Protein AF-A0A817IUI8-F1 (afdb_monomer)

pLDDT: mean 73.27, std 15.06, range [28.03, 95.06]

Foldseek 3Di:
DLLVVLLVVVLVVVVVLLVVLVVLLVVLLVVLVVVLLVLCVVAVPDALVVLLVVSLVVNVVSLVVSCVVSPPLLVLLLVLLVSLVVLLVSLDPDDADDVVVLVVCSVVLVVQCPDLQDFRDLLVVLVVLLVVLLCVLQVVPDPPPDPDDPDDDDDDDDDPRQFWDPVQVVVLVVVVVVVVVVVVVVDDDDDDDDPPDPDPPPVSVVVSVCSSVLSVQLSVQLVVLLVVCLPDPDDDLSVSLNSSSVSLVVSQVVQQVVCVVVRIHTHPSNSNSSSSSSSSSSSSSSSSNSSVSSSVSSVVSVVCSVVSSVVSSVSRYDPLVALLVLLVVVLVLLLVLLVVVLVVVLVVLVVVLCVVCVVCLALLNLLVVLQVVLLVDDLVVLLCCLPPVLVSNLVSNVVVLVVSVVVSVVVSVVSLVVSLVLLVLVLVLLVQLLVLQCVLPPPDQDQLVPFWDWDDDPVPDDSQVSQLVVLVQVLCLQLVHDRDQWDAAPVRTIIGTDCSVVVSSVSRDHHDNVRSVSSVVVCVSSNPGGHRGSNSSSVSNSVCSVVSSVCSVPPVVVVVVVVVVVVSVVSSCQSSVFQDADQQQRHTFSDRQVPDPPDPQLDDSNAGEDLLFFAQSLLVVDADPPPLARGRDTLLNADQQAWDAGPPRDTDGNVVVCVVRSSHDSDHSVVRVPRDGCRLVSCVPCSVVSNVVSPVRHHYDRPPRPDQAAEEEEEEELAQQQQAFDPDPPPVVVVVVVPPDPDDPDPPPDPTDGNVNVVLVVVLVVLVVCVVHPSQQHWYWYWYAACAIDTPDGDRTSVPDDSVVPPDDSPDHYNHAAVLRSLVVVLVSVVVQVVPPVRLRHQYEYAYYDDDDHPDPNPVSVVSVVVCVVRHPDDDHD

Solvent-accessible surface area (backbone atoms only — not comparable to full-atom values): 50012 Å² total; per-residue (Å²): 114,70,76,61,55,56,46,48,51,54,52,48,48,55,50,51,53,50,51,50,54,55,48,48,54,56,51,47,56,49,51,51,50,54,52,48,56,52,50,28,74,75,45,72,83,40,54,64,68,56,32,47,53,53,52,54,49,53,50,54,52,51,50,52,54,52,49,67,71,71,62,55,57,68,63,42,49,53,51,23,37,53,48,27,42,54,52,46,60,70,71,45,92,63,93,68,71,57,68,68,71,56,55,76,44,46,71,61,58,54,66,69,58,85,50,97,89,56,78,67,59,62,71,68,48,48,53,52,51,45,53,52,43,47,33,61,64,70,67,50,79,78,89,84,83,66,91,81,77,87,88,75,89,81,82,79,78,87,69,83,70,66,42,39,40,61,74,47,50,51,52,50,50,50,54,51,50,50,54,50,50,56,53,54,74,73,55,83,86,83,89,81,93,68,88,76,66,92,71,73,48,78,66,57,54,55,52,65,62,43,53,61,52,54,52,50,51,51,45,66,58,45,49,58,58,58,61,70,52,69,82,59,82,87,80,51,68,61,59,53,51,50,51,48,51,51,45,55,52,46,53,51,47,53,51,29,57,62,26,51,82,72,63,43,42,72,13,69,61,36,50,37,44,55,49,46,47,50,30,53,52,46,12,50,53,49,32,43,52,56,51,44,55,52,52,51,51,51,49,52,57,59,71,41,41,66,60,52,49,61,71,50,42,74,66,34,33,76,66,73,60,53,25,42,54,45,24,52,54,49,49,56,50,51,50,55,52,50,49,53,55,49,53,49,53,49,53,51,50,53,51,53,53,42,69,75,45,52,70,70,60,33,37,48,48,48,53,48,53,54,43,61,47,54,77,78,52,55,71,74,56,50,50,36,56,72,76,43,42,67,60,54,51,52,50,55,49,51,54,5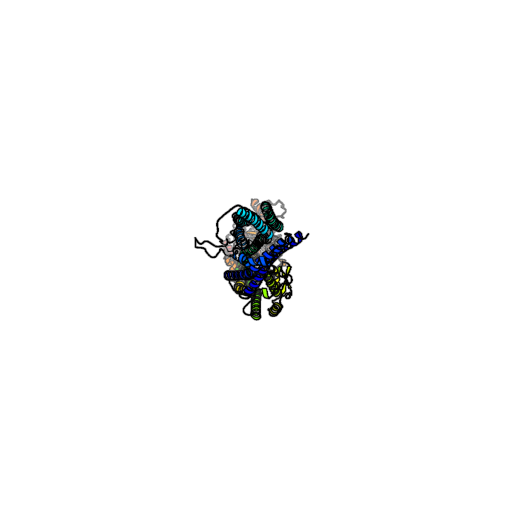2,49,51,52,54,48,53,61,46,51,55,53,51,49,53,52,50,49,53,53,50,50,52,53,49,52,51,47,52,42,48,50,50,41,46,53,53,52,38,68,77,55,46,97,58,55,51,64,48,69,79,52,46,44,80,57,77,73,74,87,78,66,53,79,72,56,40,16,37,50,48,28,46,53,52,48,32,57,56,52,69,48,80,85,61,65,58,48,70,49,100,83,75,50,39,31,34,48,42,70,66,58,60,56,54,58,72,71,40,72,86,74,55,69,70,58,18,52,52,49,60,77,48,44,75,60,50,78,77,40,53,32,60,28,66,49,58,25,43,49,44,43,52,68,43,45,71,60,53,53,54,48,68,69,54,55,58,56,59,60,51,54,55,55,48,48,54,50,48,60,49,50,54,47,59,47,58,64,59,80,54,47,39,91,82,27,52,42,59,39,42,57,60,56,73,80,48,81,88,42,58,82,37,31,88,93,22,27,36,24,53,80,84,49,62,39,37,16,27,76,56,62,36,57,40,89,91,74,43,29,42,29,80,55,30,71,60,76,59,48,58,82,40,76,43,77,46,94,88,79,48,76,40,36,40,46,60,51,50,70,76,39,69,36,46,50,81,75,65,52,88,78,53,84,82,62,88,54,48,45,68,60,49,43,76,72,43,37,61,60,47,27,47,71,67,36,82,76,47,39,73,69,62,97,82,58,76,79,79,38,38,31,41,34,40,36,38,51,47,22,51,72,29,66,40,66,59,82,87,54,71,66,62,52,57,61,59,50,77,75,73,62,98,82,68,86,82,78,90,80,78,92,74,52,26,45,45,59,54,51,50,52,51,52,50,50,52,51,52,58,40,59,76,64,82,46,40,68,22,24,44,31,36,30,40,20,0,58,38,46,47,78,78,42,79,44,76,34,48,80,79,61,62,75,80,75,63,74,72,69,88,78,77,34,43,60,36,41,28,51,40,39,37,38,47,51,50,41,53,50,51,51,56,50,61,68,39,81,91,51,74,63,50,51,40,39,51,45,42,42,61,93,68,71,64,74,61,93,32,64,68,37,50,54,56,46,56,70,50,50,92,61,42,85,55,83,55,84,95

Structure (mmCIF, N/CA/C/O backbone):
data_AF-A0A817IUI8-F1
#
_entry.id   AF-A0A817IUI8-F1
#
loop_
_atom_site.group_PDB
_atom_site.id
_atom_site.type_symbol
_atom_site.label_atom_id
_atom_site.label_alt_id
_atom_site.label_comp_id
_atom_site.label_asym_id
_atom_site.label_entity_id
_atom_site.label_seq_id
_atom_site.pdbx_PDB_ins_code
_atom_site.Cartn_x
_atom_site.Cartn_y
_atom_site.Cartn_z
_atom_site.occupancy
_atom_site.B_iso_or_equiv
_atom_site.auth_seq_id
_atom_site.auth_comp_id
_atom_site.auth_asym_id
_atom_site.auth_atom_id
_atom_site.pdbx_PDB_model_num
ATOM 1 N N . MET A 1 1 ? 17.036 2.290 -85.449 1.00 43.22 1 MET A N 1
ATOM 2 C CA . MET A 1 1 ? 17.216 1.371 -84.301 1.00 43.22 1 MET A CA 1
ATOM 3 C C . MET A 1 1 ? 18.550 1.571 -83.581 1.00 43.22 1 MET A C 1
ATOM 5 O O . MET A 1 1 ? 18.505 1.696 -82.370 1.00 43.22 1 MET A O 1
ATOM 9 N N . SER A 1 2 ? 19.700 1.674 -84.267 1.00 51.97 2 SER A N 1
ATOM 10 C CA . SER A 1 2 ? 21.023 1.882 -83.628 1.00 51.97 2 SER A CA 1
ATOM 11 C C . SER A 1 2 ? 21.088 3.085 -82.654 1.00 51.97 2 SER A C 1
ATOM 13 O O . SER A 1 2 ? 21.520 2.910 -81.519 1.00 51.97 2 SER A O 1
ATOM 15 N N . ASN A 1 3 ? 20.518 4.246 -83.008 1.00 54.03 3 ASN A N 1
ATOM 16 C CA . ASN A 1 3 ? 20.508 5.439 -82.137 1.00 54.03 3 ASN A CA 1
ATOM 17 C C . ASN A 1 3 ? 19.733 5.273 -80.807 1.00 54.03 3 ASN A C 1
ATOM 19 O O . ASN A 1 3 ? 19.957 6.044 -79.879 1.00 54.03 3 ASN A O 1
ATOM 23 N N . ILE A 1 4 ? 18.815 4.299 -80.708 1.00 55.31 4 ILE A N 1
ATOM 24 C CA . ILE A 1 4 ? 18.048 4.012 -79.478 1.00 55.31 4 ILE A CA 1
ATOM 25 C C . ILE A 1 4 ? 18.863 3.121 -78.524 1.00 55.31 4 ILE A C 1
ATOM 27 O O . ILE A 1 4 ? 18.736 3.234 -77.313 1.00 55.31 4 ILE A O 1
ATOM 31 N N . PHE A 1 5 ? 19.735 2.255 -79.047 1.00 58.59 5 PHE A N 1
ATOM 32 C CA . PHE A 1 5 ? 20.573 1.386 -78.215 1.00 58.59 5 PHE A CA 1
ATOM 33 C C . PHE A 1 5 ? 21.723 2.146 -77.542 1.00 58.59 5 PHE A C 1
ATOM 35 O O . PHE A 1 5 ? 22.008 1.913 -76.369 1.00 58.59 5 PHE A O 1
ATOM 42 N N . GLU A 1 6 ? 22.364 3.082 -78.243 1.00 61.41 6 GLU A N 1
ATOM 43 C CA . GLU A 1 6 ? 23.449 3.879 -77.650 1.00 61.41 6 GLU A CA 1
ATOM 44 C C . GLU A 1 6 ? 22.942 4.884 -76.613 1.00 61.41 6 GLU A C 1
ATOM 46 O O . GLU A 1 6 ? 23.612 5.151 -75.617 1.00 61.41 6 GLU A O 1
ATOM 51 N N . SER A 1 7 ? 21.717 5.384 -76.771 1.00 58.75 7 SER A N 1
ATOM 52 C CA . SER A 1 7 ? 21.111 6.219 -75.741 1.00 58.75 7 SER A CA 1
ATOM 53 C C . SER A 1 7 ? 20.797 5.468 -74.457 1.00 58.75 7 SER A C 1
ATOM 55 O O . SER A 1 7 ? 20.972 6.012 -73.368 1.00 58.75 7 SER A O 1
ATOM 57 N N . TRP A 1 8 ? 20.392 4.203 -74.569 1.00 62.44 8 TRP A N 1
ATOM 58 C CA . TRP A 1 8 ? 20.220 3.320 -73.421 1.00 62.44 8 TRP A CA 1
ATOM 59 C C . TRP A 1 8 ? 21.546 3.011 -72.730 1.00 62.44 8 TRP A C 1
ATOM 61 O O . TRP A 1 8 ? 21.556 2.883 -71.511 1.00 62.44 8 TRP A O 1
ATOM 71 N N . LYS A 1 9 ? 22.673 2.956 -73.455 1.00 66.50 9 LYS A N 1
ATOM 72 C CA . LYS A 1 9 ? 24.002 2.829 -72.829 1.00 66.50 9 LYS A CA 1
ATOM 73 C C . LYS A 1 9 ? 24.383 4.071 -72.023 1.00 66.50 9 LYS A C 1
ATOM 75 O O . LYS A 1 9 ? 24.895 3.927 -70.918 1.00 66.50 9 LYS A O 1
ATOM 80 N N . VAL A 1 10 ? 24.099 5.273 -72.533 1.00 65.81 10 VAL A N 1
ATOM 81 C CA . VAL A 1 10 ? 24.359 6.530 -71.805 1.00 65.81 10 VAL A CA 1
ATOM 82 C C . VAL A 1 10 ? 23.471 6.647 -70.568 1.00 65.81 10 VAL A C 1
ATOM 84 O O . VAL A 1 10 ? 23.975 6.883 -69.472 1.00 65.81 10 VAL A O 1
ATOM 87 N N . LEU A 1 11 ? 22.167 6.399 -70.711 1.00 63.25 11 LEU A N 1
ATOM 88 C CA . LEU A 1 11 ? 21.238 6.358 -69.578 1.00 63.25 11 LEU A CA 1
ATOM 89 C C . LEU A 1 11 ? 21.622 5.268 -68.569 1.00 63.25 11 LEU A C 1
ATOM 91 O O . LEU A 1 11 ? 21.611 5.518 -67.368 1.00 63.25 11 LEU A O 1
ATOM 95 N N . GLY A 1 12 ? 22.019 4.089 -69.051 1.00 67.31 12 GLY A N 1
ATOM 96 C CA . GLY A 1 12 ? 22.469 2.969 -68.230 1.00 67.31 12 GLY A CA 1
ATOM 97 C C . GLY A 1 12 ? 23.751 3.269 -67.454 1.00 67.31 12 GLY A C 1
ATOM 98 O O . GLY A 1 12 ? 23.878 2.831 -66.314 1.00 67.31 12 GLY A O 1
ATOM 99 N N . PHE A 1 13 ? 24.673 4.060 -68.008 1.00 73.12 13 PHE A N 1
ATOM 100 C CA . PHE A 1 13 ? 25.847 4.538 -67.278 1.00 73.12 13 PHE A CA 1
ATOM 101 C C . PHE A 1 13 ? 25.465 5.480 -66.134 1.00 73.12 13 PHE A C 1
ATOM 103 O O . PHE A 1 13 ? 25.878 5.242 -65.001 1.00 73.12 13 PHE A O 1
ATOM 110 N N . PHE A 1 14 ? 24.644 6.503 -66.397 1.00 68.56 14 PHE A N 1
ATOM 111 C CA . PHE A 1 14 ? 24.208 7.434 -65.350 1.00 68.56 14 PHE A CA 1
ATOM 112 C C . PHE A 1 14 ? 23.391 6.730 -64.266 1.00 68.56 14 PHE A C 1
ATOM 114 O O . PHE A 1 14 ? 23.635 6.951 -63.083 1.00 68.56 14 PHE A O 1
ATOM 121 N N . GLN A 1 15 ? 22.482 5.831 -64.652 1.00 69.69 15 GLN A N 1
ATOM 122 C CA . GLN A 1 15 ? 21.736 5.002 -63.705 1.00 69.69 15 GLN A CA 1
ATOM 123 C C . GLN A 1 15 ? 22.670 4.100 -62.898 1.00 69.69 15 GLN A C 1
ATOM 125 O O . GLN A 1 15 ? 22.553 4.057 -61.681 1.00 69.69 15 GLN A O 1
ATOM 130 N N . SER A 1 16 ? 23.641 3.439 -63.534 1.00 75.50 16 SER A N 1
ATOM 131 C CA . SER A 1 16 ? 24.645 2.627 -62.836 1.00 75.50 16 SER A CA 1
ATOM 132 C C . SER A 1 16 ? 25.452 3.455 -61.832 1.00 75.50 16 SER A C 1
ATOM 134 O O . SER A 1 16 ? 25.687 2.996 -60.717 1.00 75.50 16 SER A O 1
ATOM 136 N N . GLU A 1 17 ? 25.908 4.654 -62.195 1.00 74.44 17 GLU A N 1
ATOM 137 C CA . GLU A 1 17 ? 26.657 5.522 -61.275 1.00 74.44 17 GLU A CA 1
ATOM 138 C C . GLU A 1 17 ? 25.768 6.056 -60.141 1.00 74.44 17 GLU A C 1
ATOM 140 O O . GLU A 1 17 ? 26.198 6.068 -58.989 1.00 74.44 17 GLU A O 1
ATOM 145 N N . GLN A 1 18 ? 24.504 6.389 -60.413 1.00 70.69 18 GLN A N 1
ATOM 146 C CA . GLN A 1 18 ? 23.539 6.763 -59.378 1.00 70.69 18 GLN A CA 1
ATOM 147 C C . GLN A 1 18 ? 23.248 5.596 -58.421 1.00 70.69 18 GLN A C 1
ATOM 149 O O . GLN A 1 18 ? 23.280 5.776 -57.206 1.00 70.69 18 GLN A O 1
ATOM 154 N N . THR A 1 19 ? 23.032 4.385 -58.938 1.00 75.62 19 THR A N 1
ATOM 155 C CA . THR A 1 19 ? 22.824 3.181 -58.121 1.00 75.62 19 THR A CA 1
ATOM 156 C C . THR A 1 19 ? 24.057 2.857 -57.279 1.00 75.62 19 THR A C 1
ATOM 158 O O . THR A 1 19 ? 23.913 2.496 -56.115 1.00 75.62 19 THR A O 1
ATOM 161 N N . LYS A 1 20 ? 25.277 3.034 -57.808 1.00 75.31 20 LYS A N 1
ATOM 162 C CA . LYS A 1 20 ? 26.511 2.899 -57.011 1.00 75.31 20 LYS A CA 1
ATOM 163 C C . LYS A 1 20 ? 26.578 3.923 -55.883 1.00 75.31 20 LYS A C 1
ATOM 165 O O . LYS A 1 20 ? 26.962 3.561 -54.774 1.00 75.31 20 LYS A O 1
ATOM 170 N N . ASN A 1 21 ? 26.182 5.169 -56.134 1.00 70.25 21 ASN A N 1
ATOM 171 C CA . ASN A 1 21 ? 26.135 6.208 -55.103 1.00 70.25 21 ASN A CA 1
ATOM 172 C C . ASN A 1 21 ? 25.094 5.878 -54.018 1.00 70.25 21 ASN A C 1
ATOM 174 O O . ASN A 1 21 ? 25.381 5.998 -52.831 1.00 70.25 21 ASN A O 1
ATOM 178 N N . GLU A 1 22 ? 23.909 5.397 -54.395 1.00 73.00 22 GLU A N 1
ATOM 179 C CA . GLU A 1 22 ? 22.880 4.959 -53.442 1.00 73.00 22 GLU A CA 1
ATOM 180 C C . GLU A 1 22 ? 23.320 3.732 -52.630 1.00 73.00 22 GLU A C 1
ATOM 182 O O . GLU A 1 22 ? 23.092 3.677 -51.420 1.00 73.00 22 GLU A O 1
ATOM 187 N N . GLN A 1 23 ? 23.993 2.771 -53.267 1.00 76.56 23 GLN A N 1
ATOM 188 C CA . GLN A 1 23 ? 24.572 1.616 -52.584 1.00 76.56 23 GLN A CA 1
ATOM 189 C C . GLN A 1 23 ? 25.679 2.039 -51.613 1.00 76.56 23 GLN A C 1
ATOM 191 O O . GLN A 1 23 ? 25.726 1.546 -50.493 1.00 76.56 23 GLN A O 1
ATOM 196 N N . THR A 1 24 ? 26.498 3.021 -51.992 1.00 72.25 24 THR A N 1
ATOM 197 C CA . THR A 1 24 ? 27.541 3.592 -51.129 1.00 72.25 24 THR A CA 1
ATOM 198 C C . THR A 1 24 ? 26.955 4.177 -49.841 1.00 72.25 24 THR A C 1
ATOM 200 O O . THR A 1 24 ? 27.521 3.967 -48.773 1.00 72.25 24 THR A O 1
ATOM 203 N N . ILE A 1 25 ? 25.810 4.873 -49.908 1.00 69.12 25 ILE A N 1
ATOM 204 C CA . ILE A 1 25 ? 25.126 5.390 -48.706 1.00 69.12 25 ILE A CA 1
ATOM 205 C C . ILE A 1 25 ? 24.711 4.231 -47.787 1.00 69.12 25 ILE A C 1
ATOM 207 O O . ILE A 1 25 ? 24.953 4.280 -46.582 1.00 69.12 25 ILE A O 1
ATOM 211 N N . LYS A 1 26 ? 24.120 3.169 -48.348 1.00 73.06 26 LYS A N 1
ATOM 212 C CA . LYS A 1 26 ? 23.694 1.990 -47.572 1.00 73.06 26 LYS A CA 1
ATOM 213 C C . LYS A 1 26 ? 24.877 1.248 -46.948 1.00 73.06 26 LYS A C 1
ATOM 215 O O . LYS A 1 26 ? 24.808 0.847 -45.785 1.00 73.06 26 LYS A O 1
ATOM 220 N N . ASP A 1 27 ? 25.963 1.089 -47.697 1.00 74.94 27 ASP A N 1
ATOM 221 C CA . ASP A 1 27 ? 27.187 0.443 -47.220 1.00 74.94 27 ASP A CA 1
ATOM 222 C C . ASP A 1 27 ? 27.855 1.284 -46.123 1.00 74.94 27 ASP A C 1
ATOM 224 O O . ASP A 1 27 ? 28.332 0.733 -45.132 1.00 74.94 27 ASP A O 1
ATOM 228 N N . PHE A 1 28 ? 27.834 2.617 -46.248 1.00 78.19 28 PHE A N 1
ATOM 229 C CA . PHE A 1 28 ? 28.309 3.538 -45.216 1.00 78.19 28 PHE A CA 1
ATOM 230 C C . PHE A 1 28 ? 27.515 3.388 -43.913 1.00 78.19 28 PHE A C 1
ATOM 232 O O . PHE A 1 28 ? 28.116 3.195 -42.859 1.00 78.19 28 PHE A O 1
ATOM 239 N N . GLU A 1 29 ? 26.180 3.408 -43.967 1.00 70.94 29 GLU A N 1
ATOM 240 C CA . GLU A 1 29 ? 25.343 3.199 -42.775 1.00 70.94 29 GLU A CA 1
ATOM 241 C C . GLU A 1 29 ? 25.590 1.827 -42.132 1.00 70.94 29 GLU A C 1
ATOM 243 O O . GLU A 1 29 ? 25.640 1.712 -40.906 1.00 70.94 29 GLU A O 1
ATOM 248 N N . THR A 1 30 ? 25.787 0.792 -42.952 1.00 75.25 30 THR A N 1
ATOM 249 C CA . THR A 1 30 ? 26.075 -0.571 -42.483 1.00 75.25 30 THR A CA 1
ATOM 250 C C . THR A 1 30 ? 27.432 -0.644 -41.786 1.00 75.25 30 THR A C 1
ATOM 252 O O . THR A 1 30 ? 27.516 -1.129 -40.659 1.00 75.25 30 THR A O 1
ATOM 255 N N . LYS A 1 31 ? 28.488 -0.088 -42.389 1.00 74.94 31 LYS A N 1
ATOM 256 C CA . LYS A 1 31 ? 29.819 -0.022 -41.768 1.00 74.94 31 LYS A CA 1
ATOM 257 C C . LYS A 1 31 ? 29.824 0.831 -40.497 1.00 74.94 31 LYS A C 1
ATOM 259 O O . LYS A 1 31 ? 30.481 0.464 -39.525 1.00 74.94 31 LYS A O 1
ATOM 264 N N . LEU A 1 32 ? 29.088 1.947 -40.472 1.00 75.38 32 LEU A N 1
ATOM 265 C CA . LEU A 1 32 ? 28.947 2.786 -39.279 1.00 75.38 32 LEU A CA 1
ATOM 266 C C . LEU A 1 32 ? 28.279 2.003 -38.146 1.00 75.38 32 LEU A C 1
ATOM 268 O O . LEU A 1 32 ? 28.743 2.060 -37.012 1.00 75.38 32 LEU A O 1
ATOM 272 N N . ARG A 1 33 ? 27.241 1.220 -38.465 1.00 69.88 33 ARG A N 1
ATOM 273 C CA . ARG A 1 33 ? 26.577 0.308 -37.526 1.00 69.88 33 ARG A CA 1
ATOM 274 C C . ARG A 1 33 ? 27.545 -0.743 -36.975 1.00 69.88 33 ARG A C 1
ATOM 276 O O . ARG A 1 33 ? 27.600 -0.928 -35.765 1.00 69.88 33 ARG A O 1
ATOM 283 N N . GLU A 1 34 ? 28.308 -1.417 -37.833 1.00 70.62 34 GLU A N 1
ATOM 284 C CA . GLU A 1 34 ? 29.278 -2.445 -37.421 1.00 70.62 34 GLU A CA 1
ATOM 285 C C . GLU A 1 34 ? 30.376 -1.873 -36.519 1.00 70.62 34 GLU A C 1
ATOM 287 O O . GLU A 1 34 ? 30.675 -2.434 -35.461 1.00 70.62 34 GLU A O 1
ATOM 292 N N . LYS A 1 35 ? 30.947 -0.725 -36.898 1.00 70.06 35 LYS A N 1
ATOM 293 C CA . LYS A 1 35 ? 31.957 -0.041 -36.087 1.00 70.06 35 LYS A CA 1
ATOM 294 C C . LYS A 1 35 ? 31.388 0.467 -34.770 1.00 70.06 35 LYS A C 1
ATOM 296 O O . LYS A 1 35 ? 32.042 0.310 -33.743 1.00 70.06 35 LYS A O 1
ATOM 301 N N . ALA A 1 36 ? 30.169 1.003 -34.780 1.00 64.50 36 ALA A N 1
ATOM 302 C CA . ALA A 1 36 ? 29.481 1.405 -33.564 1.00 64.50 36 ALA A CA 1
ATOM 303 C C . ALA A 1 36 ? 29.330 0.237 -32.588 1.00 64.50 36 ALA A C 1
ATOM 305 O O . ALA A 1 36 ? 29.728 0.357 -31.435 1.00 64.50 36 ALA A O 1
ATOM 306 N N . MET A 1 37 ? 28.871 -0.923 -33.067 1.00 61.50 37 MET A N 1
ATOM 307 C CA . MET A 1 37 ? 28.757 -2.131 -32.241 1.00 61.50 37 MET A CA 1
ATOM 308 C C . MET A 1 37 ? 30.106 -2.592 -31.676 1.00 61.50 37 MET A C 1
ATOM 310 O O . MET A 1 37 ? 30.171 -3.025 -30.526 1.00 61.50 37 MET A O 1
ATOM 314 N N . LYS A 1 38 ? 31.190 -2.487 -32.454 1.00 65.50 38 LYS A N 1
ATOM 315 C CA . LYS A 1 38 ? 32.537 -2.838 -31.985 1.00 65.50 38 LYS A CA 1
ATOM 316 C C . LYS A 1 38 ? 33.022 -1.898 -30.874 1.00 65.50 38 LYS A C 1
ATOM 318 O O . LYS A 1 38 ? 33.516 -2.370 -29.856 1.00 65.50 38 LYS A O 1
ATOM 323 N N . VAL A 1 39 ? 32.838 -0.588 -31.037 1.00 61.88 39 VAL A N 1
ATOM 324 C CA . VAL A 1 39 ? 33.253 0.408 -30.035 1.00 61.88 39 VAL A CA 1
ATOM 325 C C . VAL A 1 39 ? 32.427 0.291 -28.748 1.00 61.88 39 VAL A C 1
ATOM 327 O O . VAL A 1 39 ? 32.999 0.408 -27.664 1.00 61.88 39 VAL A O 1
ATOM 330 N N . THR A 1 40 ? 31.126 -0.014 -28.843 1.00 57.88 40 THR A N 1
ATOM 331 C CA . THR A 1 40 ? 30.260 -0.327 -27.689 1.00 57.88 40 THR A CA 1
ATOM 332 C C . THR A 1 40 ? 30.808 -1.486 -26.857 1.00 57.88 40 THR A C 1
ATOM 334 O O . THR A 1 40 ? 30.811 -1.413 -25.631 1.00 57.88 40 THR A O 1
ATOM 337 N N . TYR A 1 41 ? 31.285 -2.547 -27.511 1.00 54.75 41 TYR A N 1
ATOM 338 C CA . TYR A 1 41 ? 31.848 -3.716 -26.831 1.00 54.75 41 TYR A CA 1
ATOM 339 C C . TYR A 1 41 ? 33.147 -3.385 -26.079 1.00 54.75 41 TYR A C 1
ATOM 341 O O . TYR A 1 41 ? 33.415 -3.947 -25.021 1.00 54.75 41 TYR A O 1
ATOM 349 N N . GLU A 1 42 ? 33.943 -2.456 -26.611 1.00 56.00 42 GLU A N 1
ATOM 350 C CA . GLU A 1 42 ? 35.260 -2.103 -26.072 1.00 56.00 42 GLU A CA 1
ATOM 351 C C . GLU A 1 42 ? 35.203 -1.002 -24.990 1.00 56.00 42 GLU A C 1
ATOM 353 O O . GLU A 1 42 ? 36.076 -0.973 -24.126 1.00 56.00 42 GLU A O 1
ATOM 358 N N . ASN A 1 43 ? 34.187 -0.121 -24.990 1.00 54.41 43 ASN A N 1
ATOM 359 C CA . ASN A 1 43 ? 34.156 1.103 -24.162 1.00 54.41 43 ASN A CA 1
ATOM 360 C C . ASN A 1 43 ? 32.842 1.323 -23.382 1.00 54.41 43 ASN A C 1
ATOM 362 O O . ASN A 1 43 ? 32.416 2.464 -23.182 1.00 54.41 43 ASN A O 1
ATOM 366 N N . ALA A 1 44 ? 32.206 0.245 -22.914 1.00 51.62 44 ALA A N 1
ATOM 367 C CA . ALA A 1 44 ? 30.875 0.232 -22.287 1.00 51.62 44 ALA A CA 1
ATOM 368 C C . ALA A 1 44 ? 30.684 1.104 -21.014 1.00 51.62 44 ALA A C 1
ATOM 370 O O . ALA A 1 44 ? 29.587 1.127 -20.464 1.00 51.62 44 ALA A O 1
ATOM 371 N N . GLN A 1 45 ? 31.708 1.823 -20.536 1.00 50.47 45 GLN A N 1
ATOM 372 C CA . GLN A 1 45 ? 31.668 2.663 -19.324 1.00 50.47 45 GLN A CA 1
ATOM 373 C C . GLN A 1 45 ? 31.913 4.166 -19.580 1.00 50.47 45 GLN A C 1
ATOM 375 O O . GLN A 1 45 ? 32.220 4.907 -18.650 1.00 50.47 45 GLN A O 1
ATOM 380 N N . THR A 1 46 ? 31.801 4.641 -20.822 1.00 54.72 46 THR A N 1
ATOM 381 C CA . THR A 1 46 ? 32.018 6.062 -21.156 1.00 54.72 46 THR A CA 1
ATOM 382 C C . THR A 1 46 ? 30.752 6.905 -20.953 1.00 54.72 46 THR A C 1
ATOM 384 O O . THR A 1 46 ? 29.626 6.447 -21.164 1.00 54.72 46 THR A O 1
ATOM 387 N N . ASN A 1 47 ? 30.912 8.156 -20.502 1.00 63.25 47 ASN A N 1
ATOM 388 C CA . ASN A 1 47 ? 29.780 9.074 -20.329 1.00 63.25 47 ASN A CA 1
ATOM 389 C C . ASN A 1 47 ? 29.206 9.514 -21.696 1.00 63.25 47 ASN A C 1
ATOM 391 O O . ASN A 1 47 ? 29.846 9.351 -22.735 1.00 63.25 47 ASN A O 1
ATOM 395 N N . ARG A 1 48 ? 27.992 10.086 -21.709 1.00 65.88 48 ARG A N 1
ATOM 396 C CA . ARG A 1 48 ? 27.281 10.456 -22.952 1.00 65.88 48 ARG A CA 1
ATOM 397 C C . ARG A 1 48 ? 28.099 11.363 -23.881 1.00 65.88 48 ARG A C 1
ATOM 399 O O . ARG A 1 48 ? 28.012 11.204 -25.098 1.00 65.88 48 ARG A O 1
ATOM 406 N N . ASP A 1 49 ? 28.856 12.302 -23.325 1.00 69.25 49 ASP A N 1
ATOM 407 C CA . ASP A 1 49 ? 29.606 13.286 -24.108 1.00 69.25 49 ASP A CA 1
ATOM 408 C C . ASP A 1 49 ? 30.857 12.662 -24.743 1.00 69.25 49 ASP A C 1
ATOM 410 O O . ASP A 1 49 ? 31.163 12.915 -25.909 1.00 69.25 49 ASP A O 1
ATOM 414 N N . GLU A 1 50 ? 31.531 11.772 -24.017 1.00 71.31 50 GLU A N 1
ATOM 415 C CA . GLU A 1 50 ? 32.673 11.001 -24.508 1.00 71.31 50 GLU A CA 1
ATOM 416 C C . GLU A 1 50 ? 32.248 9.995 -25.588 1.00 71.31 50 GLU A C 1
ATOM 418 O O . GLU A 1 50 ? 32.831 9.961 -26.673 1.00 71.31 50 GLU A O 1
ATOM 423 N N . ALA A 1 51 ? 31.147 9.275 -25.358 1.00 68.81 51 ALA A N 1
ATOM 424 C CA . ALA A 1 51 ? 30.499 8.401 -26.335 1.00 68.81 51 ALA A CA 1
ATOM 425 C C . ALA A 1 51 ? 30.130 9.139 -27.634 1.00 68.81 51 ALA A C 1
ATOM 427 O O . ALA A 1 51 ? 30.375 8.644 -28.739 1.00 68.81 51 ALA A O 1
ATOM 428 N N . ARG A 1 52 ? 29.570 10.350 -27.512 1.00 77.38 52 ARG A N 1
ATOM 429 C CA . ARG A 1 52 ? 29.243 11.209 -28.657 1.00 77.38 52 ARG A CA 1
ATOM 430 C C . ARG A 1 52 ? 30.491 11.569 -29.450 1.00 77.38 52 ARG A C 1
ATOM 432 O O . ARG A 1 52 ? 30.499 11.414 -30.668 1.00 77.38 52 ARG A O 1
ATOM 439 N N . HIS A 1 53 ? 31.547 12.001 -28.768 1.00 81.12 53 HIS A N 1
ATOM 440 C CA . HIS A 1 53 ? 32.804 12.378 -29.407 1.00 81.12 53 HIS A CA 1
ATOM 441 C C . HIS A 1 53 ? 33.466 11.191 -30.129 1.00 81.12 53 HIS A C 1
ATOM 443 O O . HIS A 1 53 ? 33.960 11.332 -31.248 1.00 81.12 53 HIS A O 1
ATOM 449 N N . MET A 1 54 ? 33.434 9.995 -29.534 1.00 75.56 54 MET A N 1
ATOM 450 C CA . MET A 1 54 ? 33.955 8.771 -30.155 1.00 75.56 54 MET A CA 1
ATOM 451 C C . MET A 1 54 ? 33.178 8.380 -31.419 1.00 75.56 54 MET A C 1
ATOM 453 O O . MET A 1 54 ? 33.790 8.093 -32.449 1.00 75.56 54 MET A O 1
ATOM 457 N N . LEU A 1 55 ? 31.843 8.421 -31.376 1.00 78.00 55 LEU A N 1
ATOM 458 C CA . LEU A 1 55 ? 31.001 8.126 -32.538 1.00 78.00 55 LEU A CA 1
ATOM 459 C C . LEU A 1 55 ? 31.166 9.178 -33.646 1.00 78.00 55 LEU A C 1
ATOM 461 O O . LEU A 1 55 ? 31.235 8.828 -34.824 1.00 78.00 55 LEU A O 1
ATOM 465 N N . GLU A 1 56 ? 31.283 10.459 -33.291 1.00 83.56 56 GLU A N 1
ATOM 466 C CA . GLU A 1 56 ? 31.573 11.527 -34.252 1.00 83.56 56 GLU A CA 1
ATOM 467 C C . GLU A 1 56 ? 32.946 11.343 -34.924 1.00 83.56 56 GLU A C 1
ATOM 469 O O . GLU A 1 56 ? 33.071 11.600 -36.124 1.00 83.56 56 GLU A O 1
ATOM 474 N N . ASN A 1 57 ? 33.952 10.846 -34.197 1.00 83.50 57 ASN A N 1
ATOM 475 C CA . ASN A 1 57 ? 35.263 10.511 -34.758 1.00 83.50 57 ASN A CA 1
ATOM 476 C C . ASN A 1 57 ? 35.207 9.316 -35.714 1.00 83.50 57 ASN A C 1
ATOM 478 O O . ASN A 1 57 ? 35.751 9.398 -36.815 1.00 83.50 57 ASN A O 1
ATOM 482 N N . GLU A 1 58 ? 34.519 8.231 -35.349 1.00 80.62 58 GLU A N 1
ATOM 483 C CA . GLU A 1 58 ? 34.352 7.084 -36.253 1.00 80.62 58 GLU A CA 1
ATOM 484 C C . GLU A 1 58 ? 33.567 7.449 -37.511 1.00 80.62 58 GLU A C 1
ATOM 486 O O . GLU A 1 58 ? 33.917 7.013 -38.609 1.00 80.62 58 GLU A O 1
ATOM 491 N N . PHE A 1 59 ? 32.559 8.311 -37.377 1.00 84.62 59 PHE A N 1
ATOM 492 C CA . PHE A 1 59 ? 31.835 8.866 -38.513 1.00 84.62 59 PHE A CA 1
ATOM 493 C C . PHE A 1 59 ? 32.774 9.627 -39.460 1.00 84.62 59 PHE A C 1
ATOM 495 O O . PHE A 1 59 ? 32.776 9.369 -40.664 1.00 84.62 59 PHE A O 1
ATOM 502 N N . ASN A 1 60 ? 33.619 10.517 -38.928 1.00 82.50 60 ASN A N 1
ATOM 503 C CA . ASN A 1 60 ? 34.585 11.278 -39.727 1.00 82.50 60 ASN A CA 1
ATOM 504 C C . ASN A 1 60 ? 35.621 10.360 -40.412 1.00 82.50 60 ASN A C 1
ATOM 506 O O . ASN A 1 60 ? 35.937 10.549 -41.591 1.00 82.50 60 ASN A O 1
ATOM 510 N N . ASN A 1 61 ? 36.118 9.340 -39.705 1.00 80.94 61 ASN A N 1
ATOM 511 C CA . ASN A 1 61 ? 37.059 8.357 -40.251 1.00 80.94 61 ASN A CA 1
ATOM 512 C C . ASN A 1 61 ? 36.434 7.564 -41.404 1.00 80.94 61 ASN A C 1
ATOM 514 O O . ASN A 1 61 ? 37.040 7.411 -42.465 1.00 80.94 61 ASN A O 1
ATOM 518 N N . LEU A 1 62 ? 35.203 7.087 -41.214 1.00 78.06 62 LEU A N 1
ATOM 519 C CA . LEU A 1 62 ? 34.492 6.293 -42.209 1.00 78.06 62 LEU A CA 1
ATOM 520 C C . LEU A 1 62 ? 34.102 7.123 -43.437 1.00 78.06 62 LEU A C 1
ATOM 522 O O . LEU A 1 62 ? 34.187 6.627 -44.559 1.00 78.06 62 LEU A O 1
ATOM 526 N N . ILE A 1 63 ? 33.721 8.390 -43.246 1.00 78.44 63 ILE A N 1
ATOM 527 C CA . ILE A 1 63 ? 33.478 9.318 -44.357 1.00 78.44 63 ILE A CA 1
ATOM 528 C C . ILE A 1 63 ? 34.748 9.468 -45.187 1.00 78.44 63 ILE A C 1
ATOM 530 O O . ILE A 1 63 ? 34.697 9.346 -46.407 1.00 78.44 63 ILE A O 1
ATOM 534 N N . THR A 1 64 ? 35.894 9.658 -44.535 1.00 74.69 64 THR A N 1
ATOM 535 C CA . THR A 1 64 ? 37.186 9.803 -45.219 1.00 74.69 64 THR A CA 1
ATOM 536 C C . THR A 1 64 ? 37.537 8.548 -46.029 1.00 74.69 64 THR A C 1
ATOM 538 O O . THR A 1 64 ? 37.926 8.650 -47.194 1.00 74.69 64 THR A O 1
ATOM 541 N N . GLU A 1 65 ? 37.324 7.357 -45.460 1.00 72.81 65 GLU A N 1
ATOM 542 C CA . GLU A 1 65 ? 37.518 6.073 -46.150 1.00 72.81 65 GLU A CA 1
ATOM 543 C C . GLU A 1 65 ? 36.603 5.948 -47.383 1.00 72.81 65 GLU A C 1
ATOM 545 O O . GLU A 1 65 ? 37.073 5.652 -48.483 1.00 72.81 65 GLU A O 1
ATOM 550 N N . VAL A 1 66 ? 35.307 6.231 -47.238 1.00 69.25 66 VAL A N 1
ATOM 551 C CA . VAL A 1 66 ? 34.326 6.101 -48.328 1.00 69.25 66 VAL A CA 1
ATOM 552 C C . VAL A 1 66 ? 34.542 7.141 -49.431 1.00 69.25 66 VAL A C 1
ATOM 554 O O . VAL A 1 66 ? 34.432 6.798 -50.611 1.00 69.25 66 VAL A O 1
ATOM 557 N N . ILE A 1 67 ? 34.922 8.376 -49.090 1.00 67.44 67 ILE A N 1
ATOM 558 C CA . ILE A 1 67 ? 35.297 9.412 -50.068 1.00 67.44 67 ILE A CA 1
ATOM 559 C C . ILE A 1 67 ? 36.476 8.933 -50.916 1.00 67.44 67 ILE A C 1
ATOM 561 O O . ILE A 1 67 ? 36.409 9.001 -52.143 1.00 67.44 67 ILE A O 1
ATOM 565 N N . SER A 1 68 ? 37.522 8.392 -50.283 1.00 65.62 68 SER A N 1
ATOM 566 C CA . SER A 1 68 ? 38.733 7.954 -50.990 1.00 65.62 68 SER A CA 1
ATOM 567 C C . SER A 1 68 ? 38.467 6.841 -52.016 1.00 65.62 68 SER A C 1
ATOM 569 O O . SER A 1 68 ? 39.098 6.798 -53.069 1.00 65.62 68 SER A O 1
ATOM 571 N N . ILE A 1 69 ? 37.484 5.973 -51.752 1.00 64.12 69 ILE A N 1
ATOM 572 C CA . ILE A 1 69 ? 37.126 4.844 -52.625 1.00 64.12 69 ILE A CA 1
ATOM 573 C C . ILE A 1 69 ? 36.184 5.283 -53.762 1.00 64.12 69 ILE A C 1
ATOM 575 O O . ILE A 1 69 ? 36.237 4.739 -54.867 1.00 64.12 69 ILE A O 1
ATOM 579 N N . THR A 1 70 ? 35.322 6.272 -53.519 1.00 63.53 70 THR A N 1
ATOM 580 C CA . THR A 1 70 ? 34.257 6.689 -54.454 1.00 63.53 70 THR A CA 1
ATOM 581 C C . THR A 1 70 ? 34.676 7.816 -55.404 1.00 63.53 70 THR A C 1
ATOM 583 O O . THR A 1 70 ? 34.107 7.958 -56.490 1.00 63.53 70 THR A O 1
ATOM 586 N N . MET A 1 71 ? 35.722 8.574 -55.064 1.00 65.38 71 MET A N 1
ATOM 587 C CA . MET A 1 71 ? 36.263 9.691 -55.850 1.00 65.38 71 MET A CA 1
ATOM 588 C C . MET A 1 71 ? 37.460 9.290 -56.735 1.00 65.38 71 MET A C 1
ATOM 590 O O . MET A 1 71 ? 38.437 10.021 -56.836 1.00 65.38 71 MET A O 1
ATOM 594 N N . ASN A 1 72 ? 37.408 8.152 -57.441 1.00 74.62 72 ASN A N 1
ATOM 595 C CA . ASN A 1 72 ? 38.384 7.901 -58.513 1.00 74.62 72 ASN A CA 1
ATOM 596 C C . ASN A 1 72 ? 38.037 8.772 -59.737 1.00 74.62 72 ASN A C 1
ATOM 598 O O . ASN A 1 72 ? 37.256 8.364 -60.607 1.00 74.62 72 ASN A O 1
ATOM 602 N N . LEU A 1 73 ? 38.564 10.000 -59.750 1.00 76.62 73 LEU A N 1
ATOM 603 C CA . LEU A 1 73 ? 38.314 11.006 -60.787 1.00 76.62 73 LEU A CA 1
ATOM 604 C C . LEU A 1 73 ? 38.936 10.613 -62.135 1.00 76.62 73 LEU A C 1
ATOM 606 O O . LEU A 1 73 ? 38.331 10.856 -63.178 1.00 76.62 73 LEU A O 1
ATOM 610 N N . ASP A 1 74 ? 40.068 9.908 -62.124 1.00 77.19 74 ASP A N 1
ATOM 611 C CA . ASP A 1 74 ? 40.748 9.436 -63.337 1.00 77.19 74 ASP A CA 1
ATOM 612 C C . ASP A 1 74 ? 39.897 8.440 -64.129 1.00 77.19 74 ASP A C 1
ATOM 614 O O . ASP A 1 74 ? 39.703 8.566 -65.341 1.00 77.19 74 ASP A O 1
ATOM 618 N N . SER A 1 75 ? 39.328 7.461 -63.426 1.00 81.75 75 SER A N 1
ATOM 619 C CA . SER A 1 75 ? 38.405 6.485 -64.006 1.00 81.75 75 SER A CA 1
ATOM 620 C C . SER A 1 75 ? 37.135 7.158 -64.532 1.00 81.75 75 SER A C 1
ATOM 622 O O . SER A 1 75 ? 36.599 6.757 -65.569 1.00 81.75 75 SER A O 1
ATOM 624 N N . LEU A 1 76 ? 36.667 8.211 -63.852 1.00 82.12 76 LEU A N 1
ATOM 625 C CA . LEU A 1 76 ? 35.479 8.955 -64.259 1.00 82.12 76 LEU A CA 1
ATOM 626 C C . LEU A 1 76 ? 35.716 9.755 -65.546 1.00 82.12 76 LEU A C 1
ATOM 628 O O . LEU A 1 76 ? 34.884 9.693 -66.453 1.00 82.12 76 LEU A O 1
ATOM 632 N N . TRP A 1 77 ? 36.847 10.455 -65.658 1.00 85.75 77 TRP A N 1
ATOM 633 C CA . TRP A 1 77 ? 37.236 11.168 -66.877 1.00 85.75 77 TRP A CA 1
ATOM 634 C C . TRP A 1 77 ? 37.351 10.226 -68.070 1.00 85.75 77 TRP A C 1
ATOM 636 O O . TRP A 1 77 ? 36.750 10.474 -69.117 1.00 85.75 77 TRP A O 1
ATOM 646 N N . LYS A 1 78 ? 38.063 9.107 -67.890 1.00 84.31 78 LYS A N 1
ATOM 647 C CA . LYS A 1 78 ? 38.245 8.101 -68.938 1.00 84.31 78 LYS A CA 1
ATOM 648 C C . LYS A 1 78 ? 36.904 7.563 -69.439 1.00 84.31 78 LYS A C 1
ATOM 650 O O . LYS A 1 78 ? 36.651 7.595 -70.638 1.00 84.31 78 LYS A O 1
ATOM 655 N N . ARG A 1 79 ? 36.007 7.158 -68.534 1.00 83.06 79 ARG A N 1
ATOM 656 C CA . ARG A 1 79 ? 34.671 6.661 -68.911 1.00 83.06 79 ARG A CA 1
ATOM 657 C C . ARG A 1 79 ? 33.809 7.726 -69.584 1.00 83.06 79 ARG A C 1
ATOM 659 O O . ARG A 1 79 ? 33.132 7.423 -70.561 1.00 83.06 79 ARG A O 1
ATOM 666 N N . SER A 1 80 ? 33.859 8.966 -69.099 1.00 85.56 80 SER A N 1
ATOM 667 C CA . SER A 1 80 ? 33.096 10.081 -69.679 1.00 85.56 80 SER A CA 1
ATOM 668 C C . SER A 1 80 ? 33.515 10.355 -71.127 1.00 85.56 80 SER A C 1
ATOM 670 O O . SER A 1 80 ? 32.663 10.582 -71.987 1.00 85.56 80 SER A O 1
ATOM 672 N N . LEU A 1 81 ? 34.817 10.266 -71.420 1.00 84.81 81 LEU A N 1
ATOM 673 C CA . LEU A 1 81 ? 35.362 10.417 -72.771 1.00 84.81 81 LEU A CA 1
ATOM 674 C C . LEU A 1 81 ? 35.087 9.208 -73.667 1.00 84.81 81 LEU A C 1
ATOM 676 O O . LEU A 1 81 ? 34.709 9.399 -74.819 1.00 84.81 81 LEU A O 1
ATOM 680 N N . GLU A 1 82 ? 35.229 7.980 -73.159 1.00 83.19 82 GLU A N 1
ATOM 681 C CA . GLU A 1 82 ? 34.885 6.751 -73.898 1.00 83.19 82 GLU A CA 1
ATOM 682 C C . GLU A 1 82 ? 33.423 6.773 -74.349 1.00 83.19 82 GLU A C 1
ATOM 684 O O . GLU A 1 82 ? 33.107 6.437 -75.491 1.00 83.19 82 GLU A O 1
ATOM 689 N N . MET A 1 83 ? 32.530 7.230 -73.473 1.00 78.62 83 MET A N 1
ATOM 690 C CA . MET A 1 83 ? 31.116 7.377 -73.791 1.00 78.62 83 MET A CA 1
ATOM 691 C C . MET A 1 83 ? 30.848 8.486 -74.798 1.00 78.62 83 MET A C 1
ATOM 693 O O . MET A 1 83 ? 30.118 8.256 -75.761 1.00 78.62 83 MET A O 1
ATOM 697 N N . ALA A 1 84 ? 31.427 9.672 -74.592 1.00 81.19 84 ALA A N 1
ATOM 698 C CA . ALA A 1 84 ? 31.293 10.785 -75.525 1.00 81.19 84 ALA A CA 1
ATOM 699 C C . ALA A 1 84 ? 31.778 10.387 -76.928 1.00 81.19 84 ALA A C 1
ATOM 701 O O . ALA A 1 84 ? 31.095 10.652 -77.915 1.00 81.19 84 ALA A O 1
ATOM 702 N N . PHE A 1 85 ? 32.903 9.671 -77.004 1.00 82.94 85 PHE A N 1
ATOM 703 C CA . PHE A 1 85 ? 33.455 9.138 -78.244 1.00 82.94 85 PHE A CA 1
ATOM 704 C C . PHE A 1 85 ? 32.549 8.086 -78.891 1.00 82.94 85 PHE A C 1
ATOM 706 O O . PHE A 1 85 ? 32.206 8.221 -80.062 1.00 82.94 85 PHE A O 1
ATOM 713 N N . SER A 1 86 ? 32.126 7.060 -78.143 1.00 76.88 86 SER A N 1
ATOM 714 C CA . SER A 1 86 ? 31.253 5.990 -78.656 1.00 76.88 86 SER A CA 1
ATOM 715 C C . SER A 1 86 ? 29.936 6.543 -79.201 1.00 76.88 86 SER A C 1
ATOM 717 O O . SER A 1 86 ? 29.449 6.110 -80.250 1.00 76.88 86 SER A O 1
ATOM 719 N N . LEU A 1 87 ? 29.367 7.525 -78.499 1.00 73.44 87 LEU A N 1
ATOM 720 C CA . LEU A 1 87 ? 28.119 8.166 -78.883 1.00 73.44 87 LEU A CA 1
ATOM 721 C C . LEU A 1 87 ? 28.296 9.015 -80.148 1.00 73.44 87 LEU A C 1
ATOM 723 O O . LEU A 1 87 ? 27.478 8.904 -81.060 1.00 73.44 87 LEU A O 1
ATOM 727 N N . LEU A 1 88 ? 29.372 9.809 -80.233 1.00 74.50 88 LEU A N 1
ATOM 728 C CA . LEU A 1 88 ? 29.683 10.587 -81.433 1.00 74.50 88 LEU A CA 1
ATOM 729 C C . LEU A 1 88 ? 29.918 9.659 -82.633 1.00 74.50 88 LEU A C 1
ATOM 731 O O . LEU A 1 88 ? 29.298 9.855 -83.668 1.00 74.50 88 LEU A O 1
ATOM 735 N N . ASN A 1 89 ? 30.709 8.595 -82.468 1.00 75.12 89 ASN A N 1
ATOM 736 C CA . ASN A 1 89 ? 31.044 7.626 -83.521 1.00 75.12 89 ASN A CA 1
ATOM 737 C C . ASN A 1 89 ? 29.850 6.837 -84.055 1.00 75.12 89 ASN A C 1
ATOM 739 O O . ASN A 1 89 ? 29.879 6.342 -85.175 1.00 75.12 89 ASN A O 1
ATOM 743 N N . THR A 1 90 ? 28.797 6.694 -83.255 1.00 69.75 90 THR A N 1
ATOM 744 C CA . THR A 1 90 ? 27.580 6.015 -83.710 1.00 69.75 90 THR A CA 1
ATOM 745 C C . THR A 1 90 ? 26.616 6.966 -84.421 1.00 69.75 90 THR A C 1
ATOM 747 O O . THR A 1 90 ? 25.838 6.540 -85.276 1.00 69.75 90 THR A O 1
ATOM 750 N N . LEU A 1 91 ? 26.624 8.246 -84.046 1.00 66.38 91 LEU A N 1
ATOM 751 C CA . LEU A 1 91 ? 25.693 9.250 -84.559 1.00 66.38 91 LEU A CA 1
ATOM 752 C C . LEU A 1 91 ? 26.241 9.997 -85.781 1.00 66.38 91 LEU A C 1
ATOM 754 O O . LEU A 1 91 ? 25.466 10.320 -86.685 1.00 66.38 91 LEU A O 1
ATOM 758 N N . ASP A 1 92 ? 27.546 10.248 -85.813 1.00 67.19 92 ASP A N 1
ATOM 759 C CA . ASP A 1 92 ? 28.267 10.783 -86.959 1.00 67.19 92 ASP A CA 1
ATOM 760 C C . ASP A 1 92 ? 28.542 9.645 -87.953 1.00 67.19 92 ASP A C 1
ATOM 762 O O . ASP A 1 92 ? 29.037 8.579 -87.596 1.00 67.19 92 ASP A O 1
ATOM 766 N N . LYS A 1 93 ? 28.158 9.842 -89.216 1.00 62.25 93 LYS A N 1
ATOM 767 C CA . LYS A 1 93 ? 28.346 8.848 -90.286 1.00 62.25 93 LYS A CA 1
ATOM 768 C C . LYS A 1 93 ? 29.692 9.002 -90.999 1.00 62.25 93 LYS A C 1
ATOM 770 O O . LYS A 1 93 ? 29.926 8.304 -91.988 1.00 62.25 93 LYS A O 1
ATOM 775 N N . SER A 1 94 ? 30.532 9.941 -90.567 1.00 62.94 94 SER A N 1
ATOM 776 C CA . SER A 1 94 ? 31.872 10.166 -91.102 1.00 62.94 94 SER A CA 1
ATOM 777 C C . SER A 1 94 ? 32.936 9.334 -90.365 1.00 62.94 94 SER A C 1
ATOM 779 O O . SER A 1 94 ? 32.720 8.870 -89.248 1.00 62.94 94 SER A O 1
ATOM 781 N N . GLU A 1 95 ? 34.080 9.075 -91.012 1.00 67.81 95 GLU A N 1
ATOM 782 C CA . GLU A 1 95 ? 35.212 8.390 -90.369 1.00 67.81 95 GLU A CA 1
ATOM 783 C C . GLU A 1 95 ? 35.831 9.295 -89.293 1.00 67.81 95 GLU A C 1
ATOM 785 O O . GLU A 1 95 ? 36.662 10.143 -89.616 1.00 67.81 95 GLU A O 1
ATOM 790 N N . LEU A 1 96 ? 35.434 9.108 -88.032 1.00 68.94 96 LEU A N 1
ATOM 791 C CA . LEU A 1 96 ? 35.978 9.845 -86.893 1.00 68.94 96 LEU A CA 1
ATOM 792 C C . LEU A 1 96 ? 37.450 9.494 -86.577 1.00 68.94 96 LEU A C 1
ATOM 794 O O . LEU A 1 96 ? 37.913 8.388 -86.887 1.00 68.94 96 LEU A O 1
ATOM 798 N N . PRO A 1 97 ? 38.176 10.387 -85.872 1.00 73.19 97 PRO A N 1
ATOM 799 C CA . PRO A 1 97 ? 39.480 10.072 -85.296 1.00 73.19 97 PRO A CA 1
ATOM 800 C C . PRO A 1 97 ? 39.400 8.904 -84.301 1.00 73.19 97 PRO A C 1
ATOM 802 O O . PRO A 1 97 ? 38.399 8.724 -83.613 1.00 73.19 97 PRO A O 1
ATOM 805 N N . THR A 1 98 ? 40.472 8.113 -84.174 1.00 79.25 98 THR A N 1
ATOM 806 C CA . THR A 1 98 ? 40.511 7.004 -83.200 1.00 79.25 98 THR A CA 1
ATOM 807 C C . THR A 1 98 ? 40.488 7.510 -81.752 1.00 79.25 98 THR A C 1
ATOM 809 O O . THR A 1 98 ? 40.957 8.612 -81.461 1.00 79.25 98 THR A O 1
ATOM 812 N N . TYR A 1 99 ? 40.017 6.673 -80.818 1.00 79.56 99 TYR A N 1
ATOM 813 C CA . TYR A 1 99 ? 40.011 6.998 -79.386 1.00 79.56 99 TYR A CA 1
ATOM 814 C C . TYR A 1 99 ? 41.404 7.378 -78.855 1.00 79.56 99 TYR A C 1
ATOM 816 O O . TYR A 1 99 ? 41.508 8.252 -78.000 1.00 79.56 99 TYR A O 1
ATOM 824 N N . ASP A 1 100 ? 42.479 6.808 -79.409 1.00 75.94 100 ASP A N 1
ATOM 825 C CA . ASP A 1 100 ? 43.856 7.154 -79.036 1.00 75.94 100 ASP A CA 1
ATOM 826 C C . ASP A 1 100 ? 44.155 8.648 -79.239 1.00 75.94 100 ASP A C 1
ATOM 828 O O . ASP A 1 100 ? 44.749 9.282 -78.364 1.00 75.94 100 ASP A O 1
ATOM 832 N N . HIS A 1 101 ? 43.662 9.248 -80.330 1.00 76.75 101 HIS A N 1
ATOM 833 C CA . HIS A 1 101 ? 43.809 10.685 -80.587 1.00 76.75 101 HIS A CA 1
ATOM 834 C C . HIS A 1 101 ? 43.086 11.547 -79.545 1.00 76.75 101 HIS A C 1
ATOM 836 O O . HIS A 1 101 ? 43.557 12.628 -79.201 1.00 76.75 101 HIS A O 1
ATOM 842 N N . ILE A 1 102 ? 41.964 11.064 -79.012 1.00 79.94 102 ILE A N 1
ATOM 843 C CA . ILE A 1 102 ? 41.171 11.755 -77.987 1.00 79.94 102 ILE A CA 1
ATOM 844 C C . ILE A 1 102 ? 41.814 11.557 -76.612 1.00 79.94 102 ILE A C 1
ATOM 846 O O . ILE A 1 102 ? 41.939 12.502 -75.836 1.00 79.94 102 ILE A O 1
ATOM 850 N N . SER A 1 103 ? 42.308 10.349 -76.332 1.00 78.50 103 SER A N 1
ATOM 851 C CA . SER A 1 103 ? 42.994 10.005 -75.085 1.00 78.50 103 SER A CA 1
ATOM 852 C C . SER A 1 103 ? 44.263 10.836 -74.851 1.00 78.50 103 SER A C 1
ATOM 854 O O . SER A 1 103 ? 44.603 11.128 -73.707 1.00 78.50 103 SER A O 1
ATOM 856 N N . ALA A 1 104 ? 44.897 11.337 -75.917 1.00 80.75 104 ALA A N 1
ATOM 857 C CA . ALA A 1 104 ? 46.030 12.263 -75.852 1.00 80.75 104 ALA A CA 1
ATOM 858 C C . ALA A 1 104 ? 45.690 13.644 -75.240 1.00 80.75 104 ALA A C 1
ATOM 860 O O . ALA A 1 104 ? 46.577 14.482 -75.047 1.00 80.75 104 ALA A O 1
ATOM 861 N N . TYR A 1 105 ? 44.411 13.919 -74.965 1.00 83.62 105 TYR A N 1
ATOM 862 C CA . TYR A 1 105 ? 43.933 15.104 -74.247 1.00 83.62 105 TYR A CA 1
ATOM 863 C C . TYR A 1 105 ? 43.551 14.809 -72.788 1.00 83.62 105 TYR A C 1
ATOM 865 O O . TYR A 1 105 ? 43.244 15.747 -72.056 1.00 83.62 105 TYR A O 1
ATOM 873 N N . LEU A 1 106 ? 43.598 13.549 -72.335 1.00 81.88 106 LEU A N 1
ATOM 874 C CA . LEU A 1 106 ? 43.154 13.154 -70.993 1.00 81.88 106 LEU A CA 1
ATOM 875 C C . LEU A 1 106 ? 43.914 13.901 -69.890 1.00 81.88 106 LEU A C 1
ATOM 877 O O . LEU A 1 106 ? 43.285 14.489 -69.019 1.00 81.88 106 LEU A O 1
ATOM 881 N N . THR A 1 107 ? 45.247 13.967 -69.975 1.00 81.19 107 THR A N 1
ATOM 882 C CA . THR A 1 107 ? 46.080 14.693 -68.998 1.00 81.19 107 THR A CA 1
ATOM 883 C C . THR A 1 107 ? 45.757 16.185 -68.951 1.00 81.19 107 THR A C 1
ATOM 885 O O . THR A 1 107 ? 45.729 16.787 -67.883 1.00 81.19 107 THR A O 1
ATOM 888 N N . PHE A 1 108 ? 45.469 16.792 -70.103 1.00 84.50 108 PHE A N 1
ATOM 889 C CA . PHE A 1 108 ? 45.044 18.188 -70.161 1.00 84.50 108 PHE A CA 1
ATOM 890 C C . PHE A 1 108 ? 43.682 18.383 -69.483 1.00 84.50 108 PHE A C 1
ATOM 892 O O . PHE A 1 108 ? 43.541 19.283 -68.661 1.00 84.50 108 PHE A O 1
ATOM 899 N N . LEU A 1 109 ? 42.706 17.520 -69.777 1.00 83.56 109 LEU A N 1
ATOM 900 C CA . LEU A 1 109 ? 41.374 17.582 -69.173 1.00 83.56 109 LEU A CA 1
ATOM 901 C C . LEU A 1 109 ? 41.407 17.356 -67.658 1.00 83.56 109 LEU A C 1
ATOM 903 O O . LEU A 1 109 ? 40.705 18.048 -66.928 1.00 83.56 109 LEU A O 1
ATOM 907 N N . GLN A 1 110 ? 42.261 16.450 -67.181 1.00 81.38 110 GLN A N 1
ATOM 908 C CA . GLN A 1 110 ? 42.501 16.245 -65.751 1.00 81.38 110 GLN A CA 1
ATOM 909 C C . GLN A 1 110 ? 43.045 17.521 -65.092 1.00 81.38 110 GLN A C 1
ATOM 911 O O . GLN A 1 110 ? 42.551 17.924 -64.045 1.00 81.38 110 GLN A O 1
ATOM 916 N N . ASN A 1 111 ? 43.980 18.219 -65.743 1.00 81.50 111 ASN A N 1
ATOM 917 C CA . ASN A 1 111 ? 44.545 19.473 -65.233 1.00 81.50 111 ASN A CA 1
ATOM 918 C C . ASN A 1 111 ? 43.563 20.661 -65.254 1.00 81.50 111 ASN A C 1
ATOM 920 O O . ASN A 1 111 ? 43.831 21.679 -64.614 1.00 81.50 111 ASN A O 1
ATOM 924 N N . LEU A 1 112 ? 42.434 20.567 -65.971 1.00 79.38 112 LEU A N 1
ATOM 925 C CA . LEU A 1 112 ? 41.358 21.562 -65.874 1.00 79.38 112 LEU A CA 1
ATOM 926 C C . LEU A 1 112 ? 40.630 21.487 -64.524 1.00 79.38 112 LEU A C 1
ATOM 928 O O . LEU A 1 112 ? 40.009 22.471 -64.118 1.00 79.38 112 LEU A O 1
ATOM 932 N N . ASP A 1 113 ? 40.717 20.350 -63.829 1.00 72.75 113 ASP A N 1
ATOM 933 C CA . ASP A 1 113 ? 40.109 20.124 -62.524 1.00 72.75 113 ASP A CA 1
ATOM 934 C C . ASP A 1 113 ? 41.101 20.408 -61.387 1.00 72.75 113 ASP A C 1
ATOM 936 O O . ASP A 1 113 ? 41.773 19.519 -60.874 1.00 72.75 113 ASP A O 1
ATOM 940 N N . SER A 1 114 ? 41.227 21.675 -60.985 1.00 61.06 114 SER A N 1
ATOM 941 C CA . SER A 1 114 ? 42.192 22.080 -59.953 1.00 61.06 114 SER A CA 1
ATOM 942 C C . SER A 1 114 ? 41.739 21.798 -58.512 1.00 61.06 114 SER A C 1
ATOM 944 O O . SER A 1 114 ? 42.480 22.103 -57.578 1.00 61.06 114 SER A O 1
ATOM 946 N N . SER A 1 115 ? 40.517 21.291 -58.290 1.00 63.44 115 SER A N 1
ATOM 947 C CA . SER A 1 115 ? 39.979 21.047 -56.945 1.00 63.44 115 SER A CA 1
ATOM 948 C C . SER A 1 115 ? 38.986 19.886 -56.903 1.00 63.44 115 SER A C 1
ATOM 950 O O . SER A 1 115 ? 37.941 19.902 -57.554 1.00 63.44 115 SER A O 1
ATOM 952 N N . GLU A 1 116 ? 39.240 18.921 -56.022 1.00 63.94 116 GLU A N 1
ATOM 953 C CA . GLU A 1 116 ? 38.299 17.832 -55.725 1.00 63.94 116 GLU A CA 1
ATOM 954 C C . GLU A 1 116 ? 36.991 18.339 -55.085 1.00 63.94 116 GLU A C 1
ATOM 956 O O . GLU A 1 116 ? 35.954 17.688 -55.190 1.00 63.94 116 GLU A O 1
ATOM 961 N N . ALA A 1 117 ? 37.013 19.524 -54.465 1.00 60.94 117 ALA A N 1
ATOM 962 C CA . ALA A 1 117 ? 35.939 20.022 -53.609 1.00 60.94 117 ALA A CA 1
ATOM 963 C C . ALA A 1 117 ? 34.875 20.871 -54.327 1.00 60.94 117 ALA A C 1
ATOM 965 O O . ALA A 1 117 ? 33.858 21.199 -53.713 1.00 60.94 117 ALA A O 1
ATOM 966 N N . GLN A 1 118 ? 35.082 21.251 -55.594 1.00 68.31 118 GLN A N 1
ATOM 967 C CA . GLN A 1 118 ? 34.135 22.098 -56.329 1.00 68.31 118 GLN A CA 1
ATOM 968 C C . GLN A 1 118 ? 33.783 21.552 -57.724 1.00 68.31 118 GLN A C 1
ATOM 970 O O . GLN A 1 118 ? 34.615 20.905 -58.371 1.00 68.31 118 GLN A O 1
ATOM 975 N N . PRO A 1 119 ? 32.549 21.802 -58.211 1.00 69.25 119 PRO A N 1
ATOM 976 C CA . PRO A 1 119 ? 32.185 21.531 -59.598 1.00 69.25 119 PRO A CA 1
ATOM 977 C C . PRO A 1 119 ? 33.088 22.316 -60.557 1.00 69.25 119 PRO A C 1
ATOM 979 O O . PRO A 1 119 ? 33.406 23.479 -60.306 1.00 69.25 119 PRO A O 1
ATOM 982 N N . ILE A 1 120 ? 33.479 21.702 -61.675 1.00 74.44 120 ILE A N 1
ATOM 983 C CA . ILE A 1 120 ? 34.234 22.405 -62.718 1.00 74.44 120 ILE A CA 1
ATOM 984 C C . ILE A 1 120 ? 33.319 23.445 -63.373 1.00 74.44 120 ILE A C 1
ATOM 986 O O . ILE A 1 120 ? 32.202 23.126 -63.784 1.00 74.44 120 ILE A O 1
ATOM 990 N N . SER A 1 121 ? 33.817 24.673 -63.542 1.00 81.94 121 SER A N 1
ATOM 991 C CA . SER A 1 121 ? 33.160 25.671 -64.391 1.00 81.94 121 SER A CA 1
ATOM 992 C C . SER A 1 121 ? 33.200 25.206 -65.847 1.00 81.94 121 SER A C 1
ATOM 994 O O . SER A 1 121 ? 34.248 25.260 -66.495 1.00 81.94 121 SER A O 1
ATOM 996 N N . ILE A 1 122 ? 32.061 24.720 -66.354 1.00 80.81 122 ILE A N 1
ATOM 997 C CA . ILE A 1 122 ? 31.928 24.261 -67.745 1.00 80.81 122 ILE A CA 1
ATOM 998 C C . ILE A 1 122 ? 32.296 25.399 -68.701 1.00 80.81 122 ILE A C 1
ATOM 1000 O O . ILE A 1 122 ? 33.044 25.176 -69.644 1.00 80.81 122 ILE A O 1
ATOM 1004 N N . ASP A 1 123 ? 31.844 26.620 -68.409 1.00 80.19 123 ASP A N 1
ATOM 1005 C CA . ASP A 1 123 ? 32.125 27.822 -69.197 1.00 80.19 123 ASP A CA 1
ATOM 1006 C C . ASP A 1 123 ? 33.639 28.031 -69.407 1.00 80.19 123 ASP A C 1
ATOM 1008 O O . ASP A 1 123 ? 34.125 27.989 -70.540 1.00 80.19 123 ASP A O 1
ATOM 1012 N N . ALA A 1 124 ? 34.397 28.166 -68.313 1.00 82.06 124 ALA A N 1
ATOM 1013 C CA . ALA A 1 124 ? 35.831 28.444 -68.376 1.00 82.06 124 ALA A CA 1
ATOM 1014 C C . ALA A 1 124 ? 36.633 27.282 -68.990 1.00 82.06 124 ALA A C 1
ATOM 1016 O O . ALA A 1 124 ? 37.638 27.499 -69.672 1.00 82.06 124 ALA A O 1
ATOM 1017 N N . SER A 1 125 ? 36.195 26.044 -68.755 1.00 86.00 125 SER A N 1
ATOM 1018 C CA . SER A 1 125 ? 36.848 24.842 -69.277 1.00 86.00 125 SER A CA 1
ATOM 1019 C C . SER A 1 125 ? 36.593 24.637 -70.769 1.00 86.00 125 SER A C 1
ATOM 1021 O O . SER A 1 125 ? 37.513 24.241 -71.480 1.00 86.00 125 SER A O 1
ATOM 1023 N N . LEU A 1 126 ? 35.398 24.960 -71.276 1.00 84.44 126 LEU A N 1
ATOM 1024 C CA . LEU A 1 126 ? 35.097 24.900 -72.711 1.00 84.44 126 LEU A CA 1
ATOM 1025 C C . LEU A 1 126 ? 35.958 25.875 -73.517 1.00 84.44 126 LEU A C 1
ATOM 1027 O O . LEU A 1 126 ? 36.447 25.494 -74.581 1.00 84.44 126 LEU A O 1
ATOM 1031 N N . SER A 1 127 ? 36.203 27.081 -72.998 1.00 82.62 127 SER A N 1
ATOM 1032 C CA . SER A 1 127 ? 37.095 28.048 -73.650 1.00 82.62 127 SER A CA 1
ATOM 1033 C C . SER A 1 127 ? 38.543 27.545 -73.697 1.00 82.62 127 SER A C 1
ATOM 1035 O O . SER A 1 127 ? 39.168 27.575 -74.752 1.00 82.62 127 SER A O 1
ATOM 1037 N N . LYS A 1 128 ? 39.050 26.934 -72.616 1.00 85.12 128 LYS A N 1
ATOM 1038 C CA . LYS A 1 128 ? 40.388 26.307 -72.615 1.00 85.12 128 LYS A CA 1
ATOM 1039 C C . LYS A 1 128 ? 40.491 25.103 -73.558 1.00 85.12 128 LYS A C 1
ATOM 1041 O O . LYS A 1 128 ? 41.521 24.916 -74.209 1.00 85.12 128 LYS A O 1
ATOM 1046 N N . ILE A 1 129 ? 39.446 24.272 -73.638 1.00 85.56 129 ILE A N 1
ATOM 1047 C CA . ILE A 1 129 ? 39.371 23.159 -74.600 1.00 85.56 129 ILE A CA 1
ATOM 1048 C C . ILE A 1 129 ? 39.396 23.710 -76.032 1.00 85.56 129 ILE A C 1
ATOM 1050 O O . ILE A 1 129 ? 40.107 23.161 -76.875 1.00 85.56 129 ILE A O 1
ATOM 1054 N N . CYS A 1 130 ? 38.667 24.800 -76.294 1.00 83.25 130 CYS A N 1
ATOM 1055 C CA . CYS A 1 130 ? 38.628 25.488 -77.586 1.00 83.25 130 CYS A CA 1
ATOM 1056 C C . CYS A 1 130 ? 40.028 25.954 -77.996 1.00 83.25 130 CYS A C 1
ATOM 1058 O O . CYS A 1 130 ? 40.537 25.522 -79.031 1.00 83.25 130 CYS A O 1
ATOM 1060 N N . ASP A 1 131 ? 40.699 26.718 -77.133 1.00 81.31 131 ASP A N 1
ATOM 1061 C CA . ASP A 1 131 ? 42.052 27.232 -77.373 1.00 81.31 131 ASP A CA 1
ATOM 1062 C C . ASP A 1 131 ? 43.070 26.102 -77.605 1.00 81.31 131 ASP A C 1
ATOM 1064 O O . ASP A 1 131 ? 43.887 26.165 -78.526 1.00 81.31 131 ASP A O 1
ATOM 1068 N N . THR A 1 132 ? 42.974 25.013 -76.837 1.00 81.62 132 THR A N 1
ATOM 1069 C CA . THR A 1 132 ? 43.860 23.842 -76.976 1.00 81.62 132 THR A CA 1
ATOM 1070 C C . THR A 1 132 ? 43.634 23.103 -78.296 1.00 81.62 132 THR A C 1
ATOM 1072 O O . THR A 1 132 ? 44.589 22.651 -78.938 1.00 81.62 132 THR A O 1
ATOM 1075 N N . CYS A 1 133 ? 42.378 22.979 -78.735 1.00 80.44 133 CYS A N 1
ATOM 1076 C CA . CYS A 1 133 ? 42.054 22.384 -80.030 1.00 80.44 133 CYS A CA 1
ATOM 1077 C C . CYS A 1 133 ? 42.526 23.275 -81.186 1.00 80.44 133 CYS A C 1
ATOM 1079 O O . CYS A 1 133 ? 43.106 22.753 -82.137 1.00 80.44 133 CYS A O 1
ATOM 1081 N N . ILE A 1 134 ? 42.366 24.600 -81.075 1.00 76.94 134 ILE A N 1
ATOM 1082 C CA . ILE A 1 134 ? 42.876 25.578 -82.049 1.00 76.94 134 ILE A CA 1
ATOM 1083 C C . ILE A 1 134 ? 44.399 25.464 -82.174 1.00 76.94 134 ILE A C 1
ATOM 1085 O O . ILE A 1 134 ? 44.908 25.352 -83.292 1.00 76.94 134 ILE A O 1
ATOM 1089 N N . ALA A 1 135 ? 45.131 25.453 -81.054 1.00 69.75 135 ALA A N 1
ATOM 1090 C CA . ALA A 1 135 ? 46.594 25.378 -81.035 1.00 69.75 135 ALA A CA 1
ATOM 1091 C C . ALA A 1 135 ? 47.121 24.098 -81.709 1.00 69.75 135 ALA A C 1
ATOM 1093 O O . ALA A 1 135 ? 47.976 24.155 -82.595 1.00 69.75 135 ALA A O 1
ATOM 1094 N N . ARG A 1 136 ? 46.541 22.936 -81.373 1.00 71.81 136 ARG A N 1
ATOM 1095 C CA . ARG A 1 136 ? 46.921 21.654 -81.993 1.00 71.81 136 ARG A CA 1
ATOM 1096 C C . ARG A 1 136 ? 46.529 21.572 -83.473 1.00 71.81 136 ARG A C 1
ATOM 1098 O O . ARG A 1 136 ? 47.321 21.089 -84.279 1.00 71.81 136 ARG A O 1
ATOM 1105 N N . ALA A 1 137 ? 45.353 22.074 -83.857 1.00 68.44 137 ALA A N 1
ATOM 1106 C CA . ALA A 1 137 ? 44.889 22.068 -85.250 1.00 68.44 137 ALA A CA 1
ATOM 1107 C C . ALA A 1 137 ? 45.727 22.972 -86.171 1.00 68.44 137 ALA A C 1
ATOM 1109 O O . ALA A 1 137 ? 45.935 22.654 -87.342 1.00 68.44 137 ALA A O 1
ATOM 1110 N N . SER A 1 138 ? 46.238 24.084 -85.639 1.00 62.19 138 SER A N 1
ATOM 1111 C CA . SER A 1 138 ? 47.101 25.025 -86.365 1.00 62.19 138 SER A CA 1
ATOM 1112 C C . SER A 1 138 ? 48.567 24.576 -86.460 1.00 62.19 138 SER A C 1
ATOM 1114 O O . SER A 1 138 ? 49.353 25.214 -87.161 1.00 62.19 138 SER A O 1
ATOM 1116 N N . GLY A 1 139 ? 48.949 23.468 -85.808 1.00 56.38 139 GLY A N 1
ATOM 1117 C CA . GLY A 1 139 ? 50.339 22.998 -85.747 1.00 56.38 139 GLY A CA 1
ATOM 1118 C C . GLY A 1 139 ? 51.264 23.920 -84.944 1.00 56.38 139 GLY A C 1
ATOM 1119 O O . GLY A 1 139 ? 52.486 23.809 -85.062 1.00 56.38 139 GLY A O 1
ATOM 1120 N N . LEU A 1 140 ? 50.685 24.828 -84.153 1.00 44.75 140 LEU A N 1
ATOM 1121 C CA . LEU A 1 140 ? 51.366 25.666 -83.175 1.00 44.75 140 LEU A CA 1
ATOM 1122 C C . LEU A 1 140 ? 51.545 24.841 -81.896 1.00 44.75 140 LEU A C 1
ATOM 1124 O O . LEU A 1 140 ? 50.817 25.010 -80.920 1.00 44.75 140 LEU A O 1
ATOM 1128 N N . ASP A 1 141 ? 52.494 23.905 -81.909 1.00 30.66 141 ASP A N 1
ATOM 1129 C CA . ASP A 1 141 ? 52.930 23.280 -80.663 1.00 30.66 141 ASP A CA 1
ATOM 1130 C C . ASP A 1 141 ? 53.585 24.355 -79.775 1.00 30.66 141 ASP A C 1
ATOM 1132 O O . ASP A 1 141 ? 54.597 24.947 -80.144 1.00 30.66 141 ASP A O 1
ATOM 1136 N N . ALA A 1 142 ? 52.980 24.565 -78.602 1.00 38.25 142 ALA A N 1
ATOM 1137 C CA . ALA A 1 142 ? 53.458 25.340 -77.454 1.00 38.25 142 ALA A CA 1
ATOM 1138 C C . ALA A 1 142 ? 53.618 26.865 -77.641 1.00 38.25 142 ALA A C 1
ATOM 1140 O O . ALA A 1 142 ? 54.688 27.375 -77.958 1.00 38.25 142 ALA A O 1
ATOM 1141 N N . LEU A 1 143 ? 52.570 27.613 -77.280 1.00 33.81 143 LEU A N 1
ATOM 1142 C CA . LEU A 1 143 ? 52.641 29.054 -76.989 1.00 33.81 143 LEU A CA 1
ATOM 1143 C C . LEU A 1 143 ? 52.281 29.356 -75.523 1.00 33.81 143 LEU A C 1
ATOM 1145 O O . LEU A 1 143 ? 51.740 30.409 -75.218 1.00 33.81 143 LEU A O 1
ATOM 1149 N N . ASP A 1 144 ? 52.621 28.424 -74.627 1.00 31.06 144 ASP A N 1
ATOM 1150 C CA . ASP A 1 144 ? 52.443 28.562 -73.171 1.00 31.06 144 ASP A CA 1
ATOM 1151 C C . ASP A 1 144 ? 53.762 28.478 -72.383 1.00 31.06 144 ASP A C 1
ATOM 1153 O O . ASP A 1 144 ? 53.788 28.307 -71.167 1.00 31.06 144 ASP A O 1
ATOM 1157 N N . SER A 1 145 ? 54.895 28.679 -73.053 1.00 32.47 145 SER A N 1
ATOM 1158 C CA . SER A 1 145 ? 56.161 28.955 -72.374 1.00 32.47 145 SER A CA 1
ATOM 1159 C C . SER A 1 145 ? 56.804 30.200 -72.968 1.00 32.47 145 SER A C 1
ATOM 1161 O O . SER A 1 145 ? 57.724 30.071 -73.766 1.00 32.47 145 SER A O 1
ATOM 1163 N N . LEU A 1 146 ? 56.266 31.382 -72.638 1.00 29.27 146 LEU A N 1
ATOM 1164 C CA . LEU A 1 146 ? 56.971 32.677 -72.535 1.00 29.27 146 LEU A CA 1
ATOM 1165 C C . LEU A 1 146 ? 55.955 33.814 -72.328 1.00 29.27 146 LEU A C 1
ATOM 1167 O O . LEU A 1 146 ? 55.687 34.636 -73.204 1.00 29.27 146 LEU A O 1
ATOM 1171 N N . SER A 1 147 ? 55.424 33.917 -71.110 1.00 35.31 147 SER A N 1
ATOM 1172 C CA . SER A 1 147 ? 55.155 35.243 -70.559 1.00 35.31 147 SER A CA 1
ATOM 1173 C C . SER A 1 147 ? 56.499 35.978 -70.464 1.00 35.31 147 SER A C 1
ATOM 1175 O O . SER A 1 147 ? 57.392 35.503 -69.766 1.00 35.31 147 SER A O 1
ATOM 1177 N N . HIS A 1 148 ? 56.604 37.117 -71.156 1.00 32.44 148 HIS A N 1
ATOM 1178 C CA . HIS A 1 148 ? 57.771 38.004 -71.315 1.00 32.44 148 HIS A CA 1
ATOM 1179 C C . HIS A 1 148 ? 58.660 37.735 -72.538 1.00 32.44 148 HIS A C 1
ATOM 1181 O O . HIS A 1 148 ? 59.674 37.059 -72.447 1.00 32.44 148 HIS A O 1
ATOM 1187 N N . GLN A 1 149 ? 58.341 38.384 -73.660 1.00 28.16 149 GLN A N 1
ATOM 1188 C CA . GLN A 1 149 ? 59.144 39.477 -74.237 1.00 28.16 149 GLN A CA 1
ATOM 1189 C C . GLN A 1 149 ? 58.547 39.890 -75.589 1.00 28.16 149 GLN A C 1
ATOM 1191 O O . GLN A 1 149 ? 58.297 39.069 -76.466 1.00 28.16 149 GLN A O 1
ATOM 1196 N N . THR A 1 150 ? 58.292 41.185 -75.737 1.00 32.81 150 THR A N 1
ATOM 1197 C CA . THR A 1 150 ? 58.036 41.839 -77.020 1.00 32.81 150 THR A CA 1
ATOM 1198 C C . THR A 1 150 ? 59.290 41.805 -77.895 1.00 32.81 150 THR A C 1
ATOM 1200 O O . THR A 1 150 ? 60.399 41.955 -77.390 1.00 32.81 150 THR A O 1
ATOM 1203 N N . ASP A 1 151 ? 59.059 41.682 -79.202 1.00 35.03 151 ASP A N 1
ATOM 1204 C CA . ASP A 1 151 ? 60.005 41.790 -80.317 1.00 35.03 151 ASP A CA 1
ATOM 1205 C C . ASP A 1 151 ? 60.986 40.633 -80.546 1.00 35.03 151 ASP A C 1
ATOM 1207 O O . ASP A 1 151 ? 62.173 40.688 -80.231 1.00 35.03 151 ASP A O 1
ATOM 1211 N N . THR A 1 152 ? 60.526 39.620 -81.288 1.00 28.42 152 THR A N 1
ATOM 1212 C CA . THR A 1 152 ? 61.383 38.957 -82.286 1.00 28.42 152 THR A CA 1
ATOM 1213 C C . THR A 1 152 ? 60.552 38.331 -83.410 1.00 28.42 152 THR A C 1
ATOM 1215 O O . THR A 1 152 ? 59.586 37.609 -83.180 1.00 28.42 152 THR A O 1
ATOM 1218 N N . ARG A 1 153 ? 60.924 38.641 -84.660 1.00 30.17 153 ARG A N 1
ATOM 1219 C CA . ARG A 1 153 ? 60.353 38.073 -85.892 1.00 30.17 153 ARG A CA 1
ATOM 1220 C C . ARG A 1 153 ? 60.447 36.543 -85.867 1.00 30.17 153 ARG A C 1
ATOM 1222 O O . ARG A 1 153 ? 61.542 36.001 -85.978 1.00 30.17 153 ARG A O 1
ATOM 1229 N N . VAL A 1 154 ? 59.308 35.857 -85.810 1.00 28.03 154 VAL A N 1
ATOM 1230 C CA . VAL A 1 154 ? 59.244 34.401 -85.997 1.00 28.03 154 VAL A CA 1
ATOM 1231 C C . VAL A 1 154 ? 59.244 34.090 -87.495 1.00 28.03 154 VAL A C 1
ATOM 1233 O O . VAL A 1 154 ? 58.284 34.379 -88.210 1.00 28.03 154 VAL A O 1
ATOM 1236 N N . GLN A 1 155 ? 60.344 33.507 -87.973 1.00 28.73 155 GLN A N 1
ATOM 1237 C CA . GLN A 1 155 ? 60.411 32.802 -89.251 1.00 28.73 155 GLN A CA 1
ATOM 1238 C C . GLN A 1 155 ? 59.683 31.460 -89.101 1.00 28.73 155 GLN A C 1
ATOM 1240 O O . GLN A 1 155 ? 60.167 30.557 -88.422 1.00 28.73 155 GLN A O 1
ATOM 1245 N N . THR A 1 156 ? 58.516 31.310 -89.727 1.00 34.16 156 THR A N 1
ATOM 1246 C CA . THR A 1 156 ? 57.825 30.020 -89.820 1.00 34.16 156 THR A CA 1
ATOM 1247 C C . THR A 1 156 ? 58.330 29.260 -91.047 1.00 34.16 156 THR A C 1
ATOM 1249 O O . THR A 1 156 ? 57.973 29.556 -92.187 1.00 34.16 156 THR A O 1
ATOM 1252 N N . HIS A 1 157 ? 59.196 28.268 -90.827 1.00 30.53 157 HIS A N 1
ATOM 1253 C CA . HIS A 1 157 ? 59.529 27.284 -91.856 1.00 30.53 157 HIS A CA 1
ATOM 1254 C C . HIS A 1 157 ? 58.280 26.467 -92.220 1.00 30.53 157 HIS A C 1
ATOM 1256 O O . HIS A 1 157 ? 57.571 25.959 -91.352 1.00 30.53 157 HIS A O 1
ATOM 1262 N N . GLY A 1 158 ? 58.009 26.367 -93.523 1.00 41.38 158 GLY A N 1
ATOM 1263 C CA . GLY A 1 158 ? 56.797 25.780 -94.080 1.00 41.38 158 GLY A CA 1
ATOM 1264 C C . GLY A 1 158 ? 56.560 24.325 -93.673 1.00 41.38 158 GLY A C 1
ATOM 1265 O O . GLY A 1 158 ? 57.289 23.421 -94.077 1.00 41.38 158 GLY A O 1
ATOM 1266 N N . LYS A 1 159 ? 55.457 24.097 -92.958 1.00 38.41 159 LYS A N 1
ATOM 1267 C CA . LYS A 1 159 ? 54.676 22.860 -93.050 1.00 38.41 159 LYS A CA 1
ATOM 1268 C C . LYS A 1 159 ? 53.357 23.206 -93.758 1.00 38.41 159 LYS A C 1
ATOM 1270 O O . LYS A 1 159 ? 52.722 24.182 -93.359 1.00 38.41 159 LYS A O 1
ATOM 1275 N N . PRO A 1 160 ? 52.943 22.471 -94.807 1.00 41.97 160 PRO A N 1
ATOM 1276 C CA . PRO A 1 160 ? 51.668 22.720 -95.472 1.00 41.97 160 PRO A CA 1
ATOM 1277 C C . PRO A 1 160 ? 50.526 22.544 -94.466 1.00 41.97 160 PRO A C 1
ATOM 1279 O O . PRO A 1 160 ? 50.523 21.597 -93.677 1.00 41.97 160 PRO A O 1
ATOM 1282 N N . CYS A 1 161 ? 49.589 23.492 -94.469 1.00 45.62 161 CYS A N 1
ATOM 1283 C CA . CYS A 1 161 ? 48.469 23.536 -93.540 1.00 45.62 161 CYS A CA 1
ATOM 1284 C C . CYS A 1 161 ? 47.600 22.281 -93.747 1.00 45.62 161 CYS A C 1
ATOM 1286 O O . CYS A 1 161 ? 46.884 22.180 -94.739 1.00 45.62 161 CYS A O 1
ATOM 1288 N N . LYS A 1 162 ? 47.685 21.306 -92.829 1.00 51.31 162 LYS A N 1
ATOM 1289 C CA . LYS A 1 162 ? 46.965 20.015 -92.901 1.00 51.31 162 LYS A CA 1
ATOM 1290 C C . LYS A 1 162 ? 45.437 20.158 -92.846 1.00 51.31 162 LYS A C 1
ATOM 1292 O O . LYS A 1 162 ? 44.725 19.179 -93.012 1.00 51.31 162 LYS A O 1
ATOM 1297 N N . PHE A 1 163 ? 44.941 21.368 -92.599 1.00 53.88 163 PHE A N 1
ATOM 1298 C CA . PHE A 1 163 ? 43.535 21.688 -92.365 1.00 53.88 163 PHE A CA 1
ATOM 1299 C C . PHE A 1 163 ? 42.701 21.841 -93.657 1.00 53.88 163 PHE A C 1
ATOM 1301 O O . PHE A 1 163 ? 41.471 21.865 -93.612 1.00 53.88 163 PHE A O 1
ATOM 1308 N N . PHE A 1 164 ? 43.355 21.907 -94.822 1.00 57.28 164 PHE A N 1
ATOM 1309 C CA . PHE A 1 164 ? 42.717 22.046 -96.135 1.00 57.28 164 PHE A CA 1
ATOM 1310 C C . PHE A 1 164 ? 43.040 20.849 -97.031 1.00 57.28 164 PHE A C 1
ATOM 1312 O O . PHE A 1 164 ? 44.102 20.241 -96.895 1.00 57.28 164 PHE A O 1
ATOM 1319 N N . ASP A 1 165 ? 42.123 20.485 -97.932 1.00 55.09 165 ASP A N 1
ATOM 1320 C CA . ASP A 1 165 ? 42.352 19.398 -98.894 1.00 55.09 165 ASP A CA 1
ATOM 1321 C C . ASP A 1 165 ? 43.585 19.705 -99.760 1.00 55.09 165 ASP A C 1
ATOM 1323 O O . ASP A 1 165 ? 43.546 20.556 -100.654 1.00 55.09 165 ASP A O 1
ATOM 1327 N N . LYS A 1 166 ? 44.685 18.999 -99.470 1.00 51.16 166 LYS A N 1
ATOM 1328 C CA . LYS A 1 166 ? 46.000 19.211 -100.079 1.00 51.16 166 LYS A CA 1
ATOM 1329 C C . LYS A 1 166 ? 45.949 19.122 -101.604 1.00 51.16 166 LYS A C 1
ATOM 1331 O O . LYS A 1 166 ? 46.547 19.955 -102.270 1.00 51.16 166 LYS A O 1
ATOM 1336 N N . ASN A 1 167 ? 45.176 18.186 -102.156 1.00 54.28 167 ASN A N 1
ATOM 1337 C CA . ASN A 1 167 ? 45.103 17.993 -103.604 1.00 54.28 167 ASN A CA 1
ATOM 1338 C C . ASN A 1 167 ? 44.413 19.173 -104.302 1.00 54.28 167 ASN A C 1
ATOM 1340 O O . ASN A 1 167 ? 44.804 19.550 -105.401 1.00 54.28 167 ASN A O 1
ATOM 1344 N N . LYS A 1 168 ? 43.409 19.794 -103.669 1.00 55.28 168 LYS A N 1
ATOM 1345 C CA . LYS A 1 168 ? 42.739 20.987 -104.215 1.00 55.28 168 LYS A CA 1
ATOM 1346 C C . LYS A 1 168 ? 43.538 22.263 -103.985 1.00 55.28 168 LYS A C 1
ATOM 1348 O O . LYS A 1 168 ? 43.559 23.128 -104.858 1.00 55.28 168 LYS A O 1
ATOM 1353 N N . LEU A 1 169 ? 44.215 22.367 -102.841 1.00 53.00 169 LEU A N 1
ATOM 1354 C CA . LEU A 1 169 ? 45.103 23.486 -102.541 1.00 53.00 169 LEU A CA 1
ATOM 1355 C C . LEU A 1 169 ? 46.285 23.522 -103.520 1.00 53.00 169 LEU A C 1
ATOM 1357 O O . LEU A 1 169 ? 46.608 24.588 -104.035 1.00 53.00 169 LEU A O 1
ATOM 1361 N N . ASP A 1 170 ? 46.864 22.361 -103.835 1.00 51.53 170 ASP A N 1
ATOM 1362 C CA . ASP A 1 170 ? 47.951 22.225 -104.807 1.00 51.53 170 ASP A CA 1
ATOM 1363 C C . ASP A 1 170 ? 47.483 22.607 -106.228 1.00 51.53 170 ASP A C 1
ATOM 1365 O O . ASP A 1 170 ? 48.197 23.330 -106.917 1.00 51.53 170 ASP A O 1
ATOM 1369 N N . ILE A 1 171 ? 46.246 22.266 -106.629 1.00 54.47 171 ILE A N 1
ATOM 1370 C CA . ILE A 1 171 ? 45.636 22.709 -107.906 1.00 54.47 171 ILE A CA 1
ATOM 1371 C C . ILE A 1 171 ? 45.470 24.240 -107.964 1.00 54.47 171 ILE A C 1
ATOM 1373 O O . ILE A 1 171 ? 45.719 24.857 -109.001 1.00 54.47 171 ILE A O 1
ATOM 1377 N N . ILE A 1 172 ? 45.065 24.880 -106.862 1.00 51.75 172 ILE A N 1
ATOM 1378 C CA . ILE A 1 172 ? 44.929 26.347 -106.777 1.00 51.75 172 ILE A CA 1
ATOM 1379 C C . ILE A 1 172 ? 46.308 27.019 -106.794 1.00 51.75 172 ILE A C 1
ATOM 1381 O O . ILE A 1 172 ? 46.498 28.033 -107.471 1.00 51.75 172 ILE A O 1
ATOM 1385 N N . ILE A 1 173 ? 47.287 26.446 -106.088 1.00 53.09 173 ILE A N 1
ATOM 1386 C CA . ILE A 1 173 ? 48.675 26.914 -106.085 1.00 53.09 173 ILE A CA 1
ATOM 1387 C C . ILE A 1 173 ? 49.258 26.801 -107.498 1.00 53.09 173 ILE A C 1
ATOM 1389 O O . ILE A 1 173 ? 49.789 27.794 -107.991 1.00 53.09 173 ILE A O 1
ATOM 1393 N N . GLU A 1 174 ? 49.076 25.681 -108.198 1.00 53.88 174 GLU A N 1
ATOM 1394 C CA . GLU A 1 174 ? 49.489 25.518 -109.598 1.00 53.88 174 GLU A CA 1
ATOM 1395 C C . GLU A 1 174 ? 48.777 26.506 -110.536 1.00 53.88 174 GLU A C 1
ATOM 1397 O O . GLU A 1 174 ? 49.437 27.161 -111.344 1.00 53.88 174 GLU A O 1
ATOM 1402 N N . ALA A 1 175 ? 47.463 26.712 -110.399 1.00 50.94 175 ALA A N 1
ATOM 1403 C CA . ALA A 1 175 ? 46.717 27.693 -111.197 1.00 50.94 175 ALA A CA 1
ATOM 1404 C C . ALA A 1 175 ? 47.186 29.143 -110.945 1.00 50.94 175 ALA A C 1
ATOM 1406 O O . ALA A 1 175 ? 47.277 29.952 -111.876 1.00 50.94 175 ALA A O 1
ATOM 1407 N N . SER A 1 176 ? 47.542 29.478 -109.700 1.00 50.78 176 SER A N 1
ATOM 1408 C CA . SER A 1 176 ? 48.108 30.782 -109.326 1.00 50.78 176 SER A CA 1
ATOM 1409 C C . SER A 1 176 ? 49.543 30.964 -109.838 1.00 50.78 176 SER A C 1
ATOM 1411 O O . SER A 1 176 ? 49.890 32.042 -110.326 1.00 50.78 176 SER A O 1
ATOM 1413 N N . GLN A 1 177 ? 50.351 29.897 -109.826 1.00 54.62 177 GLN A N 1
ATOM 1414 C CA . GLN A 1 177 ? 51.706 29.864 -110.379 1.00 54.62 177 GLN A CA 1
ATOM 1415 C C . GLN A 1 177 ? 51.696 29.970 -111.907 1.00 54.62 177 GLN A C 1
ATOM 1417 O O . GLN A 1 177 ? 52.578 30.616 -112.473 1.00 54.62 177 GLN A O 1
ATOM 1422 N N . ILE A 1 178 ? 50.690 29.405 -112.586 1.00 53.00 178 ILE A N 1
ATOM 1423 C CA . ILE A 1 178 ? 50.465 29.576 -114.030 1.00 53.00 178 ILE A CA 1
ATOM 1424 C C . ILE A 1 178 ? 50.097 31.033 -114.347 1.00 53.00 178 ILE A C 1
ATOM 1426 O O . ILE A 1 178 ? 50.688 31.618 -115.254 1.00 53.00 178 ILE A O 1
ATOM 1430 N N . ASN A 1 179 ? 49.217 31.663 -113.560 1.00 51.44 179 ASN A N 1
ATOM 1431 C CA . ASN A 1 179 ? 48.898 33.094 -113.686 1.00 51.44 179 ASN A CA 1
ATOM 1432 C C . ASN A 1 179 ? 50.112 34.003 -113.401 1.00 51.44 179 ASN A C 1
ATOM 1434 O O . ASN A 1 179 ? 50.326 34.994 -114.102 1.00 51.44 179 ASN A O 1
ATOM 1438 N N . GLN A 1 180 ? 50.954 33.667 -112.417 1.00 52.31 180 GLN A N 1
ATOM 1439 C CA . GLN A 1 180 ? 52.218 34.372 -112.162 1.00 52.31 180 GLN A CA 1
ATOM 1440 C C . GLN A 1 180 ? 53.254 34.142 -113.270 1.00 52.31 180 GLN A C 1
ATOM 1442 O O . GLN A 1 180 ? 53.941 35.089 -113.651 1.00 52.31 180 GLN A O 1
ATOM 1447 N N . ARG A 1 181 ? 53.357 32.931 -113.837 1.00 53.31 181 ARG A N 1
ATOM 1448 C CA . ARG A 1 181 ? 54.200 32.645 -115.014 1.00 53.31 181 ARG A CA 1
ATOM 1449 C C . ARG A 1 181 ? 53.729 33.413 -116.249 1.00 53.31 181 ARG A C 1
ATOM 1451 O O . ARG A 1 181 ? 54.570 33.937 -116.970 1.00 53.31 181 ARG A O 1
ATOM 1458 N N . GLN A 1 182 ? 52.419 33.545 -116.461 1.00 52.62 182 GLN A N 1
ATOM 1459 C CA . GLN A 1 182 ? 51.861 34.388 -117.523 1.00 52.62 182 GLN A CA 1
ATOM 1460 C C . GLN A 1 182 ? 52.176 35.871 -117.294 1.00 52.62 182 GLN A C 1
ATOM 1462 O O . GLN A 1 182 ? 52.586 36.541 -118.234 1.00 52.62 182 GLN A O 1
ATOM 1467 N N . ARG A 1 183 ? 52.101 36.381 -116.056 1.00 51.25 183 ARG A N 1
ATOM 1468 C CA . ARG A 1 183 ? 52.536 37.758 -115.739 1.00 51.25 183 ARG A CA 1
ATOM 1469 C C . ARG A 1 183 ? 54.045 37.968 -115.923 1.00 51.25 183 ARG A C 1
ATOM 1471 O O . ARG A 1 183 ? 54.433 39.021 -116.413 1.00 51.25 183 ARG A O 1
ATOM 1478 N N . ARG A 1 184 ? 54.880 36.966 -115.616 1.00 49.25 184 ARG A N 1
ATOM 1479 C CA . ARG A 1 184 ? 56.339 36.996 -115.855 1.00 49.25 184 ARG A CA 1
ATOM 1480 C C . ARG A 1 184 ? 56.716 36.957 -117.344 1.00 49.25 184 ARG A C 1
ATOM 1482 O O . ARG A 1 184 ? 57.748 37.505 -117.702 1.00 49.25 184 ARG A O 1
ATOM 1489 N N . LEU A 1 185 ? 55.889 36.369 -118.214 1.00 50.81 185 LEU A N 1
ATOM 1490 C CA . LEU A 1 185 ? 56.080 36.421 -119.675 1.00 50.81 185 LEU A CA 1
ATOM 1491 C C . LEU A 1 185 ? 55.796 37.813 -120.277 1.00 50.81 185 LEU A C 1
ATOM 1493 O O . LEU A 1 185 ? 56.273 38.098 -121.370 1.00 50.81 185 LEU A O 1
ATOM 1497 N N . PHE A 1 186 ? 55.065 38.683 -119.568 1.00 47.84 186 PHE A N 1
ATOM 1498 C CA . PHE A 1 186 ? 54.756 40.055 -119.999 1.00 47.84 186 PHE A CA 1
ATOM 1499 C C . PHE A 1 186 ? 55.636 41.141 -119.357 1.00 47.84 186 PHE A C 1
ATOM 1501 O O . PHE A 1 186 ? 55.513 42.308 -119.724 1.00 47.84 186 PHE A O 1
ATOM 1508 N N . SER A 1 187 ? 56.543 40.794 -118.441 1.00 46.28 187 SER A N 1
ATOM 1509 C CA . SER A 1 187 ? 57.499 41.737 -117.849 1.00 46.28 187 SER A CA 1
ATOM 1510 C C . SER A 1 187 ? 58.920 41.425 -118.319 1.00 46.28 187 SER A C 1
ATOM 1512 O O . SER A 1 187 ? 59.582 40.531 -117.791 1.00 46.28 187 SER A O 1
ATOM 1514 N N . LEU A 1 188 ? 59.362 42.162 -119.337 1.00 44.38 188 LEU A N 1
ATOM 1515 C CA . LEU A 1 188 ? 60.748 42.230 -119.792 1.00 44.38 188 LEU A CA 1
ATOM 1516 C C . LEU A 1 188 ? 61.647 42.898 -118.730 1.00 44.38 188 LEU A C 1
ATOM 1518 O O . LEU A 1 188 ? 61.269 43.911 -118.152 1.00 44.38 188 LEU A O 1
ATOM 1522 N N . GLU A 1 189 ? 62.848 42.322 -118.591 1.00 42.09 189 GLU A N 1
ATOM 1523 C CA . GLU A 1 189 ? 64.106 42.869 -118.042 1.00 42.09 189 GLU A CA 1
ATOM 1524 C C . GLU A 1 189 ? 64.348 42.910 -116.512 1.00 42.09 189 GLU A C 1
ATOM 1526 O O . GLU A 1 189 ? 63.737 43.669 -115.770 1.00 42.09 189 GLU A O 1
ATOM 1531 N N . GLY A 1 190 ? 65.385 42.162 -116.082 1.00 40.28 190 GLY A N 1
ATOM 1532 C CA . GLY A 1 190 ? 66.257 42.519 -114.946 1.00 40.28 190 GLY A CA 1
ATOM 1533 C C . GLY A 1 190 ? 66.273 41.572 -113.731 1.00 40.28 190 GLY A C 1
ATOM 1534 O O . GLY A 1 190 ? 65.416 41.663 -112.868 1.00 40.28 190 GLY A O 1
ATOM 1535 N N . ALA A 1 191 ? 67.290 40.704 -113.649 1.00 39.62 191 ALA A N 1
ATOM 1536 C CA . ALA A 1 191 ? 67.669 39.763 -112.566 1.00 39.62 191 ALA A CA 1
ATOM 1537 C C . ALA A 1 191 ? 67.809 40.407 -111.144 1.00 39.62 191 ALA A C 1
ATOM 1539 O O . ALA A 1 191 ? 67.962 41.628 -111.103 1.00 39.62 191 ALA A O 1
ATOM 1540 N N . PRO A 1 192 ? 67.842 39.670 -109.991 1.00 41.66 192 PRO A N 1
ATOM 1541 C CA . PRO A 1 192 ? 68.465 38.352 -109.766 1.00 41.66 192 PRO A CA 1
ATOM 1542 C C . PRO A 1 192 ? 67.632 37.287 -109.017 1.00 41.66 192 PRO A C 1
ATOM 1544 O O . PRO A 1 192 ? 66.602 37.549 -108.409 1.00 41.66 192 PRO A O 1
ATOM 1547 N N . GLN A 1 193 ? 68.122 36.044 -109.093 1.00 50.78 193 GLN A N 1
ATOM 1548 C CA . GLN A 1 193 ? 67.624 34.874 -108.370 1.00 50.78 193 GLN A CA 1
ATOM 1549 C C . GLN A 1 193 ? 67.785 35.048 -106.851 1.00 50.78 193 GLN A C 1
ATOM 1551 O O . GLN A 1 193 ? 68.861 34.808 -106.311 1.00 50.78 193 GLN A O 1
ATOM 1556 N N . GLU A 1 194 ? 66.697 35.364 -106.158 1.00 36.03 194 GLU A N 1
ATOM 1557 C CA . GLU A 1 194 ? 66.492 34.903 -104.787 1.00 36.03 194 GLU A CA 1
ATOM 1558 C C . GLU A 1 194 ? 65.554 33.695 -104.838 1.00 36.03 194 GLU A C 1
ATOM 1560 O O . GLU A 1 194 ? 64.513 33.717 -105.500 1.00 36.03 194 GLU A O 1
ATOM 1565 N N . GLN A 1 195 ? 65.939 32.605 -104.168 1.00 43.72 195 GLN A N 1
ATOM 1566 C CA . GLN A 1 195 ? 64.992 31.567 -103.775 1.00 43.72 195 GLN A CA 1
ATOM 1567 C C . GLN A 1 195 ? 63.973 32.224 -102.837 1.00 43.72 195 GLN A C 1
ATOM 1569 O O . GLN A 1 195 ? 64.148 32.229 -101.621 1.00 43.72 195 GLN A O 1
ATOM 1574 N N . GLU A 1 196 ? 62.911 32.796 -103.405 1.00 37.44 196 GLU A N 1
ATOM 1575 C CA . GLU A 1 196 ? 61.710 33.132 -102.655 1.00 37.44 196 GLU A CA 1
ATOM 1576 C C . GLU A 1 196 ? 61.161 31.820 -102.089 1.00 37.44 196 GLU A C 1
ATOM 1578 O O . GLU A 1 196 ? 60.518 31.018 -102.771 1.00 37.44 196 GLU A O 1
ATOM 1583 N N . SER A 1 197 ? 61.474 31.590 -100.813 1.00 36.44 197 SER A N 1
ATOM 1584 C CA . SER A 1 197 ? 60.731 30.701 -99.927 1.00 36.44 197 SER A CA 1
ATOM 1585 C C . SER A 1 197 ? 59.239 30.884 -100.183 1.00 36.44 197 SER A C 1
ATOM 1587 O O . SER A 1 197 ? 58.818 32.027 -100.339 1.00 36.44 197 SER A O 1
ATOM 1589 N N . LEU A 1 198 ? 58.447 29.805 -100.199 1.00 40.41 198 LEU A N 1
ATOM 1590 C CA . LEU A 1 198 ? 56.984 29.866 -100.290 1.00 40.41 198 LEU A CA 1
ATOM 1591 C C . LEU A 1 198 ? 56.413 30.868 -99.267 1.00 40.41 198 LEU A C 1
ATOM 1593 O O . LEU A 1 198 ? 56.136 30.524 -98.119 1.00 40.41 198 LEU A O 1
ATOM 1597 N N . VAL A 1 199 ? 56.232 32.119 -99.683 1.00 42.25 199 VAL A N 1
ATOM 1598 C CA . VAL A 1 199 ? 55.515 33.131 -98.923 1.00 42.25 199 VAL A CA 1
ATOM 1599 C C . VAL A 1 199 ? 54.049 32.915 -99.262 1.00 42.25 199 VAL A C 1
ATOM 1601 O O . VAL A 1 199 ? 53.618 33.210 -100.374 1.00 42.25 199 VAL A O 1
ATOM 1604 N N . LEU A 1 200 ? 53.296 32.364 -98.305 1.00 43.41 200 LEU A N 1
ATOM 1605 C CA . LEU A 1 200 ? 51.840 32.231 -98.399 1.00 43.41 200 LEU A CA 1
ATOM 1606 C C . LEU A 1 200 ? 51.231 33.553 -98.891 1.00 43.41 200 LEU A C 1
ATOM 1608 O O . LEU A 1 200 ? 51.561 34.614 -98.340 1.00 43.41 200 LEU A O 1
ATOM 1612 N N . SER A 1 201 ? 50.357 33.491 -99.902 1.00 49.91 201 SER A N 1
ATOM 1613 C CA . SER A 1 201 ? 49.690 34.675 -100.456 1.00 49.91 201 SER A CA 1
ATOM 1614 C C . SER A 1 201 ? 48.914 35.423 -99.361 1.00 49.91 201 SER A C 1
ATOM 1616 O O . SER A 1 201 ? 48.539 34.849 -98.334 1.00 49.91 201 SER A O 1
ATOM 1618 N N . HIS A 1 202 ? 48.652 36.723 -99.551 1.00 46.34 202 HIS A N 1
ATOM 1619 C CA . HIS A 1 202 ? 47.853 37.504 -98.593 1.00 46.34 202 HIS A CA 1
ATOM 1620 C C . HIS A 1 202 ? 46.479 36.850 -98.322 1.00 46.34 202 HIS A C 1
ATOM 1622 O O . HIS A 1 202 ? 45.971 36.926 -97.202 1.00 46.34 202 HIS A O 1
ATOM 1628 N N . GLU A 1 203 ? 45.927 36.152 -99.316 1.00 48.25 203 GLU A N 1
ATOM 1629 C CA . GLU A 1 203 ? 44.693 35.370 -99.221 1.00 48.25 203 GLU A CA 1
ATOM 1630 C C . GLU A 1 203 ? 44.877 34.117 -98.351 1.00 48.25 203 GLU A C 1
ATOM 1632 O O . GLU A 1 203 ? 44.113 33.938 -97.412 1.00 48.25 203 GLU A O 1
ATOM 1637 N N . GLN A 1 204 ? 45.950 33.335 -98.524 1.00 49.28 204 GLN A N 1
ATOM 1638 C CA . GLN A 1 204 ? 46.253 32.175 -97.664 1.00 49.28 204 GLN A CA 1
ATOM 1639 C C . GLN A 1 204 ? 46.497 32.564 -96.192 1.00 49.28 204 GLN A C 1
ATOM 1641 O O . GLN A 1 204 ? 46.129 31.827 -95.277 1.00 49.28 204 GLN A O 1
ATOM 1646 N N . ARG A 1 205 ? 47.064 33.752 -95.933 1.00 49.34 205 ARG A N 1
ATOM 1647 C CA . ARG A 1 205 ? 47.184 34.296 -94.565 1.00 49.34 205 ARG A CA 1
ATOM 1648 C C . ARG A 1 205 ? 45.835 34.710 -93.975 1.00 49.34 205 ARG A C 1
ATOM 1650 O O . ARG A 1 205 ? 45.646 34.547 -92.776 1.00 49.34 205 ARG A O 1
ATOM 1657 N N . LYS A 1 206 ? 44.895 35.209 -94.790 1.00 50.09 206 LYS A N 1
ATOM 1658 C CA . LYS A 1 206 ? 43.515 35.493 -94.352 1.00 50.09 206 LYS A CA 1
ATOM 1659 C C . LYS A 1 206 ? 42.745 34.220 -93.981 1.00 50.09 206 LYS A C 1
ATOM 1661 O O . LYS A 1 206 ? 41.822 34.307 -93.184 1.00 50.09 206 LYS A O 1
ATOM 1666 N N . GLU A 1 207 ? 43.124 33.052 -94.497 1.00 50.28 207 GLU A N 1
ATOM 1667 C CA . GLU A 1 207 ? 42.429 31.789 -94.197 1.00 50.28 207 GLU A CA 1
ATOM 1668 C C . GLU A 1 207 ? 42.925 31.090 -92.927 1.00 50.28 207 GLU A C 1
ATOM 1670 O O . GLU A 1 207 ? 42.112 30.546 -92.185 1.00 50.28 207 GLU A O 1
ATOM 1675 N N . ILE A 1 208 ? 44.217 31.201 -92.590 1.00 50.06 208 ILE A N 1
ATOM 1676 C CA . ILE A 1 208 ? 44.728 30.818 -91.255 1.00 50.06 208 ILE A CA 1
ATOM 1677 C C . ILE A 1 208 ? 44.073 31.680 -90.157 1.00 50.06 208 ILE A C 1
ATOM 1679 O O . ILE A 1 208 ? 43.823 31.197 -89.054 1.00 50.06 208 ILE A O 1
ATOM 1683 N N . VAL A 1 209 ? 43.717 32.930 -90.477 1.00 50.69 209 VAL A N 1
ATOM 1684 C CA . VAL A 1 209 ? 42.981 33.842 -89.581 1.00 50.69 209 VAL A CA 1
ATOM 1685 C C . VAL A 1 209 ? 41.529 33.389 -89.332 1.00 50.69 209 VAL A C 1
ATOM 1687 O O . VAL A 1 209 ? 40.996 33.690 -88.269 1.00 50.69 209 VAL A O 1
ATOM 1690 N N . LYS A 1 210 ? 40.913 32.593 -90.223 1.00 61.50 210 LYS A N 1
ATOM 1691 C CA . LYS A 1 210 ? 39.540 32.076 -90.041 1.00 61.50 210 LYS A CA 1
ATOM 1692 C C . LYS A 1 210 ? 39.448 30.834 -89.144 1.00 61.50 210 LYS A C 1
ATOM 1694 O O . LYS A 1 210 ? 38.375 30.534 -88.631 1.00 61.50 210 LYS A O 1
ATOM 1699 N N . LEU A 1 211 ? 40.541 30.101 -88.916 1.00 65.06 211 LEU A N 1
ATOM 1700 C CA . LEU A 1 211 ? 40.520 28.868 -88.115 1.00 65.06 211 LEU A CA 1
ATOM 1701 C C . LEU A 1 211 ? 40.067 29.100 -86.653 1.00 65.06 211 LEU A C 1
ATOM 1703 O O . LEU A 1 211 ? 39.156 28.401 -86.202 1.00 65.06 211 LEU A O 1
ATOM 1707 N N . PRO A 1 212 ? 40.613 30.092 -85.917 1.00 72.00 212 PRO A N 1
ATOM 1708 C CA . PRO A 1 212 ? 40.089 30.452 -84.602 1.00 72.00 212 PRO A CA 1
ATOM 1709 C C . PRO A 1 212 ? 38.619 30.887 -84.638 1.00 72.00 212 PRO A C 1
ATOM 1711 O O . PRO A 1 212 ? 37.892 30.631 -83.685 1.00 72.00 212 PRO A O 1
ATOM 1714 N N . GLU A 1 213 ? 38.160 31.522 -85.721 1.00 74.88 213 GLU A N 1
ATOM 1715 C CA . GLU A 1 213 ? 36.763 31.956 -85.866 1.00 74.88 213 GLU A CA 1
ATOM 1716 C C . GLU A 1 213 ? 35.805 30.762 -85.994 1.00 74.88 213 GLU A C 1
ATOM 1718 O O . GLU A 1 213 ? 34.730 30.783 -85.398 1.00 74.88 213 GLU A O 1
ATOM 1723 N N . ILE A 1 214 ? 36.201 29.687 -86.687 1.00 75.25 214 ILE A N 1
ATOM 1724 C CA . ILE A 1 214 ? 35.402 28.453 -86.824 1.00 75.25 214 ILE A CA 1
ATOM 1725 C C . ILE A 1 214 ? 35.238 27.755 -85.471 1.00 75.25 214 ILE A C 1
ATOM 1727 O O . ILE A 1 214 ? 34.122 27.403 -85.087 1.00 75.25 214 ILE A O 1
ATOM 1731 N N . PHE A 1 215 ? 36.333 27.585 -84.725 1.00 79.75 215 PHE A N 1
ATOM 1732 C CA . PHE A 1 215 ? 36.291 26.984 -83.390 1.00 79.75 215 PHE A CA 1
ATOM 1733 C C . PHE A 1 215 ? 35.510 27.851 -82.401 1.00 79.75 215 PHE A C 1
ATOM 1735 O O . PHE A 1 215 ? 34.682 27.321 -81.668 1.00 79.75 215 PHE A O 1
ATOM 1742 N N . LYS A 1 216 ? 35.675 29.180 -82.441 1.00 82.31 216 LYS A N 1
ATOM 1743 C CA . LYS A 1 216 ? 34.869 30.109 -81.631 1.00 82.31 216 LYS A CA 1
ATOM 1744 C C . LYS A 1 216 ? 33.389 30.083 -82.004 1.00 82.31 216 LYS A C 1
ATOM 1746 O O . LYS A 1 216 ? 32.539 30.198 -81.126 1.00 82.31 216 LYS A O 1
ATOM 1751 N N . THR A 1 217 ? 33.062 29.898 -83.282 1.00 82.06 217 THR A N 1
ATOM 1752 C CA . THR A 1 217 ? 31.674 29.716 -83.735 1.00 82.06 217 THR A CA 1
ATOM 1753 C C . THR A 1 217 ? 31.092 28.423 -83.168 1.00 82.06 217 THR A C 1
ATOM 1755 O O . THR A 1 217 ? 30.002 28.441 -82.595 1.00 82.06 217 THR A O 1
ATOM 1758 N N . LEU A 1 218 ? 31.834 27.313 -83.245 1.00 81.56 218 LEU A N 1
ATOM 1759 C CA . LEU A 1 218 ? 31.425 26.045 -82.641 1.00 81.56 218 LEU A CA 1
ATOM 1760 C C . LEU A 1 218 ? 31.280 26.167 -81.118 1.00 81.56 218 LEU A C 1
ATOM 1762 O O . LEU A 1 218 ? 30.257 25.758 -80.579 1.00 81.56 218 LEU A O 1
ATOM 1766 N N . GLU A 1 219 ? 32.226 26.807 -80.434 1.00 83.62 219 GLU A N 1
ATOM 1767 C CA . GLU A 1 219 ? 32.147 27.096 -78.999 1.00 83.62 219 GLU A CA 1
ATOM 1768 C C . GLU A 1 219 ? 30.900 27.917 -78.659 1.00 83.62 219 GLU A C 1
ATOM 1770 O O . GLU A 1 219 ? 30.137 27.524 -77.782 1.00 83.62 219 GLU A O 1
ATOM 1775 N N . SER A 1 220 ? 30.630 29.009 -79.383 1.00 84.00 220 SER A N 1
ATOM 1776 C CA . SER A 1 220 ? 29.442 29.848 -79.166 1.00 84.00 220 SER A CA 1
ATOM 1777 C C . SER A 1 220 ? 28.118 29.102 -79.342 1.00 84.00 220 SER A C 1
ATOM 1779 O O . SER A 1 220 ? 27.110 29.508 -78.768 1.00 84.00 220 SER A O 1
ATOM 1781 N N . PHE A 1 221 ? 28.117 28.001 -80.099 1.00 82.06 221 PHE A N 1
ATOM 1782 C CA . PHE A 1 221 ? 26.954 27.136 -80.264 1.00 82.06 221 PHE A CA 1
ATOM 1783 C C . PHE A 1 221 ? 26.874 26.068 -79.165 1.00 82.06 221 PHE A C 1
ATOM 1785 O O . PHE A 1 221 ? 25.811 25.831 -78.596 1.00 82.06 221 PHE A O 1
ATOM 1792 N N . VAL A 1 222 ? 27.999 25.425 -78.847 1.00 82.62 222 VAL A N 1
ATOM 1793 C CA . VAL A 1 222 ? 28.090 24.323 -77.876 1.00 82.62 222 VAL A CA 1
ATOM 1794 C C . VAL A 1 222 ? 27.907 24.820 -76.441 1.00 82.62 222 VAL A C 1
ATOM 1796 O O . VAL A 1 222 ? 27.179 24.211 -75.658 1.00 82.62 222 VAL A O 1
ATOM 1799 N N . LYS A 1 223 ? 28.530 25.948 -76.101 1.00 82.81 223 LYS A N 1
ATOM 1800 C CA . LYS A 1 223 ? 28.544 26.548 -74.764 1.00 82.81 223 LYS A CA 1
ATOM 1801 C C . LYS A 1 223 ? 27.144 26.791 -74.183 1.00 82.81 223 LYS A C 1
ATOM 1803 O O . LYS A 1 223 ? 26.880 26.257 -73.108 1.00 82.81 223 LYS A O 1
ATOM 1808 N N . PRO A 1 224 ? 26.211 27.496 -74.855 1.00 81.06 224 PRO A N 1
ATOM 1809 C CA . PRO A 1 224 ? 24.862 27.682 -74.319 1.00 81.06 224 PRO A CA 1
ATOM 1810 C C . PRO A 1 224 ? 24.094 26.360 -74.173 1.00 81.06 224 PRO A C 1
ATOM 1812 O O . PRO A 1 224 ? 23.384 26.193 -73.189 1.00 81.06 224 PRO A O 1
ATOM 1815 N N . ILE A 1 225 ? 24.282 25.392 -75.081 1.00 81.25 225 ILE A N 1
ATOM 1816 C CA . ILE A 1 225 ? 23.601 24.085 -75.017 1.00 81.25 225 ILE A CA 1
ATOM 1817 C C . ILE A 1 225 ? 24.025 23.297 -73.775 1.00 81.25 225 ILE A C 1
ATOM 1819 O O . ILE A 1 225 ? 23.180 22.689 -73.117 1.00 81.25 225 ILE A O 1
ATOM 1823 N N . LEU A 1 226 ? 25.324 23.283 -73.469 1.00 81.06 226 LEU A N 1
ATOM 1824 C CA . LEU A 1 226 ? 25.861 22.537 -72.332 1.00 81.06 226 LEU A CA 1
ATOM 1825 C C . LEU A 1 226 ? 25.595 23.235 -70.993 1.00 81.06 226 LEU A C 1
ATOM 1827 O O . LEU A 1 226 ? 25.357 22.545 -70.004 1.00 81.06 226 LEU A O 1
ATOM 1831 N N . ILE A 1 227 ? 25.586 24.573 -70.962 1.00 78.06 227 ILE A N 1
ATOM 1832 C CA . ILE A 1 227 ? 25.277 25.357 -69.755 1.00 78.06 227 ILE A CA 1
ATOM 1833 C C . ILE A 1 227 ? 23.782 25.264 -69.407 1.00 78.06 227 ILE A C 1
ATOM 1835 O O . ILE A 1 227 ? 23.441 24.959 -68.270 1.00 78.06 227 ILE A O 1
ATOM 1839 N N . GLU A 1 228 ? 22.877 25.451 -70.376 1.00 73.94 228 GLU A N 1
ATOM 1840 C CA . GLU A 1 228 ? 21.419 25.405 -70.145 1.00 73.94 228 GLU A CA 1
ATOM 1841 C C . GLU A 1 228 ? 20.943 24.018 -69.670 1.00 73.94 228 GLU A C 1
ATOM 1843 O O . GLU A 1 228 ? 19.958 23.894 -68.947 1.00 73.94 228 GLU A O 1
ATOM 1848 N N . LYS A 1 229 ? 21.658 22.954 -70.055 1.00 70.19 229 LYS A N 1
ATOM 1849 C CA . LYS A 1 229 ? 21.320 21.558 -69.730 1.00 70.19 229 LYS A CA 1
ATOM 1850 C C . LYS A 1 229 ? 22.056 20.999 -68.515 1.00 70.19 229 LYS A C 1
ATOM 1852 O O . LYS A 1 229 ? 21.988 19.791 -68.274 1.00 70.19 229 LYS A O 1
ATOM 1857 N N . GLN A 1 230 ? 22.741 21.846 -67.750 1.00 64.44 230 GLN A N 1
ATOM 1858 C CA . GLN A 1 230 ? 23.409 21.442 -66.513 1.00 64.44 230 GLN A CA 1
ATOM 1859 C C . GLN A 1 230 ? 22.406 21.157 -65.374 1.00 64.44 230 GLN A C 1
ATOM 1861 O O . GLN A 1 230 ? 22.675 20.289 -64.548 1.00 64.44 230 GLN A O 1
ATOM 1866 N N . ASP A 1 231 ? 21.226 21.794 -65.393 1.00 57.19 231 ASP A N 1
ATOM 1867 C CA . ASP A 1 231 ? 20.199 21.689 -64.337 1.00 57.19 231 ASP A CA 1
ATOM 1868 C C . ASP A 1 231 ? 19.032 20.728 -64.660 1.00 57.19 231 ASP A C 1
ATOM 1870 O O . ASP A 1 231 ? 18.162 20.477 -63.821 1.00 57.19 231 ASP A O 1
ATOM 1874 N N . ASP A 1 232 ? 18.980 20.177 -65.876 1.00 57.38 232 ASP A N 1
ATOM 1875 C CA . ASP A 1 232 ? 17.806 19.458 -66.379 1.00 57.38 232 ASP A CA 1
ATOM 1876 C C . ASP A 1 232 ? 17.852 17.952 -66.040 1.00 57.38 232 ASP A C 1
ATOM 1878 O O . ASP A 1 232 ? 18.803 17.237 -66.370 1.00 57.38 232 ASP A O 1
ATOM 1882 N N . LYS A 1 233 ? 16.796 17.425 -65.401 1.00 55.34 233 LYS A N 1
ATOM 1883 C CA . LYS A 1 233 ? 16.712 16.004 -65.012 1.00 55.34 233 LYS A CA 1
ATOM 1884 C C . LYS A 1 233 ? 16.607 15.083 -66.239 1.00 55.34 233 LYS A C 1
ATOM 1886 O O . LYS A 1 233 ? 15.569 15.014 -66.891 1.00 55.34 233 LYS A O 1
ATOM 1891 N N . LEU A 1 234 ? 17.688 14.337 -66.484 1.00 51.94 234 LEU A N 1
ATOM 1892 C CA . LEU A 1 234 ? 17.853 13.046 -67.188 1.00 51.94 234 LEU A CA 1
ATOM 1893 C C . LEU A 1 234 ? 17.219 12.795 -68.573 1.00 51.94 234 LEU A C 1
ATOM 1895 O O . LEU A 1 234 ? 17.465 11.730 -69.133 1.00 51.94 234 LEU A O 1
ATOM 1899 N N . SER A 1 235 ? 16.419 13.690 -69.157 1.00 50.75 235 SER A N 1
ATOM 1900 C CA . SER A 1 235 ? 15.535 13.274 -70.261 1.00 50.75 235 SER A CA 1
ATOM 1901 C C . SER A 1 235 ? 16.026 13.532 -71.692 1.00 50.75 235 SER A C 1
ATOM 1903 O O . SER A 1 235 ? 15.343 13.093 -72.610 1.00 50.75 235 SER A O 1
ATOM 1905 N N . ASN A 1 236 ? 17.177 14.179 -71.947 1.00 56.09 236 ASN A N 1
ATOM 1906 C CA . ASN A 1 236 ? 17.549 14.537 -73.333 1.00 56.09 236 ASN A CA 1
ATOM 1907 C C . ASN A 1 236 ? 19.061 14.595 -73.665 1.00 56.09 236 ASN A C 1
ATOM 1909 O O . ASN A 1 236 ? 19.477 15.373 -74.526 1.00 56.09 236 ASN A O 1
ATOM 1913 N N . ASP A 1 237 ? 19.885 13.731 -73.063 1.00 67.62 237 ASP A N 1
ATOM 1914 C CA . ASP A 1 237 ? 21.349 13.718 -73.281 1.00 67.62 237 ASP A CA 1
ATOM 1915 C C . ASP A 1 237 ? 21.741 13.396 -74.742 1.00 67.62 237 ASP A C 1
ATOM 1917 O O . ASP A 1 237 ? 22.687 13.964 -75.285 1.00 67.62 237 ASP A O 1
ATOM 1921 N N . ILE A 1 238 ? 20.948 12.572 -75.442 1.00 65.81 238 ILE A N 1
ATOM 1922 C CA . ILE A 1 238 ? 21.117 12.322 -76.888 1.00 65.81 238 ILE A CA 1
ATOM 1923 C C . ILE A 1 238 ? 20.842 13.591 -77.694 1.00 65.81 238 ILE A C 1
ATOM 1925 O O . ILE A 1 238 ? 21.535 13.867 -78.666 1.00 65.81 238 ILE A O 1
ATOM 1929 N N . GLY A 1 239 ? 19.809 14.348 -77.313 1.00 68.19 239 GLY A N 1
ATOM 1930 C CA . GLY A 1 239 ? 19.402 15.559 -78.016 1.00 68.19 239 GLY A CA 1
ATOM 1931 C C . GLY A 1 239 ? 20.469 16.645 -77.918 1.00 68.19 239 GLY A C 1
ATOM 1932 O O . GLY A 1 239 ? 20.692 17.371 -78.882 1.00 68.19 239 GLY A O 1
ATOM 1933 N N . VAL A 1 240 ? 21.175 16.716 -76.785 1.00 73.94 240 VAL A N 1
ATOM 1934 C CA . VAL A 1 240 ? 22.357 17.573 -76.610 1.00 73.94 240 VAL A CA 1
ATOM 1935 C C . VAL A 1 240 ? 23.458 17.171 -77.587 1.00 73.94 240 VAL A C 1
ATOM 1937 O O . VAL A 1 240 ? 23.916 18.004 -78.367 1.00 73.94 240 VAL A O 1
ATOM 1940 N N . VAL A 1 241 ? 23.825 15.890 -77.624 1.00 73.81 241 VAL A N 1
ATOM 1941 C CA . VAL A 1 241 ? 24.886 15.406 -78.520 1.00 73.81 241 VAL A CA 1
ATOM 1942 C C . VAL A 1 241 ? 24.507 15.534 -79.995 1.00 73.81 241 VAL A C 1
ATOM 1944 O O . VAL A 1 241 ? 25.320 15.987 -80.792 1.00 73.81 241 VAL A O 1
ATOM 1947 N N . GLN A 1 242 ? 23.260 15.248 -80.370 1.00 73.38 242 GLN A N 1
ATOM 1948 C CA . GLN A 1 242 ? 22.759 15.444 -81.734 1.00 73.38 242 GLN A CA 1
ATOM 1949 C C . GLN A 1 242 ? 22.802 16.908 -82.166 1.00 73.38 242 GLN A C 1
ATOM 1951 O O . GLN A 1 242 ? 23.162 17.189 -83.308 1.00 73.38 242 GLN A O 1
ATOM 1956 N N . LYS A 1 243 ? 22.465 17.850 -81.275 1.00 79.44 243 LYS A N 1
ATOM 1957 C CA . LYS A 1 243 ? 22.590 19.285 -81.565 1.00 79.44 243 LYS A CA 1
ATOM 1958 C C . LYS A 1 243 ? 24.048 19.682 -81.780 1.00 79.44 243 LYS A C 1
ATOM 1960 O O . LYS A 1 243 ? 24.315 20.437 -82.707 1.00 79.44 243 LYS A O 1
ATOM 1965 N N . ILE A 1 244 ? 24.971 19.158 -80.972 1.00 80.12 244 ILE A N 1
ATOM 1966 C CA . ILE A 1 244 ? 26.412 19.421 -81.109 1.00 80.12 244 ILE A CA 1
ATOM 1967 C C . ILE A 1 244 ? 26.953 18.831 -82.420 1.00 80.12 244 ILE A C 1
ATOM 1969 O O . ILE A 1 244 ? 27.632 19.539 -83.154 1.00 80.12 244 ILE A O 1
ATOM 1973 N N . ILE A 1 245 ? 26.586 17.597 -82.778 1.00 76.69 245 ILE A N 1
ATOM 1974 C CA . ILE A 1 245 ? 26.944 16.982 -84.072 1.00 76.69 245 ILE A CA 1
ATOM 1975 C C . ILE A 1 245 ? 26.387 17.805 -85.232 1.00 76.69 245 ILE A C 1
ATOM 1977 O O . ILE A 1 245 ? 27.121 18.167 -86.143 1.00 76.69 245 ILE A O 1
ATOM 1981 N N . THR A 1 246 ? 25.107 18.181 -85.163 1.00 79.94 246 THR A N 1
ATOM 1982 C CA . THR A 1 246 ? 24.473 19.025 -86.186 1.00 79.94 246 THR A CA 1
ATOM 1983 C C . THR A 1 246 ? 25.192 20.369 -86.312 1.00 79.94 246 THR A C 1
ATOM 1985 O O . THR A 1 246 ? 25.280 20.910 -87.409 1.00 79.94 246 THR A O 1
ATOM 1988 N N . ALA A 1 247 ? 25.729 20.911 -85.215 1.00 80.19 247 ALA A N 1
ATOM 1989 C CA . ALA A 1 247 ? 26.543 22.122 -85.233 1.00 80.19 247 ALA A CA 1
ATOM 1990 C C . ALA A 1 247 ? 27.869 21.909 -85.962 1.00 80.19 247 ALA A C 1
ATOM 1992 O O . ALA A 1 247 ? 28.222 22.723 -86.809 1.00 80.19 247 ALA A O 1
ATOM 1993 N N . VAL A 1 248 ? 28.578 20.816 -85.663 1.00 80.56 248 VAL A N 1
ATOM 1994 C CA . VAL A 1 248 ? 29.831 20.444 -86.338 1.00 80.56 248 VAL A CA 1
ATOM 1995 C C . VAL A 1 248 ? 29.591 20.253 -87.836 1.00 80.56 248 VAL A C 1
ATOM 1997 O O . VAL A 1 248 ? 30.315 20.830 -88.649 1.00 80.56 248 VAL A O 1
ATOM 2000 N N . ASP A 1 249 ? 28.537 19.525 -88.210 1.00 79.69 249 ASP A N 1
ATOM 2001 C CA . ASP A 1 249 ? 28.137 19.305 -89.602 1.00 79.69 249 ASP A CA 1
ATOM 2002 C C . ASP A 1 249 ? 27.770 20.610 -90.300 1.00 79.69 249 ASP A C 1
ATOM 2004 O O . ASP A 1 249 ? 28.243 20.880 -91.405 1.00 79.69 249 ASP A O 1
ATOM 2008 N N . LYS A 1 250 ? 26.945 21.441 -89.657 1.00 81.31 250 LYS A N 1
ATOM 2009 C CA . LYS A 1 250 ? 26.512 22.727 -90.200 1.00 81.31 250 LYS A CA 1
ATOM 2010 C C . LYS A 1 250 ? 27.696 23.666 -90.393 1.00 81.31 250 LYS A C 1
ATOM 2012 O O . LYS A 1 250 ? 27.848 24.203 -91.478 1.00 81.31 250 LYS A O 1
ATOM 2017 N N . ILE A 1 251 ? 28.566 23.814 -89.397 1.00 80.31 251 ILE A N 1
ATOM 2018 C CA . ILE A 1 251 ? 29.762 24.664 -89.486 1.00 80.31 251 ILE A CA 1
ATOM 2019 C C . ILE A 1 251 ? 30.708 24.144 -90.570 1.00 80.31 251 ILE A C 1
ATOM 2021 O O . ILE A 1 251 ? 31.236 24.926 -91.358 1.00 80.31 251 ILE A O 1
ATOM 2025 N N . THR A 1 252 ? 30.867 22.823 -90.680 1.00 77.25 252 THR A N 1
ATOM 2026 C CA . THR A 1 252 ? 31.639 22.198 -91.761 1.00 77.25 252 THR A CA 1
ATOM 2027 C C . THR A 1 252 ? 31.025 22.494 -93.131 1.00 77.25 252 THR A C 1
ATOM 2029 O O . THR A 1 252 ? 31.748 22.797 -94.080 1.00 77.25 252 THR A O 1
ATOM 2032 N N . GLN A 1 253 ? 29.701 22.407 -93.268 1.00 80.38 253 GLN A N 1
ATOM 2033 C CA . GLN A 1 253 ? 28.986 22.694 -94.513 1.00 80.38 253 GLN A CA 1
ATOM 2034 C C . GLN A 1 253 ? 29.025 24.176 -94.877 1.00 80.38 253 GLN A C 1
ATOM 2036 O O . GLN A 1 253 ? 29.310 24.486 -96.031 1.00 80.38 253 GLN A O 1
ATOM 2041 N N . ASP A 1 254 ? 28.779 25.069 -93.922 1.00 77.62 254 ASP A N 1
ATOM 2042 C CA . ASP A 1 254 ? 28.819 26.522 -94.091 1.00 77.62 254 ASP A CA 1
ATOM 2043 C C . ASP A 1 254 ? 30.223 26.947 -94.534 1.00 77.62 254 ASP A C 1
ATOM 2045 O O . ASP A 1 254 ? 30.372 27.587 -95.575 1.00 77.62 254 ASP A O 1
ATOM 2049 N N . PHE A 1 255 ? 31.265 26.448 -93.861 1.00 73.69 255 PHE A N 1
ATOM 2050 C CA . PHE A 1 255 ? 32.653 26.673 -94.261 1.00 73.69 255 PHE A CA 1
ATOM 2051 C C . PHE A 1 255 ? 32.960 26.130 -95.663 1.00 73.69 255 PHE A C 1
ATOM 2053 O O . PHE A 1 255 ? 33.539 26.824 -96.497 1.00 73.69 255 PHE A O 1
ATOM 2060 N N . ASN A 1 256 ? 32.544 24.896 -95.966 1.00 75.12 256 ASN A N 1
ATOM 2061 C CA . ASN A 1 256 ? 32.735 24.311 -97.295 1.00 75.12 256 ASN A CA 1
ATOM 2062 C C . ASN A 1 256 ? 31.970 25.077 -98.384 1.00 75.12 256 ASN A C 1
ATOM 2064 O O . ASN A 1 256 ? 32.436 25.148 -99.517 1.00 75.12 256 ASN A O 1
ATOM 2068 N N . ASN A 1 257 ? 30.795 25.628 -98.076 1.00 75.38 257 ASN A N 1
ATOM 2069 C CA . ASN A 1 257 ? 29.991 26.414 -99.008 1.00 75.38 257 ASN A CA 1
ATOM 2070 C C . ASN A 1 257 ? 30.608 27.789 -99.267 1.00 75.38 257 ASN A C 1
ATOM 2072 O O . ASN A 1 257 ? 30.657 28.204 -100.422 1.00 75.38 257 ASN A O 1
ATOM 2076 N N . GLU A 1 258 ? 31.132 28.459 -98.240 1.00 69.00 258 GLU A N 1
ATOM 2077 C CA . GLU A 1 258 ? 31.935 29.674 -98.415 1.00 69.00 258 GLU A CA 1
ATOM 2078 C C . GLU A 1 258 ? 33.186 29.389 -99.261 1.00 69.00 258 GLU A C 1
ATOM 2080 O O . GLU A 1 258 ? 33.474 30.112 -100.222 1.00 69.00 258 GLU A O 1
ATOM 2085 N N . GLY A 1 259 ? 33.870 28.279 -98.965 1.00 64.25 259 GLY A N 1
ATOM 2086 C CA . GLY A 1 259 ? 35.079 27.830 -99.656 1.00 64.25 259 GLY A CA 1
ATOM 2087 C C . GLY A 1 259 ? 34.874 27.367 -101.099 1.00 64.25 259 GLY A C 1
ATOM 2088 O O . GLY A 1 259 ? 35.811 27.437 -101.897 1.00 64.25 259 GLY A O 1
ATOM 2089 N N . LYS A 1 260 ? 33.650 26.983 -101.499 1.00 66.31 260 LYS A N 1
ATOM 2090 C CA . LYS A 1 260 ? 33.318 26.642 -102.901 1.00 66.31 260 LYS A CA 1
ATOM 2091 C C . LYS A 1 260 ? 33.635 27.780 -103.864 1.00 66.31 260 LYS A C 1
ATOM 2093 O O . LYS A 1 260 ? 34.099 27.505 -104.967 1.00 66.31 260 LYS A O 1
ATOM 2098 N N . THR A 1 261 ? 33.441 29.031 -103.443 1.00 57.03 261 THR A N 1
ATOM 2099 C CA . THR A 1 261 ? 33.773 30.234 -104.234 1.00 57.03 261 THR A CA 1
ATOM 2100 C C . THR A 1 261 ? 35.248 30.262 -104.647 1.00 57.03 261 THR A C 1
ATOM 2102 O O . THR A 1 261 ? 35.604 30.824 -105.677 1.00 57.03 261 THR A O 1
ATOM 2105 N N . PHE A 1 262 ? 36.099 29.595 -103.869 1.00 53.75 262 PHE A N 1
ATOM 2106 C CA . PHE A 1 262 ? 37.548 29.545 -104.020 1.00 53.75 262 PHE A CA 1
ATOM 2107 C C . PHE A 1 262 ? 38.067 28.115 -104.264 1.00 53.75 262 PHE A C 1
ATOM 2109 O O . PHE A 1 262 ? 39.268 27.880 -104.208 1.00 53.75 262 PHE A O 1
ATOM 2116 N N . SER A 1 263 ? 37.182 27.152 -104.559 1.00 55.78 263 SER A N 1
ATOM 2117 C CA . SER A 1 263 ? 37.503 25.734 -104.807 1.00 55.78 263 SER A CA 1
ATOM 2118 C C . SER A 1 263 ? 38.200 24.975 -103.663 1.00 55.78 263 SER A C 1
ATOM 2120 O O . SER A 1 263 ? 38.824 23.943 -103.919 1.00 55.78 263 SER A O 1
ATOM 2122 N N . TYR A 1 264 ? 38.051 25.401 -102.404 1.00 63.25 264 TYR A N 1
ATOM 2123 C CA . TYR A 1 264 ? 38.561 24.655 -101.244 1.00 63.25 264 TYR A CA 1
ATOM 2124 C C . TYR A 1 264 ? 37.448 24.093 -100.353 1.00 63.25 264 TYR A C 1
ATOM 2126 O O . TYR A 1 264 ? 36.301 24.540 -100.366 1.00 63.25 264 TYR A O 1
ATOM 2134 N N . CYS A 1 265 ? 37.806 23.074 -99.573 1.00 67.44 265 CYS A N 1
ATOM 2135 C CA . CYS A 1 265 ? 36.974 22.483 -98.531 1.00 67.44 265 CYS A CA 1
ATOM 2136 C C . CYS A 1 265 ? 37.837 22.056 -97.335 1.00 67.44 265 CYS A C 1
ATOM 2138 O O . CYS A 1 265 ? 39.040 21.822 -97.479 1.00 67.44 265 CYS A O 1
ATOM 2140 N N . LEU A 1 266 ? 37.200 21.927 -96.173 1.00 71.69 266 LEU A N 1
ATOM 2141 C CA . LEU A 1 266 ? 37.793 21.426 -94.940 1.00 71.69 266 LEU A CA 1
ATOM 2142 C C . LEU A 1 266 ? 38.347 20.009 -95.148 1.00 71.69 266 LEU A C 1
ATOM 2144 O O . LEU A 1 266 ? 37.610 19.128 -95.625 1.00 71.69 266 LEU A O 1
ATOM 2148 N N . SER A 1 267 ? 39.620 19.799 -94.793 1.00 70.44 267 SER A N 1
ATOM 2149 C CA . SER A 1 267 ? 40.274 18.486 -94.872 1.00 70.44 267 SER A CA 1
ATOM 2150 C C . SER A 1 267 ? 39.665 17.487 -93.889 1.00 70.44 267 SER A C 1
ATOM 2152 O O . SER A 1 267 ? 38.855 17.845 -93.027 1.00 70.44 267 SER A O 1
ATOM 2154 N N . LYS A 1 268 ? 40.071 16.218 -94.008 1.00 73.88 268 LYS A N 1
ATOM 2155 C CA . LYS A 1 268 ? 39.727 15.195 -93.018 1.00 73.88 268 LYS A CA 1
ATOM 2156 C C . LYS A 1 268 ? 40.283 15.586 -91.648 1.00 73.88 268 LYS A C 1
ATOM 2158 O O . LYS A 1 268 ? 39.529 15.660 -90.692 1.00 73.88 268 LYS A O 1
ATOM 2163 N N . GLU A 1 269 ? 41.546 15.992 -91.590 1.00 71.62 269 GLU A N 1
ATOM 2164 C CA . GLU A 1 269 ? 42.220 16.419 -90.363 1.00 71.62 269 GLU A CA 1
ATOM 2165 C C . GLU A 1 269 ? 41.554 17.646 -89.717 1.00 71.62 269 GLU A C 1
ATOM 2167 O O . GLU A 1 269 ? 41.543 17.779 -88.494 1.00 71.62 269 GLU A O 1
ATOM 2172 N N . GLY A 1 270 ? 40.975 18.547 -90.520 1.00 72.31 270 GLY A N 1
ATOM 2173 C CA . GLY A 1 270 ? 40.243 19.698 -90.001 1.00 72.31 270 GLY A CA 1
ATOM 2174 C C . GLY A 1 270 ? 38.883 19.339 -89.404 1.00 72.31 270 GLY A C 1
ATOM 2175 O O . GLY A 1 270 ? 38.511 19.858 -88.350 1.00 72.31 270 GLY A O 1
ATOM 2176 N N . ARG A 1 271 ? 38.164 18.398 -90.026 1.00 75.00 271 ARG A N 1
ATOM 2177 C CA . ARG A 1 271 ? 36.932 17.821 -89.457 1.00 75.00 271 ARG A CA 1
ATOM 2178 C C . ARG A 1 271 ? 37.219 17.003 -88.207 1.00 75.00 271 ARG A C 1
ATOM 2180 O O . ARG A 1 271 ? 36.477 17.111 -87.234 1.00 75.00 271 ARG A O 1
ATOM 2187 N N . ASP A 1 272 ? 38.313 16.250 -88.212 1.00 78.69 272 ASP A N 1
ATOM 2188 C CA . ASP A 1 272 ? 38.786 15.477 -87.068 1.00 78.69 272 ASP A CA 1
ATOM 2189 C C . ASP A 1 272 ? 39.033 16.399 -85.870 1.00 78.69 272 ASP A C 1
ATOM 2191 O O . ASP A 1 272 ? 38.591 16.102 -84.764 1.00 78.69 272 ASP A O 1
ATOM 2195 N N . ALA A 1 273 ? 39.647 17.566 -86.082 1.00 78.44 273 ALA A N 1
ATOM 2196 C CA . ALA A 1 273 ? 39.888 18.538 -85.018 1.00 78.44 273 ALA A CA 1
ATOM 2197 C C . ALA A 1 273 ? 38.593 19.137 -84.427 1.00 78.44 273 ALA A C 1
ATOM 2199 O O . ALA A 1 273 ? 38.491 19.293 -83.208 1.00 78.44 273 ALA A O 1
ATOM 2200 N N . LEU A 1 274 ? 37.586 19.437 -85.259 1.00 81.12 274 LEU A N 1
ATOM 2201 C CA . LEU A 1 274 ? 36.267 19.889 -84.782 1.00 81.12 274 LEU A CA 1
ATOM 2202 C C . LEU A 1 274 ? 35.522 18.775 -84.032 1.00 81.12 274 LEU A C 1
ATOM 2204 O O . LEU A 1 274 ? 34.887 19.026 -83.007 1.00 81.12 274 LEU A O 1
ATOM 2208 N N . SER A 1 275 ? 35.648 17.537 -84.508 1.00 82.88 275 SER A N 1
ATOM 2209 C CA . SER A 1 275 ? 35.056 16.356 -83.874 1.00 82.88 275 SER A CA 1
ATOM 2210 C C . SER A 1 275 ? 35.714 16.050 -82.530 1.00 82.88 275 SER A C 1
ATOM 2212 O O . SER A 1 275 ? 35.019 15.755 -81.561 1.00 82.88 275 SER A O 1
ATOM 2214 N N . ILE A 1 276 ? 37.037 16.209 -82.421 1.00 84.31 276 ILE A N 1
ATOM 2215 C CA . ILE A 1 276 ? 37.770 16.119 -81.151 1.00 84.31 276 ILE A CA 1
ATOM 2216 C C . ILE A 1 276 ? 37.240 17.166 -80.169 1.00 84.31 276 ILE A C 1
ATOM 2218 O O . ILE A 1 276 ? 36.877 16.805 -79.053 1.00 84.31 276 ILE A O 1
ATOM 2222 N N . TYR A 1 277 ? 37.109 18.432 -80.576 1.00 86.06 277 TYR A N 1
ATOM 2223 C CA . TYR A 1 277 ? 36.524 19.467 -79.715 1.00 86.06 277 TYR A CA 1
ATOM 2224 C C . TYR A 1 277 ? 35.116 19.094 -79.227 1.00 86.06 277 TYR A C 1
ATOM 2226 O O . TYR A 1 277 ? 34.813 19.247 -78.040 1.00 86.06 277 TYR A O 1
ATOM 2234 N N . ALA A 1 278 ? 34.272 18.549 -80.107 1.00 83.44 278 ALA A N 1
ATOM 2235 C CA . ALA A 1 278 ? 32.939 18.080 -79.741 1.00 83.44 278 ALA A CA 1
ATOM 2236 C C . ALA A 1 278 ? 32.984 16.934 -78.715 1.00 83.44 278 ALA A C 1
ATOM 2238 O O . ALA A 1 278 ? 32.284 17.010 -77.703 1.00 83.44 278 ALA A O 1
ATOM 2239 N N . VAL A 1 279 ? 33.834 15.915 -78.910 1.00 85.06 279 VAL A N 1
ATOM 2240 C CA . VAL A 1 279 ? 33.986 14.813 -77.939 1.00 85.06 279 VAL A CA 1
ATOM 2241 C C . VAL A 1 279 ? 34.495 15.322 -76.594 1.00 85.06 279 VAL A C 1
ATOM 2243 O O . VAL A 1 279 ? 33.951 14.936 -75.562 1.00 85.06 279 VAL A O 1
ATOM 2246 N N . LEU A 1 280 ? 35.501 16.199 -76.577 1.00 87.81 280 LEU A N 1
ATOM 2247 C CA . LEU A 1 280 ? 36.048 16.750 -75.333 1.00 87.81 280 LEU A CA 1
ATOM 2248 C C . LEU A 1 280 ? 35.001 17.592 -74.588 1.00 87.81 280 LEU A C 1
ATOM 2250 O O . LEU A 1 280 ? 34.884 17.488 -73.368 1.00 87.81 280 LEU A O 1
ATOM 2254 N N . SER A 1 281 ? 34.192 18.367 -75.315 1.00 85.81 281 SER A N 1
ATOM 2255 C CA . SER A 1 281 ? 33.114 19.187 -74.745 1.00 85.81 281 SER A CA 1
ATOM 2256 C C . SER A 1 281 ? 31.983 18.334 -74.154 1.00 85.81 281 SER A C 1
ATOM 2258 O O . SER A 1 281 ? 31.518 18.597 -73.045 1.00 85.81 281 SER A O 1
ATOM 2260 N N . ILE A 1 282 ? 31.570 17.272 -74.854 1.00 85.00 282 ILE A N 1
ATOM 2261 C CA . ILE A 1 282 ? 30.568 16.308 -74.363 1.00 85.00 282 ILE A CA 1
ATOM 2262 C C . ILE A 1 282 ? 31.125 15.507 -73.176 1.00 85.00 282 ILE A C 1
ATOM 2264 O O . ILE A 1 282 ? 30.425 15.291 -72.188 1.00 85.00 282 ILE A O 1
ATOM 2268 N N . GLY A 1 283 ? 32.395 15.104 -73.240 1.00 86.56 283 GLY A N 1
ATOM 2269 C CA . GLY A 1 283 ? 33.084 14.413 -72.154 1.00 86.56 283 GLY A CA 1
ATOM 2270 C C . GLY A 1 283 ? 33.161 15.259 -70.884 1.00 86.56 283 GLY A C 1
ATOM 2271 O O . GLY A 1 283 ? 32.864 14.754 -69.804 1.00 86.56 283 GLY A O 1
ATOM 2272 N N . LEU A 1 284 ? 33.471 16.556 -71.009 1.00 87.25 284 LEU A N 1
ATOM 2273 C CA . LEU A 1 284 ? 33.440 17.516 -69.900 1.00 87.25 284 LEU A CA 1
ATOM 2274 C C . LEU A 1 284 ? 32.035 17.640 -69.290 1.00 87.25 284 LEU A C 1
ATOM 2276 O O . LEU A 1 284 ? 31.903 17.676 -68.066 1.00 87.25 284 LEU A O 1
ATOM 2280 N N . TYR A 1 285 ? 30.991 17.678 -70.121 1.00 85.06 285 TYR A N 1
ATOM 2281 C CA . TYR A 1 285 ? 29.604 17.714 -69.651 1.00 85.06 285 TYR A CA 1
ATOM 2282 C C . TYR A 1 285 ? 29.241 16.468 -68.826 1.00 85.06 285 TYR A C 1
ATOM 2284 O O . TYR A 1 285 ? 28.764 16.594 -67.696 1.00 85.06 285 TYR A O 1
ATOM 2292 N N . PHE A 1 286 ? 29.526 15.266 -69.340 1.00 83.69 286 PHE A N 1
ATOM 2293 C CA . PHE A 1 286 ? 29.269 14.014 -68.616 1.00 83.69 286 PHE A CA 1
ATOM 2294 C C . PHE A 1 286 ? 30.085 13.908 -67.322 1.00 83.69 286 PHE A C 1
ATOM 2296 O O . PHE A 1 286 ? 29.532 13.555 -66.278 1.00 83.69 286 PHE A O 1
ATOM 2303 N N . TYR A 1 287 ? 31.362 14.294 -67.362 1.00 86.38 287 TYR A N 1
ATOM 2304 C CA . TYR A 1 287 ? 32.228 14.321 -66.186 1.00 86.38 287 TYR A CA 1
ATOM 2305 C C . TYR A 1 287 ? 31.688 15.256 -65.095 1.00 86.38 287 TYR A C 1
ATOM 2307 O O . TYR A 1 287 ? 31.524 14.842 -63.946 1.00 86.38 287 TYR A O 1
ATOM 2315 N N . SER A 1 288 ? 31.364 16.505 -65.454 1.00 83.12 288 SER A N 1
ATOM 2316 C CA . SER A 1 288 ? 30.880 17.526 -64.515 1.00 83.12 288 SER A CA 1
ATOM 2317 C C . SER A 1 288 ? 29.593 17.092 -63.808 1.00 83.12 288 SER A C 1
ATOM 2319 O O . SER A 1 288 ? 29.447 17.258 -62.592 1.00 83.12 288 SER A O 1
ATOM 2321 N N . ARG A 1 289 ? 28.681 16.450 -64.544 1.00 79.88 289 ARG A N 1
ATOM 2322 C CA . ARG A 1 289 ? 27.423 15.928 -64.001 1.00 79.88 289 ARG A CA 1
ATOM 2323 C C . ARG A 1 289 ? 27.642 14.787 -63.009 1.00 79.88 289 ARG A C 1
ATOM 2325 O O . ARG A 1 289 ? 27.175 14.872 -61.876 1.00 79.88 289 ARG A O 1
ATOM 2332 N N . CYS A 1 290 ? 28.419 13.768 -63.377 1.00 79.62 290 CYS A N 1
ATOM 2333 C CA . CYS A 1 290 ? 28.736 12.668 -62.463 1.00 79.62 290 CYS A CA 1
ATOM 2334 C C . CYS A 1 290 ? 29.510 13.135 -61.221 1.00 79.62 290 CYS A C 1
ATOM 2336 O O . CYS A 1 290 ? 29.255 12.642 -60.121 1.00 79.62 290 CYS A O 1
ATOM 2338 N N . LYS A 1 291 ? 30.432 14.098 -61.368 1.00 82.88 291 LYS A N 1
ATOM 2339 C CA . LYS A 1 291 ? 31.152 14.699 -60.233 1.00 82.88 291 LYS A CA 1
ATOM 2340 C C . LYS A 1 291 ? 30.184 15.421 -59.293 1.00 82.88 291 LYS A C 1
ATOM 2342 O O . LYS A 1 291 ? 30.259 15.235 -58.081 1.00 82.88 291 LYS A O 1
ATOM 2347 N N . THR A 1 292 ? 29.239 16.183 -59.841 1.00 80.62 292 THR A N 1
ATOM 2348 C CA . THR A 1 292 ? 28.205 16.886 -59.064 1.00 80.62 292 THR A CA 1
ATOM 2349 C C . THR A 1 292 ? 27.314 15.911 -58.288 1.00 80.62 292 THR A C 1
ATOM 2351 O O . THR A 1 292 ? 27.082 16.113 -57.097 1.00 80.62 292 THR A O 1
ATOM 2354 N N . ASP A 1 293 ? 26.883 14.807 -58.903 1.00 76.75 293 ASP A N 1
ATOM 2355 C CA . ASP A 1 293 ? 26.087 13.774 -58.222 1.00 76.75 293 ASP A CA 1
ATOM 2356 C C . ASP A 1 293 ? 26.858 13.090 -57.078 1.00 76.75 293 ASP A C 1
ATOM 2358 O O . ASP A 1 293 ? 26.293 12.837 -56.006 1.00 76.75 293 ASP A O 1
ATOM 2362 N N . ARG A 1 294 ? 28.163 12.837 -57.254 1.00 79.31 294 ARG A N 1
ATOM 2363 C CA . ARG A 1 294 ? 29.035 12.313 -56.184 1.00 79.31 294 ARG A CA 1
ATOM 2364 C C . ARG A 1 294 ? 29.209 13.319 -55.041 1.00 79.31 294 ARG A C 1
ATOM 2366 O O . ARG A 1 294 ? 29.086 12.940 -53.878 1.00 79.31 294 ARG A O 1
ATOM 2373 N N . LEU A 1 295 ? 29.420 14.602 -55.346 1.00 78.81 295 LEU A N 1
ATOM 2374 C CA . LEU A 1 295 ? 29.516 15.670 -54.339 1.00 78.81 295 LEU A CA 1
ATOM 2375 C C . LEU A 1 295 ? 28.204 15.846 -53.556 1.00 78.81 295 LEU A C 1
ATOM 2377 O O . LEU A 1 295 ? 28.227 15.965 -52.331 1.00 78.81 295 LEU A O 1
ATOM 2381 N N . ASN A 1 296 ? 27.055 15.790 -54.231 1.00 78.75 296 ASN A N 1
ATOM 2382 C CA . ASN A 1 296 ? 25.739 15.841 -53.588 1.00 78.75 296 ASN A CA 1
ATOM 2383 C C . ASN A 1 296 ? 25.489 14.628 -52.684 1.00 78.75 296 ASN A C 1
ATOM 2385 O O . ASN A 1 296 ? 24.911 14.767 -51.608 1.00 78.75 296 ASN A O 1
ATOM 2389 N N . THR A 1 297 ? 25.946 13.444 -53.095 1.00 74.62 297 THR A N 1
ATOM 2390 C CA . THR A 1 297 ? 25.893 12.227 -52.271 1.00 74.62 297 THR A CA 1
ATOM 2391 C C . THR A 1 297 ? 26.703 12.407 -50.988 1.00 74.62 297 THR A C 1
ATOM 2393 O O . THR A 1 297 ? 26.187 12.156 -49.901 1.00 74.62 297 THR A O 1
ATOM 2396 N N . HIS A 1 298 ? 27.929 12.928 -51.092 1.00 76.75 298 HIS A N 1
ATOM 2397 C CA . HIS A 1 298 ? 28.764 13.230 -49.930 1.00 76.75 298 HIS A CA 1
ATOM 2398 C C . HIS A 1 298 ? 28.103 14.258 -49.000 1.00 76.75 298 HIS A C 1
ATOM 2400 O O . HIS A 1 298 ? 28.018 14.034 -47.792 1.00 76.75 298 HIS A O 1
ATOM 2406 N N . LYS A 1 299 ? 27.555 15.343 -49.561 1.00 80.25 299 LYS A N 1
ATOM 2407 C CA . LYS A 1 299 ? 26.822 16.349 -48.789 1.00 80.25 299 LYS A CA 1
ATOM 2408 C C . LYS A 1 299 ? 25.641 15.737 -48.034 1.00 80.25 299 LYS A C 1
ATOM 2410 O O . LYS A 1 299 ? 25.506 15.991 -46.848 1.00 80.25 299 LYS A O 1
ATOM 2415 N N . ARG A 1 300 ? 24.838 14.881 -48.677 1.00 76.69 300 ARG A N 1
ATOM 2416 C CA . ARG A 1 300 ? 23.710 14.190 -48.026 1.00 76.69 300 ARG A CA 1
ATOM 2417 C C . ARG A 1 300 ? 24.154 13.330 -46.845 1.00 76.69 300 ARG A C 1
ATOM 2419 O O . ARG A 1 300 ? 23.519 13.387 -45.801 1.00 76.69 300 ARG A O 1
ATOM 2426 N N . VAL A 1 301 ? 25.238 12.566 -46.991 1.00 74.56 301 VAL A N 1
ATOM 2427 C CA . VAL A 1 301 ? 25.785 11.756 -45.888 1.00 74.56 301 VAL A CA 1
ATOM 2428 C C . VAL A 1 301 ? 26.229 12.654 -44.730 1.00 74.56 301 VAL A C 1
ATOM 2430 O O . VAL A 1 301 ? 25.913 12.365 -43.579 1.00 74.56 301 VAL A O 1
ATOM 2433 N N . ASN A 1 302 ? 26.904 13.768 -45.024 1.00 78.38 302 ASN A N 1
ATOM 2434 C CA . ASN A 1 302 ? 27.370 14.705 -44.003 1.00 78.38 302 ASN A CA 1
ATOM 2435 C C . ASN A 1 302 ? 26.222 15.483 -43.328 1.00 78.38 302 ASN A C 1
ATOM 2437 O O . ASN A 1 302 ? 26.243 15.669 -42.115 1.00 78.38 302 ASN A O 1
ATOM 2441 N N . ASP A 1 303 ? 25.193 15.883 -44.077 1.00 79.38 303 ASP A N 1
ATOM 2442 C CA . ASP A 1 303 ? 23.988 16.534 -43.541 1.00 79.38 303 ASP A CA 1
ATOM 2443 C C . ASP A 1 303 ? 23.219 15.579 -42.602 1.00 79.38 303 ASP A C 1
ATOM 2445 O O . ASP A 1 303 ? 22.677 16.003 -41.581 1.00 79.38 303 ASP A O 1
ATOM 2449 N N . SER A 1 304 ? 23.246 14.271 -42.881 1.00 74.88 304 SER A N 1
ATOM 2450 C CA . SER A 1 304 ? 22.690 13.226 -42.011 1.00 74.88 304 SER A CA 1
ATOM 2451 C C . SER A 1 304 ? 23.553 12.905 -40.782 1.00 74.88 304 SER A C 1
ATOM 2453 O O . SER A 1 304 ? 23.141 12.079 -39.967 1.00 74.88 304 SER A O 1
ATOM 2455 N N . LYS A 1 305 ? 24.718 13.548 -40.589 1.00 80.25 305 LYS A N 1
ATOM 2456 C CA . LYS A 1 305 ? 25.628 13.274 -39.459 1.00 80.25 305 LYS A CA 1
ATOM 2457 C C . LYS A 1 305 ? 24.924 13.365 -38.113 1.00 80.25 305 LYS A C 1
ATOM 2459 O O . LYS A 1 305 ? 24.984 12.421 -37.338 1.00 80.25 305 LYS A O 1
ATOM 2464 N N . ALA A 1 306 ? 24.260 14.485 -37.830 1.00 75.81 306 ALA A N 1
ATOM 2465 C CA . ALA A 1 306 ? 23.624 14.699 -36.531 1.00 75.81 306 ALA A CA 1
ATOM 2466 C C . ALA A 1 306 ? 22.514 13.669 -36.262 1.00 75.81 306 ALA A C 1
ATOM 2468 O O . ALA A 1 306 ? 22.439 13.119 -35.167 1.00 75.81 306 ALA A O 1
ATOM 2469 N N . GLU A 1 307 ? 21.696 13.368 -37.273 1.00 77.44 307 GLU A N 1
ATOM 2470 C CA . GLU A 1 307 ? 20.618 12.380 -37.177 1.00 77.44 307 GLU A CA 1
ATOM 2471 C C . GLU A 1 307 ? 21.161 10.965 -36.950 1.00 77.44 307 GLU A C 1
ATOM 2473 O O . GLU A 1 307 ? 20.694 10.263 -36.055 1.00 77.44 307 GLU A O 1
ATOM 2478 N N . LEU A 1 308 ? 22.167 10.546 -37.722 1.00 72.81 308 LEU A N 1
ATOM 2479 C CA . LEU A 1 308 ? 22.776 9.222 -37.593 1.00 72.81 308 LEU A CA 1
ATOM 2480 C C . LEU A 1 308 ? 23.542 9.079 -36.274 1.00 72.81 308 LEU A C 1
ATOM 2482 O O . LEU A 1 308 ? 23.422 8.044 -35.621 1.00 72.81 308 LEU A O 1
ATOM 2486 N N . VAL A 1 309 ? 24.272 10.114 -35.847 1.00 75.50 309 VAL A N 1
ATOM 2487 C CA . VAL A 1 309 ? 24.938 10.140 -34.538 1.00 75.50 309 VAL A CA 1
ATOM 2488 C C . VAL A 1 309 ? 23.902 9.973 -33.434 1.00 75.50 309 VAL A C 1
ATOM 2490 O O . VAL A 1 309 ? 24.038 9.045 -32.653 1.00 75.50 309 VAL A O 1
ATOM 2493 N N . GLU A 1 310 ? 22.826 10.764 -33.396 1.00 70.50 310 GLU A N 1
ATOM 2494 C CA . GLU A 1 310 ? 21.772 10.614 -32.376 1.00 70.50 310 GLU A CA 1
ATOM 2495 C C . GLU A 1 310 ? 21.038 9.266 -32.468 1.00 70.50 310 GLU A C 1
ATOM 2497 O O . GLU A 1 310 ? 20.686 8.684 -31.444 1.00 70.50 310 GLU A O 1
ATOM 2502 N N . LYS A 1 311 ? 20.842 8.719 -33.672 1.00 70.81 311 LYS A N 1
ATOM 2503 C CA . LYS A 1 311 ? 20.225 7.399 -33.880 1.00 70.81 311 LYS A CA 1
ATOM 2504 C C . LYS A 1 311 ? 21.054 6.267 -33.272 1.00 70.81 311 LYS A C 1
ATOM 2506 O O . LYS A 1 311 ? 20.479 5.321 -32.732 1.00 70.81 311 LYS A O 1
ATOM 2511 N N . PHE A 1 312 ? 22.380 6.348 -33.367 1.00 69.25 312 PHE A N 1
ATOM 2512 C CA . PHE A 1 312 ? 23.291 5.328 -32.845 1.00 69.25 312 PHE A CA 1
ATOM 2513 C C . PHE A 1 312 ? 23.848 5.663 -31.456 1.00 69.25 312 PHE A C 1
ATOM 2515 O O . PHE A 1 312 ? 24.330 4.762 -30.784 1.00 69.25 312 PHE A O 1
ATOM 2522 N N . LEU A 1 313 ? 23.717 6.899 -30.962 1.00 67.56 313 LEU A N 1
ATOM 2523 C CA . LEU A 1 313 ? 24.210 7.326 -29.647 1.00 67.56 313 LEU A CA 1
ATOM 2524 C C . LEU A 1 313 ? 23.708 6.445 -28.484 1.00 67.56 313 LEU A C 1
ATOM 2526 O O . LEU A 1 313 ? 24.529 6.079 -27.645 1.00 67.56 313 LEU A O 1
ATOM 2530 N N . PRO A 1 314 ? 22.429 6.006 -28.424 1.00 59.50 314 PRO A N 1
ATOM 2531 C CA . PRO A 1 314 ? 21.947 5.099 -27.375 1.00 59.50 314 PRO A CA 1
ATOM 2532 C C . PRO A 1 314 ? 22.629 3.724 -27.353 1.00 59.50 314 PRO A C 1
ATOM 2534 O O . PRO A 1 314 ? 22.379 2.933 -26.443 1.00 59.50 314 PRO A O 1
ATOM 2537 N N . TRP A 1 315 ? 23.436 3.406 -28.371 1.00 61.72 315 TRP A N 1
ATOM 2538 C CA . TRP A 1 315 ? 24.247 2.193 -28.418 1.00 61.72 315 TRP A CA 1
ATOM 2539 C C . TRP A 1 315 ? 25.587 2.387 -27.698 1.00 61.72 315 TRP A C 1
ATOM 2541 O O . TRP A 1 315 ? 26.243 1.398 -27.406 1.00 61.72 315 TRP A O 1
ATOM 2551 N N . PHE A 1 316 ? 25.992 3.624 -27.387 1.00 56.91 316 PHE A N 1
ATOM 2552 C CA . PHE A 1 316 ? 27.303 3.945 -26.811 1.00 56.91 316 PHE A CA 1
ATOM 2553 C C . PHE A 1 316 ? 27.277 4.364 -25.343 1.00 56.91 316 PHE A C 1
ATOM 2555 O O . PHE A 1 316 ? 28.306 4.265 -24.688 1.00 56.91 316 PHE A O 1
ATOM 2562 N N . PHE A 1 317 ? 26.147 4.843 -24.816 1.00 55.97 317 PHE A N 1
ATOM 2563 C CA . PHE A 1 317 ? 26.075 5.282 -23.422 1.00 55.97 317 PHE A CA 1
ATOM 2564 C C . PHE A 1 317 ? 24.872 4.692 -22.692 1.00 55.97 317 PHE A C 1
ATOM 2566 O O . PHE A 1 317 ? 23.805 4.442 -23.261 1.00 55.97 317 PHE A O 1
ATOM 2573 N N . ILE A 1 318 ? 25.074 4.486 -21.396 1.00 53.34 318 ILE A N 1
ATOM 2574 C CA . ILE A 1 318 ? 24.107 3.936 -20.457 1.00 53.34 318 ILE A CA 1
ATOM 2575 C C . ILE A 1 318 ? 23.547 5.094 -19.651 1.00 53.34 318 ILE A C 1
ATOM 2577 O O . ILE A 1 318 ? 24.289 5.832 -19.008 1.00 53.34 318 ILE A O 1
ATOM 2581 N N . THR A 1 319 ? 22.234 5.250 -19.631 1.00 55.81 319 THR A N 1
ATOM 2582 C CA . THR A 1 319 ? 21.568 6.012 -18.581 1.00 55.81 319 THR A CA 1
ATOM 2583 C C . THR A 1 319 ? 21.546 5.143 -17.324 1.00 55.81 319 THR A C 1
ATOM 2585 O O . THR A 1 319 ? 20.647 4.322 -17.169 1.00 55.81 319 THR A O 1
ATOM 2588 N N . GLU A 1 320 ? 22.508 5.321 -16.406 1.00 56.59 320 GLU A N 1
ATOM 2589 C CA . GLU A 1 320 ? 22.487 4.696 -15.058 1.00 56.59 320 GLU A CA 1
ATOM 2590 C C . GLU A 1 320 ? 21.113 4.857 -14.369 1.00 56.59 320 GLU A C 1
ATOM 2592 O O . GLU A 1 320 ? 20.669 4.014 -13.593 1.00 56.59 320 GLU A O 1
ATOM 2597 N N . ASN A 1 321 ? 20.389 5.917 -14.733 1.00 68.44 321 ASN A N 1
ATOM 2598 C CA . ASN A 1 321 ? 19.064 6.235 -14.227 1.00 68.44 321 ASN A CA 1
ATOM 2599 C C . ASN A 1 321 ? 17.966 5.213 -14.578 1.00 68.44 321 ASN A C 1
ATOM 2601 O O . ASN A 1 321 ? 17.020 5.093 -13.805 1.00 68.44 321 ASN A O 1
ATOM 2605 N N . ASP A 1 322 ? 18.027 4.500 -15.707 1.00 75.25 322 ASP A N 1
ATOM 2606 C CA . ASP A 1 322 ? 16.894 3.657 -16.133 1.00 75.25 322 ASP A CA 1
ATOM 2607 C C . ASP A 1 322 ? 16.774 2.388 -15.282 1.00 75.25 322 ASP A C 1
ATOM 2609 O O . ASP A 1 322 ? 15.685 2.071 -14.798 1.00 75.25 322 ASP A O 1
ATOM 2613 N N . ASP A 1 323 ? 17.895 1.712 -15.022 1.00 82.25 323 ASP A N 1
ATOM 2614 C CA . ASP A 1 323 ? 17.927 0.523 -14.164 1.00 82.25 323 ASP A CA 1
ATOM 2615 C C . ASP A 1 323 ? 17.637 0.888 -12.702 1.00 82.25 323 ASP A C 1
ATOM 2617 O O . ASP A 1 323 ? 16.893 0.172 -12.031 1.00 82.25 323 ASP A O 1
ATOM 2621 N N . MET A 1 324 ? 18.131 2.038 -12.223 1.00 85.62 324 MET A N 1
ATOM 2622 C CA . MET A 1 324 ? 17.797 2.565 -10.896 1.00 85.62 324 MET A CA 1
ATOM 2623 C C . MET A 1 324 ? 16.298 2.878 -10.768 1.00 85.62 324 MET A C 1
ATOM 2625 O O . MET A 1 324 ? 15.655 2.464 -9.803 1.00 85.62 324 MET A O 1
ATOM 2629 N N . ASN A 1 325 ? 15.711 3.578 -11.745 1.00 85.25 325 ASN A N 1
ATOM 2630 C CA . ASN A 1 325 ? 14.279 3.889 -11.759 1.00 85.25 325 ASN A CA 1
ATOM 2631 C C . ASN A 1 325 ? 13.431 2.613 -11.793 1.00 85.25 325 ASN A C 1
ATOM 2633 O O . ASN A 1 325 ? 12.408 2.527 -11.108 1.00 85.25 325 ASN A O 1
ATOM 2637 N N . MET A 1 326 ? 13.860 1.611 -12.562 1.00 87.06 326 MET A N 1
ATOM 2638 C CA . MET A 1 326 ? 13.166 0.332 -12.657 1.00 87.06 326 MET A CA 1
ATOM 2639 C C . MET A 1 326 ? 13.282 -0.482 -11.364 1.00 87.06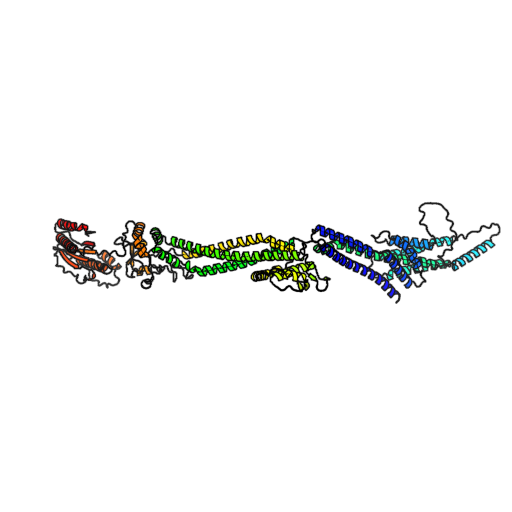 326 MET A C 1
ATOM 2641 O O . MET A 1 326 ? 12.275 -1.027 -10.906 1.00 87.06 326 MET A O 1
ATOM 2645 N N . ALA A 1 327 ? 14.462 -0.516 -10.737 1.00 89.31 327 ALA A N 1
ATOM 2646 C CA . ALA A 1 327 ? 14.677 -1.141 -9.433 1.00 89.31 327 ALA A CA 1
ATOM 2647 C C . ALA A 1 327 ? 13.799 -0.487 -8.356 1.00 89.31 327 ALA A C 1
ATOM 2649 O O . ALA A 1 327 ? 13.060 -1.183 -7.661 1.00 89.31 327 ALA A O 1
ATOM 2650 N N . ASN A 1 328 ? 13.774 0.848 -8.293 1.00 88.12 328 ASN A N 1
ATOM 2651 C CA . ASN A 1 328 ? 12.918 1.598 -7.369 1.00 88.12 328 ASN A CA 1
ATOM 2652 C C . ASN A 1 328 ? 11.429 1.296 -7.589 1.00 88.12 328 ASN A C 1
ATOM 2654 O O . ASN A 1 328 ? 10.686 1.068 -6.634 1.00 88.12 328 ASN A O 1
ATOM 2658 N N . LYS A 1 329 ? 10.983 1.246 -8.850 1.00 89.38 329 LYS A N 1
ATOM 2659 C CA . LYS A 1 329 ? 9.596 0.909 -9.199 1.00 89.38 329 LYS A CA 1
ATOM 2660 C C . LYS A 1 329 ? 9.238 -0.524 -8.809 1.00 89.38 329 LYS A C 1
ATOM 2662 O O . LYS A 1 329 ? 8.117 -0.759 -8.355 1.00 89.38 329 LYS A O 1
ATOM 2667 N N . LEU A 1 330 ? 10.158 -1.474 -8.984 1.00 89.75 330 LEU A N 1
ATOM 2668 C CA . LEU A 1 330 ? 9.949 -2.858 -8.568 1.00 89.75 330 LEU A CA 1
ATOM 2669 C C . LEU A 1 330 ? 9.862 -2.964 -7.042 1.00 89.75 330 LEU A C 1
ATOM 2671 O O . LEU A 1 330 ? 8.905 -3.552 -6.548 1.00 89.75 330 LEU A O 1
ATOM 2675 N N . ILE A 1 331 ? 10.785 -2.338 -6.306 1.00 88.56 331 ILE A N 1
ATOM 2676 C CA . ILE A 1 331 ? 10.769 -2.301 -4.836 1.00 88.56 331 ILE A CA 1
ATOM 2677 C C . ILE A 1 331 ? 9.467 -1.703 -4.319 1.00 88.56 331 ILE A C 1
ATOM 2679 O O . ILE A 1 331 ? 8.795 -2.335 -3.514 1.00 88.56 331 ILE A O 1
ATOM 2683 N N . GLN A 1 332 ? 9.033 -0.559 -4.853 1.00 87.50 332 GLN A N 1
ATOM 2684 C CA . GLN A 1 332 ? 7.763 0.055 -4.464 1.00 87.50 332 GLN A CA 1
ATOM 2685 C C . GLN A 1 332 ? 6.579 -0.912 -4.632 1.00 87.50 332 GLN A C 1
ATOM 2687 O O . GLN A 1 332 ? 5.662 -0.940 -3.812 1.00 87.50 332 GLN A O 1
ATOM 2692 N N . LYS A 1 333 ? 6.586 -1.714 -5.701 1.00 88.56 333 LYS A N 1
ATOM 2693 C CA . LYS A 1 333 ? 5.524 -2.683 -5.994 1.00 88.56 333 LYS A CA 1
ATOM 2694 C C . LYS A 1 333 ? 5.610 -3.928 -5.119 1.00 88.56 333 LYS A C 1
ATOM 2696 O O . LYS A 1 333 ? 4.557 -4.421 -4.723 1.00 88.56 333 LYS A O 1
ATOM 2701 N N . ILE A 1 334 ? 6.818 -4.384 -4.786 1.00 87.06 334 ILE A N 1
ATOM 2702 C CA . ILE A 1 334 ? 7.054 -5.433 -3.788 1.00 87.06 334 ILE A CA 1
ATOM 2703 C C . ILE A 1 334 ? 6.529 -4.967 -2.427 1.00 87.06 334 ILE A C 1
ATOM 2705 O O . ILE A 1 334 ? 5.692 -5.660 -1.858 1.00 87.06 334 ILE A O 1
ATOM 2709 N N . SER A 1 335 ? 6.917 -3.774 -1.957 1.00 83.12 335 SER A N 1
ATOM 2710 C CA . SER A 1 335 ? 6.422 -3.196 -0.700 1.00 83.12 335 SER A CA 1
ATOM 2711 C C . SER A 1 335 ? 4.900 -3.134 -0.690 1.00 83.12 335 SER A C 1
ATOM 2713 O O . SER A 1 335 ? 4.276 -3.776 0.141 1.00 83.12 335 SER A O 1
ATOM 2715 N N . SER A 1 336 ? 4.279 -2.524 -1.707 1.00 84.25 336 SER A N 1
ATOM 2716 C CA . SER A 1 336 ? 2.812 -2.442 -1.789 1.00 84.25 336 SER A CA 1
ATOM 2717 C C . SER A 1 336 ? 2.105 -3.808 -1.809 1.00 84.25 336 SER A C 1
ATOM 2719 O O . SER A 1 336 ? 0.965 -3.917 -1.356 1.00 84.25 336 SER A O 1
ATOM 2721 N N . ALA A 1 337 ? 2.717 -4.844 -2.392 1.00 83.31 337 ALA A N 1
ATOM 2722 C CA . ALA A 1 337 ? 2.153 -6.195 -2.401 1.00 83.31 337 ALA A CA 1
ATOM 2723 C C . ALA A 1 337 ? 2.279 -6.870 -1.024 1.00 83.31 337 ALA A C 1
ATOM 2725 O O . ALA A 1 337 ? 1.331 -7.519 -0.565 1.00 83.31 337 ALA A O 1
ATOM 2726 N N . LEU A 1 338 ? 3.418 -6.679 -0.351 1.00 80.94 338 LEU A N 1
ATOM 2727 C CA . LEU A 1 338 ? 3.642 -7.136 1.019 1.00 80.94 338 LEU A CA 1
ATOM 2728 C C . LEU A 1 338 ? 2.703 -6.420 1.996 1.00 80.94 338 LEU A C 1
ATOM 2730 O O . LEU A 1 338 ? 2.050 -7.107 2.777 1.00 80.94 338 LEU A O 1
ATOM 2734 N N . ASP A 1 339 ? 2.534 -5.102 1.878 1.00 78.94 339 ASP A N 1
ATOM 2735 C CA . ASP A 1 339 ? 1.648 -4.293 2.726 1.00 78.94 339 ASP A CA 1
ATOM 2736 C C . ASP A 1 339 ? 0.199 -4.768 2.630 1.00 78.94 339 ASP A C 1
ATOM 2738 O O . ASP A 1 339 ? -0.443 -5.022 3.643 1.00 78.94 339 ASP A O 1
ATOM 2742 N N . LYS A 1 340 ? -0.315 -4.998 1.414 1.00 80.25 340 LYS A N 1
ATOM 2743 C CA . LYS A 1 340 ? -1.675 -5.536 1.222 1.00 80.25 340 LYS A CA 1
ATOM 2744 C C . LYS A 1 340 ? -1.859 -6.911 1.850 1.00 80.25 340 LYS A C 1
ATOM 2746 O O . LYS A 1 340 ? -2.894 -7.184 2.455 1.00 80.25 340 LYS A O 1
ATOM 2751 N N . THR A 1 341 ? -0.870 -7.784 1.680 1.00 77.00 341 THR A N 1
ATOM 2752 C CA . THR A 1 341 ? -0.895 -9.135 2.255 1.00 77.00 341 THR A CA 1
ATOM 2753 C C . THR A 1 341 ? -0.857 -9.066 3.780 1.00 77.00 341 THR A C 1
ATOM 2755 O O . THR A 1 341 ? -1.537 -9.823 4.468 1.00 77.00 341 THR A O 1
ATOM 2758 N N . PHE A 1 342 ? -0.069 -8.141 4.313 1.00 78.44 342 PHE A N 1
ATOM 2759 C CA . PHE A 1 342 ? 0.069 -7.899 5.735 1.00 78.44 342 PHE A CA 1
ATOM 2760 C C . PHE A 1 342 ? -1.214 -7.306 6.339 1.00 78.44 342 PHE A C 1
ATOM 2762 O O . PHE A 1 342 ? -1.722 -7.843 7.320 1.00 78.44 342 PHE A O 1
ATOM 2769 N N . GLU A 1 343 ? -1.815 -6.293 5.709 1.00 79.38 343 GLU A N 1
ATOM 2770 C CA . GLU A 1 343 ? -3.109 -5.729 6.111 1.00 79.38 343 GLU A CA 1
ATOM 2771 C C . GLU A 1 343 ? -4.226 -6.775 6.153 1.00 79.38 343 GLU A C 1
ATOM 2773 O O . GLU A 1 343 ? -5.046 -6.758 7.074 1.00 79.38 343 GLU A O 1
ATOM 2778 N N . LEU A 1 344 ? -4.281 -7.666 5.157 1.00 82.06 344 LEU A N 1
ATOM 2779 C CA . LEU A 1 344 ? -5.285 -8.726 5.097 1.00 82.06 344 LEU A CA 1
ATOM 2780 C C . LEU A 1 344 ? -5.142 -9.673 6.294 1.00 82.06 344 LEU A C 1
ATOM 2782 O O . LEU A 1 344 ? -6.103 -9.849 7.040 1.00 82.06 344 LEU A O 1
ATOM 2786 N N . HIS A 1 345 ? -3.936 -10.204 6.528 1.00 81.31 345 HIS A N 1
ATOM 2787 C CA . HIS A 1 345 ? -3.683 -11.107 7.654 1.00 81.31 345 HIS A CA 1
ATOM 2788 C C . HIS A 1 345 ? -3.928 -10.437 9.008 1.00 81.31 345 HIS A C 1
ATOM 2790 O O . HIS A 1 345 ? -4.445 -11.078 9.917 1.00 81.31 345 HIS A O 1
ATOM 2796 N N . ILE A 1 346 ? -3.600 -9.148 9.153 1.00 80.56 346 ILE A N 1
ATOM 2797 C CA . ILE A 1 346 ? -3.923 -8.388 10.366 1.00 80.56 346 ILE A CA 1
ATOM 2798 C C . ILE A 1 346 ? -5.429 -8.322 10.574 1.00 80.56 346 ILE A C 1
ATOM 2800 O O . ILE A 1 346 ? -5.901 -8.603 11.672 1.00 80.56 346 ILE A O 1
ATOM 2804 N N . LYS A 1 347 ? -6.191 -7.933 9.546 1.00 80.62 347 LYS A N 1
ATOM 2805 C CA . LYS A 1 347 ? -7.651 -7.819 9.651 1.00 80.62 347 LYS A CA 1
ATOM 2806 C C . LYS A 1 347 ? -8.279 -9.165 9.994 1.00 80.62 347 LYS A C 1
ATOM 2808 O O . LYS A 1 347 ? -9.137 -9.220 10.870 1.00 80.62 347 LYS A O 1
ATOM 2813 N N . GLU A 1 348 ? -7.832 -10.239 9.351 1.00 84.69 348 GLU A N 1
ATOM 2814 C CA . GLU A 1 348 ? -8.282 -11.604 9.636 1.00 84.69 348 GLU A CA 1
ATOM 2815 C C . GLU A 1 348 ? -7.944 -12.032 11.068 1.00 84.69 348 GLU A C 1
ATOM 2817 O O . GLU A 1 348 ? -8.827 -12.512 11.777 1.00 84.69 348 GLU A O 1
ATOM 2822 N N . LEU A 1 349 ? -6.712 -11.792 11.532 1.00 85.31 349 LEU A N 1
ATOM 2823 C CA . LEU A 1 349 ? -6.286 -12.115 12.896 1.00 85.31 349 LEU A CA 1
ATOM 2824 C C . LEU A 1 349 ? -7.085 -11.331 13.941 1.00 85.31 349 LEU A C 1
ATOM 2826 O O . LEU A 1 349 ? -7.579 -11.925 14.897 1.00 85.31 349 LEU A O 1
ATOM 2830 N N . ILE A 1 350 ? -7.224 -10.012 13.765 1.00 81.38 350 ILE A N 1
ATOM 2831 C CA . ILE A 1 350 ? -7.990 -9.153 14.676 1.00 81.38 350 ILE A CA 1
ATOM 2832 C C . ILE A 1 350 ? -9.437 -9.635 14.743 1.00 81.38 350 ILE A C 1
ATOM 2834 O O . ILE A 1 350 ? -9.951 -9.820 15.842 1.00 81.38 350 ILE A O 1
ATOM 2838 N N . ASN A 1 351 ? -10.083 -9.867 13.596 1.00 83.19 351 ASN A N 1
ATOM 2839 C CA . ASN A 1 351 ? -11.471 -10.325 13.559 1.00 83.19 351 ASN A CA 1
ATOM 2840 C C . ASN A 1 351 ? -11.621 -11.701 14.217 1.00 83.19 351 ASN A C 1
ATOM 2842 O O . ASN A 1 351 ? -12.473 -11.854 15.084 1.00 83.19 351 ASN A O 1
ATOM 2846 N N . SER A 1 352 ? -10.744 -12.661 13.904 1.00 86.94 352 SER A N 1
ATOM 2847 C CA . SER A 1 352 ? -10.752 -13.991 14.528 1.00 86.94 352 SER A CA 1
ATOM 2848 C C . SER A 1 352 ? -10.583 -13.906 16.045 1.00 86.94 352 SER A C 1
ATOM 2850 O O . SER A 1 352 ? -11.326 -14.532 16.796 1.00 86.94 352 SER A O 1
ATOM 2852 N N . LYS A 1 353 ? -9.624 -13.104 16.524 1.00 86.06 353 LYS A N 1
ATOM 2853 C CA . LYS A 1 353 ? -9.351 -12.950 17.960 1.00 86.06 353 LYS A CA 1
ATOM 2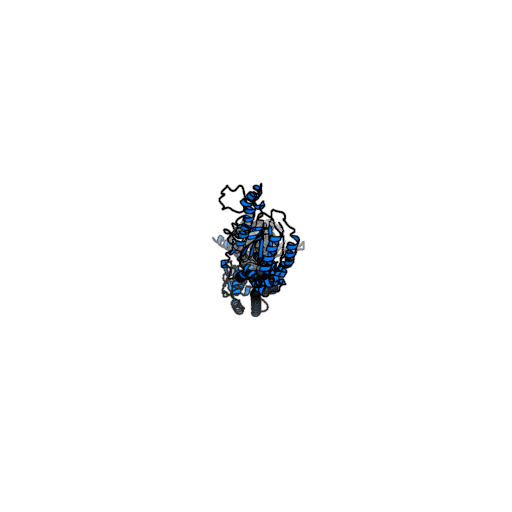854 C C . LYS A 1 353 ? -10.458 -12.202 18.684 1.00 86.06 353 LYS A C 1
ATOM 2856 O O . LYS A 1 353 ? -10.755 -12.537 19.832 1.00 86.06 353 LYS A O 1
ATOM 2861 N N . LEU A 1 354 ? -11.062 -11.206 18.040 1.00 82.88 354 LEU A N 1
ATOM 2862 C CA . LEU A 1 354 ? -12.239 -10.526 18.564 1.00 82.88 354 LEU A CA 1
ATOM 2863 C C . LEU A 1 354 ? -13.409 -11.498 18.663 1.00 82.88 354 LEU A C 1
ATOM 2865 O O . LEU A 1 354 ? -13.979 -11.594 19.740 1.00 82.88 354 LEU A O 1
ATOM 2869 N N . ASP A 1 355 ? -13.721 -12.257 17.616 1.00 85.00 355 ASP A N 1
ATOM 2870 C CA . ASP A 1 355 ? -14.827 -13.221 17.627 1.00 85.00 355 ASP A CA 1
ATOM 2871 C C . ASP A 1 355 ? -14.639 -14.296 18.711 1.00 85.00 355 ASP A C 1
ATOM 2873 O O . ASP A 1 355 ? -15.585 -14.625 19.426 1.00 85.00 355 ASP A O 1
ATOM 2877 N N . GLU A 1 356 ? -13.407 -14.772 18.923 1.00 87.12 356 GLU A N 1
ATOM 2878 C CA . GLU A 1 356 ? -13.065 -15.704 20.010 1.00 87.12 356 GLU A CA 1
ATOM 2879 C C . GLU A 1 356 ? -13.286 -15.109 21.414 1.00 87.12 356 GLU A C 1
ATOM 2881 O O . GLU A 1 356 ? -13.669 -15.830 22.337 1.00 87.12 356 GLU A O 1
ATOM 2886 N N . ASN A 1 357 ? -13.034 -13.808 21.605 1.00 87.00 357 ASN A N 1
ATOM 2887 C CA . ASN A 1 357 ? -12.966 -13.187 22.935 1.00 87.00 357 ASN A CA 1
ATOM 2888 C C . ASN A 1 357 ? -14.096 -12.195 23.238 1.00 87.00 357 ASN A C 1
ATOM 2890 O O . ASN A 1 357 ? -14.206 -11.751 24.383 1.00 87.00 357 ASN A O 1
ATOM 2894 N N . ILE A 1 358 ? -14.954 -11.846 22.276 1.00 86.44 358 ILE A N 1
ATOM 2895 C CA . ILE A 1 358 ? -15.947 -10.768 22.420 1.00 86.44 358 ILE A CA 1
ATOM 2896 C C . ILE A 1 358 ? -16.886 -11.001 23.604 1.00 86.44 358 ILE A C 1
ATOM 2898 O O . ILE A 1 358 ? -17.191 -10.073 24.351 1.00 86.44 358 ILE A O 1
ATOM 2902 N N . HIS A 1 359 ? -17.268 -12.257 23.840 1.00 86.44 359 HIS A N 1
ATOM 2903 C CA . HIS A 1 359 ? -18.126 -12.653 24.954 1.00 86.44 359 HIS A CA 1
ATOM 2904 C C . HIS A 1 359 ? -17.499 -12.354 26.323 1.00 86.44 359 HIS A C 1
ATOM 2906 O O . HIS A 1 359 ? -18.213 -12.063 27.280 1.00 86.44 359 HIS A O 1
ATOM 2912 N N . THR A 1 360 ? -16.166 -12.370 26.428 1.00 89.38 360 THR A N 1
ATOM 2913 C CA . THR A 1 360 ? -15.454 -12.082 27.686 1.00 89.38 360 THR A CA 1
ATOM 2914 C C . THR A 1 360 ? -15.554 -10.615 28.105 1.00 89.38 360 THR A C 1
ATOM 2916 O O . THR A 1 360 ? -15.344 -10.308 29.282 1.00 89.38 360 THR A O 1
ATOM 2919 N N . PHE A 1 361 ? -15.895 -9.735 27.156 1.00 89.69 361 PHE A N 1
ATOM 2920 C CA . PHE A 1 361 ? -16.122 -8.310 27.368 1.00 89.69 361 PHE A CA 1
ATOM 2921 C C . PHE A 1 361 ? -17.589 -7.973 27.651 1.00 89.69 361 PHE A C 1
ATOM 2923 O O . PHE A 1 361 ? -17.886 -6.807 27.871 1.00 89.69 361 PHE A O 1
ATOM 2930 N N . TYR A 1 362 ? -18.520 -8.931 27.658 1.00 87.69 362 TYR A N 1
ATOM 2931 C CA . TYR A 1 362 ? -19.923 -8.632 27.964 1.00 87.69 362 TYR A CA 1
ATOM 2932 C C . TYR A 1 362 ? -20.092 -8.121 29.393 1.00 87.69 362 TYR A C 1
ATOM 2934 O O . TYR A 1 362 ? -19.435 -8.591 30.329 1.00 87.69 362 TYR A O 1
ATOM 2942 N N . ARG A 1 363 ? -21.010 -7.166 29.569 1.00 88.00 363 ARG A N 1
ATOM 2943 C CA . ARG A 1 363 ? -21.267 -6.527 30.860 1.00 88.00 363 ARG A CA 1
ATOM 2944 C C . ARG A 1 363 ? -21.694 -7.567 31.886 1.00 88.00 363 ARG A C 1
ATOM 2946 O O . ARG A 1 363 ? -21.191 -7.529 33.009 1.00 88.00 363 ARG A O 1
ATOM 2953 N N . SER A 1 364 ? -22.540 -8.530 31.509 1.00 84.81 364 SER A N 1
ATOM 2954 C CA . SER A 1 364 ? -22.951 -9.597 32.426 1.00 84.81 364 SER A CA 1
ATOM 2955 C C . SER A 1 364 ? -21.782 -10.481 32.869 1.00 84.81 364 SER A C 1
ATOM 2957 O O . SER A 1 364 ? -21.743 -10.905 34.017 1.00 84.81 364 SER A O 1
ATOM 2959 N N . VAL A 1 365 ? -20.819 -10.760 31.984 1.00 88.19 365 VAL A N 1
ATOM 2960 C CA . VAL A 1 365 ? -19.645 -11.587 32.314 1.00 88.19 365 VAL A CA 1
ATOM 2961 C C . VAL A 1 365 ? -18.726 -10.842 33.278 1.00 88.19 365 VAL A C 1
ATOM 2963 O O . VAL A 1 365 ? -18.364 -11.388 34.315 1.00 88.19 365 VAL A O 1
ATOM 2966 N N . ILE A 1 366 ? -18.424 -9.570 32.995 1.00 91.00 366 ILE A N 1
ATOM 2967 C CA . ILE A 1 366 ? -17.597 -8.727 33.873 1.00 91.00 366 ILE A CA 1
ATOM 2968 C C . ILE A 1 366 ? -18.236 -8.582 35.259 1.00 91.00 366 ILE A C 1
ATOM 2970 O O . ILE A 1 366 ? -17.558 -8.736 36.270 1.00 91.00 366 ILE A O 1
ATOM 2974 N N . ILE A 1 367 ? -19.542 -8.308 35.328 1.00 87.62 367 ILE A N 1
ATOM 2975 C CA . ILE A 1 367 ? -20.250 -8.190 36.611 1.00 87.62 367 ILE A CA 1
ATOM 2976 C C . ILE A 1 367 ? -20.294 -9.536 37.346 1.00 87.62 367 ILE A C 1
ATOM 2978 O O . ILE A 1 367 ? -20.198 -9.542 38.571 1.00 87.62 367 ILE A O 1
ATOM 2982 N N . GLY A 1 368 ? -20.418 -10.657 36.629 1.00 85.88 368 GLY A N 1
ATOM 2983 C CA . GLY A 1 368 ? -20.344 -12.001 37.206 1.00 85.88 368 GLY A CA 1
ATOM 2984 C C . GLY A 1 368 ? -19.001 -12.264 37.886 1.00 85.88 368 GLY A C 1
ATOM 2985 O O . GLY A 1 368 ? -18.979 -12.596 39.065 1.00 85.88 368 GLY A O 1
ATOM 2986 N N . GLU A 1 369 ? -17.891 -12.002 37.191 1.00 90.31 369 GLU A N 1
ATOM 2987 C CA . GLU A 1 369 ? -16.534 -12.167 37.737 1.00 90.31 369 GLU A CA 1
ATOM 2988 C C . GLU A 1 369 ? -16.265 -11.263 38.945 1.00 90.31 369 GLU A C 1
ATOM 2990 O O . GLU A 1 369 ? -15.668 -11.699 39.926 1.00 90.31 369 GLU A O 1
ATOM 2995 N N . LEU A 1 370 ? -16.725 -10.006 38.902 1.00 91.31 370 LEU A N 1
ATOM 2996 C CA . LEU A 1 370 ? -16.657 -9.115 40.066 1.00 91.31 370 LEU A CA 1
ATOM 2997 C C . LEU A 1 370 ? -17.518 -9.651 41.225 1.00 91.31 370 LEU A C 1
ATOM 2999 O O . LEU A 1 370 ? -17.164 -9.496 42.390 1.00 91.31 370 LEU A O 1
ATOM 3003 N N . GLY A 1 371 ? -18.648 -10.291 40.923 1.00 88.88 371 GLY A N 1
ATOM 3004 C CA . GLY A 1 371 ? -19.489 -10.951 41.917 1.00 88.88 371 GLY A CA 1
ATOM 3005 C C . GLY A 1 371 ? -18.785 -12.117 42.614 1.00 88.88 371 GLY A C 1
ATOM 3006 O O . GLY A 1 371 ? -18.906 -12.240 43.832 1.00 88.88 371 GLY A O 1
ATOM 3007 N N . ASP A 1 372 ? -18.023 -12.917 41.869 1.00 88.44 372 ASP A N 1
ATOM 3008 C CA . ASP A 1 372 ? -17.224 -14.022 42.410 1.00 88.44 372 ASP A CA 1
ATOM 3009 C C . ASP A 1 372 ? -16.050 -13.508 43.264 1.00 88.44 372 ASP A C 1
ATOM 3011 O O . ASP A 1 372 ? -15.807 -14.011 44.360 1.00 88.44 372 ASP A O 1
ATOM 3015 N N . GLU A 1 373 ? -15.369 -12.446 42.820 1.00 91.88 373 GLU A N 1
ATOM 3016 C CA . GLU A 1 373 ? -14.266 -11.804 43.557 1.00 91.88 373 GLU A CA 1
ATOM 3017 C C . GLU A 1 373 ? -14.711 -11.207 44.899 1.00 91.88 373 GLU A C 1
ATOM 3019 O O . GLU A 1 373 ? -13.939 -11.157 45.859 1.00 91.88 373 GLU A O 1
ATOM 3024 N N . ALA A 1 374 ? -15.979 -10.805 45.009 1.00 90.62 374 ALA A N 1
ATOM 3025 C CA . ALA A 1 374 ? -16.513 -10.196 46.220 1.00 90.62 374 ALA A CA 1
ATOM 3026 C C . ALA A 1 374 ? -16.456 -11.114 47.460 1.00 90.62 374 ALA A C 1
ATOM 3028 O O . ALA A 1 374 ? -16.475 -10.609 48.581 1.00 90.62 374 ALA A O 1
ATOM 3029 N N . TYR A 1 375 ? -16.391 -12.439 47.306 1.00 88.25 375 TYR A N 1
ATOM 3030 C CA . TYR A 1 375 ? -16.312 -13.350 48.457 1.00 88.25 375 TYR A CA 1
ATOM 3031 C C . TYR A 1 375 ? -14.969 -13.272 49.196 1.00 88.25 375 TYR A C 1
ATOM 3033 O O . TYR A 1 375 ? -14.943 -13.372 50.425 1.00 88.25 375 TYR A O 1
ATOM 3041 N N . ASP A 1 376 ? -13.883 -13.025 48.463 1.00 90.75 376 ASP A N 1
ATOM 3042 C CA . ASP A 1 376 ? -12.515 -12.999 48.997 1.00 90.75 376 ASP A CA 1
ATOM 3043 C C . ASP A 1 376 ? -11.933 -11.576 49.085 1.00 90.75 376 ASP A C 1
ATOM 3045 O O . ASP A 1 376 ? -10.849 -11.368 49.632 1.00 90.75 376 ASP A O 1
ATOM 3049 N N . ALA A 1 377 ? -12.660 -10.573 48.587 1.00 92.94 377 ALA A N 1
ATOM 3050 C CA . ALA A 1 377 ? -12.213 -9.187 48.555 1.00 92.94 377 ALA A CA 1
ATOM 3051 C C . ALA A 1 377 ? -12.096 -8.530 49.947 1.00 92.94 377 ALA A C 1
ATOM 3053 O O . ALA A 1 377 ? -12.764 -8.886 50.928 1.00 92.94 377 ALA A O 1
ATOM 3054 N N . GLU A 1 378 ? -11.257 -7.497 50.025 1.00 94.94 378 GLU A N 1
ATOM 3055 C CA . GLU A 1 378 ? -11.126 -6.639 51.203 1.00 94.94 378 GLU A CA 1
ATOM 3056 C C . GLU A 1 378 ? -12.312 -5.668 51.348 1.00 94.94 378 GLU A C 1
ATOM 3058 O O . GLU A 1 378 ? -12.942 -5.269 50.366 1.00 94.94 378 GLU A O 1
ATOM 3063 N N . ASP A 1 379 ? -12.582 -5.213 52.575 1.00 93.75 379 ASP A N 1
ATOM 3064 C CA . ASP A 1 379 ? -13.728 -4.348 52.900 1.00 93.75 379 ASP A CA 1
ATOM 3065 C C . ASP A 1 379 ? -13.779 -3.058 52.056 1.00 93.75 379 ASP A C 1
ATOM 3067 O O . ASP A 1 379 ? -14.853 -2.633 51.629 1.00 93.75 379 ASP A O 1
ATOM 3071 N N . SER A 1 380 ? -12.621 -2.460 51.757 1.00 93.12 380 SER A N 1
ATOM 3072 C CA . SER A 1 380 ? -12.535 -1.242 50.935 1.00 93.12 380 SER A CA 1
ATOM 3073 C C . SER A 1 380 ? -12.931 -1.474 49.470 1.00 93.12 380 SER A C 1
ATOM 3075 O O . SER A 1 380 ? -13.510 -0.594 48.825 1.00 93.12 380 SER A O 1
ATOM 3077 N N . TRP A 1 381 ? -12.647 -2.664 48.934 1.00 95.06 381 TRP A N 1
ATOM 3078 C CA . TRP A 1 381 ? -13.059 -3.074 47.594 1.00 95.06 381 TRP A CA 1
ATOM 3079 C C . TRP A 1 381 ? -14.558 -3.373 47.575 1.00 95.06 381 TRP A C 1
ATOM 3081 O O . TRP A 1 381 ? -15.265 -2.902 46.685 1.00 95.06 381 TRP A O 1
ATOM 3091 N N . LEU A 1 382 ? -15.065 -4.064 48.603 1.00 93.62 382 LEU A N 1
ATOM 3092 C CA . LEU A 1 382 ? -16.493 -4.349 48.764 1.00 93.62 382 LEU A CA 1
ATOM 3093 C C . LEU A 1 382 ? -17.330 -3.067 48.828 1.00 93.62 382 LEU A C 1
ATOM 3095 O O . LEU A 1 382 ? -18.400 -2.985 48.223 1.00 93.62 382 LEU A O 1
ATOM 3099 N N . GLU A 1 383 ? -16.830 -2.042 49.518 1.00 91.94 383 GLU A N 1
ATOM 3100 C CA . GLU A 1 383 ? -17.473 -0.732 49.564 1.00 91.94 383 GLU A CA 1
ATOM 3101 C C . GLU A 1 383 ? -17.559 -0.100 48.162 1.00 91.94 383 GLU A C 1
ATOM 3103 O O . GLU A 1 383 ? -18.625 0.384 47.771 1.00 91.94 383 GLU A O 1
ATOM 3108 N N . LYS A 1 384 ? -16.478 -0.155 47.369 1.00 91.94 384 LYS A N 1
ATOM 3109 C CA . LYS A 1 384 ? -16.485 0.307 45.967 1.00 91.94 384 LYS A CA 1
ATOM 3110 C C . LYS A 1 384 ? -17.436 -0.510 45.096 1.00 91.94 384 LYS A C 1
ATOM 3112 O O . LYS A 1 384 ? -18.116 0.075 44.262 1.00 91.94 384 LYS A O 1
ATOM 3117 N N . TYR A 1 385 ? -17.532 -1.821 45.300 1.00 91.69 385 TYR A N 1
ATOM 3118 C CA . TYR A 1 385 ? -18.437 -2.687 44.539 1.00 91.69 385 TYR A CA 1
ATOM 3119 C C . TYR A 1 385 ? -19.908 -2.313 44.728 1.00 91.69 385 TYR A C 1
ATOM 3121 O O . TYR A 1 385 ? -20.687 -2.352 43.777 1.00 91.69 385 TYR A O 1
ATOM 3129 N N . VAL A 1 386 ? -20.287 -1.883 45.931 1.00 89.81 386 VAL A N 1
ATOM 3130 C CA . VAL A 1 386 ? -21.653 -1.419 46.207 1.00 89.81 386 VAL A CA 1
ATOM 3131 C C . VAL A 1 386 ? -21.883 0.015 45.723 1.00 89.81 386 VAL A C 1
ATOM 3133 O O . VAL A 1 386 ? -22.923 0.316 45.136 1.00 89.81 386 VAL A O 1
ATOM 3136 N N . LEU A 1 387 ? -20.941 0.921 45.991 1.00 87.69 38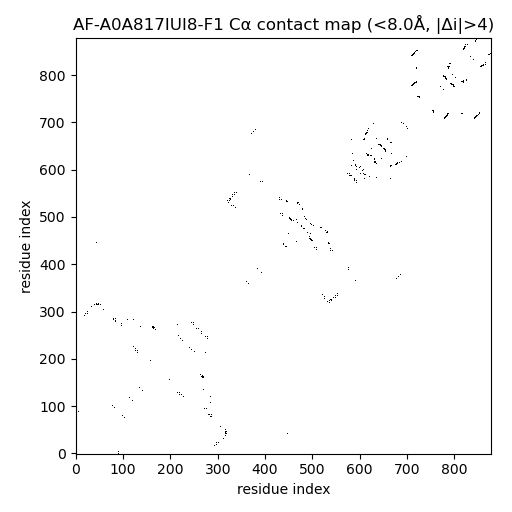7 LEU A N 1
ATOM 3137 C CA . LEU A 1 387 ? -21.170 2.362 45.837 1.00 87.69 387 LEU A CA 1
ATOM 3138 C C . LEU A 1 387 ? -20.722 2.925 44.486 1.00 87.69 387 LEU A C 1
ATOM 3140 O O . LEU A 1 387 ? -21.330 3.874 43.989 1.00 87.69 387 LEU A O 1
ATOM 3144 N N . GLU A 1 388 ? -19.672 2.351 43.905 1.00 89.75 388 GLU A N 1
ATOM 3145 C CA . GLU A 1 388 ? -19.004 2.799 42.678 1.00 89.75 388 GLU A CA 1
ATOM 3146 C C . GLU A 1 388 ? -18.776 1.629 41.689 1.00 89.75 388 GLU A C 1
ATOM 3148 O O . GLU A 1 388 ? -17.670 1.483 41.153 1.00 89.75 388 GLU A O 1
ATOM 3153 N N . PRO A 1 389 ? -19.796 0.785 41.409 1.00 87.88 389 PRO A N 1
ATOM 3154 C CA . PRO A 1 389 ? -19.629 -0.411 40.579 1.00 87.88 389 PRO A CA 1
ATOM 3155 C C . PRO A 1 389 ? -19.132 -0.087 39.165 1.00 87.88 389 PRO A C 1
ATOM 3157 O O . PRO A 1 389 ? -18.403 -0.877 38.574 1.00 87.88 389 PRO A O 1
ATOM 3160 N N . GLU A 1 390 ? -19.470 1.091 38.630 1.00 89.62 390 GLU A N 1
ATOM 3161 C CA . GLU A 1 390 ? -19.038 1.542 37.301 1.00 89.62 390 GLU A CA 1
ATOM 3162 C C . GLU A 1 390 ? -17.508 1.571 37.175 1.00 89.62 390 GLU A C 1
ATOM 3164 O O . GLU A 1 390 ? -16.969 1.143 36.156 1.00 89.62 390 GLU A O 1
ATOM 3169 N N . LYS A 1 391 ? -16.804 2.006 38.230 1.00 91.19 391 LYS A N 1
ATOM 3170 C CA . LYS A 1 391 ? -15.337 2.090 38.238 1.00 91.19 391 LYS A CA 1
ATOM 3171 C C . LYS A 1 391 ? -14.679 0.716 38.263 1.00 91.19 391 LYS A C 1
ATOM 3173 O O . LYS A 1 391 ? -13.636 0.537 37.641 1.00 91.19 391 LYS A O 1
ATOM 3178 N N . LEU A 1 392 ? -15.272 -0.247 38.971 1.00 92.75 392 LEU A N 1
ATOM 3179 C CA . LEU A 1 392 ? -14.767 -1.622 38.986 1.00 92.75 392 LEU A CA 1
ATOM 3180 C C . LEU A 1 392 ? -15.016 -2.320 37.649 1.00 92.75 392 LEU A C 1
ATOM 3182 O O . LEU A 1 392 ? -14.126 -3.000 37.147 1.00 92.75 392 LEU A O 1
ATOM 3186 N N . ILE A 1 393 ? -16.183 -2.095 37.040 1.00 91.31 393 ILE A N 1
ATOM 3187 C CA . ILE A 1 393 ? -16.497 -2.592 35.695 1.00 91.31 393 ILE A CA 1
ATOM 3188 C C . ILE A 1 393 ? -15.501 -2.027 34.673 1.00 91.31 393 ILE A C 1
ATOM 3190 O O . ILE A 1 393 ? -14.933 -2.783 33.888 1.00 91.31 393 ILE A O 1
ATOM 3194 N N . GLU A 1 394 ? -15.246 -0.715 34.704 1.00 92.62 394 GLU A N 1
ATOM 3195 C CA . GLU A 1 394 ? -14.255 -0.073 33.834 1.00 92.62 394 GLU A CA 1
ATOM 3196 C C . GLU A 1 394 ? -12.837 -0.617 34.081 1.00 92.62 394 GLU A C 1
ATOM 3198 O O . GLU A 1 394 ? -12.104 -0.891 33.131 1.00 92.62 394 GLU A O 1
ATOM 3203 N N . GLY A 1 395 ? -12.453 -0.809 35.347 1.00 93.69 395 GLY A N 1
ATOM 3204 C CA . GLY A 1 395 ? -11.164 -1.391 35.727 1.00 93.69 395 GLY A CA 1
ATOM 3205 C C . GLY A 1 395 ? -10.973 -2.803 35.172 1.00 93.69 395 GLY A C 1
ATOM 3206 O O . GLY A 1 395 ? -9.992 -3.061 34.476 1.00 93.69 395 GLY A O 1
ATOM 3207 N N . ARG A 1 396 ? -11.950 -3.692 35.386 1.00 93.94 396 ARG A N 1
ATOM 3208 C CA . ARG A 1 396 ? -11.914 -5.076 34.887 1.00 93.94 396 ARG A CA 1
ATOM 3209 C C . ARG A 1 396 ? -11.937 -5.139 33.360 1.00 93.94 396 ARG A C 1
ATOM 3211 O O . ARG A 1 396 ? -11.233 -5.959 32.773 1.00 93.94 396 ARG A O 1
ATOM 3218 N N . PHE A 1 397 ? -12.676 -4.245 32.700 1.00 93.81 397 PHE A N 1
ATOM 3219 C CA . PHE A 1 397 ? -12.606 -4.100 31.245 1.00 93.81 397 PHE A CA 1
ATOM 3220 C C . PHE A 1 397 ? -11.183 -3.750 30.781 1.00 93.81 397 PHE A C 1
ATOM 3222 O O . PHE A 1 397 ? -10.661 -4.408 29.883 1.00 93.81 397 PHE A O 1
ATOM 3229 N N . LYS A 1 398 ? -10.528 -2.762 31.410 1.00 93.12 398 LYS A N 1
ATOM 3230 C CA . LYS A 1 398 ? -9.154 -2.349 31.062 1.00 93.12 398 LYS A CA 1
ATOM 3231 C C . LYS A 1 398 ? -8.138 -3.468 31.270 1.00 93.12 398 LYS A C 1
ATOM 3233 O O . LYS A 1 398 ? -7.265 -3.647 30.422 1.00 93.12 398 LYS A O 1
ATOM 3238 N N . GLU A 1 399 ? -8.255 -4.235 32.351 1.00 93.00 399 GLU A N 1
ATOM 3239 C CA . GLU A 1 399 ? -7.408 -5.410 32.607 1.00 93.00 399 GLU A CA 1
ATOM 3240 C C . GLU A 1 399 ? -7.540 -6.444 31.482 1.00 93.00 399 GLU A C 1
ATOM 3242 O O . GLU A 1 399 ? -6.540 -6.844 30.880 1.00 93.00 399 GLU A O 1
ATOM 3247 N N . LYS A 1 400 ? -8.779 -6.821 31.134 1.00 91.75 400 LYS A N 1
ATOM 3248 C CA . LYS A 1 400 ? -9.052 -7.766 30.041 1.00 91.75 400 LYS A CA 1
ATOM 3249 C C . LYS A 1 400 ? -8.571 -7.250 28.692 1.00 91.75 400 LYS A C 1
ATOM 3251 O O . LYS A 1 400 ? -7.965 -8.002 27.936 1.00 91.75 400 LYS A O 1
ATOM 3256 N N . TRP A 1 401 ? -8.806 -5.972 28.403 1.00 91.31 401 TRP A N 1
ATOM 3257 C CA . TRP A 1 401 ? -8.365 -5.344 27.162 1.00 91.31 401 TRP A CA 1
ATOM 3258 C C . TRP A 1 401 ? -6.841 -5.322 27.050 1.00 91.31 401 TRP A C 1
ATOM 3260 O O . TRP A 1 401 ? -6.300 -5.622 25.992 1.00 91.31 401 TRP A O 1
ATOM 3270 N N . THR A 1 402 ? -6.144 -5.025 28.149 1.00 90.31 402 THR A N 1
ATOM 3271 C CA . THR A 1 402 ? -4.675 -5.027 28.187 1.00 90.31 402 THR A CA 1
ATOM 3272 C C . THR A 1 402 ? -4.132 -6.420 27.898 1.00 90.31 402 THR A C 1
ATOM 3274 O O . THR A 1 402 ? -3.247 -6.563 27.060 1.00 90.31 402 THR A O 1
ATOM 3277 N N . LYS A 1 403 ? -4.701 -7.457 28.525 1.00 89.88 403 LYS A N 1
ATOM 3278 C CA . LYS A 1 403 ? -4.313 -8.849 28.262 1.00 89.88 403 LYS A CA 1
ATOM 3279 C C . LYS A 1 403 ? -4.579 -9.254 26.809 1.00 89.88 403 LYS A C 1
ATOM 3281 O O . LYS A 1 403 ? -3.676 -9.752 26.149 1.00 89.88 403 LYS A O 1
ATOM 3286 N N . PHE A 1 404 ? -5.778 -8.971 26.297 1.00 89.62 404 PHE A N 1
ATOM 3287 C CA . PHE A 1 404 ? -6.128 -9.202 24.893 1.00 89.62 404 PHE A CA 1
ATOM 3288 C C . PHE A 1 404 ? -5.148 -8.506 23.941 1.00 89.62 404 PHE A C 1
ATOM 3290 O O . PHE A 1 404 ? -4.701 -9.106 22.966 1.00 89.62 404 PHE A O 1
ATOM 3297 N N . ARG A 1 405 ? -4.778 -7.253 24.238 1.00 86.56 405 ARG A N 1
ATOM 3298 C CA . ARG A 1 405 ? -3.825 -6.494 23.430 1.00 86.56 405 ARG A CA 1
ATOM 3299 C C . ARG A 1 405 ? -2.429 -7.109 23.469 1.00 86.56 405 ARG A C 1
ATOM 3301 O O . ARG A 1 405 ? -1.819 -7.210 22.416 1.00 86.56 405 ARG A O 1
ATOM 3308 N N . MET A 1 406 ? -1.956 -7.557 24.632 1.00 86.25 406 MET A N 1
ATOM 3309 C CA . MET A 1 406 ? -0.663 -8.241 24.752 1.00 86.25 406 MET A CA 1
ATOM 3310 C C . MET A 1 406 ? -0.616 -9.539 23.939 1.00 86.25 406 MET A C 1
ATOM 3312 O O . MET A 1 406 ? 0.336 -9.744 23.190 1.00 86.25 406 MET A O 1
ATOM 3316 N N . ASP A 1 407 ? -1.645 -10.383 24.048 1.00 85.81 407 ASP A N 1
ATOM 3317 C CA . ASP A 1 407 ? -1.723 -11.649 23.305 1.00 85.81 407 ASP A CA 1
ATOM 3318 C C . ASP A 1 407 ? -1.754 -11.398 21.786 1.00 85.81 407 ASP A C 1
ATOM 3320 O O . ASP A 1 407 ? -1.147 -12.123 20.998 1.00 85.81 407 ASP A O 1
ATOM 3324 N N . LEU A 1 408 ? -2.439 -10.335 21.366 1.00 84.44 408 LEU A N 1
ATOM 3325 C CA . LEU A 1 408 ? -2.540 -9.950 19.966 1.00 84.44 408 LEU A CA 1
ATOM 3326 C C . LEU A 1 408 ? -1.255 -9.292 19.441 1.00 84.44 408 LEU A C 1
ATOM 3328 O O . LEU A 1 408 ? -0.864 -9.564 18.310 1.00 84.44 408 LEU A O 1
ATOM 3332 N N . ASP A 1 409 ? -0.565 -8.483 20.246 1.00 82.00 409 ASP A N 1
ATOM 3333 C CA . ASP A 1 409 ? 0.727 -7.884 19.889 1.00 82.00 409 ASP A CA 1
ATOM 3334 C C . ASP A 1 409 ? 1.818 -8.957 19.682 1.00 82.00 409 ASP A C 1
ATOM 3336 O O . ASP A 1 409 ? 2.665 -8.804 18.794 1.00 82.00 409 ASP A O 1
ATOM 3340 N N . ASP A 1 410 ? 1.783 -10.068 20.431 1.00 84.12 410 ASP A N 1
ATOM 3341 C CA . ASP A 1 410 ? 2.674 -11.223 20.215 1.00 84.12 410 ASP A CA 1
ATOM 3342 C C . ASP A 1 410 ? 2.425 -11.884 18.846 1.00 84.12 410 ASP A C 1
ATOM 3344 O O . ASP A 1 410 ? 3.353 -12.086 18.059 1.00 84.12 410 ASP A O 1
ATOM 3348 N N . GLU A 1 411 ? 1.163 -12.145 18.499 1.00 84.31 411 GLU A N 1
ATOM 3349 C CA . GLU A 1 411 ? 0.790 -12.713 17.195 1.00 84.31 411 GLU A CA 1
ATOM 3350 C C . GLU A 1 411 ? 1.091 -11.755 16.028 1.00 84.31 411 GLU A C 1
ATOM 3352 O O . GLU A 1 411 ? 1.636 -12.162 14.997 1.00 84.31 411 GLU A O 1
ATOM 3357 N N . LEU A 1 412 ? 0.829 -10.455 16.195 1.00 81.81 412 LEU A N 1
ATOM 3358 C CA . LEU A 1 412 ? 1.176 -9.424 15.211 1.00 81.81 412 LEU A CA 1
ATOM 3359 C C . LEU A 1 412 ? 2.691 -9.338 14.989 1.00 81.81 412 LEU A C 1
ATOM 3361 O O . LEU A 1 412 ? 3.143 -9.148 13.855 1.00 81.81 412 LEU A O 1
ATOM 3365 N N . SER A 1 413 ? 3.487 -9.533 16.043 1.00 79.94 413 SER A N 1
ATOM 3366 C CA . SER A 1 413 ? 4.948 -9.593 15.944 1.00 79.94 413 SER A CA 1
ATOM 3367 C C . SER A 1 413 ? 5.408 -10.809 15.134 1.00 79.94 413 SER A C 1
ATOM 3369 O O . SER A 1 413 ? 6.308 -10.675 14.302 1.00 79.94 413 SER A O 1
ATOM 3371 N N . LYS A 1 414 ? 4.750 -11.969 15.278 1.00 84.31 414 LYS A N 1
ATOM 3372 C CA . LYS A 1 414 ? 5.023 -13.170 14.460 1.00 84.31 414 LYS A CA 1
ATOM 3373 C C . LYS A 1 414 ? 4.695 -12.948 12.983 1.00 84.31 414 LYS A C 1
ATOM 3375 O O . LYS A 1 414 ? 5.495 -13.321 12.123 1.00 84.31 414 LYS A O 1
ATOM 3380 N N . ILE A 1 415 ? 3.564 -12.309 12.670 1.00 82.44 415 ILE A N 1
ATOM 3381 C CA . ILE A 1 415 ? 3.204 -11.957 11.283 1.00 82.44 415 ILE A CA 1
ATOM 3382 C C . ILE A 1 415 ? 4.228 -10.975 10.703 1.00 82.44 415 ILE A C 1
ATOM 3384 O O . ILE A 1 415 ? 4.710 -11.178 9.588 1.00 82.44 415 ILE A O 1
ATOM 3388 N N . SER A 1 416 ? 4.604 -9.949 11.472 1.00 79.00 416 SER A N 1
ATOM 3389 C CA . SER A 1 416 ? 5.600 -8.949 11.062 1.00 79.00 416 SER A CA 1
ATOM 3390 C C . SER A 1 416 ? 6.952 -9.601 10.774 1.00 79.00 416 SER A C 1
ATOM 3392 O O . SER A 1 416 ? 7.547 -9.353 9.728 1.00 79.00 416 SER A O 1
ATOM 3394 N N . TYR A 1 417 ? 7.398 -10.512 11.645 1.00 82.75 417 TYR A N 1
ATOM 3395 C CA . TYR A 1 417 ? 8.618 -11.291 11.441 1.00 82.75 417 TYR A CA 1
ATOM 3396 C C . TYR A 1 417 ? 8.540 -12.173 10.189 1.00 82.75 417 TYR A C 1
ATOM 3398 O O . TYR A 1 417 ? 9.495 -12.224 9.418 1.00 82.75 417 TYR A O 1
ATOM 3406 N N . LYS A 1 418 ? 7.397 -12.825 9.932 1.00 83.81 418 LYS A N 1
ATOM 3407 C CA . LYS A 1 418 ? 7.200 -13.643 8.724 1.00 83.81 418 LYS A CA 1
ATOM 3408 C C . LYS A 1 418 ? 7.296 -12.800 7.447 1.00 83.81 418 LYS A C 1
ATOM 3410 O O . LYS A 1 418 ? 7.938 -13.222 6.489 1.00 83.81 418 LYS A O 1
ATOM 3415 N N . VAL A 1 419 ? 6.690 -11.611 7.422 1.00 82.75 419 VAL A N 1
ATOM 3416 C CA . VAL A 1 419 ? 6.771 -10.693 6.270 1.00 82.75 419 VAL A CA 1
ATOM 3417 C C . VAL A 1 419 ? 8.187 -10.150 6.086 1.00 82.75 419 VAL A C 1
ATOM 3419 O O . VAL A 1 419 ? 8.695 -10.167 4.966 1.00 82.75 419 VAL A O 1
ATOM 3422 N N . LEU A 1 420 ? 8.853 -9.751 7.172 1.00 82.62 420 LEU A N 1
ATOM 3423 C CA . LEU A 1 420 ? 10.240 -9.291 7.130 1.00 82.62 420 LEU A CA 1
ATOM 3424 C C . LEU A 1 420 ? 11.187 -10.395 6.641 1.00 82.62 420 LEU A C 1
ATOM 3426 O O . LEU A 1 420 ? 12.017 -10.151 5.773 1.00 82.62 420 LEU A O 1
ATOM 3430 N N . SER A 1 421 ? 11.024 -11.626 7.128 1.00 85.31 421 SER A N 1
ATOM 3431 C CA . SER A 1 421 ? 11.803 -12.780 6.670 1.00 85.31 421 SER A CA 1
ATOM 3432 C C . SER A 1 421 ? 11.613 -13.036 5.174 1.00 85.31 421 SER A C 1
ATOM 3434 O O . SER A 1 421 ? 12.593 -13.285 4.479 1.00 85.31 421 SER A O 1
ATOM 3436 N N . ARG A 1 422 ? 10.392 -12.903 4.638 1.00 85.88 422 ARG A N 1
ATOM 3437 C CA . ARG A 1 422 ? 10.153 -13.015 3.187 1.00 85.88 422 ARG A CA 1
ATOM 3438 C C . ARG A 1 422 ? 10.867 -11.918 2.398 1.00 85.88 422 ARG A C 1
ATOM 3440 O O . ARG A 1 422 ? 11.435 -12.210 1.350 1.00 85.88 422 ARG A O 1
ATOM 3447 N N . LEU A 1 423 ? 10.852 -10.679 2.890 1.00 85.81 423 LEU A N 1
ATOM 3448 C CA . LEU A 1 423 ? 11.578 -9.570 2.271 1.00 85.81 423 LEU A CA 1
ATOM 3449 C C . LEU A 1 423 ? 13.091 -9.833 2.257 1.00 85.81 423 LEU A C 1
ATOM 3451 O O . LEU A 1 423 ? 13.727 -9.677 1.216 1.00 85.81 423 LEU A O 1
ATOM 3455 N N . MET A 1 424 ? 13.652 -10.282 3.382 1.00 85.81 424 MET A N 1
ATOM 3456 C CA . MET A 1 424 ? 15.070 -10.644 3.476 1.00 85.81 424 MET A CA 1
ATOM 3457 C C . MET A 1 424 ? 15.419 -11.784 2.519 1.00 85.81 424 MET A C 1
ATOM 3459 O O . MET A 1 424 ? 16.381 -11.661 1.772 1.00 85.81 424 MET A O 1
ATOM 3463 N N . ASN A 1 425 ? 14.582 -12.822 2.431 1.00 88.94 425 ASN A N 1
ATOM 3464 C CA . ASN A 1 425 ? 14.776 -13.918 1.478 1.00 88.94 425 ASN A CA 1
ATOM 3465 C C . ASN A 1 425 ? 14.801 -13.427 0.020 1.00 88.94 425 ASN A C 1
ATOM 3467 O O . ASN A 1 425 ? 15.566 -13.951 -0.786 1.00 88.94 425 ASN A O 1
ATOM 3471 N N . ILE A 1 426 ? 13.989 -12.420 -0.333 1.00 90.00 426 ILE A N 1
ATOM 3472 C CA . ILE A 1 426 ? 14.040 -11.795 -1.663 1.00 90.00 426 ILE A CA 1
ATOM 3473 C C . ILE A 1 426 ? 15.398 -11.122 -1.865 1.00 90.00 426 ILE A C 1
ATOM 3475 O O . ILE A 1 426 ? 16.053 -11.393 -2.868 1.00 90.00 426 ILE A O 1
ATOM 3479 N N . PHE A 1 427 ? 15.839 -10.269 -0.938 1.00 90.50 427 PHE A N 1
ATOM 3480 C CA . PHE A 1 427 ? 17.114 -9.558 -1.075 1.00 90.50 427 PHE A CA 1
ATOM 3481 C C . PHE A 1 427 ? 18.325 -10.494 -1.080 1.00 90.50 427 PHE A C 1
ATOM 3483 O O . PHE A 1 427 ? 19.217 -10.308 -1.908 1.00 90.50 427 PHE A O 1
ATOM 3490 N N . ASP A 1 428 ? 18.334 -11.520 -0.232 1.00 89.75 428 ASP A N 1
ATOM 3491 C CA . ASP A 1 428 ? 19.372 -12.550 -0.207 1.00 89.75 428 ASP A CA 1
ATOM 3492 C C . ASP A 1 428 ? 19.413 -13.310 -1.533 1.00 89.75 428 ASP A C 1
ATOM 3494 O O . ASP A 1 428 ? 20.484 -13.475 -2.117 1.00 89.75 428 ASP A O 1
ATOM 3498 N N . ALA A 1 429 ? 18.250 -13.676 -2.084 1.00 90.31 429 ALA A N 1
ATOM 3499 C CA . ALA A 1 429 ? 18.185 -14.283 -3.406 1.00 90.31 429 ALA A CA 1
ATOM 3500 C C . ALA A 1 429 ? 18.717 -13.340 -4.496 1.00 90.31 429 ALA A C 1
ATOM 3502 O O . ALA A 1 429 ? 19.486 -13.776 -5.349 1.00 90.31 429 ALA A O 1
ATOM 3503 N N . MET A 1 430 ? 18.374 -12.046 -4.468 1.00 91.88 430 MET A N 1
ATOM 3504 C CA . MET A 1 430 ? 18.898 -11.068 -5.434 1.00 91.88 430 MET A CA 1
ATOM 3505 C C . MET A 1 430 ? 20.416 -10.892 -5.308 1.00 91.88 430 MET A C 1
ATOM 3507 O O . MET A 1 430 ? 21.105 -10.754 -6.321 1.00 91.88 430 MET A O 1
ATOM 3511 N N . LYS A 1 431 ? 20.952 -10.942 -4.084 1.00 90.19 431 LYS A N 1
ATOM 3512 C CA . LYS A 1 431 ? 22.392 -10.906 -3.819 1.00 90.19 431 LYS A CA 1
ATOM 3513 C C . LYS A 1 431 ? 23.093 -12.144 -4.372 1.00 90.19 431 LYS A C 1
ATOM 3515 O O . LYS A 1 431 ? 24.078 -11.997 -5.087 1.00 90.19 431 LYS A O 1
ATOM 3520 N N . SER A 1 432 ? 22.558 -13.338 -4.135 1.00 89.38 432 SER A N 1
ATOM 3521 C CA . SER A 1 432 ? 23.104 -14.575 -4.704 1.00 89.38 432 SER A CA 1
ATOM 3522 C C . SER A 1 432 ? 23.015 -14.603 -6.230 1.00 89.38 432 SER A C 1
ATOM 3524 O O . SER A 1 432 ? 23.968 -15.013 -6.883 1.00 89.38 432 SER A O 1
ATOM 3526 N N . VAL A 1 433 ? 21.921 -14.114 -6.825 1.00 88.75 433 VAL A N 1
ATOM 3527 C CA . VAL A 1 433 ? 21.815 -13.962 -8.288 1.00 88.75 433 VAL A CA 1
ATOM 3528 C C . VAL A 1 433 ? 22.917 -13.041 -8.813 1.00 88.75 433 VAL A C 1
ATOM 3530 O O . VAL A 1 433 ? 23.543 -13.354 -9.825 1.00 88.75 433 VAL A O 1
ATOM 3533 N N . LYS A 1 434 ? 23.188 -11.928 -8.120 1.00 87.25 434 LYS A N 1
ATOM 3534 C CA . LYS A 1 434 ? 24.274 -11.008 -8.472 1.00 87.25 434 LYS A CA 1
ATOM 3535 C C . LYS A 1 434 ? 25.642 -11.696 -8.395 1.00 87.25 434 LYS A C 1
ATOM 3537 O O . LYS A 1 434 ? 26.409 -11.595 -9.344 1.00 87.25 434 LYS A O 1
ATOM 3542 N N . GLU A 1 435 ? 25.921 -12.430 -7.320 1.00 86.38 435 GLU A N 1
ATOM 3543 C CA . GLU A 1 435 ? 27.180 -13.169 -7.129 1.00 86.38 435 GLU A CA 1
ATOM 3544 C C . GLU A 1 435 ? 27.388 -14.253 -8.204 1.00 86.38 435 GLU A C 1
ATOM 3546 O O . GLU A 1 435 ? 28.485 -14.388 -8.749 1.00 86.38 435 GLU A O 1
ATOM 3551 N N . VAL A 1 436 ? 26.335 -15.000 -8.563 1.00 85.81 436 VAL A N 1
ATOM 3552 C CA . VAL A 1 436 ? 26.381 -15.980 -9.664 1.00 85.81 436 VAL A CA 1
ATOM 3553 C C . VAL A 1 436 ? 26.644 -15.275 -10.995 1.00 85.81 436 VAL A C 1
ATOM 3555 O O . VAL A 1 436 ? 27.479 -15.738 -11.773 1.00 85.81 436 VAL A O 1
ATOM 3558 N N . ALA A 1 437 ? 25.984 -14.144 -11.252 1.00 78.69 437 ALA A N 1
ATOM 3559 C CA . ALA A 1 437 ? 26.204 -13.366 -12.468 1.00 78.69 437 ALA A CA 1
ATOM 3560 C C . ALA A 1 437 ? 27.638 -12.812 -12.567 1.00 78.69 437 ALA A C 1
ATOM 3562 O O . ALA A 1 437 ? 28.237 -12.887 -13.633 1.00 78.69 437 ALA A O 1
ATOM 3563 N N . GLU A 1 438 ? 28.224 -12.327 -11.469 1.00 77.31 438 GLU A N 1
ATOM 3564 C CA . GLU A 1 438 ? 29.621 -11.860 -11.427 1.00 77.31 438 GLU A CA 1
ATOM 3565 C C . GLU A 1 438 ? 30.631 -13.005 -11.641 1.00 77.31 438 GLU A C 1
ATOM 3567 O O . GLU A 1 438 ? 31.654 -12.829 -12.307 1.00 77.31 438 GLU A O 1
ATOM 3572 N N . LYS A 1 439 ? 30.344 -14.202 -11.111 1.00 81.06 439 LYS A N 1
ATOM 3573 C CA . LYS A 1 439 ? 31.211 -15.389 -11.223 1.00 81.06 439 LYS A CA 1
ATOM 3574 C C . LYS A 1 439 ? 31.342 -15.906 -12.656 1.00 81.06 439 LYS A C 1
ATOM 3576 O O . LYS A 1 439 ? 32.432 -16.329 -13.041 1.00 81.06 439 LYS A O 1
ATOM 3581 N N . HIS A 1 440 ? 30.248 -15.940 -13.416 1.00 73.56 440 HIS A N 1
ATOM 3582 C CA . HIS A 1 440 ? 30.242 -16.517 -14.769 1.00 73.56 440 HIS A CA 1
ATOM 3583 C C . HIS A 1 440 ? 30.917 -15.628 -15.819 1.00 73.56 440 HIS A C 1
ATOM 3585 O O . HIS A 1 440 ? 31.329 -16.149 -16.852 1.00 73.56 440 HIS A O 1
ATOM 3591 N N . ASP A 1 441 ? 31.094 -14.335 -15.536 1.00 64.19 441 ASP A N 1
ATOM 3592 C CA . ASP A 1 441 ? 31.425 -13.345 -16.567 1.00 64.19 441 ASP A CA 1
ATOM 3593 C C . ASP A 1 441 ? 32.559 -12.359 -16.215 1.00 64.19 441 ASP A C 1
ATOM 3595 O O . ASP A 1 441 ? 32.943 -11.526 -17.039 1.00 64.19 441 ASP A O 1
ATOM 3599 N N . GLY A 1 442 ? 33.152 -12.453 -15.019 1.00 57.56 442 GLY A N 1
ATOM 3600 C CA . GLY A 1 442 ? 34.131 -11.468 -14.546 1.00 57.56 442 GLY A CA 1
ATOM 3601 C C . GLY A 1 442 ? 33.488 -10.095 -14.291 1.00 57.56 442 GLY A C 1
ATOM 3602 O O . GLY A 1 442 ? 32.276 -9.934 -14.376 1.00 57.56 442 GLY A O 1
ATOM 3603 N N . ASN A 1 443 ? 34.287 -9.072 -13.964 1.00 44.09 443 ASN A N 1
ATOM 3604 C CA . ASN A 1 443 ? 33.795 -7.739 -13.557 1.00 44.09 443 ASN A CA 1
ATOM 3605 C C . ASN A 1 443 ? 32.898 -7.000 -14.592 1.00 44.09 443 ASN A C 1
ATOM 3607 O O . ASN A 1 443 ? 32.457 -5.887 -14.308 1.00 44.09 443 ASN A O 1
ATOM 3611 N N . SER A 1 444 ? 32.621 -7.557 -15.780 1.00 49.34 444 SER A N 1
ATOM 3612 C CA . SER A 1 444 ? 31.706 -6.977 -16.772 1.00 49.34 444 SER A CA 1
ATOM 3613 C C . SER A 1 444 ? 30.315 -7.620 -16.702 1.00 49.34 444 SER A C 1
ATOM 3615 O O . SER A 1 444 ? 29.969 -8.485 -17.502 1.00 49.34 444 SER A O 1
ATOM 3617 N N . LEU A 1 445 ? 29.486 -7.177 -15.755 1.00 49.12 445 LEU A N 1
ATOM 3618 C CA . LEU A 1 445 ? 28.056 -7.512 -15.712 1.00 49.12 445 LEU A CA 1
ATOM 3619 C C . LEU A 1 445 ? 27.356 -6.974 -16.977 1.00 49.12 445 LEU A C 1
ATOM 3621 O O . LEU A 1 445 ? 27.274 -5.766 -17.186 1.00 49.12 445 LEU A O 1
ATOM 3625 N N . TYR A 1 446 ? 26.886 -7.877 -17.837 1.00 55.28 446 TYR A N 1
ATOM 3626 C CA . TYR A 1 446 ? 26.663 -7.626 -19.264 1.00 55.28 446 TYR A CA 1
ATOM 3627 C C . TYR A 1 446 ? 25.651 -6.548 -19.667 1.00 55.28 446 TYR A C 1
ATOM 3629 O O . TYR A 1 446 ? 24.533 -6.460 -19.154 1.00 55.28 446 TYR A O 1
ATOM 3637 N N . PHE A 1 447 ? 26.041 -5.865 -20.751 1.00 52.91 447 PHE A N 1
ATOM 3638 C CA . PHE A 1 447 ? 25.172 -5.318 -21.790 1.00 52.91 447 PHE A CA 1
ATOM 3639 C C . PHE A 1 447 ? 24.344 -6.469 -22.372 1.00 52.91 447 PHE A C 1
ATOM 3641 O O . PHE A 1 447 ? 24.881 -7.462 -22.861 1.00 52.91 447 PHE A O 1
ATOM 3648 N N . VAL A 1 448 ? 23.029 -6.320 -22.367 1.00 60.09 448 VAL A N 1
ATOM 3649 C CA . VAL A 1 448 ? 22.016 -7.303 -22.784 1.00 60.09 448 VAL A CA 1
ATOM 3650 C C . VAL A 1 448 ? 22.193 -7.894 -24.208 1.00 60.09 448 VAL A C 1
ATOM 3652 O O . VAL A 1 448 ? 21.514 -8.842 -24.596 1.00 60.09 448 VAL A O 1
ATOM 3655 N N . ASP A 1 449 ? 23.153 -7.417 -25.000 1.00 58.78 449 ASP A N 1
ATOM 3656 C CA . ASP A 1 449 ? 23.405 -7.872 -26.366 1.00 58.78 449 ASP A CA 1
ATOM 3657 C C . ASP A 1 449 ? 23.970 -9.292 -26.491 1.00 58.78 449 ASP A C 1
ATOM 3659 O O . ASP A 1 449 ? 23.768 -9.916 -27.538 1.00 58.78 449 ASP A O 1
ATOM 3663 N N . THR A 1 450 ? 24.634 -9.826 -25.464 1.00 63.94 450 THR A N 1
ATOM 3664 C CA . THR A 1 450 ? 25.333 -11.121 -25.552 1.00 63.94 450 THR A CA 1
ATOM 3665 C C . THR A 1 450 ? 24.479 -12.329 -25.206 1.00 63.94 450 THR A C 1
ATOM 3667 O O . THR A 1 450 ? 24.819 -13.428 -25.643 1.00 63.94 450 THR A O 1
ATOM 3670 N N . LEU A 1 451 ? 23.360 -12.138 -24.502 1.00 72.50 451 LEU A N 1
ATOM 3671 C CA . LEU A 1 451 ? 22.448 -13.209 -24.079 1.00 72.50 451 LEU A CA 1
ATOM 3672 C C . LEU A 1 451 ? 21.379 -13.549 -25.126 1.00 72.50 451 LEU A C 1
ATOM 3674 O O . LEU A 1 451 ? 20.758 -14.611 -25.051 1.00 72.50 451 LEU A O 1
ATOM 3678 N N . PHE A 1 452 ? 21.186 -12.671 -26.115 1.00 80.12 452 PHE A N 1
ATOM 3679 C CA . PHE A 1 452 ? 20.113 -12.779 -27.099 1.00 80.12 452 PHE A CA 1
ATOM 3680 C C . PHE A 1 452 ? 20.633 -12.718 -28.531 1.00 80.12 452 PHE A C 1
ATOM 3682 O O . PHE A 1 452 ? 21.343 -11.784 -28.914 1.00 80.12 452 PHE A O 1
ATOM 3689 N N . GLU A 1 453 ? 20.193 -13.668 -29.350 1.00 81.81 453 GLU A N 1
ATOM 3690 C CA . GLU A 1 453 ? 20.432 -13.675 -30.793 1.00 81.81 453 GLU A CA 1
ATOM 3691 C C . GLU A 1 453 ? 19.127 -13.362 -31.543 1.00 81.81 453 GLU A C 1
ATOM 3693 O O . GLU A 1 453 ? 18.080 -13.930 -31.226 1.00 81.81 453 GLU A O 1
ATOM 36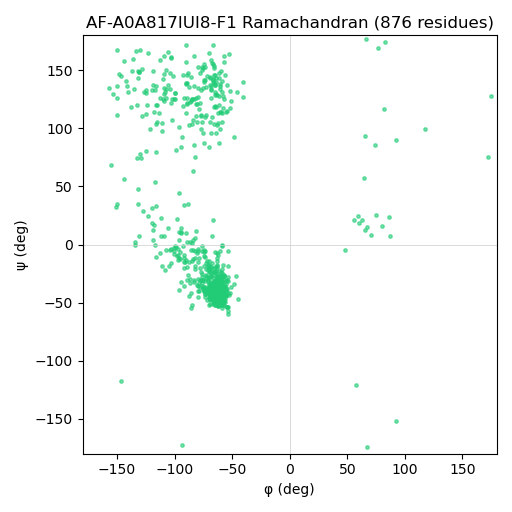98 N N . PRO A 1 454 ? 19.138 -12.430 -32.511 1.00 79.38 454 PRO A N 1
ATOM 3699 C CA . PRO A 1 454 ? 17.952 -12.117 -33.299 1.00 79.38 454 PRO A CA 1
ATOM 3700 C C . PRO A 1 454 ? 17.527 -13.317 -34.158 1.00 79.38 454 PRO A C 1
ATOM 3702 O O . PRO A 1 454 ? 18.341 -13.893 -34.877 1.00 79.38 454 PRO A O 1
ATOM 3705 N N . CYS A 1 455 ? 16.242 -13.677 -34.126 1.00 76.81 455 CYS A N 1
ATOM 3706 C CA . CYS A 1 455 ? 15.666 -14.658 -35.048 1.00 76.81 455 CYS A CA 1
ATOM 3707 C C . CYS A 1 455 ? 15.088 -13.941 -36.284 1.00 76.81 455 CYS A C 1
ATOM 3709 O O . CYS A 1 455 ? 14.244 -13.057 -36.142 1.00 76.81 455 CYS A O 1
ATOM 3711 N N . GLY A 1 456 ? 15.485 -14.335 -37.498 1.00 69.12 456 GLY A N 1
ATOM 3712 C CA . GLY A 1 456 ? 14.922 -13.797 -38.750 1.00 69.12 456 GLY A CA 1
ATOM 3713 C C . GLY A 1 456 ? 15.681 -12.596 -39.336 1.00 69.12 456 GLY A C 1
ATOM 3714 O O . GLY A 1 456 ? 16.891 -12.485 -39.160 1.00 69.12 456 GLY A O 1
ATOM 3715 N N . ASP A 1 457 ? 14.982 -11.726 -40.077 1.00 60.56 457 ASP A N 1
ATOM 3716 C CA . ASP A 1 457 ? 15.586 -10.588 -40.793 1.00 60.56 457 ASP A CA 1
ATOM 3717 C C . ASP A 1 457 ? 16.195 -9.559 -39.822 1.00 60.56 457 ASP A C 1
ATOM 3719 O O . ASP A 1 457 ? 15.493 -8.961 -39.011 1.00 60.56 457 ASP A O 1
ATOM 3723 N N . GLN A 1 458 ? 17.508 -9.329 -39.927 1.00 58.53 458 GLN A N 1
ATOM 3724 C CA . GLN A 1 458 ? 18.295 -8.439 -39.063 1.00 58.53 458 GLN A CA 1
ATOM 3725 C C . GLN A 1 458 ? 17.884 -6.957 -39.146 1.00 58.53 458 GLN A C 1
ATOM 3727 O O . GLN A 1 458 ? 18.288 -6.160 -38.290 1.00 58.53 458 GLN A O 1
ATOM 3732 N N . SER A 1 459 ? 17.094 -6.578 -40.156 1.00 51.41 459 SER A N 1
ATOM 3733 C CA . SER A 1 459 ? 16.630 -5.205 -40.373 1.00 51.41 459 SER A CA 1
ATOM 3734 C C . SER A 1 459 ? 15.611 -4.722 -39.325 1.00 51.41 459 SER A C 1
ATOM 3736 O O . SER A 1 459 ? 15.585 -3.532 -39.007 1.00 51.41 459 SER A O 1
ATOM 3738 N N . SER A 1 460 ? 14.818 -5.627 -38.732 1.00 55.69 460 SER A N 1
ATOM 3739 C CA . SER A 1 460 ? 13.765 -5.290 -37.757 1.00 55.69 460 SER A CA 1
ATOM 3740 C C . SER A 1 460 ? 14.218 -5.307 -36.293 1.00 55.69 460 SER A C 1
ATOM 3742 O O . SER A 1 460 ? 13.483 -4.841 -35.425 1.00 55.69 460 SER A O 1
ATOM 3744 N N . HIS A 1 461 ? 15.406 -5.843 -36.001 1.00 64.06 461 HIS A N 1
ATOM 3745 C CA . HIS A 1 461 ? 15.898 -6.036 -34.632 1.00 64.06 461 HIS A CA 1
ATOM 3746 C C . HIS A 1 461 ? 16.582 -4.784 -34.093 1.00 64.06 461 HIS A C 1
ATOM 3748 O O . HIS A 1 461 ? 17.576 -4.320 -34.660 1.00 64.06 461 HIS A O 1
ATOM 3754 N N . ARG A 1 462 ? 16.107 -4.269 -32.954 1.00 66.19 462 ARG A N 1
ATOM 3755 C CA . ARG A 1 462 ? 16.738 -3.139 -32.257 1.00 66.19 462 ARG A CA 1
ATOM 3756 C C . ARG A 1 462 ? 17.464 -3.631 -31.001 1.00 66.19 462 ARG A C 1
ATOM 3758 O O . ARG A 1 462 ? 16.892 -4.418 -30.255 1.00 66.19 462 ARG A O 1
ATOM 3765 N N . PRO A 1 463 ? 18.683 -3.157 -30.687 1.00 61.31 463 PRO A N 1
ATOM 3766 C CA . PRO A 1 463 ? 19.351 -3.502 -29.424 1.00 61.31 463 PRO A CA 1
ATOM 3767 C C . PRO A 1 463 ? 18.523 -3.148 -28.175 1.00 61.31 463 PRO A C 1
ATOM 3769 O O . PRO A 1 463 ? 18.557 -3.860 -27.175 1.00 61.31 463 PRO A O 1
ATOM 3772 N N . SER A 1 464 ? 17.696 -2.097 -28.253 1.00 66.12 464 SER A N 1
ATOM 3773 C CA . SER A 1 464 ? 16.748 -1.713 -27.197 1.00 66.12 464 SER A CA 1
ATOM 3774 C C . SER A 1 464 ? 15.722 -2.801 -26.867 1.00 66.12 464 SER A C 1
ATOM 3776 O O . SER A 1 464 ? 15.282 -2.897 -25.726 1.00 66.12 464 SER A O 1
ATOM 3778 N N . ASP A 1 465 ? 15.347 -3.631 -27.840 1.00 75.38 465 ASP A N 1
ATOM 3779 C CA . ASP A 1 465 ? 14.329 -4.670 -27.672 1.00 75.38 465 ASP A CA 1
ATOM 3780 C C . ASP A 1 465 ? 14.831 -5.816 -26.796 1.00 75.38 465 ASP A C 1
ATOM 3782 O O . ASP A 1 465 ? 14.069 -6.388 -26.015 1.00 75.38 465 ASP A O 1
ATOM 3786 N N . LYS A 1 466 ? 16.137 -6.093 -26.843 1.00 78.50 466 LYS A N 1
ATOM 3787 C CA . LYS A 1 466 ? 16.751 -7.088 -25.970 1.00 78.50 466 LYS A CA 1
ATOM 3788 C C . LYS A 1 466 ? 16.645 -6.683 -24.493 1.00 78.50 466 LYS A C 1
ATOM 3790 O O . LYS A 1 466 ? 16.489 -7.561 -23.649 1.00 78.50 466 LYS A O 1
ATOM 3795 N N . ARG A 1 467 ? 16.628 -5.377 -24.167 1.00 82.62 467 ARG A N 1
ATOM 3796 C CA . ARG A 1 467 ? 16.422 -4.874 -22.787 1.00 82.62 467 ARG A CA 1
ATOM 3797 C C . ARG A 1 467 ? 15.066 -5.299 -22.209 1.00 82.62 467 ARG A C 1
ATOM 3799 O O . ARG A 1 467 ? 14.967 -5.598 -21.020 1.00 82.62 467 ARG A O 1
ATOM 3806 N N . ASN A 1 468 ? 14.035 -5.384 -23.055 1.00 82.25 468 ASN A N 1
ATOM 3807 C CA . ASN A 1 468 ? 12.734 -5.950 -22.679 1.00 82.25 468 ASN A CA 1
ATOM 3808 C C . ASN A 1 468 ? 12.836 -7.467 -22.461 1.00 82.25 468 ASN A C 1
ATOM 3810 O O . ASN A 1 468 ? 12.309 -7.988 -21.480 1.00 82.25 468 ASN A O 1
ATOM 3814 N N . CYS A 1 469 ? 13.544 -8.177 -23.350 1.00 85.12 469 CYS A N 1
ATOM 3815 C CA . CYS A 1 469 ? 13.760 -9.621 -23.223 1.00 85.12 469 CYS A CA 1
ATOM 3816 C C . CYS A 1 469 ? 14.463 -9.980 -21.907 1.00 85.12 469 CYS A C 1
ATOM 3818 O O . CYS A 1 469 ? 14.076 -10.947 -21.255 1.00 85.12 469 CYS A O 1
ATOM 3820 N N . MET A 1 470 ? 15.457 -9.188 -21.489 1.00 85.56 470 MET A N 1
ATOM 3821 C CA . MET A 1 470 ? 16.163 -9.389 -20.222 1.00 85.56 470 MET A CA 1
ATOM 3822 C C . MET A 1 470 ? 15.217 -9.295 -19.025 1.00 85.56 470 MET A C 1
ATOM 3824 O O . MET A 1 470 ? 15.264 -10.129 -18.121 1.00 85.56 470 MET A O 1
ATOM 3828 N N . PHE A 1 471 ? 14.319 -8.309 -19.035 1.00 86.69 471 PHE A N 1
ATOM 3829 C CA . PHE A 1 471 ? 13.375 -8.127 -17.940 1.00 86.69 471 PHE A CA 1
ATOM 3830 C C . PHE A 1 471 ? 12.334 -9.249 -17.871 1.00 86.69 471 PHE A C 1
ATOM 3832 O O . PHE A 1 471 ? 11.996 -9.709 -16.781 1.00 86.69 471 PHE A O 1
ATOM 3839 N N . GLN A 1 472 ? 11.898 -9.761 -19.027 1.00 86.56 472 GLN A N 1
ATOM 3840 C CA . GLN A 1 472 ? 11.027 -10.937 -19.101 1.00 86.56 472 GLN A CA 1
ATOM 3841 C C . GLN A 1 472 ? 11.726 -12.231 -18.658 1.00 86.56 472 GLN A C 1
ATOM 3843 O O . GLN A 1 472 ? 11.106 -13.039 -17.971 1.00 86.56 472 GLN A O 1
ATOM 3848 N N . LEU A 1 473 ? 13.007 -12.430 -18.996 1.00 87.81 473 LEU A N 1
ATOM 3849 C CA . LEU A 1 473 ? 13.784 -13.572 -18.490 1.00 87.81 473 LEU A CA 1
ATOM 3850 C C . LEU A 1 473 ? 13.912 -13.542 -16.975 1.00 87.81 473 LEU A C 1
ATOM 3852 O O . LEU A 1 473 ? 13.728 -14.565 -16.316 1.00 87.81 473 LEU A O 1
ATOM 3856 N N . PHE A 1 474 ? 14.224 -12.366 -16.434 1.00 89.12 474 PHE A N 1
ATOM 3857 C CA . PHE A 1 474 ? 14.352 -12.186 -15.000 1.00 89.12 474 PHE A CA 1
ATOM 3858 C C . PHE A 1 474 ? 13.021 -12.450 -14.289 1.00 89.12 474 PHE A C 1
ATOM 3860 O O . PHE A 1 474 ? 12.993 -13.195 -13.315 1.00 89.12 474 PHE A O 1
ATOM 3867 N N . TYR A 1 475 ? 11.907 -11.942 -14.828 1.00 91.06 475 TYR A N 1
ATOM 3868 C CA . TYR A 1 475 ? 10.567 -12.279 -14.345 1.00 91.06 475 TYR A CA 1
ATOM 3869 C C . TYR A 1 475 ? 10.296 -13.787 -14.364 1.00 91.06 475 TYR A C 1
ATOM 3871 O O . TYR A 1 475 ? 9.838 -14.322 -13.359 1.00 91.06 475 TYR A O 1
ATOM 3879 N N . GLY A 1 476 ? 10.619 -14.472 -15.468 1.00 89.69 476 GLY A N 1
ATOM 3880 C CA . GLY A 1 476 ? 10.445 -15.921 -15.602 1.00 89.69 476 GLY A CA 1
ATOM 3881 C C . GLY A 1 476 ? 11.149 -16.699 -14.489 1.00 89.69 476 GLY A C 1
ATOM 3882 O O . GLY A 1 476 ? 10.541 -17.568 -13.869 1.00 89.69 476 GLY A O 1
ATOM 3883 N N . TYR A 1 477 ? 12.385 -16.316 -14.153 1.00 90.62 477 TYR A N 1
ATOM 3884 C CA . TYR A 1 477 ? 13.083 -16.851 -12.980 1.00 90.62 477 TYR A CA 1
ATOM 3885 C C . TYR A 1 477 ? 12.324 -16.561 -11.674 1.00 90.62 477 TYR A C 1
ATOM 3887 O O . TYR A 1 477 ? 12.049 -17.484 -10.907 1.00 90.62 477 TYR A O 1
ATOM 3895 N N . LEU A 1 478 ? 11.921 -15.306 -11.442 1.00 91.25 478 LEU A N 1
ATOM 3896 C CA . LEU A 1 478 ? 11.240 -14.891 -10.209 1.00 91.25 478 LEU A CA 1
ATOM 3897 C C . LEU A 1 478 ? 9.922 -15.640 -9.948 1.00 91.25 478 LEU A C 1
ATOM 3899 O O . LEU A 1 478 ? 9.527 -15.799 -8.793 1.00 91.25 478 LEU A O 1
ATOM 3903 N N . VAL A 1 479 ? 9.232 -16.098 -10.996 1.00 92.19 479 VAL A N 1
ATOM 3904 C CA . VAL A 1 479 ? 7.969 -16.854 -10.879 1.00 92.19 479 VAL A CA 1
ATOM 3905 C C . VAL A 1 479 ? 8.131 -18.371 -11.014 1.00 92.19 479 VAL A C 1
ATOM 3907 O O . VAL A 1 479 ? 7.141 -19.099 -10.857 1.00 92.19 479 VAL A O 1
ATOM 3910 N N . GLY A 1 480 ? 9.358 -18.848 -11.248 1.00 88.19 480 GLY A N 1
ATOM 3911 C CA . GLY A 1 480 ? 9.694 -20.264 -11.410 1.00 88.19 480 GLY A CA 1
ATOM 3912 C C . GLY A 1 480 ? 9.275 -20.869 -12.752 1.00 88.19 480 GLY A C 1
ATOM 3913 O O . GLY A 1 480 ? 9.030 -22.074 -12.819 1.00 88.19 480 GLY A O 1
ATOM 3914 N N . ASP A 1 481 ? 9.152 -20.056 -13.800 1.00 88.25 481 ASP A N 1
ATOM 3915 C CA . ASP A 1 481 ? 8.863 -20.538 -15.149 1.00 88.25 481 ASP A CA 1
ATOM 3916 C C . ASP A 1 481 ? 10.113 -21.163 -15.786 1.00 88.25 481 ASP A C 1
ATOM 3918 O O . ASP A 1 481 ? 11.255 -20.811 -15.480 1.00 88.25 481 ASP A O 1
ATOM 3922 N N . GLN A 1 482 ? 9.905 -22.103 -16.713 1.00 83.50 482 GLN A N 1
ATOM 3923 C CA . GLN A 1 482 ? 11.016 -22.672 -17.473 1.00 83.50 482 GLN A CA 1
ATOM 3924 C C . GLN A 1 482 ? 11.664 -21.603 -18.353 1.00 83.50 482 GLN A C 1
ATOM 3926 O O . GLN A 1 482 ? 10.971 -20.835 -19.019 1.00 83.50 482 GLN A O 1
ATOM 3931 N N . VAL A 1 483 ? 13.001 -21.598 -18.397 1.00 80.94 483 VAL A N 1
ATOM 3932 C CA . VAL A 1 483 ? 13.765 -20.677 -19.244 1.00 80.94 483 VAL A CA 1
ATOM 3933 C C . VAL A 1 483 ? 13.358 -20.878 -20.710 1.00 80.94 483 VAL A C 1
ATOM 3935 O O . VAL A 1 483 ? 13.642 -21.941 -21.276 1.00 80.94 483 VAL A O 1
ATOM 3938 N N . PRO A 1 484 ? 12.716 -19.884 -21.349 1.00 84.38 484 PRO A N 1
ATOM 3939 C CA . PRO A 1 484 ? 12.247 -20.032 -22.715 1.00 84.38 484 PRO A CA 1
ATOM 3940 C C . PRO A 1 484 ? 13.433 -20.102 -23.679 1.00 84.38 484 PRO A C 1
ATOM 3942 O O . PRO A 1 484 ? 14.429 -19.400 -23.520 1.00 84.38 484 PRO A O 1
ATOM 3945 N N . GLU A 1 485 ? 13.326 -20.922 -24.725 1.00 85.81 485 GLU A N 1
ATOM 3946 C CA . GLU A 1 485 ? 14.347 -20.950 -25.786 1.00 85.81 485 GLU A CA 1
ATOM 3947 C C . GLU A 1 485 ? 14.280 -19.709 -26.681 1.00 85.81 485 GLU A C 1
ATOM 3949 O O . GLU A 1 485 ? 15.275 -19.313 -27.291 1.00 85.81 485 GLU A O 1
ATOM 3954 N N . ARG A 1 486 ? 13.091 -19.101 -26.768 1.00 87.38 486 ARG A N 1
ATOM 3955 C CA . ARG A 1 486 ? 12.803 -17.919 -27.577 1.00 87.38 486 ARG A CA 1
ATOM 3956 C C . ARG A 1 486 ? 11.848 -16.986 -26.848 1.00 87.38 486 ARG A C 1
ATOM 3958 O O . ARG A 1 486 ? 10.874 -17.444 -26.258 1.00 87.38 486 ARG A O 1
ATOM 3965 N N . ILE A 1 487 ? 12.088 -15.686 -26.960 1.00 86.38 487 ILE A N 1
ATOM 3966 C CA . ILE A 1 487 ? 11.244 -14.633 -26.387 1.00 86.38 487 ILE A CA 1
ATOM 3967 C C . ILE A 1 487 ? 10.726 -13.759 -27.511 1.00 86.38 487 ILE A C 1
ATOM 3969 O O . ILE A 1 487 ? 11.493 -13.351 -28.380 1.00 86.38 487 ILE A O 1
ATOM 3973 N N . THR A 1 488 ? 9.425 -13.477 -27.489 1.00 83.94 488 THR A N 1
ATOM 3974 C CA . THR A 1 488 ? 8.778 -12.592 -28.459 1.00 83.94 488 THR A CA 1
ATOM 3975 C C . THR A 1 488 ? 8.260 -11.358 -27.740 1.00 83.94 488 THR A C 1
ATOM 3977 O O . THR A 1 488 ? 7.428 -11.465 -26.842 1.00 83.94 488 THR A O 1
ATOM 3980 N N . ILE A 1 489 ? 8.751 -10.188 -28.140 1.00 80.81 489 ILE A N 1
ATOM 3981 C CA . ILE A 1 489 ? 8.320 -8.901 -27.580 1.00 80.81 489 ILE A CA 1
ATOM 3982 C C . ILE A 1 489 ? 7.125 -8.323 -28.359 1.00 80.81 489 ILE A C 1
ATOM 3984 O O . ILE A 1 489 ? 6.757 -8.826 -29.420 1.00 80.81 489 ILE A O 1
ATOM 3988 N N . ARG A 1 490 ? 6.525 -7.231 -27.858 1.00 68.06 490 ARG A N 1
ATOM 3989 C CA . ARG A 1 490 ? 5.261 -6.634 -28.359 1.00 68.06 490 ARG A CA 1
ATOM 3990 C C . ARG A 1 490 ? 5.215 -6.297 -29.861 1.00 68.06 490 ARG A C 1
ATOM 3992 O O . ARG A 1 490 ? 4.125 -6.178 -30.403 1.00 68.06 490 ARG A O 1
ATOM 3999 N N . ASN A 1 491 ? 6.360 -6.193 -30.536 1.00 69.38 491 ASN A N 1
ATOM 4000 C CA . ASN A 1 491 ? 6.453 -5.929 -31.978 1.00 69.38 491 ASN A CA 1
ATOM 4001 C C . ASN A 1 491 ? 6.573 -7.206 -32.836 1.00 69.38 491 ASN A C 1
ATOM 4003 O O . ASN A 1 491 ? 6.967 -7.120 -33.994 1.00 69.38 491 ASN A O 1
ATOM 4007 N N . TYR A 1 492 ? 6.288 -8.386 -32.270 1.00 77.12 492 TYR A N 1
ATOM 4008 C CA . TYR A 1 492 ? 6.481 -9.700 -32.906 1.00 77.12 492 TYR A CA 1
ATOM 4009 C C . TYR A 1 492 ? 7.936 -10.005 -33.295 1.00 77.12 492 TYR A C 1
ATOM 4011 O O . TYR A 1 492 ? 8.206 -10.892 -34.101 1.00 77.12 492 TYR A O 1
ATOM 4019 N N . VAL A 1 493 ? 8.884 -9.282 -32.695 1.00 78.94 493 VAL A N 1
ATOM 4020 C CA . VAL A 1 493 ? 10.315 -9.528 -32.856 1.00 78.94 493 VAL A CA 1
ATOM 4021 C C . VAL A 1 493 ? 10.719 -10.631 -31.883 1.00 78.94 493 VAL A C 1
ATOM 4023 O O . VAL A 1 493 ? 10.455 -10.530 -30.680 1.00 78.94 493 VAL A O 1
ATOM 4026 N N . THR A 1 494 ? 11.338 -11.689 -32.406 1.00 84.56 494 THR A N 1
ATOM 4027 C CA . THR A 1 494 ? 11.734 -12.866 -31.627 1.00 84.56 494 THR A CA 1
ATOM 4028 C C . THR A 1 494 ? 13.249 -12.936 -31.462 1.00 84.56 494 THR A C 1
ATOM 4030 O O . THR A 1 494 ? 13.996 -12.809 -32.432 1.00 84.56 494 THR A O 1
ATOM 4033 N N . TYR A 1 495 ? 13.697 -13.215 -30.241 1.00 85.88 495 TYR A N 1
ATOM 4034 C CA . TYR A 1 495 ? 15.099 -13.453 -29.905 1.00 85.88 495 TYR A CA 1
ATOM 4035 C C . TYR A 1 495 ? 15.277 -14.863 -29.346 1.00 85.88 495 TYR A C 1
ATOM 4037 O O . TYR A 1 495 ? 14.473 -15.299 -28.521 1.00 85.88 495 TYR A O 1
ATOM 4045 N N . SER A 1 496 ? 16.322 -15.573 -29.767 1.00 85.94 496 SER A N 1
ATOM 4046 C CA . SER A 1 496 ? 16.750 -16.820 -29.133 1.00 85.94 496 SER A CA 1
ATOM 4047 C C . SER A 1 496 ? 17.626 -16.522 -27.925 1.00 85.94 496 SER A C 1
ATOM 4049 O O . SER A 1 496 ? 18.506 -15.661 -27.970 1.00 85.94 496 SER A O 1
ATOM 4051 N N . VAL A 1 497 ? 17.370 -17.246 -26.840 1.00 85.50 497 VAL A N 1
ATOM 4052 C CA . VAL A 1 497 ? 18.126 -17.141 -25.591 1.00 85.50 497 VAL A CA 1
ATOM 4053 C C . VAL A 1 497 ? 19.337 -18.059 -25.690 1.00 85.50 497 VAL A C 1
ATOM 4055 O O . VAL A 1 497 ? 19.188 -19.263 -25.924 1.00 85.50 497 VAL A O 1
ATOM 4058 N N . LYS A 1 498 ? 20.545 -17.514 -25.527 1.00 82.81 498 LYS A N 1
ATOM 4059 C CA . LYS A 1 498 ? 21.766 -18.330 -25.563 1.00 82.81 498 LYS A CA 1
ATOM 4060 C C . LYS A 1 498 ? 21.820 -19.301 -24.383 1.00 82.81 498 LYS A C 1
ATOM 4062 O O . LYS A 1 498 ? 21.313 -19.024 -23.296 1.00 82.81 498 LYS A O 1
ATOM 4067 N N . SER A 1 499 ? 22.503 -20.430 -24.580 1.00 78.75 499 SER A N 1
ATOM 4068 C CA . SER A 1 499 ? 22.679 -21.476 -23.560 1.00 78.75 499 SER A CA 1
ATOM 4069 C C . SER A 1 499 ? 23.321 -20.972 -22.265 1.00 78.75 499 SER A C 1
ATOM 4071 O O . SER A 1 499 ? 23.032 -21.516 -21.206 1.00 78.75 499 SER A O 1
ATOM 4073 N N . HIS A 1 500 ? 24.127 -19.910 -22.332 1.00 78.69 500 HIS A N 1
ATOM 4074 C CA . HIS A 1 500 ? 24.787 -19.317 -21.170 1.00 78.69 500 HIS A CA 1
ATOM 4075 C C . HIS A 1 500 ? 23.798 -18.888 -20.070 1.00 78.69 500 HIS A C 1
ATOM 4077 O O . HIS A 1 500 ? 24.001 -19.217 -18.904 1.00 78.69 500 HIS A O 1
ATOM 4083 N N . TRP A 1 501 ? 22.664 -18.274 -20.435 1.00 81.69 501 TRP A N 1
ATOM 4084 C CA . TRP A 1 501 ? 21.623 -17.914 -19.463 1.00 81.69 501 TRP A CA 1
ATOM 4085 C C . TRP A 1 501 ? 21.003 -19.146 -18.789 1.00 81.69 501 TRP A C 1
ATOM 4087 O O . TRP A 1 501 ? 20.752 -19.133 -17.587 1.00 81.69 501 TRP A O 1
ATOM 4097 N N . LYS A 1 502 ? 20.798 -20.239 -19.542 1.00 81.75 502 LYS A N 1
ATOM 4098 C CA . LYS A 1 502 ? 20.299 -21.506 -18.978 1.00 81.75 502 LYS A CA 1
ATOM 4099 C C . LYS A 1 502 ? 21.263 -22.055 -17.917 1.00 81.75 502 LYS A C 1
ATOM 4101 O O . LYS A 1 502 ? 20.800 -22.559 -16.899 1.00 81.75 502 LYS A O 1
ATOM 4106 N N . THR A 1 503 ? 22.575 -21.927 -18.131 1.00 83.44 503 THR A N 1
ATOM 4107 C CA . THR A 1 503 ? 23.601 -22.317 -17.150 1.00 83.44 503 THR A CA 1
ATOM 4108 C C . THR A 1 503 ? 23.552 -21.440 -15.898 1.00 83.44 503 THR A C 1
ATOM 4110 O O . THR A 1 503 ? 23.555 -21.974 -14.796 1.00 83.44 503 THR A O 1
ATOM 4113 N N . MET A 1 504 ? 23.441 -20.115 -16.053 1.00 83.38 504 MET A N 1
ATOM 4114 C CA . MET A 1 504 ? 23.356 -19.186 -14.918 1.00 83.38 504 MET A CA 1
ATOM 4115 C C . MET A 1 504 ? 22.111 -19.428 -14.057 1.00 83.38 504 MET A C 1
ATOM 4117 O O . MET A 1 504 ? 22.223 -19.549 -12.842 1.00 83.38 504 MET A O 1
ATOM 4121 N N . VAL A 1 505 ? 20.930 -19.552 -14.677 1.00 85.00 505 VAL A N 1
ATOM 4122 C CA . VAL A 1 505 ? 19.665 -19.773 -13.950 1.00 85.00 505 VAL A CA 1
ATOM 4123 C C . VAL A 1 505 ? 19.665 -21.098 -13.192 1.00 85.00 505 VAL A C 1
ATOM 4125 O O . VAL A 1 505 ? 19.063 -21.180 -12.128 1.00 85.00 505 VAL A O 1
ATOM 4128 N N . ALA A 1 506 ? 20.363 -22.121 -13.692 1.00 86.12 506 ALA A N 1
ATOM 4129 C CA . ALA A 1 506 ? 20.508 -23.390 -12.981 1.00 86.12 506 ALA A CA 1
ATOM 4130 C C . ALA A 1 506 ? 21.309 -23.267 -11.666 1.00 86.12 506 ALA A C 1
ATOM 4132 O O . ALA A 1 506 ? 21.183 -24.135 -10.805 1.00 86.12 506 ALA A O 1
ATOM 4133 N N . GLU A 1 507 ? 22.114 -22.211 -11.508 1.00 88.81 507 GLU A N 1
ATOM 4134 C CA . GLU A 1 507 ? 22.846 -21.885 -10.275 1.00 88.81 507 GLU A CA 1
ATOM 4135 C C . GLU A 1 507 ? 22.122 -20.846 -9.398 1.00 88.81 507 GLU A C 1
ATOM 4137 O O . GLU A 1 507 ? 22.545 -20.613 -8.265 1.00 88.81 507 GLU A O 1
ATOM 4142 N N . PHE A 1 508 ? 21.044 -20.216 -9.881 1.00 89.75 508 PHE A N 1
ATOM 4143 C CA . PHE A 1 508 ? 20.282 -19.259 -9.078 1.00 89.75 508 PHE A CA 1
ATOM 4144 C C . PHE A 1 508 ? 19.527 -19.964 -7.940 1.00 89.75 508 PHE A C 1
ATOM 4146 O O . PHE A 1 508 ? 19.040 -21.085 -8.121 1.00 89.75 508 PHE A O 1
ATOM 4153 N N . PRO A 1 509 ? 19.406 -19.325 -6.761 1.00 90.62 509 PRO A N 1
ATOM 4154 C CA . PRO A 1 509 ? 18.650 -19.898 -5.655 1.00 90.62 509 PRO A CA 1
ATOM 4155 C C . PRO A 1 509 ? 17.170 -20.024 -6.023 1.00 90.62 509 PRO A C 1
ATOM 4157 O O . PRO A 1 509 ? 16.590 -19.125 -6.626 1.00 90.62 509 PRO A O 1
ATOM 4160 N N . ASP A 1 510 ? 16.533 -21.125 -5.629 1.00 89.19 510 ASP A N 1
ATOM 4161 C CA . ASP A 1 510 ? 15.093 -21.246 -5.829 1.00 89.19 510 ASP A CA 1
ATOM 4162 C C . ASP A 1 510 ? 14.328 -20.347 -4.846 1.00 89.19 510 ASP A C 1
ATOM 4164 O O . ASP A 1 510 ? 14.697 -20.215 -3.677 1.00 89.19 510 ASP A O 1
ATOM 4168 N N . LEU A 1 511 ? 13.244 -19.735 -5.322 1.00 89.62 511 LEU A N 1
ATOM 4169 C CA . LEU A 1 511 ? 12.381 -18.888 -4.501 1.00 89.62 511 LEU A CA 1
ATOM 4170 C C . LEU A 1 511 ? 11.221 -19.690 -3.907 1.00 89.62 511 LEU A C 1
ATOM 4172 O O . LEU A 1 511 ? 10.658 -20.579 -4.554 1.00 89.62 511 LEU A O 1
ATOM 4176 N N . ASP A 1 512 ? 10.811 -19.314 -2.695 1.00 89.00 512 ASP A N 1
ATOM 4177 C CA . ASP A 1 512 ? 9.615 -19.859 -2.050 1.00 89.00 512 ASP A CA 1
ATOM 4178 C C . ASP A 1 512 ? 8.370 -19.648 -2.940 1.00 89.00 512 ASP A C 1
ATOM 4180 O O . ASP A 1 512 ? 8.232 -18.635 -3.633 1.00 89.00 512 ASP A O 1
ATOM 4184 N N . ILE A 1 513 ? 7.441 -20.603 -2.904 1.00 89.12 513 ILE A N 1
ATOM 4185 C CA . ILE A 1 513 ? 6.154 -20.578 -3.607 1.00 89.12 513 ILE A CA 1
ATOM 4186 C C . ILE A 1 513 ? 5.398 -19.280 -3.308 1.00 89.12 513 ILE A C 1
ATOM 4188 O O . ILE A 1 513 ? 4.827 -18.682 -4.221 1.00 89.12 513 ILE A O 1
ATOM 4192 N N . GLU A 1 514 ? 5.411 -18.818 -2.058 1.00 85.00 514 GLU A N 1
ATOM 4193 C CA . GLU A 1 514 ? 4.733 -17.575 -1.667 1.00 85.00 514 GLU A CA 1
ATOM 4194 C C . GLU A 1 514 ? 5.371 -16.339 -2.332 1.00 85.00 514 GLU A C 1
ATOM 4196 O O . GLU A 1 514 ? 4.661 -15.448 -2.803 1.00 85.00 514 GLU A O 1
ATOM 4201 N N . ILE A 1 515 ? 6.705 -16.304 -2.446 1.00 88.94 515 ILE A N 1
ATOM 4202 C CA . ILE A 1 515 ? 7.443 -15.226 -3.128 1.00 88.94 515 ILE A CA 1
ATOM 4203 C C . ILE A 1 515 ? 7.146 -15.257 -4.633 1.00 88.94 515 ILE A C 1
ATOM 4205 O O . ILE A 1 515 ? 6.852 -14.219 -5.230 1.00 88.94 515 ILE A O 1
ATOM 4209 N N . LYS A 1 516 ? 7.133 -16.447 -5.244 1.00 92.00 516 LYS A N 1
ATOM 4210 C CA . LYS A 1 516 ? 6.756 -16.634 -6.656 1.00 92.00 516 LYS A CA 1
ATOM 4211 C C . LYS A 1 516 ? 5.335 -16.131 -6.930 1.00 92.00 516 LYS A C 1
ATOM 4213 O O . LYS A 1 516 ? 5.104 -15.432 -7.917 1.00 92.00 516 LYS A O 1
ATOM 4218 N N . GLN A 1 517 ? 4.376 -16.441 -6.054 1.00 89.12 517 GLN A N 1
ATOM 4219 C CA . GLN A 1 517 ? 2.996 -15.944 -6.159 1.00 89.12 517 GLN A CA 1
ATOM 4220 C C . GLN A 1 517 ? 2.915 -14.418 -6.033 1.00 89.12 517 GLN A C 1
ATOM 4222 O O . GLN A 1 517 ? 2.180 -13.781 -6.791 1.00 89.12 517 GLN A O 1
ATOM 4227 N N . MET A 1 518 ? 3.699 -13.818 -5.133 1.00 88.56 518 MET A N 1
ATOM 4228 C CA . MET A 1 518 ? 3.794 -12.363 -5.015 1.00 88.56 518 MET A CA 1
ATOM 4229 C C . MET A 1 518 ? 4.296 -11.737 -6.322 1.00 88.56 518 MET A C 1
ATOM 4231 O O . MET A 1 518 ? 3.663 -10.807 -6.820 1.00 88.56 518 MET A O 1
ATOM 4235 N N . PHE A 1 519 ? 5.364 -12.266 -6.928 1.00 90.81 519 PHE A N 1
ATOM 4236 C CA . PHE A 1 519 ? 5.864 -11.755 -8.209 1.00 90.81 519 PHE A CA 1
ATOM 4237 C C . PHE A 1 519 ? 4.835 -11.879 -9.339 1.00 90.81 519 PHE A C 1
ATOM 4239 O O . PHE A 1 519 ? 4.680 -10.935 -10.115 1.00 90.81 519 PHE A O 1
ATOM 4246 N N . ARG A 1 520 ? 4.037 -12.956 -9.373 1.00 91.19 520 ARG A N 1
ATOM 4247 C CA . ARG A 1 520 ? 2.905 -13.081 -10.315 1.00 91.19 520 ARG A CA 1
ATOM 4248 C C . ARG A 1 520 ? 1.873 -11.961 -10.152 1.00 91.19 520 ARG A C 1
ATOM 4250 O O . ARG A 1 520 ? 1.336 -11.478 -11.144 1.00 91.19 520 ARG A O 1
ATOM 4257 N N . SER A 1 521 ? 1.617 -11.500 -8.925 1.00 88.75 521 SER A N 1
ATOM 4258 C CA . SER A 1 521 ? 0.664 -10.405 -8.667 1.00 88.75 521 SER A CA 1
ATOM 4259 C C . SER A 1 521 ? 1.125 -9.037 -9.195 1.00 88.75 521 SER A C 1
ATOM 4261 O O . SER A 1 521 ? 0.300 -8.145 -9.398 1.00 88.75 521 SER A O 1
ATOM 4263 N N . ILE A 1 522 ? 2.427 -8.876 -9.455 1.00 88.75 522 ILE A N 1
ATOM 4264 C CA . ILE A 1 522 ? 3.039 -7.640 -9.965 1.00 88.75 522 ILE A CA 1
ATOM 4265 C C . ILE A 1 522 ? 3.570 -7.789 -11.402 1.00 88.75 522 ILE A C 1
ATOM 4267 O O . ILE A 1 522 ? 4.408 -6.999 -11.836 1.00 88.75 522 ILE A O 1
ATOM 4271 N N . GLN A 1 523 ? 3.053 -8.759 -12.170 1.00 88.12 523 GLN A N 1
ATOM 4272 C CA . GLN A 1 523 ? 3.425 -9.007 -13.572 1.00 88.12 523 GLN A CA 1
ATOM 4273 C C . GLN A 1 523 ? 3.368 -7.748 -14.453 1.00 88.12 523 GLN A C 1
ATOM 4275 O O . GLN A 1 523 ? 4.231 -7.528 -15.299 1.00 88.12 523 GLN A O 1
ATOM 4280 N N . ASN A 1 524 ? 2.395 -6.869 -14.214 1.00 83.75 524 ASN A N 1
ATOM 4281 C CA . ASN A 1 524 ? 2.226 -5.623 -14.964 1.00 83.75 524 ASN A CA 1
ATOM 4282 C C . ASN A 1 524 ? 3.446 -4.682 -14.907 1.00 83.75 524 ASN A C 1
ATOM 4284 O O . ASN A 1 524 ? 3.623 -3.847 -15.795 1.00 83.75 524 ASN A O 1
ATOM 4288 N N . VAL A 1 525 ? 4.282 -4.792 -13.869 1.00 84.88 525 VAL A N 1
ATOM 4289 C CA . VAL A 1 525 ? 5.557 -4.073 -13.764 1.00 84.88 525 VAL A CA 1
ATOM 4290 C C . VAL A 1 525 ? 6.532 -4.586 -14.819 1.00 84.88 525 VAL A C 1
ATOM 4292 O O . VAL A 1 525 ? 7.204 -3.779 -15.459 1.00 84.88 525 VAL A O 1
ATOM 4295 N N . PHE A 1 526 ? 6.547 -5.903 -15.029 1.00 82.38 526 PHE A N 1
ATOM 4296 C CA . PHE A 1 526 ? 7.423 -6.621 -15.952 1.00 82.38 526 PHE A CA 1
ATOM 4297 C C . PHE A 1 526 ? 7.009 -6.483 -17.417 1.00 82.38 526 PHE A C 1
ATOM 4299 O O . PHE A 1 526 ? 7.868 -6.407 -18.291 1.00 82.38 526 PHE A O 1
ATOM 4306 N N . ASP A 1 527 ? 5.716 -6.323 -17.697 1.00 76.69 527 ASP A N 1
ATOM 4307 C CA . ASP A 1 527 ? 5.211 -6.176 -19.069 1.00 76.69 527 ASP A CA 1
ATOM 4308 C C . ASP A 1 527 ? 5.627 -4.865 -19.764 1.00 76.69 527 ASP A C 1
ATOM 4310 O O . ASP A 1 527 ? 5.464 -4.741 -20.981 1.00 76.69 527 ASP A O 1
ATOM 4314 N N . ALA A 1 528 ? 6.091 -3.868 -19.004 1.00 72.81 528 ALA A N 1
ATOM 4315 C CA . ALA A 1 528 ? 6.387 -2.517 -19.488 1.00 72.81 528 ALA A CA 1
ATOM 4316 C C . ALA A 1 528 ? 7.770 -1.987 -19.064 1.00 72.81 528 ALA A C 1
ATOM 4318 O O . ALA A 1 528 ? 8.036 -0.799 -19.243 1.00 72.81 528 ALA A O 1
ATOM 4319 N N . GLY A 1 529 ? 8.612 -2.826 -18.456 1.00 77.62 529 GLY A N 1
ATOM 4320 C CA . GLY A 1 529 ? 9.943 -2.434 -17.993 1.00 77.62 529 GLY A CA 1
ATOM 4321 C C . GLY A 1 529 ? 11.072 -2.972 -18.868 1.00 77.62 529 GLY A C 1
ATOM 4322 O O . GLY A 1 529 ? 10.889 -3.881 -19.675 1.00 77.62 529 GLY A O 1
ATOM 4323 N N . THR A 1 530 ? 12.258 -2.411 -18.664 1.00 82.81 530 THR A N 1
ATOM 4324 C CA . THR A 1 530 ? 13.501 -2.797 -19.337 1.00 82.81 530 THR A CA 1
ATOM 4325 C C . THR A 1 530 ? 14.600 -2.964 -18.304 1.00 82.81 530 THR A C 1
ATOM 4327 O O . THR A 1 530 ? 14.684 -2.153 -17.386 1.00 82.81 530 THR A O 1
ATOM 4330 N N . ILE A 1 531 ? 15.476 -3.948 -18.501 1.00 83.06 531 ILE A N 1
ATOM 4331 C CA . ILE A 1 531 ? 16.781 -3.997 -17.832 1.00 83.06 531 ILE A CA 1
ATOM 4332 C C . ILE A 1 531 ? 17.835 -3.725 -18.894 1.00 83.06 531 ILE A C 1
ATOM 4334 O O . ILE A 1 531 ? 17.889 -4.433 -19.899 1.00 83.06 531 ILE A O 1
ATOM 4338 N N . SER A 1 532 ? 18.658 -2.706 -18.679 1.00 74.81 532 SER A N 1
ATOM 4339 C CA . SER A 1 532 ? 19.826 -2.423 -19.515 1.00 74.81 532 SER A CA 1
ATOM 4340 C C . SER A 1 532 ? 21.034 -3.232 -19.043 1.00 74.81 532 SER A C 1
ATOM 4342 O O . SER A 1 532 ? 21.728 -3.804 -19.883 1.00 74.81 532 SER A O 1
ATOM 4344 N N . TYR A 1 533 ? 21.229 -3.330 -17.720 1.00 76.69 533 TYR A N 1
ATOM 4345 C CA . TYR A 1 533 ? 22.293 -4.097 -17.066 1.00 76.69 533 TYR A CA 1
ATOM 4346 C C . TYR A 1 533 ? 21.749 -4.842 -15.858 1.00 76.69 533 TYR A C 1
ATOM 4348 O O . TYR A 1 533 ? 21.331 -4.235 -14.871 1.00 76.69 533 TYR A O 1
ATOM 4356 N N . LEU A 1 534 ? 21.821 -6.174 -15.895 1.00 80.56 534 LEU A N 1
ATOM 4357 C CA . LEU A 1 534 ? 21.379 -6.995 -14.767 1.00 80.56 534 LEU A CA 1
ATOM 4358 C C . LEU A 1 534 ? 22.153 -6.638 -13.488 1.00 80.56 534 LEU A C 1
ATOM 4360 O O . LEU A 1 534 ? 21.557 -6.528 -12.424 1.00 80.56 534 LEU A O 1
ATOM 4364 N N . GLY A 1 535 ? 23.458 -6.386 -13.601 1.00 78.69 535 GLY A N 1
ATOM 4365 C CA . GLY A 1 535 ? 24.309 -6.012 -12.472 1.00 78.69 535 GLY A CA 1
ATOM 4366 C C . GLY A 1 535 ? 23.912 -4.715 -11.780 1.00 78.69 535 GLY A C 1
ATOM 4367 O O . GLY A 1 535 ? 23.736 -4.708 -10.563 1.00 78.69 535 GLY A O 1
ATOM 4368 N N . ASN A 1 536 ? 23.727 -3.636 -12.548 1.00 78.69 536 ASN A N 1
ATOM 4369 C CA . ASN A 1 536 ? 23.329 -2.336 -12.000 1.00 78.69 536 ASN A CA 1
ATOM 4370 C C . ASN A 1 536 ? 21.909 -2.390 -11.442 1.00 78.69 536 ASN A C 1
ATOM 4372 O O . ASN A 1 536 ? 21.653 -1.889 -10.349 1.00 78.69 536 ASN A O 1
ATOM 4376 N N . PHE A 1 537 ? 20.999 -3.057 -12.156 1.00 87.06 537 PHE A N 1
ATOM 4377 C CA . PHE A 1 537 ? 19.642 -3.290 -11.681 1.00 87.06 537 PHE A CA 1
ATOM 4378 C C . PHE A 1 537 ? 19.633 -4.017 -10.326 1.00 87.06 537 PHE A C 1
ATOM 4380 O O . PHE A 1 537 ? 18.997 -3.544 -9.385 1.00 87.06 537 PHE A O 1
ATOM 4387 N N . LEU A 1 538 ? 20.383 -5.118 -10.192 1.00 88.56 538 LEU A N 1
ATOM 4388 C CA . LEU A 1 538 ? 20.498 -5.864 -8.935 1.00 88.56 538 LEU A CA 1
ATOM 4389 C C . LEU A 1 538 ? 21.184 -5.044 -7.840 1.00 88.56 538 LEU A C 1
ATOM 4391 O O . LEU A 1 538 ? 20.735 -5.079 -6.700 1.00 88.56 538 LEU A O 1
ATOM 4395 N N . PHE A 1 539 ? 22.232 -4.280 -8.164 1.00 86.19 539 PHE A N 1
ATOM 4396 C CA . PHE A 1 539 ? 22.894 -3.390 -7.208 1.00 86.19 539 PHE A CA 1
ATOM 4397 C C . PHE A 1 539 ? 21.916 -2.369 -6.619 1.00 86.19 539 PHE A C 1
ATOM 4399 O O . PHE A 1 539 ? 21.794 -2.287 -5.400 1.00 86.19 539 PHE A O 1
ATOM 4406 N N . HIS A 1 540 ? 21.177 -1.645 -7.464 1.00 88.12 540 HIS A N 1
ATOM 4407 C CA . HIS A 1 540 ? 20.201 -0.658 -6.999 1.00 88.12 540 HIS A CA 1
ATOM 4408 C C . HIS A 1 540 ? 19.047 -1.296 -6.230 1.00 88.12 540 HIS A C 1
ATOM 4410 O O . HIS A 1 540 ? 18.578 -0.716 -5.253 1.00 88.12 540 HIS A O 1
ATOM 4416 N N . LEU A 1 541 ? 18.608 -2.489 -6.637 1.00 88.94 541 LEU A N 1
ATOM 4417 C CA . LEU A 1 541 ? 17.579 -3.238 -5.925 1.00 88.94 541 LEU A CA 1
ATOM 4418 C C . LEU A 1 541 ? 18.066 -3.615 -4.517 1.00 88.94 541 LEU A C 1
ATOM 4420 O O . LEU A 1 541 ? 17.365 -3.342 -3.548 1.00 88.94 541 LEU A O 1
ATOM 4424 N N . ILE A 1 542 ? 19.281 -4.155 -4.386 1.00 89.44 542 ILE A N 1
ATOM 4425 C CA . ILE A 1 542 ? 19.889 -4.529 -3.097 1.00 89.44 542 ILE A CA 1
ATOM 4426 C C . ILE A 1 542 ? 20.165 -3.295 -2.219 1.00 89.44 542 ILE A C 1
ATOM 4428 O O . ILE A 1 542 ? 19.962 -3.358 -1.008 1.00 89.44 542 ILE A O 1
ATOM 4432 N N . ASP A 1 543 ? 20.574 -2.161 -2.795 1.00 87.81 543 ASP A N 1
ATOM 4433 C CA . ASP A 1 543 ? 20.834 -0.913 -2.053 1.00 87.81 543 ASP A CA 1
ATOM 4434 C C . ASP A 1 543 ? 19.575 -0.371 -1.345 1.00 87.81 543 ASP A C 1
ATOM 4436 O O . ASP A 1 543 ? 19.658 0.230 -0.271 1.00 87.81 543 ASP A O 1
ATOM 4440 N N . GLN A 1 544 ? 18.379 -0.662 -1.874 1.00 85.12 544 GLN A N 1
ATOM 4441 C CA . GLN A 1 544 ? 17.118 -0.298 -1.217 1.00 85.12 544 GLN A CA 1
ATOM 4442 C C . GLN A 1 544 ? 16.767 -1.166 0.003 1.00 85.12 544 GLN A C 1
ATOM 4444 O O . GLN A 1 544 ? 15.780 -0.859 0.677 1.00 85.12 544 GLN A O 1
ATOM 4449 N N . ASN A 1 545 ? 17.538 -2.213 0.325 1.00 84.44 545 ASN A N 1
ATOM 4450 C CA . ASN A 1 545 ? 17.218 -3.164 1.396 1.00 84.44 545 ASN A CA 1
ATOM 4451 C C . ASN A 1 545 ? 16.945 -2.469 2.743 1.00 84.44 545 ASN A C 1
ATOM 4453 O O . ASN A 1 545 ? 15.838 -2.546 3.274 1.00 84.44 545 ASN A O 1
ATOM 4457 N N . SER A 1 546 ? 17.911 -1.685 3.231 1.00 76.94 546 SER A N 1
ATOM 4458 C CA . SER A 1 546 ? 17.817 -1.012 4.538 1.00 76.94 546 SER A CA 1
ATOM 4459 C C . SER A 1 546 ? 16.639 -0.032 4.646 1.00 76.94 546 SER A C 1
ATOM 4461 O O . SER A 1 546 ? 15.989 0.052 5.688 1.00 76.94 546 SER A O 1
ATOM 4463 N N . LYS A 1 547 ? 16.327 0.694 3.563 1.00 79.19 547 LYS A N 1
ATOM 4464 C CA . LYS A 1 547 ? 15.183 1.619 3.514 1.00 79.19 547 LYS A CA 1
ATOM 4465 C C . LYS A 1 547 ? 13.858 0.860 3.529 1.00 79.19 547 LYS A C 1
ATOM 4467 O O . LYS A 1 547 ? 12.953 1.230 4.267 1.00 79.19 547 LYS A O 1
ATOM 4472 N N . THR A 1 548 ? 13.767 -0.211 2.743 1.00 76.38 548 THR A N 1
ATOM 4473 C CA . THR A 1 548 ? 12.550 -1.024 2.609 1.00 76.38 548 THR A CA 1
ATOM 4474 C C . THR A 1 548 ? 12.224 -1.756 3.911 1.00 76.38 548 THR A C 1
ATOM 4476 O O . THR A 1 548 ? 11.064 -1.802 4.321 1.00 76.38 548 THR A O 1
ATOM 4479 N N . GLU A 1 549 ? 13.248 -2.260 4.603 1.00 76.62 549 GLU A N 1
ATOM 4480 C CA . GLU A 1 549 ? 13.131 -2.855 5.936 1.00 76.62 549 GLU A CA 1
ATOM 4481 C C . GLU A 1 549 ? 12.537 -1.867 6.954 1.00 76.62 549 GLU A C 1
ATOM 4483 O O . GLU A 1 549 ? 11.564 -2.192 7.636 1.00 76.62 549 GLU A O 1
ATOM 4488 N N . GLN A 1 550 ? 13.057 -0.636 7.028 1.00 72.81 550 GLN A N 1
ATOM 4489 C CA . GLN A 1 550 ? 12.544 0.375 7.961 1.00 72.81 550 GLN A CA 1
ATOM 4490 C C . GLN A 1 550 ? 11.088 0.772 7.675 1.00 72.81 550 GLN A C 1
ATOM 4492 O O . GLN A 1 550 ? 10.302 0.945 8.614 1.00 72.81 550 GLN A O 1
ATOM 4497 N N . THR A 1 551 ? 10.703 0.893 6.401 1.00 71.31 551 THR A N 1
ATOM 4498 C CA . THR A 1 551 ? 9.315 1.192 6.012 1.00 71.31 551 THR A CA 1
ATOM 4499 C C . THR A 1 551 ? 8.363 0.092 6.482 1.00 71.31 551 THR A C 1
ATOM 4501 O O . THR A 1 551 ? 7.409 0.383 7.205 1.00 71.31 551 THR A O 1
ATOM 4504 N N . ILE A 1 552 ? 8.677 -1.175 6.193 1.00 68.81 552 ILE A N 1
ATOM 4505 C CA . ILE A 1 552 ? 7.823 -2.320 6.553 1.00 68.81 552 ILE A CA 1
ATOM 4506 C C . ILE A 1 552 ? 7.732 -2.520 8.073 1.00 68.81 552 ILE A C 1
ATOM 4508 O O . ILE A 1 552 ? 6.706 -2.973 8.566 1.00 68.81 552 ILE A O 1
ATOM 4512 N N . ILE A 1 553 ? 8.752 -2.150 8.853 1.00 68.06 553 ILE A N 1
ATOM 4513 C CA . ILE A 1 553 ? 8.689 -2.229 10.326 1.00 68.06 553 ILE A CA 1
ATOM 4514 C C . ILE A 1 553 ? 7.799 -1.125 10.937 1.00 68.06 553 ILE A C 1
ATOM 4516 O O . ILE A 1 553 ? 7.204 -1.326 12.001 1.00 68.06 553 ILE A O 1
ATOM 4520 N N . SER A 1 554 ? 7.723 0.054 10.310 1.00 65.88 554 SER A N 1
ATOM 4521 C CA . SER A 1 554 ? 7.140 1.262 10.919 1.00 65.88 554 SER A CA 1
ATOM 4522 C C . SER A 1 554 ? 5.674 1.522 10.550 1.00 65.88 554 SER A C 1
ATOM 4524 O O . SER A 1 554 ? 4.890 1.897 11.426 1.00 65.88 554 SER A O 1
ATOM 4526 N N . GLU A 1 555 ? 5.275 1.284 9.300 1.00 63.72 555 GLU A N 1
ATOM 4527 C CA . GLU A 1 555 ? 3.918 1.568 8.802 1.00 63.72 555 GLU A CA 1
ATOM 4528 C C . GLU A 1 555 ? 2.805 0.708 9.445 1.00 63.72 555 GLU A C 1
ATOM 4530 O O . GLU A 1 555 ? 1.793 1.282 9.873 1.00 63.72 555 GLU A O 1
ATOM 4535 N N . PRO A 1 556 ? 2.990 -0.617 9.643 1.00 62.62 556 PRO A N 1
ATOM 4536 C CA . PRO A 1 556 ? 2.051 -1.507 10.332 1.00 62.62 556 PRO A CA 1
ATOM 4537 C C . PRO A 1 556 ? 1.444 -0.995 11.634 1.00 62.62 556 PRO A C 1
ATOM 4539 O O . PRO A 1 556 ? 0.236 -1.098 11.854 1.00 62.62 556 PRO A O 1
ATOM 4542 N N . LYS A 1 557 ? 2.286 -0.444 12.515 1.00 61.91 557 LYS A N 1
ATOM 4543 C CA . LYS A 1 557 ? 1.890 -0.087 13.883 1.00 61.91 557 LYS A CA 1
ATOM 4544 C C . LYS A 1 557 ? 0.835 1.015 13.894 1.00 61.91 557 LYS A C 1
ATOM 4546 O O . LYS A 1 557 ? -0.121 0.946 14.659 1.00 61.91 557 LYS A O 1
ATOM 4551 N N . SER A 1 558 ? 0.951 1.978 12.981 1.00 64.38 558 SER A N 1
ATOM 4552 C CA . SER A 1 558 ? 0.020 3.108 12.892 1.00 64.38 558 SER A CA 1
ATOM 4553 C C . SER A 1 558 ? -1.401 2.692 12.477 1.00 64.38 558 SER A C 1
ATOM 4555 O O . SER A 1 558 ? -2.394 3.192 13.022 1.00 64.38 558 SER A O 1
ATOM 4557 N N . LEU A 1 559 ? -1.506 1.734 11.548 1.00 59.91 559 LEU A N 1
ATOM 4558 C CA . LEU A 1 559 ? -2.779 1.220 11.042 1.00 59.91 559 LEU A CA 1
ATOM 4559 C C . LEU A 1 559 ? -3.474 0.319 12.076 1.00 59.91 559 LEU A C 1
ATOM 4561 O O . LEU A 1 559 ? -4.700 0.347 12.215 1.00 59.91 559 LEU A O 1
ATOM 4565 N N . ILE A 1 560 ? -2.682 -0.454 12.825 1.00 67.62 560 ILE A N 1
ATOM 4566 C CA . ILE A 1 560 ? -3.138 -1.266 13.957 1.00 67.62 560 ILE A CA 1
ATOM 4567 C C . ILE A 1 560 ? -3.719 -0.351 15.044 1.00 67.62 560 ILE A C 1
ATOM 4569 O O . ILE A 1 560 ? -4.866 -0.523 15.449 1.00 67.62 560 ILE A O 1
ATOM 4573 N N . ASP A 1 561 ? -2.983 0.666 15.486 1.00 69.38 561 ASP A N 1
ATOM 4574 C CA . ASP A 1 561 ? -3.390 1.491 16.631 1.00 69.38 561 ASP A CA 1
ATOM 4575 C C . ASP A 1 561 ? -4.683 2.280 16.385 1.00 69.38 561 ASP A C 1
ATOM 4577 O O . ASP A 1 561 ? -5.521 2.399 17.284 1.00 69.38 561 ASP A O 1
ATOM 4581 N N . THR A 1 562 ? -4.892 2.758 15.155 1.00 69.06 562 THR A N 1
ATOM 4582 C CA . THR A 1 562 ? -6.103 3.507 14.785 1.00 69.06 562 THR A CA 1
ATOM 4583 C C . THR A 1 562 ? -7.352 2.626 14.854 1.00 69.06 562 THR A C 1
ATOM 4585 O O . THR A 1 562 ? -8.318 2.984 15.528 1.00 69.06 562 THR A O 1
ATOM 4588 N N . ASN A 1 563 ? -7.316 1.441 14.234 1.00 67.75 563 ASN A N 1
ATOM 4589 C CA . ASN A 1 563 ? -8.450 0.514 14.257 1.00 67.75 563 ASN A CA 1
ATOM 4590 C C . ASN A 1 563 ? -8.743 0.024 15.683 1.00 67.75 563 ASN A C 1
ATOM 4592 O O . ASN A 1 563 ? -9.896 -0.037 16.106 1.00 67.75 563 ASN A O 1
ATOM 4596 N N . PHE A 1 564 ? -7.706 -0.282 16.466 1.00 77.38 564 PHE A N 1
ATOM 4597 C CA . PHE A 1 564 ? -7.889 -0.757 17.837 1.00 77.38 564 PHE A CA 1
ATOM 4598 C C . PHE A 1 564 ? -8.498 0.276 18.763 1.00 77.38 564 PHE A C 1
ATOM 4600 O O . PHE A 1 564 ? -9.282 -0.091 19.636 1.00 77.38 564 PHE A O 1
ATOM 4607 N N . LYS A 1 565 ? -8.150 1.550 18.587 1.00 80.62 565 LYS A N 1
ATOM 4608 C CA . LYS A 1 565 ? -8.762 2.619 19.366 1.00 80.62 565 LYS A CA 1
ATOM 4609 C C . LYS A 1 565 ? -10.269 2.674 19.122 1.00 80.62 565 LYS A C 1
ATOM 4611 O O . LYS A 1 565 ? -11.030 2.748 20.080 1.00 80.62 565 LYS A O 1
ATOM 4616 N N . GLU A 1 566 ? -10.708 2.555 17.871 1.00 80.25 566 GLU A N 1
ATOM 4617 C CA . GLU A 1 566 ? -12.137 2.512 17.545 1.00 80.25 566 GLU A CA 1
ATOM 4618 C C . GLU A 1 566 ? -12.838 1.296 18.168 1.00 80.25 566 GLU A C 1
ATOM 4620 O O . GLU A 1 566 ? -13.921 1.435 18.744 1.00 80.25 566 GLU A O 1
ATOM 4625 N N . PHE A 1 567 ? -12.216 0.112 18.114 1.00 81.00 567 PHE A N 1
ATOM 4626 C CA . PHE A 1 567 ? -12.754 -1.095 18.751 1.00 81.00 567 PHE A CA 1
ATOM 4627 C C . PHE A 1 567 ? -12.834 -0.969 20.273 1.00 81.00 567 PHE A C 1
ATOM 4629 O O . PHE A 1 567 ? -13.881 -1.269 20.848 1.00 81.00 567 PHE A O 1
ATOM 4636 N N . HIS A 1 568 ? -11.764 -0.495 20.914 1.00 87.19 568 HIS A N 1
ATOM 4637 C CA . HIS A 1 568 ? -11.720 -0.211 22.346 1.00 87.19 568 HIS A CA 1
ATOM 4638 C C . HIS A 1 568 ? -12.852 0.738 22.741 1.00 87.19 568 HIS A C 1
ATOM 4640 O O . HIS A 1 568 ? -13.659 0.417 23.613 1.00 87.19 568 HIS A O 1
ATOM 4646 N N . ASP A 1 569 ? -12.944 1.882 22.061 1.00 85.75 569 ASP A N 1
ATOM 4647 C CA . ASP A 1 569 ? -13.906 2.936 22.373 1.00 85.75 569 ASP A CA 1
ATOM 4648 C C . ASP A 1 569 ? -15.346 2.463 22.158 1.00 85.75 569 ASP A C 1
ATOM 4650 O O . ASP A 1 569 ? -16.253 2.875 22.884 1.00 85.75 569 ASP A O 1
ATOM 4654 N N . ARG A 1 570 ? -15.574 1.569 21.193 1.00 84.81 570 ARG A N 1
ATOM 4655 C CA . ARG A 1 570 ? -16.870 0.920 20.992 1.00 84.81 570 ARG A CA 1
ATOM 4656 C C . ARG A 1 570 ? -17.187 -0.063 22.116 1.00 84.81 570 ARG A C 1
ATOM 4658 O O . ARG A 1 570 ? -18.262 0.037 22.700 1.00 84.81 570 ARG A O 1
ATOM 4665 N N . LEU A 1 571 ? -16.281 -0.986 22.434 1.00 86.50 571 LEU A N 1
ATOM 4666 C CA . LEU A 1 571 ? -16.511 -2.026 23.442 1.00 86.50 571 LEU A CA 1
ATOM 4667 C C . LEU A 1 571 ? -16.654 -1.436 24.848 1.00 86.50 571 LEU A C 1
ATOM 4669 O O . LEU A 1 571 ? -17.577 -1.807 25.564 1.00 86.50 571 LEU A O 1
ATOM 4673 N N . ILE A 1 572 ? -15.830 -0.459 25.234 1.00 88.50 572 ILE A N 1
ATOM 4674 C CA . ILE A 1 572 ? -15.945 0.180 26.553 1.00 88.50 572 ILE A CA 1
ATOM 4675 C C . ILE A 1 572 ? -17.279 0.921 26.701 1.00 88.50 572 ILE A C 1
ATOM 4677 O O . ILE A 1 572 ? -17.929 0.826 27.742 1.00 88.50 572 ILE A O 1
ATOM 4681 N N . LYS A 1 573 ? -17.745 1.597 25.639 1.00 85.50 573 LYS A N 1
ATOM 4682 C CA . LYS A 1 573 ? -19.080 2.212 25.604 1.00 85.50 573 LYS A CA 1
ATOM 4683 C C . LYS A 1 573 ? -20.176 1.165 25.707 1.00 85.50 573 LYS A C 1
ATOM 4685 O O . LYS A 1 573 ? -21.192 1.435 26.337 1.00 85.50 573 LYS A O 1
ATOM 4690 N N . GLN A 1 574 ? -19.981 -0.014 25.118 1.00 83.00 574 GLN A N 1
ATOM 4691 C CA . GLN A 1 574 ? -20.936 -1.103 25.253 1.00 83.00 574 GLN A CA 1
ATOM 4692 C C . GLN A 1 574 ? -21.000 -1.604 26.700 1.00 83.00 574 GLN A C 1
ATOM 4694 O O . GLN A 1 574 ? -22.071 -1.648 27.307 1.00 83.00 574 GLN A O 1
ATOM 4699 N N . VAL A 1 575 ? -19.853 -1.879 27.312 1.00 86.62 575 VAL A N 1
ATOM 4700 C CA . VAL A 1 575 ? -19.800 -2.329 28.706 1.00 86.62 575 VAL A CA 1
ATOM 4701 C C . VAL A 1 575 ? -20.399 -1.298 29.656 1.00 86.62 575 VAL A C 1
ATOM 4703 O O . VAL A 1 575 ? -21.113 -1.675 30.580 1.00 86.62 575 VAL A O 1
ATOM 4706 N N . LEU A 1 576 ? -20.165 -0.005 29.426 1.00 84.75 576 LEU A N 1
ATOM 4707 C CA . LEU A 1 576 ? -20.627 1.088 30.288 1.00 84.75 576 LEU A CA 1
ATOM 4708 C C . LEU A 1 576 ? -21.964 1.712 29.856 1.00 84.75 576 LEU A C 1
ATOM 4710 O O . LEU A 1 576 ? -22.337 2.752 30.394 1.00 84.75 576 LEU A O 1
ATOM 4714 N N . VAL A 1 577 ? -22.698 1.111 28.910 1.00 80.19 577 VAL A N 1
ATOM 4715 C CA . VAL A 1 577 ? -23.806 1.813 28.233 1.00 80.19 577 VAL A CA 1
ATOM 4716 C C . VAL A 1 577 ? -24.947 2.223 29.160 1.00 80.19 577 VAL A C 1
ATOM 4718 O O . VAL A 1 577 ? -25.645 3.193 28.882 1.00 80.19 577 VAL A O 1
ATOM 4721 N N . CYS A 1 578 ? -25.154 1.480 30.248 1.00 84.75 578 CYS A N 1
ATOM 4722 C CA . CYS A 1 578 ? -26.250 1.720 31.169 1.00 84.75 578 CYS A CA 1
ATOM 4723 C C . CYS A 1 578 ? -25.732 2.073 32.559 1.00 84.75 578 CYS A C 1
ATOM 4725 O O . CYS A 1 578 ? -25.159 1.238 33.264 1.00 84.75 578 CYS A O 1
ATOM 4727 N N . THR A 1 579 ? -26.006 3.310 32.962 1.00 86.56 579 THR A N 1
ATOM 4728 C CA . THR A 1 579 ? -25.745 3.846 34.302 1.00 86.56 579 THR A CA 1
ATOM 4729 C C . THR A 1 579 ? -26.989 3.841 35.192 1.00 86.56 579 THR A C 1
ATOM 4731 O O . THR A 1 579 ? -26.903 4.198 36.368 1.00 86.56 579 THR A O 1
ATOM 4734 N N . GLU A 1 580 ? -28.138 3.408 34.660 1.00 90.06 580 GLU A N 1
ATOM 4735 C CA . GLU A 1 580 ? -29.391 3.352 35.407 1.00 90.06 580 GLU A CA 1
ATOM 4736 C C . GLU A 1 580 ? -29.289 2.423 36.616 1.00 90.06 580 GLU A C 1
ATOM 4738 O O . GLU A 1 580 ? -28.752 1.309 36.555 1.00 90.06 580 GLU A O 1
ATOM 4743 N N . LYS A 1 581 ? -29.831 2.903 37.736 1.00 89.69 581 LYS A N 1
ATOM 4744 C CA . LYS A 1 581 ? -29.843 2.194 39.016 1.00 89.69 581 LYS A CA 1
ATOM 4745 C C . LYS A 1 581 ? -31.249 1.713 39.305 1.00 89.69 581 LYS A C 1
ATOM 4747 O O . LYS A 1 581 ? -32.196 2.492 39.237 1.00 89.69 581 LYS A O 1
ATOM 4752 N N . CYS A 1 582 ? -31.364 0.455 39.715 1.00 88.25 582 CYS A N 1
ATOM 4753 C CA . CYS A 1 582 ? -32.631 -0.178 40.038 1.00 88.25 582 CYS A CA 1
ATOM 4754 C C . CYS A 1 582 ? -33.410 0.711 41.009 1.00 88.25 582 CYS A C 1
ATOM 4756 O O . CYS A 1 582 ? -32.898 1.033 42.089 1.00 88.25 582 CYS A O 1
ATOM 4758 N N . PRO A 1 583 ? -34.643 1.119 40.677 1.00 87.19 583 PRO A N 1
ATOM 4759 C CA . PRO A 1 583 ? -35.376 2.076 41.492 1.00 87.19 583 PRO A CA 1
ATOM 4760 C C . PRO A 1 583 ? -35.668 1.512 42.890 1.00 87.19 583 PRO A C 1
ATOM 4762 O O . PRO A 1 583 ? -35.726 2.289 43.848 1.00 87.19 583 PRO A O 1
ATOM 4765 N N . CYS A 1 584 ? -35.744 0.180 43.022 1.00 84.50 584 CYS A N 1
ATOM 4766 C CA . CYS A 1 584 ? -35.998 -0.523 44.276 1.00 84.50 584 CYS A CA 1
ATOM 4767 C C . CYS A 1 584 ? -34.740 -0.773 45.116 1.00 84.50 584 CYS A C 1
ATOM 4769 O O . CYS A 1 584 ? -34.750 -0.427 46.295 1.00 84.50 584 CYS A O 1
ATOM 4771 N N . CYS A 1 585 ? -33.675 -1.361 44.557 1.00 84.38 585 CYS A N 1
ATOM 4772 C CA . CYS A 1 585 ? -32.492 -1.745 45.340 1.00 84.38 585 CYS A CA 1
ATOM 4773 C C . CYS A 1 585 ? -31.299 -0.803 45.177 1.00 84.38 585 CYS A C 1
ATOM 4775 O O . CYS A 1 585 ? -30.425 -0.828 46.032 1.00 84.38 585 CYS A O 1
ATOM 4777 N N . LYS A 1 586 ? -31.285 0.063 44.155 1.00 86.06 586 LYS A N 1
ATOM 4778 C CA . LYS A 1 586 ? -30.196 0.983 43.764 1.00 86.06 586 LYS A CA 1
ATOM 4779 C C . LYS A 1 586 ? -28.944 0.330 43.163 1.00 86.06 586 LYS A C 1
ATOM 4781 O O . LYS A 1 586 ? -27.975 1.042 42.908 1.00 86.06 586 LYS A O 1
ATOM 4786 N N . ARG A 1 587 ? -28.975 -0.977 42.872 1.00 86.75 587 ARG A N 1
ATOM 4787 C CA . ARG A 1 587 ? -27.925 -1.664 42.098 1.00 86.75 587 ARG A CA 1
ATOM 4788 C C . ARG A 1 587 ? -27.923 -1.139 40.663 1.00 86.75 587 ARG A C 1
ATOM 4790 O O . ARG A 1 587 ? -28.993 -0.895 40.112 1.00 86.75 587 ARG A O 1
ATOM 4797 N N . ILE A 1 588 ? -26.753 -0.993 40.052 1.00 88.50 588 ILE A N 1
ATOM 4798 C CA . ILE A 1 588 ? -26.664 -0.666 38.626 1.00 88.50 588 ILE A CA 1
ATOM 4799 C C . ILE A 1 588 ? -27.227 -1.802 37.756 1.00 88.50 588 ILE A C 1
ATOM 4801 O O . ILE A 1 588 ? -27.086 -2.977 38.100 1.00 88.50 588 ILE A O 1
ATOM 4805 N N . CYS A 1 589 ? -27.854 -1.450 36.635 1.00 88.00 589 CYS A N 1
ATOM 4806 C CA . CYS A 1 589 ? -28.307 -2.406 35.627 1.00 88.00 589 CYS A CA 1
ATOM 4807 C C . CYS A 1 589 ? -27.151 -3.306 35.153 1.00 88.00 589 CYS A C 1
ATOM 4809 O O . CYS A 1 589 ? -26.049 -2.812 34.891 1.00 88.00 589 CYS A O 1
ATOM 4811 N N . ASP A 1 590 ? -27.395 -4.607 35.006 1.00 84.38 590 ASP A N 1
ATOM 4812 C CA . ASP A 1 590 ? -26.435 -5.586 34.472 1.00 84.38 590 ASP A CA 1
ATOM 4813 C C . ASP A 1 590 ? -26.835 -6.151 33.097 1.00 84.38 590 ASP A C 1
ATOM 4815 O O . ASP A 1 590 ? -26.172 -7.054 32.590 1.00 84.38 590 ASP A O 1
ATOM 4819 N N . ALA A 1 591 ? -27.888 -5.604 32.479 1.00 85.25 591 ALA A N 1
ATOM 4820 C CA . ALA A 1 591 ? -28.330 -5.995 31.147 1.00 85.25 591 ALA A CA 1
ATOM 4821 C C . ALA A 1 591 ? -27.317 -5.586 30.064 1.00 85.25 591 ALA A C 1
ATOM 4823 O O . ALA A 1 591 ? -26.838 -4.448 30.023 1.00 85.25 591 ALA A O 1
ATOM 4824 N N . ASP A 1 592 ? -27.062 -6.501 29.131 1.00 84.44 592 ASP A N 1
ATOM 4825 C CA . ASP A 1 592 ? -26.331 -6.226 27.897 1.00 84.44 592 ASP A CA 1
ATOM 4826 C C . ASP A 1 592 ? -27.284 -5.639 26.845 1.00 84.44 592 ASP A C 1
ATOM 4828 O O . ASP A 1 592 ? -27.821 -6.351 25.998 1.00 84.44 592 ASP A O 1
ATOM 4832 N N . HIS A 1 593 ? -27.483 -4.319 26.875 1.00 84.44 593 HIS A N 1
ATOM 4833 C CA . HIS A 1 593 ? -28.409 -3.613 25.971 1.00 84.44 593 HIS A CA 1
ATOM 4834 C C . HIS A 1 593 ? -27.986 -3.590 24.483 1.00 84.44 593 HIS A C 1
ATOM 4836 O O . HIS A 1 593 ? -28.594 -2.900 23.670 1.00 84.44 593 HIS A O 1
ATOM 4842 N N . HIS A 1 594 ? -26.930 -4.319 24.115 1.00 75.56 594 HIS A N 1
ATOM 4843 C CA . HIS A 1 594 ? -26.390 -4.386 22.748 1.00 75.56 594 HIS A CA 1
ATOM 4844 C C . HIS A 1 594 ? -26.820 -5.639 21.999 1.00 75.56 594 HIS A C 1
ATOM 4846 O O . HIS A 1 594 ? -26.541 -5.756 20.809 1.00 75.56 594 HIS A O 1
ATOM 4852 N N . LEU A 1 595 ? -27.462 -6.584 22.692 1.00 69.94 595 LEU A N 1
ATOM 4853 C CA . LEU A 1 595 ? -27.883 -7.858 22.111 1.00 69.94 595 LEU A CA 1
ATOM 4854 C C . LEU A 1 595 ? -29.078 -7.693 21.161 1.00 69.94 595 LEU A C 1
ATOM 4856 O O . LEU A 1 595 ? -29.190 -8.446 20.198 1.00 69.94 595 LEU A O 1
ATOM 4860 N N . ASP A 1 596 ? -29.936 -6.693 21.388 1.00 76.19 596 ASP A N 1
ATOM 4861 C CA . ASP A 1 596 ? -31.011 -6.312 20.469 1.00 76.19 596 ASP A CA 1
ATOM 4862 C C . ASP A 1 596 ? -30.849 -4.854 20.034 1.00 76.19 596 ASP A C 1
ATOM 4864 O O . ASP A 1 596 ? -31.211 -3.917 20.739 1.00 76.19 596 ASP A O 1
ATOM 4868 N N . ILE A 1 597 ? -30.293 -4.656 18.845 1.00 74.38 597 ILE A N 1
ATOM 4869 C CA . ILE A 1 597 ? -29.976 -3.327 18.304 1.00 74.38 597 ILE A CA 1
ATOM 4870 C C . ILE A 1 597 ? -31.249 -2.549 17.915 1.00 74.38 597 ILE A C 1
ATOM 4872 O O . ILE A 1 597 ? -31.207 -1.332 17.741 1.00 74.38 597 ILE A O 1
ATOM 4876 N N . ASN A 1 598 ? -32.389 -3.233 17.767 1.00 79.06 598 ASN A N 1
ATOM 4877 C CA . ASN A 1 598 ? -33.634 -2.636 17.280 1.00 79.06 598 ASN A CA 1
ATOM 4878 C C . ASN A 1 598 ? -34.515 -2.084 18.410 1.00 79.06 598 ASN A C 1
ATOM 4880 O O . ASN A 1 598 ? -35.442 -1.314 18.147 1.00 79.06 598 ASN A O 1
ATOM 4884 N N . ALA A 1 599 ? -34.246 -2.462 19.661 1.00 79.50 599 ALA A N 1
ATOM 4885 C CA . ALA A 1 599 ? -34.979 -1.985 20.825 1.00 79.50 599 ALA A CA 1
ATOM 4886 C C . ALA A 1 599 ? -34.199 -0.863 21.539 1.00 79.50 599 ALA A C 1
ATOM 4888 O O . ALA A 1 599 ? -33.024 -1.037 21.854 1.00 79.50 599 ALA A O 1
ATOM 4889 N N . PRO A 1 600 ? -34.810 0.291 21.859 1.00 84.31 600 PRO A N 1
ATOM 4890 C CA . PRO A 1 600 ? -34.149 1.282 22.702 1.00 84.31 600 PRO A CA 1
ATOM 4891 C C . PRO A 1 600 ? -33.935 0.735 24.123 1.00 84.31 600 PRO A C 1
ATOM 4893 O O . PRO A 1 600 ? -34.704 -0.106 24.600 1.00 84.31 600 PRO A O 1
ATOM 4896 N N . ILE A 1 601 ? -32.911 1.250 24.810 1.00 85.88 601 ILE A N 1
ATOM 4897 C CA . ILE A 1 601 ? -32.649 0.962 26.228 1.00 85.88 601 ILE A CA 1
ATOM 4898 C C . ILE A 1 601 ? -33.927 1.223 27.045 1.00 85.88 601 ILE A C 1
ATOM 4900 O O . ILE A 1 601 ? -34.588 2.247 26.862 1.00 85.88 601 ILE A O 1
ATOM 4904 N N . GLY A 1 602 ? -34.296 0.270 27.904 1.00 84.19 602 GLY A N 1
ATOM 4905 C CA . GLY A 1 602 ? -35.515 0.313 28.712 1.00 84.19 602 GLY A CA 1
ATOM 4906 C C . GLY A 1 602 ? -36.765 -0.257 28.027 1.00 84.19 602 GLY A C 1
ATOM 4907 O O . GLY A 1 602 ? -37.858 -0.127 28.566 1.00 84.19 602 GLY A O 1
ATOM 4908 N N . ARG A 1 603 ? -36.678 -0.885 26.842 1.00 83.00 603 ARG A N 1
ATOM 4909 C CA . ARG A 1 603 ? -37.850 -1.486 26.165 1.00 83.00 603 ARG A CA 1
ATOM 4910 C C . ARG A 1 603 ? -37.609 -2.906 25.671 1.00 83.00 603 ARG A C 1
ATOM 4912 O O . ARG A 1 603 ? -36.512 -3.254 25.258 1.00 83.00 603 ARG A O 1
ATOM 4919 N N . GLY A 1 604 ? -38.677 -3.709 25.656 1.00 83.38 604 GLY A N 1
ATOM 4920 C CA . GLY A 1 604 ? -38.668 -5.064 25.100 1.00 83.38 604 GLY A CA 1
ATOM 4921 C C . GLY A 1 604 ? -37.615 -5.967 25.752 1.00 83.38 604 GLY A C 1
ATOM 4922 O O . GLY A 1 604 ? -37.649 -6.191 26.964 1.00 83.38 604 GLY A O 1
ATOM 4923 N N . SER A 1 605 ? -36.703 -6.466 24.922 1.00 79.31 605 SER A N 1
ATOM 4924 C CA . SER A 1 605 ? -35.502 -7.251 25.252 1.00 79.31 605 SER A CA 1
ATOM 4925 C C . SER A 1 605 ? -34.397 -6.432 25.938 1.00 79.31 605 SER A C 1
ATOM 4927 O O . SER A 1 605 ? -33.597 -7.002 26.671 1.00 79.31 605 SER A O 1
ATOM 4929 N N . ASN A 1 606 ? -34.392 -5.104 25.770 1.00 86.06 606 ASN A N 1
ATOM 4930 C CA . ASN A 1 606 ? -33.425 -4.164 26.346 1.00 86.06 606 ASN A CA 1
ATOM 4931 C C . ASN A 1 606 ? -33.933 -3.472 27.621 1.00 86.06 606 ASN A C 1
ATOM 4933 O O . ASN A 1 606 ? -33.437 -2.399 27.973 1.00 86.06 606 ASN A O 1
ATOM 4937 N N . ARG A 1 607 ? -34.917 -4.045 28.323 1.00 89.19 607 ARG A N 1
ATOM 4938 C CA . ARG A 1 607 ? -35.329 -3.549 29.647 1.00 89.19 607 ARG A CA 1
ATOM 4939 C C . ARG A 1 607 ? -34.178 -3.631 30.648 1.00 89.19 607 ARG A C 1
ATOM 4941 O O . ARG A 1 607 ? -33.334 -4.521 30.574 1.00 89.19 607 ARG A O 1
ATOM 4948 N N . HIS A 1 608 ? -34.139 -2.687 31.580 1.00 90.25 608 HIS A N 1
ATOM 4949 C CA . HIS A 1 608 ? -33.158 -2.684 32.657 1.00 90.25 608 HIS A CA 1
ATOM 4950 C C . HIS A 1 608 ? -33.397 -3.866 33.591 1.00 90.25 608 HIS A C 1
ATOM 4952 O O . HIS A 1 608 ? -34.541 -4.190 33.887 1.00 90.25 608 HIS A O 1
ATOM 4958 N N . CYS A 1 609 ? -32.353 -4.511 34.099 1.00 86.06 609 CYS A N 1
ATOM 4959 C CA . CYS A 1 609 ? -32.533 -5.611 35.039 1.00 86.06 609 CYS A CA 1
ATOM 4960 C C . CYS A 1 609 ? -31.378 -5.730 36.031 1.00 86.06 609 CYS A C 1
ATOM 4962 O O . CYS A 1 609 ? -30.317 -5.127 35.872 1.00 86.06 609 CYS A O 1
ATOM 4964 N N . CYS A 1 610 ? -31.616 -6.532 37.067 1.00 82.75 610 CYS A N 1
ATOM 4965 C CA . CYS A 1 610 ? -30.569 -7.127 37.891 1.00 82.75 610 CYS A CA 1
ATOM 4966 C C . CYS A 1 610 ? -30.667 -8.648 37.711 1.00 82.75 610 CYS A C 1
ATOM 4968 O O . CYS A 1 610 ? -31.347 -9.339 38.477 1.00 82.75 610 CYS A O 1
ATOM 4970 N N . LYS A 1 611 ? -30.114 -9.138 36.602 1.00 75.88 611 LYS A N 1
ATOM 4971 C CA . LYS A 1 611 ? -30.140 -10.534 36.152 1.00 75.88 611 LYS A CA 1
ATOM 4972 C C . LYS A 1 611 ? -29.289 -11.428 37.045 1.00 75.88 611 LYS A C 1
ATOM 4974 O O . LYS A 1 611 ? -29.676 -12.557 37.315 1.00 75.88 611 LYS A O 1
ATOM 4979 N N . LEU A 1 612 ? -28.171 -10.914 37.548 1.00 74.75 612 LEU A N 1
ATOM 4980 C CA . LEU A 1 612 ? -27.260 -11.605 38.464 1.00 74.75 612 LEU A CA 1
ATOM 4981 C C . LEU A 1 612 ? -27.680 -11.399 39.932 1.00 74.75 612 LEU A C 1
ATOM 4983 O O . LEU A 1 612 ? -26.836 -11.220 40.813 1.00 74.75 612 LEU A O 1
ATOM 4987 N N . GLY A 1 613 ? -28.993 -11.340 40.173 1.00 76.06 613 GLY A N 1
ATOM 4988 C CA . GLY A 1 613 ? -29.634 -11.145 41.476 1.00 76.06 613 GLY A CA 1
ATOM 4989 C C . GLY A 1 613 ? -29.743 -9.690 41.941 1.00 76.06 613 GLY A C 1
ATOM 4990 O O . GLY A 1 613 ? -29.241 -8.769 41.304 1.00 76.06 613 GLY A O 1
ATOM 4991 N N . HIS A 1 614 ? -30.413 -9.424 43.061 1.00 80.75 614 HIS A N 1
ATOM 4992 C CA . HIS A 1 614 ? -30.592 -8.052 43.571 1.00 80.75 614 HIS A CA 1
ATOM 4993 C C . HIS A 1 614 ? -29.772 -7.780 44.828 1.00 80.75 614 HIS A C 1
ATOM 4995 O O . HIS A 1 614 ? -29.605 -8.657 45.671 1.00 80.75 614 HIS A O 1
ATOM 5001 N N . GLN A 1 615 ? -29.311 -6.535 44.984 1.00 86.31 615 GLN A N 1
ATOM 5002 C CA . GLN A 1 615 ? -28.675 -6.113 46.230 1.00 86.31 615 GLN A CA 1
ATOM 5003 C C . GLN A 1 615 ? -29.703 -5.924 47.346 1.00 86.31 615 GLN A C 1
ATOM 5005 O O . GLN A 1 615 ? -30.866 -5.590 47.095 1.00 86.31 615 GLN A O 1
ATOM 5010 N N . ILE A 1 616 ? -29.256 -6.091 48.590 1.00 86.81 616 ILE A N 1
ATOM 5011 C CA . ILE A 1 616 ? -30.065 -5.777 49.766 1.00 86.81 616 ILE A CA 1
ATOM 5012 C C . ILE A 1 616 ? -30.365 -4.275 49.759 1.00 86.81 616 ILE A C 1
ATOM 5014 O O . ILE A 1 616 ? -29.456 -3.455 49.640 1.00 86.81 616 ILE A O 1
ATOM 5018 N N . ARG A 1 617 ? -31.638 -3.888 49.896 1.00 86.12 617 ARG A N 1
ATOM 5019 C CA . ARG A 1 617 ? -32.080 -2.481 49.803 1.00 86.12 617 ARG A CA 1
ATOM 5020 C C . ARG A 1 617 ? -31.348 -1.555 50.780 1.00 86.12 617 ARG A C 1
ATOM 5022 O O . ARG A 1 617 ? -31.062 -0.406 50.441 1.00 86.12 617 ARG A O 1
ATOM 5029 N N . GLY A 1 618 ? -30.989 -2.056 51.959 1.00 85.75 618 GLY A N 1
ATOM 5030 C CA . GLY A 1 618 ? -30.186 -1.357 52.961 1.00 85.75 618 GLY A CA 1
ATOM 5031 C C . GLY A 1 618 ? -28.815 -0.911 52.447 1.00 85.75 618 GLY A C 1
ATOM 5032 O O . GLY A 1 618 ? -28.357 0.167 52.818 1.00 85.75 618 GLY A O 1
ATOM 5033 N N . MET A 1 619 ? -28.204 -1.661 51.523 1.00 88.75 619 MET A N 1
ATOM 5034 C CA . MET A 1 619 ? -26.958 -1.262 50.853 1.00 88.75 619 MET A CA 1
ATOM 5035 C C . MET A 1 619 ? -27.125 -0.038 49.962 1.00 88.75 619 MET A C 1
ATOM 5037 O O . MET A 1 619 ? -26.150 0.647 49.702 1.00 88.75 619 MET A O 1
ATOM 5041 N N . GLY A 1 620 ? -28.345 0.235 49.493 1.00 86.50 620 GLY A N 1
ATOM 5042 C CA . GLY A 1 620 ? -28.703 1.445 48.755 1.00 86.50 620 GLY A CA 1
ATOM 5043 C C . GLY A 1 620 ? -29.183 2.591 49.651 1.00 86.50 620 GLY A C 1
ATOM 5044 O O . GLY A 1 620 ? -29.730 3.568 49.140 1.00 86.50 620 GLY A O 1
ATOM 5045 N N . GLY A 1 621 ? -29.048 2.464 50.978 1.00 84.44 621 GLY A N 1
ATOM 5046 C CA . GLY A 1 621 ? -29.479 3.469 51.955 1.00 84.44 621 GLY A CA 1
ATOM 5047 C C . GLY A 1 621 ? -30.979 3.463 52.269 1.00 84.44 621 GLY A C 1
ATOM 5048 O O . GLY A 1 621 ? -31.499 4.442 52.810 1.00 84.44 621 GLY A O 1
ATOM 5049 N N . ILE A 1 622 ? -31.696 2.391 51.921 1.00 83.25 622 ILE A N 1
ATOM 5050 C CA . ILE A 1 622 ? -33.146 2.280 52.122 1.00 83.25 622 ILE A CA 1
ATOM 5051 C C . ILE A 1 622 ? -33.452 1.690 53.503 1.00 83.25 622 ILE A C 1
ATOM 5053 O O . ILE A 1 622 ? -32.823 0.729 53.945 1.00 83.25 622 ILE A O 1
ATOM 5057 N N . ARG A 1 623 ? -34.464 2.247 54.173 1.00 81.69 623 ARG A N 1
ATOM 5058 C CA . ARG A 1 623 ? -34.825 1.943 55.564 1.00 81.69 623 ARG A CA 1
ATOM 5059 C C . ARG A 1 623 ? -36.329 1.782 55.751 1.00 81.69 623 ARG A C 1
ATOM 5061 O O . ARG A 1 623 ? -37.110 2.294 54.947 1.00 81.69 623 ARG A O 1
ATOM 5068 N N . PHE A 1 624 ? -36.725 1.122 56.830 1.00 74.00 624 PHE A N 1
ATOM 5069 C CA . PHE A 1 624 ? -38.117 1.077 57.264 1.00 74.00 624 PHE A CA 1
ATOM 5070 C C . PHE A 1 624 ? -38.513 2.389 57.944 1.00 74.00 624 PHE A C 1
ATOM 5072 O O . PHE A 1 624 ? -37.809 2.896 58.814 1.00 74.00 624 PHE A O 1
ATOM 5079 N N . GLU A 1 625 ? -39.664 2.938 57.556 1.00 64.62 625 GLU A N 1
ATOM 5080 C CA . GLU A 1 625 ? -40.164 4.218 58.076 1.00 64.62 625 GLU A CA 1
ATOM 5081 C C . GLU A 1 625 ? -40.466 4.160 59.583 1.00 64.62 625 GLU A C 1
ATOM 5083 O O . GLU A 1 625 ? -40.218 5.124 60.300 1.00 64.62 625 GLU A O 1
ATOM 5088 N N . SER A 1 626 ? -40.968 3.022 60.071 1.00 63.34 626 SER A N 1
ATOM 5089 C CA . SER A 1 626 ? -41.418 2.845 61.456 1.00 63.34 626 SER A CA 1
ATOM 5090 C C . SER A 1 626 ? -40.291 2.636 62.467 1.00 63.34 626 SER A C 1
ATOM 5092 O O . SER A 1 626 ? -40.455 2.989 63.631 1.00 63.34 626 SER A O 1
ATOM 5094 N N . THR A 1 627 ? -39.174 2.030 62.057 1.00 67.94 627 THR A N 1
ATOM 5095 C CA . THR A 1 627 ? -38.092 1.626 62.975 1.00 67.94 627 THR A CA 1
ATOM 5096 C C . THR A 1 627 ? -36.770 2.343 62.724 1.00 67.94 627 THR A C 1
ATOM 5098 O O . THR A 1 627 ? -35.873 2.244 63.555 1.00 67.94 627 THR A O 1
ATOM 5101 N N . ASP A 1 628 ? -36.640 3.071 61.610 1.00 73.38 628 ASP A N 1
ATOM 5102 C CA . ASP A 1 628 ? -35.378 3.660 61.130 1.00 73.38 628 ASP A CA 1
ATOM 5103 C C . ASP A 1 628 ? -34.241 2.626 60.939 1.00 73.38 628 ASP A C 1
ATOM 5105 O O . ASP A 1 628 ? -33.051 2.951 60.912 1.00 73.38 628 ASP A O 1
ATOM 5109 N N . GLU A 1 629 ? -34.612 1.351 60.798 1.00 80.69 629 GLU A N 1
ATOM 5110 C CA . GLU A 1 629 ? -33.712 0.224 60.556 1.00 80.69 629 GLU A CA 1
ATOM 5111 C C . GLU A 1 629 ? -33.495 0.018 59.049 1.00 80.69 629 GLU A C 1
ATOM 5113 O O . GLU A 1 629 ? -34.403 0.232 58.237 1.00 80.69 629 GLU A O 1
ATOM 5118 N N . ALA A 1 630 ? -32.292 -0.406 58.655 1.00 84.56 630 ALA A N 1
ATOM 5119 C CA . ALA A 1 630 ? -31.976 -0.715 57.261 1.00 84.56 630 ALA A CA 1
ATOM 5120 C C . ALA A 1 630 ? -32.866 -1.848 56.713 1.00 84.56 630 ALA A C 1
ATOM 5122 O O . ALA A 1 630 ? -33.110 -2.848 57.386 1.00 84.56 630 ALA A O 1
ATOM 5123 N N . SER A 1 631 ? -33.342 -1.709 55.471 1.00 84.00 631 SER A N 1
ATOM 5124 C CA . SER A 1 631 ? -34.204 -2.716 54.846 1.00 84.00 631 SER A CA 1
ATOM 5125 C C . SER A 1 631 ? -33.386 -3.904 54.342 1.00 84.00 631 SER A C 1
ATOM 5127 O O . SER A 1 631 ? -32.584 -3.758 53.423 1.00 84.00 631 SER A O 1
ATOM 5129 N N . LEU A 1 632 ? -33.618 -5.092 54.905 1.00 82.50 632 LEU A N 1
ATOM 5130 C CA . LEU A 1 632 ? -32.923 -6.323 54.501 1.00 82.50 632 LEU A CA 1
ATOM 5131 C C . LEU A 1 632 ? -33.558 -7.030 53.296 1.00 82.50 632 LEU A C 1
ATOM 5133 O O . LEU A 1 632 ? -33.091 -8.079 52.871 1.00 82.50 632 LEU A O 1
ATOM 5137 N N . LEU A 1 633 ? -34.625 -6.458 52.736 1.00 79.50 633 LEU A N 1
ATOM 5138 C CA . LEU A 1 633 ? -35.320 -7.032 51.589 1.00 79.50 633 LEU A CA 1
ATOM 5139 C C . LEU A 1 633 ? -34.496 -6.833 50.311 1.00 79.50 633 LEU A C 1
ATOM 5141 O O . LEU A 1 633 ? -33.925 -5.761 50.099 1.00 79.50 633 LEU A O 1
ATOM 5145 N N . SER A 1 634 ? -34.488 -7.837 49.437 1.00 81.19 634 SER A N 1
ATOM 5146 C CA . SER A 1 634 ? -34.088 -7.726 48.029 1.00 81.19 634 SER A CA 1
ATOM 5147 C C . SER A 1 634 ? -35.346 -7.706 47.151 1.00 81.19 634 SER A C 1
ATOM 5149 O O . SER A 1 634 ? -36.411 -8.127 47.596 1.00 81.19 634 SER A O 1
ATOM 5151 N N . CYS A 1 635 ? -35.258 -7.227 45.906 1.00 81.50 635 CYS A N 1
ATOM 5152 C CA . CYS A 1 635 ? -36.434 -7.114 45.027 1.00 81.50 635 CYS A CA 1
ATOM 5153 C C . CYS A 1 635 ? -37.148 -8.451 44.772 1.00 81.50 635 CYS A C 1
ATOM 5155 O O . CYS A 1 635 ? -38.343 -8.455 44.507 1.00 81.50 635 CYS A O 1
ATOM 5157 N N . GLU A 1 636 ? -36.422 -9.566 44.850 1.00 76.06 636 GLU A N 1
ATOM 5158 C CA . GLU A 1 636 ? -36.933 -10.913 44.562 1.00 76.06 636 GLU A CA 1
ATOM 5159 C C . GLU A 1 636 ? -37.795 -11.457 45.703 1.00 76.06 636 GLU A C 1
ATOM 5161 O O . GLU A 1 636 ? -38.675 -12.278 45.475 1.00 76.06 636 GLU A O 1
ATOM 5166 N N . ILE A 1 637 ? -37.579 -10.975 46.928 1.00 76.12 637 ILE A N 1
ATOM 5167 C CA . ILE A 1 637 ? -38.282 -11.454 48.126 1.00 76.12 637 ILE A CA 1
ATOM 5168 C C . ILE A 1 637 ? -39.572 -10.644 48.373 1.00 76.12 637 ILE A C 1
ATOM 5170 O O . ILE A 1 637 ? -40.428 -11.056 49.154 1.00 76.12 637 ILE A O 1
ATOM 5174 N N . ILE A 1 638 ? -39.739 -9.500 47.699 1.00 78.19 638 ILE A N 1
ATOM 5175 C CA . ILE A 1 638 ? -40.909 -8.626 47.847 1.00 78.19 638 ILE A CA 1
ATOM 5176 C C . ILE A 1 638 ? -42.088 -9.217 47.069 1.00 78.19 638 ILE A C 1
ATOM 5178 O O . ILE A 1 638 ? -42.027 -9.392 45.851 1.00 78.19 638 ILE A O 1
ATOM 5182 N N . LYS A 1 639 ? -43.189 -9.493 47.768 1.00 79.50 639 LYS A N 1
ATOM 5183 C CA . LYS A 1 639 ? -44.434 -9.977 47.163 1.00 79.50 639 LYS A CA 1
ATOM 5184 C C . LYS A 1 639 ? -45.210 -8.821 46.549 1.00 79.50 639 LYS A C 1
ATOM 5186 O O . LYS A 1 639 ? -45.163 -7.699 47.035 1.00 79.50 639 LYS A O 1
ATOM 5191 N N . ASP A 1 640 ? -46.019 -9.110 45.535 1.00 80.56 640 ASP A N 1
ATOM 5192 C CA . ASP A 1 640 ? -46.844 -8.111 44.832 1.00 80.56 640 ASP A CA 1
ATOM 5193 C C . ASP A 1 640 ? -47.803 -7.335 45.748 1.00 80.56 640 ASP A C 1
ATOM 5195 O O . ASP A 1 640 ? -48.131 -6.181 45.468 1.00 80.56 640 ASP A O 1
ATOM 5199 N N . THR A 1 641 ? -48.214 -7.957 46.855 1.00 75.88 641 THR A N 1
ATOM 5200 C CA . THR A 1 641 ? -49.067 -7.375 47.899 1.00 75.88 641 THR A CA 1
ATOM 5201 C C . THR A 1 641 ? -48.304 -6.552 48.938 1.00 75.88 641 THR A C 1
ATOM 5203 O O . THR A 1 641 ? -48.932 -5.861 49.739 1.00 75.88 641 THR A O 1
ATOM 5206 N N . ASP A 1 642 ? -46.972 -6.633 48.972 1.00 74.12 642 ASP A N 1
ATOM 5207 C CA . ASP A 1 642 ? -46.164 -5.957 49.983 1.00 74.12 642 ASP A CA 1
ATOM 5208 C C . ASP A 1 642 ? -46.090 -4.455 49.700 1.00 74.12 642 ASP A C 1
ATOM 5210 O O . ASP A 1 642 ? -45.931 -4.013 48.561 1.00 74.12 642 ASP A O 1
ATOM 5214 N N . ILE A 1 643 ? -46.175 -3.653 50.763 1.00 71.38 643 ILE A N 1
ATOM 5215 C CA . ILE A 1 643 ? -46.059 -2.196 50.677 1.00 71.38 643 ILE A CA 1
ATOM 5216 C C . ILE A 1 643 ? -44.582 -1.809 50.710 1.00 71.38 643 ILE A C 1
ATOM 5218 O O . ILE A 1 643 ? -43.864 -2.114 51.665 1.00 71.38 643 ILE A O 1
ATOM 5222 N N . ILE A 1 644 ? -44.149 -1.055 49.706 1.00 75.25 644 ILE A N 1
ATOM 5223 C CA . ILE A 1 644 ? -42.826 -0.451 49.634 1.00 75.25 644 ILE A CA 1
ATOM 5224 C C . ILE A 1 644 ? -42.912 1.071 49.787 1.00 75.25 644 ILE A C 1
ATOM 5226 O O . ILE A 1 644 ? -43.835 1.727 49.307 1.00 75.25 644 ILE A O 1
ATOM 5230 N N . VAL A 1 645 ? -41.928 1.642 50.484 1.00 64.44 645 VAL A N 1
ATOM 5231 C CA . VAL A 1 645 ? -41.763 3.095 50.617 1.00 64.44 645 VAL A CA 1
ATOM 5232 C C . VAL A 1 645 ? -40.696 3.556 49.634 1.00 64.44 645 VAL A C 1
ATOM 5234 O O . VAL A 1 645 ? -39.574 3.036 49.650 1.00 64.44 645 VAL A O 1
ATOM 5237 N N . ILE A 1 646 ? -41.045 4.527 48.792 1.00 64.19 646 ILE A N 1
ATOM 5238 C CA . ILE A 1 646 ? -40.129 5.180 47.850 1.00 64.19 646 ILE A CA 1
ATOM 5239 C C . ILE A 1 646 ? -39.746 6.560 48.407 1.00 64.19 646 ILE A C 1
ATOM 5241 O O . ILE A 1 646 ? -40.387 7.107 49.308 1.00 64.19 646 ILE A O 1
ATOM 5245 N N . THR A 1 647 ? -38.652 7.124 47.895 1.00 52.38 647 THR A N 1
ATOM 5246 C CA . THR A 1 647 ? -38.220 8.508 48.131 1.00 52.38 647 THR A CA 1
ATOM 5247 C C . THR A 1 647 ? -39.406 9.484 48.113 1.00 52.38 647 THR A C 1
ATOM 5249 O O . THR A 1 647 ? -40.123 9.533 47.122 1.00 52.38 647 THR A O 1
ATOM 5252 N N . LYS A 1 648 ? -39.545 10.292 49.182 1.00 51.56 648 LYS A N 1
ATOM 5253 C CA . LYS A 1 648 ? -40.658 11.230 49.487 1.00 51.56 648 LYS A CA 1
ATOM 5254 C C . LYS A 1 648 ? -41.887 10.640 50.216 1.00 51.56 648 LYS A C 1
ATOM 5256 O O . LYS A 1 648 ? -42.949 11.248 50.177 1.00 51.56 648 LYS A O 1
ATOM 5261 N N . ASN A 1 649 ? -41.727 9.531 50.947 1.00 54.38 649 ASN A N 1
ATOM 5262 C CA . ASN A 1 649 ? -42.759 8.924 51.816 1.00 54.38 649 ASN A CA 1
ATOM 5263 C C . ASN A 1 649 ? -44.018 8.430 51.082 1.00 54.38 649 ASN A C 1
ATOM 5265 O O . ASN A 1 649 ? -45.068 8.238 51.696 1.00 54.38 649 ASN A O 1
ATOM 5269 N N . GLU A 1 650 ? -43.925 8.182 49.778 1.00 67.62 650 GLU A N 1
ATOM 5270 C CA . GLU A 1 650 ? -45.029 7.577 49.044 1.00 67.62 650 GLU A CA 1
ATOM 5271 C C . GLU A 1 650 ? -45.021 6.061 49.281 1.00 67.62 650 GLU A C 1
ATOM 5273 O O . GLU A 1 650 ? -44.019 5.379 49.033 1.00 67.62 650 GLU A O 1
ATOM 5278 N N . ARG A 1 651 ? -46.127 5.550 49.833 1.00 71.25 651 ARG A N 1
ATOM 5279 C CA . ARG A 1 651 ? -46.357 4.122 50.078 1.00 71.25 651 ARG A CA 1
ATOM 5280 C C . ARG A 1 651 ? -47.097 3.548 48.878 1.00 71.25 651 ARG A C 1
ATOM 5282 O O . ARG A 1 651 ? -48.217 3.975 48.621 1.00 71.25 651 ARG A O 1
ATOM 5289 N N . LYS A 1 652 ? -46.496 2.578 48.193 1.00 78.81 652 LYS A N 1
ATOM 5290 C CA . LYS A 1 652 ? -47.108 1.859 47.063 1.00 78.81 652 LYS A CA 1
ATOM 5291 C C . LYS A 1 652 ? -47.008 0.362 47.287 1.00 78.81 652 LYS A C 1
ATOM 5293 O O . LYS A 1 652 ? -46.072 -0.085 47.951 1.00 78.81 652 LYS A O 1
ATOM 5298 N N . ILE A 1 653 ? -47.944 -0.416 46.756 1.00 82.25 653 ILE A N 1
ATOM 5299 C CA . ILE A 1 653 ? -47.765 -1.874 46.720 1.00 82.25 653 ILE A CA 1
ATOM 5300 C C . ILE A 1 653 ? -46.784 -2.250 45.604 1.00 82.25 653 ILE A C 1
ATOM 5302 O O . ILE A 1 653 ? -46.667 -1.549 44.598 1.00 82.25 653 ILE A O 1
ATOM 5306 N N . TRP A 1 654 ? -46.052 -3.350 45.772 1.00 85.31 654 TRP A N 1
ATOM 5307 C CA . TRP A 1 654 ? -45.018 -3.772 44.821 1.00 85.31 654 TRP A CA 1
ATOM 5308 C C . TRP A 1 654 ? -45.553 -3.956 43.398 1.00 85.31 654 TRP A C 1
ATOM 5310 O O . TRP A 1 654 ? -44.872 -3.604 42.436 1.00 85.31 654 TRP A O 1
ATOM 5320 N N . LYS A 1 655 ? -46.792 -4.440 43.251 1.00 85.75 655 LYS A N 1
ATOM 5321 C CA . LYS A 1 655 ? -47.453 -4.542 41.944 1.00 85.75 655 LYS A CA 1
ATOM 5322 C C . LYS A 1 655 ? -47.548 -3.191 41.223 1.00 85.75 655 LYS A C 1
ATOM 5324 O O . LYS A 1 655 ? -47.083 -3.090 40.094 1.00 85.75 655 LYS A O 1
ATOM 5329 N N . GLU A 1 656 ? -48.080 -2.167 41.891 1.00 87.31 656 GLU A N 1
ATOM 5330 C CA . GLU A 1 656 ? -48.197 -0.803 41.346 1.00 87.31 656 GLU A CA 1
ATOM 5331 C C . GLU A 1 656 ? -46.820 -0.230 41.000 1.00 87.31 656 GLU A C 1
ATOM 5333 O O . GLU A 1 656 ? -46.626 0.375 39.952 1.00 87.31 656 GLU A O 1
ATOM 5338 N N . PHE A 1 657 ? -45.820 -0.484 41.844 1.00 88.00 657 PHE A N 1
ATOM 5339 C CA . PHE A 1 657 ? -44.457 -0.044 41.571 1.00 88.00 657 PHE A CA 1
ATOM 5340 C C . PHE A 1 657 ? -43.865 -0.666 40.301 1.00 88.00 657 PHE A C 1
ATOM 5342 O O . PHE A 1 657 ? -43.221 0.039 39.523 1.00 88.00 657 PHE A O 1
ATOM 5349 N N . LYS A 1 658 ? -44.073 -1.968 40.070 1.00 87.75 658 LYS A N 1
ATOM 5350 C CA . LYS A 1 658 ? -43.635 -2.624 38.828 1.00 87.75 658 LYS A CA 1
ATOM 5351 C C . LYS A 1 658 ? -44.351 -2.038 37.608 1.00 87.75 658 LYS A C 1
ATOM 5353 O O . LYS A 1 658 ? -43.724 -1.866 36.569 1.00 87.75 658 LYS A O 1
ATOM 5358 N N . GLU A 1 659 ? -45.635 -1.710 37.739 1.00 88.12 659 GLU A N 1
ATOM 5359 C CA . GLU A 1 659 ? -46.437 -1.089 36.675 1.00 88.12 659 GLU A CA 1
ATOM 5360 C C . GLU A 1 659 ? -45.996 0.352 36.353 1.00 88.12 659 GLU A C 1
ATOM 5362 O O . GLU A 1 659 ? -46.148 0.793 35.219 1.00 88.12 659 GLU A O 1
ATOM 5367 N N . GLU A 1 660 ? -45.401 1.074 37.307 1.00 88.50 660 GLU A N 1
ATOM 5368 C CA . GLU A 1 660 ? -44.826 2.411 37.084 1.00 88.50 660 GLU A CA 1
ATOM 5369 C C . GLU A 1 660 ? -43.411 2.388 36.489 1.00 88.50 660 GLU A C 1
ATOM 5371 O O . GLU A 1 660 ? -42.979 3.375 35.897 1.00 88.50 660 GLU A O 1
ATOM 5376 N N . ASN A 1 661 ? -42.690 1.273 36.631 1.00 88.88 661 ASN A N 1
ATOM 5377 C CA . ASN A 1 661 ? -41.307 1.105 36.175 1.00 88.88 661 ASN A CA 1
ATOM 5378 C C . ASN A 1 661 ? -41.237 0.001 35.108 1.00 88.88 661 ASN A C 1
ATOM 5380 O O . ASN A 1 661 ? -40.493 -0.969 35.246 1.00 88.88 661 ASN A O 1
ATOM 5384 N N . LEU A 1 662 ? -42.054 0.128 34.052 1.00 88.50 662 LEU A N 1
ATOM 5385 C CA . LEU A 1 662 ? -42.144 -0.848 32.948 1.00 88.50 662 LEU A CA 1
ATOM 5386 C C . LEU A 1 662 ? -40.839 -0.995 32.153 1.00 88.50 662 LEU A C 1
ATOM 5388 O O . LEU A 1 662 ? -40.660 -1.972 31.419 1.00 88.50 662 LEU A O 1
ATOM 5392 N N . ASP A 1 663 ? -39.951 -0.014 32.278 1.00 89.69 663 ASP A N 1
ATOM 5393 C CA . ASP A 1 663 ? -38.602 -0.005 31.727 1.00 89.69 663 ASP A CA 1
ATOM 5394 C C . ASP A 1 663 ? -37.642 -0.945 32.470 1.00 89.69 663 ASP A C 1
ATOM 5396 O O . ASP A 1 663 ? -36.605 -1.321 31.915 1.00 89.69 663 ASP A O 1
ATOM 5400 N N . TRP A 1 664 ? -38.013 -1.388 33.676 1.00 89.81 664 TRP A N 1
ATOM 5401 C CA . TRP A 1 664 ? -37.299 -2.382 34.470 1.00 89.81 664 TRP A CA 1
ATOM 5402 C C . TRP A 1 664 ? -37.979 -3.755 34.432 1.00 89.81 664 TRP A C 1
ATOM 5404 O O . TRP A 1 664 ? -39.179 -3.914 34.648 1.00 89.81 664 TRP A O 1
ATOM 5414 N N . ASP A 1 665 ? -37.175 -4.789 34.217 1.00 86.94 665 ASP A N 1
ATOM 5415 C CA . ASP A 1 665 ? -37.541 -6.184 34.392 1.00 86.94 665 ASP A CA 1
ATOM 5416 C C . ASP A 1 665 ? -37.105 -6.684 35.778 1.00 86.94 665 ASP A C 1
ATOM 5418 O O . ASP A 1 665 ? -35.944 -7.029 36.042 1.00 86.94 665 ASP A O 1
ATOM 5422 N N . PHE A 1 666 ? -38.078 -6.738 36.687 1.00 81.62 666 PHE A N 1
ATOM 5423 C CA . PHE A 1 666 ? -37.899 -7.288 38.030 1.00 81.62 666 PHE A CA 1
ATOM 5424 C C . PHE A 1 666 ? -37.962 -8.831 38.070 1.00 81.62 666 PHE A C 1
ATOM 5426 O O . PHE A 1 666 ? -37.610 -9.405 39.099 1.00 81.62 666 PHE A O 1
ATOM 5433 N N . GLY A 1 667 ? -38.303 -9.501 36.957 1.00 69.50 667 GLY A N 1
ATOM 5434 C CA . GLY A 1 667 ? -38.398 -10.961 36.803 1.00 69.50 667 GLY A CA 1
ATOM 5435 C C . GLY A 1 667 ? -39.509 -11.654 37.604 1.00 69.50 667 GLY A C 1
ATOM 5436 O O . GLY A 1 667 ? -40.219 -11.022 38.384 1.00 69.50 667 GLY A O 1
ATOM 5437 N N . ASP A 1 668 ? -39.643 -12.978 37.417 1.00 62.19 668 ASP A N 1
ATOM 5438 C CA . ASP A 1 668 ? -40.400 -13.856 38.331 1.00 62.19 668 ASP A CA 1
ATOM 5439 C C . ASP A 1 668 ? -39.446 -14.362 39.434 1.00 62.19 668 ASP A C 1
ATOM 5441 O O . ASP A 1 668 ? -38.445 -15.015 39.107 1.00 62.19 668 ASP A O 1
ATOM 5445 N N . PRO A 1 669 ? -39.736 -14.094 40.723 1.00 54.78 669 PRO A N 1
ATOM 5446 C CA . PRO A 1 669 ? -38.954 -14.577 41.863 1.00 54.78 669 PRO A CA 1
ATOM 5447 C C . PRO A 1 669 ? -38.626 -16.074 41.818 1.00 54.78 669 PRO A C 1
ATOM 5449 O O . PRO A 1 669 ? -37.541 -16.484 42.217 1.00 54.78 669 PRO A O 1
ATOM 5452 N N . ARG A 1 670 ? -39.536 -16.896 41.277 1.00 50.50 670 ARG A N 1
ATOM 5453 C CA . ARG A 1 670 ? -39.440 -18.368 41.286 1.00 50.50 670 ARG A CA 1
ATOM 5454 C C . ARG A 1 670 ? -38.379 -18.940 40.347 1.00 50.50 670 ARG A C 1
ATOM 5456 O O . ARG A 1 670 ? -38.054 -20.116 40.448 1.00 50.50 670 ARG A O 1
ATOM 5463 N N . ILE A 1 671 ? -37.863 -18.138 39.417 1.00 52.56 671 ILE A N 1
ATOM 5464 C CA . ILE A 1 671 ? -36.889 -18.576 38.403 1.00 52.56 671 ILE A CA 1
ATOM 5465 C C . ILE A 1 671 ? -35.445 -18.288 38.863 1.00 52.56 671 ILE A C 1
ATOM 5467 O O . ILE A 1 671 ? -34.492 -18.786 38.269 1.00 52.56 671 ILE A O 1
ATOM 5471 N N . ARG A 1 672 ? -35.258 -17.496 39.929 1.00 55.34 672 ARG A N 1
ATOM 5472 C CA . ARG A 1 672 ? -33.960 -16.901 40.293 1.00 55.34 672 ARG A CA 1
ATOM 5473 C C . ARG A 1 672 ? -33.240 -17.560 41.478 1.00 55.34 672 ARG A C 1
ATOM 5475 O O . ARG A 1 672 ? -32.080 -17.237 41.718 1.00 55.34 672 ARG A O 1
ATOM 5482 N N . ASP A 1 673 ? -33.868 -18.536 42.140 1.00 44.62 673 ASP A N 1
ATOM 5483 C CA . ASP A 1 673 ? -33.349 -19.263 43.319 1.00 44.62 673 ASP A CA 1
ATOM 5484 C C . ASP A 1 673 ? -32.028 -20.040 43.094 1.00 44.62 673 ASP A C 1
ATOM 5486 O O . ASP A 1 673 ? -31.453 -20.588 44.034 1.00 44.62 673 ASP A O 1
ATOM 5490 N N . THR A 1 674 ? -31.503 -20.102 41.866 1.00 45.06 674 THR A N 1
ATOM 5491 C CA . THR A 1 674 ? -30.281 -20.857 41.542 1.00 45.06 674 THR A CA 1
ATOM 5492 C C . THR A 1 674 ? -28.975 -20.060 41.630 1.00 45.06 674 THR A C 1
ATOM 5494 O O . THR A 1 674 ? -27.910 -20.675 41.654 1.00 45.06 674 THR A O 1
ATOM 5497 N N . LEU A 1 675 ? -28.999 -18.722 41.680 1.00 52.78 675 LEU A N 1
ATOM 5498 C CA . LEU A 1 675 ? -27.777 -17.901 41.716 1.00 52.78 675 LEU A CA 1
ATOM 5499 C C . LEU A 1 675 ? -27.502 -17.388 43.136 1.00 52.78 675 LEU A C 1
ATOM 5501 O O . LEU A 1 675 ? -28.166 -16.473 43.620 1.00 52.78 675 LEU A O 1
ATOM 5505 N N . LYS A 1 676 ? -26.485 -17.949 43.807 1.00 59.44 676 LYS A N 1
ATOM 5506 C CA . LYS A 1 676 ? -25.945 -17.370 45.049 1.00 59.44 676 LYS A CA 1
ATOM 5507 C C . LYS A 1 676 ? -25.416 -15.971 44.742 1.00 59.44 676 LYS A C 1
ATOM 5509 O O . LYS A 1 676 ? -24.449 -15.827 44.006 1.00 59.44 676 LYS A O 1
ATOM 5514 N N . THR A 1 677 ? -26.043 -14.945 45.304 1.00 72.50 677 THR A N 1
ATOM 5515 C CA . THR A 1 677 ? -25.546 -13.572 45.176 1.00 72.50 677 THR A CA 1
ATOM 5516 C C . THR A 1 677 ? -24.548 -13.263 46.298 1.00 72.50 677 THR A C 1
ATOM 5518 O O . THR A 1 677 ? -24.706 -13.762 47.419 1.00 72.50 677 THR A O 1
ATOM 5521 N N . PRO A 1 678 ? -23.530 -12.415 46.060 1.00 84.62 678 PRO A N 1
ATOM 5522 C CA . PRO A 1 678 ? -22.566 -12.054 47.098 1.00 84.62 678 PRO A CA 1
ATOM 5523 C C . PRO A 1 678 ? -23.153 -11.073 48.123 1.00 84.62 678 PRO A C 1
ATOM 5525 O O . PRO A 1 678 ? -22.544 -10.818 49.156 1.00 84.62 678 PRO A O 1
ATOM 5528 N N . TYR A 1 679 ? -24.342 -10.509 47.888 1.00 87.31 679 TYR A N 1
ATOM 5529 C CA . TYR A 1 679 ? -24.849 -9.391 48.684 1.00 87.31 679 TYR A CA 1
ATOM 5530 C C . TYR A 1 679 ? -25.135 -9.746 50.144 1.00 87.31 679 TYR A C 1
ATOM 5532 O O . TYR A 1 679 ? -24.810 -8.951 51.020 1.00 87.31 679 TYR A O 1
ATOM 5540 N N . SER A 1 680 ? -25.645 -10.936 50.455 1.00 83.88 680 SER A N 1
ATOM 5541 C CA . SER A 1 680 ? -25.779 -11.355 51.860 1.00 83.88 680 SER A CA 1
ATOM 5542 C C . SER A 1 680 ? -24.412 -11.432 52.555 1.00 83.88 680 SER A C 1
ATOM 5544 O O . SER A 1 680 ? -24.250 -10.964 53.682 1.00 83.88 680 SER A O 1
ATOM 5546 N N . HIS A 1 681 ? -23.383 -11.935 51.864 1.00 86.38 681 HIS A N 1
ATOM 5547 C CA . HIS A 1 681 ? -22.012 -11.959 52.383 1.00 86.38 681 HIS A CA 1
ATOM 5548 C C . HIS A 1 681 ? -21.468 -10.538 52.612 1.00 86.38 681 HIS A C 1
ATOM 5550 O O . HIS A 1 681 ? -21.014 -10.216 53.712 1.00 86.38 681 HIS A O 1
ATOM 5556 N N . ILE A 1 682 ? -21.593 -9.664 51.610 1.00 91.12 682 ILE A N 1
ATOM 5557 C CA . ILE A 1 682 ? -21.155 -8.264 51.674 1.00 91.12 682 ILE A CA 1
ATOM 5558 C C . ILE A 1 682 ? -21.864 -7.525 52.819 1.00 91.12 682 ILE A C 1
ATOM 5560 O O . ILE A 1 682 ? -21.220 -6.805 53.580 1.00 91.12 682 ILE A O 1
ATOM 5564 N N . TRP A 1 683 ? -23.175 -7.718 52.993 1.00 90.00 683 TRP A N 1
ATOM 5565 C CA . TRP A 1 683 ? -23.947 -7.073 54.061 1.00 90.00 683 TRP A CA 1
ATOM 5566 C C . TRP A 1 683 ? -23.456 -7.465 55.446 1.00 90.00 683 TRP A C 1
ATOM 5568 O O . TRP A 1 683 ? -23.283 -6.607 56.311 1.00 90.00 683 TRP A O 1
ATOM 5578 N N . ASN A 1 684 ? -23.196 -8.756 55.642 1.00 87.25 684 ASN A N 1
ATOM 5579 C CA . ASN A 1 684 ? -22.717 -9.274 56.915 1.00 87.25 684 ASN A CA 1
ATOM 5580 C C . ASN A 1 684 ? -21.301 -8.777 57.254 1.00 87.25 684 ASN A C 1
ATOM 5582 O O . ASN A 1 684 ? -20.985 -8.661 58.438 1.00 87.25 684 ASN A O 1
ATOM 5586 N N . ARG A 1 685 ? -20.479 -8.439 56.250 1.00 91.06 685 ARG A N 1
ATOM 5587 C CA . ARG A 1 685 ? -19.133 -7.874 56.447 1.00 91.06 685 ARG A CA 1
ATOM 5588 C C . ARG A 1 685 ? -19.125 -6.356 56.626 1.00 91.06 685 ARG A C 1
ATOM 5590 O O . ARG A 1 685 ? -18.605 -5.868 57.624 1.00 91.06 685 ARG A O 1
ATOM 5597 N N . ILE A 1 686 ? -19.710 -5.609 55.687 1.00 92.31 686 ILE A N 1
ATOM 5598 C CA . ILE A 1 686 ? -19.563 -4.143 55.609 1.00 92.31 686 ILE A CA 1
ATOM 5599 C C . ILE A 1 686 ? -20.878 -3.363 55.747 1.00 92.31 686 ILE A C 1
ATOM 5601 O O . ILE A 1 686 ? -20.880 -2.135 55.654 1.00 92.31 686 ILE A O 1
ATOM 5605 N N . GLY A 1 687 ? -22.014 -4.021 55.993 1.00 89.31 687 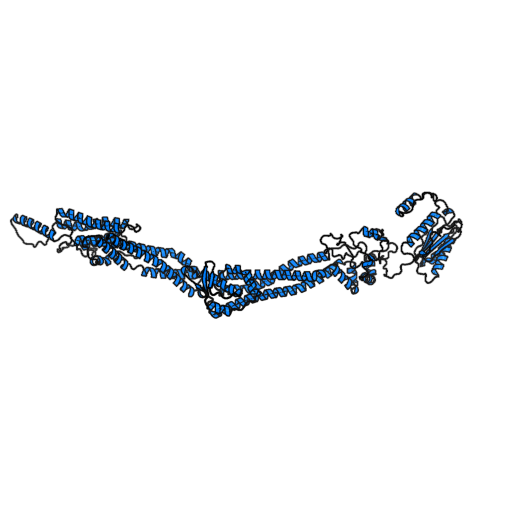GLY A N 1
ATOM 5606 C CA . GLY A 1 687 ? -23.322 -3.356 56.032 1.00 89.31 687 GLY A CA 1
ATOM 5607 C C . GLY A 1 687 ? -23.437 -2.250 57.088 1.00 89.31 687 GLY A C 1
ATOM 5608 O O . GLY A 1 687 ? -24.073 -1.226 56.836 1.00 89.31 687 GLY A O 1
ATOM 5609 N N . GLU A 1 688 ? -22.762 -2.382 58.236 1.00 87.38 688 GLU A N 1
ATOM 5610 C CA . GLU A 1 688 ? -22.702 -1.315 59.247 1.00 87.38 688 GLU A CA 1
ATOM 5611 C C . GLU A 1 688 ? -21.971 -0.067 58.720 1.00 87.38 688 GLU A C 1
ATOM 5613 O O . GLU A 1 688 ? -22.414 1.062 58.945 1.00 87.38 688 GLU A O 1
ATOM 5618 N N . GLN A 1 689 ? -20.873 -0.265 57.986 1.00 90.06 689 GLN A N 1
ATOM 5619 C CA . GLN A 1 689 ? -20.093 0.817 57.378 1.00 90.06 689 GLN A CA 1
ATOM 5620 C C . GLN A 1 689 ? -20.926 1.538 56.309 1.00 90.06 689 GLN A C 1
ATOM 5622 O O . GLN A 1 689 ? -21.023 2.768 56.321 1.00 90.06 689 GLN A O 1
ATOM 5627 N N . LEU A 1 690 ? -21.620 0.772 55.456 1.00 89.81 690 LEU A N 1
ATOM 5628 C CA . LEU A 1 690 ? -22.545 1.309 54.455 1.00 89.81 690 LEU A CA 1
ATOM 5629 C C . LEU A 1 690 ? -23.654 2.147 55.111 1.00 89.81 690 LEU A C 1
ATOM 5631 O O . LEU A 1 690 ? -23.901 3.278 54.688 1.00 89.81 690 LEU A O 1
ATOM 5635 N N . CYS A 1 691 ? -24.277 1.651 56.187 1.00 85.38 691 CYS A N 1
ATOM 5636 C CA . CYS A 1 691 ? -25.317 2.387 56.917 1.00 85.38 691 CYS A CA 1
ATOM 5637 C C . CYS A 1 691 ? -24.808 3.739 57.431 1.00 85.38 691 CYS A C 1
ATOM 5639 O O . CYS A 1 691 ? -25.459 4.762 57.200 1.00 85.38 691 CYS A O 1
ATOM 5641 N N . LYS A 1 692 ? -23.621 3.763 58.059 1.00 84.50 692 LYS A N 1
ATOM 5642 C CA . LYS A 1 692 ? -22.988 4.997 58.560 1.00 84.50 692 LYS A CA 1
ATOM 5643 C C . LYS A 1 692 ? -22.779 6.027 57.450 1.00 84.50 692 LYS A C 1
ATOM 5645 O O . LYS A 1 692 ? -23.011 7.213 57.688 1.00 84.50 692 LYS A O 1
ATOM 5650 N N . LYS A 1 693 ? -22.390 5.584 56.249 1.00 85.19 693 LYS A N 1
ATOM 5651 C CA . LYS A 1 693 ? -22.139 6.455 55.092 1.00 85.19 693 LYS A CA 1
ATOM 5652 C C . LYS A 1 693 ? -23.411 7.082 54.529 1.00 85.19 693 LYS A C 1
ATOM 5654 O O . LYS A 1 693 ? -23.402 8.265 54.202 1.00 85.19 693 LYS A O 1
ATOM 5659 N N . TYR A 1 694 ? -24.509 6.327 54.450 1.00 80.38 694 TYR A N 1
ATOM 5660 C CA . TYR A 1 694 ? -25.792 6.882 54.007 1.00 80.38 694 TYR A CA 1
ATOM 5661 C C . TYR A 1 694 ? -26.376 7.850 55.033 1.00 80.38 694 TYR A C 1
ATOM 5663 O O . TYR A 1 694 ? -26.740 8.968 54.666 1.00 80.38 694 TYR A O 1
ATOM 5671 N N . LYS A 1 695 ? -26.470 7.441 56.308 1.00 75.12 695 LYS A N 1
ATOM 5672 C CA . LYS A 1 695 ? -26.855 8.307 57.434 1.00 75.12 695 LYS A CA 1
ATOM 5673 C C . LYS A 1 695 ? -26.342 7.734 58.763 1.00 75.12 695 LYS A C 1
ATOM 5675 O O . LYS A 1 695 ? -26.683 6.599 59.084 1.00 75.12 695 LYS A O 1
ATOM 5680 N N . PRO A 1 696 ? -25.741 8.554 59.648 1.00 68.94 696 PRO A N 1
ATOM 5681 C CA . PRO A 1 696 ? -25.287 8.110 60.973 1.00 68.94 696 PRO A CA 1
ATOM 5682 C C . PRO A 1 696 ? -26.380 7.514 61.877 1.00 68.94 696 PRO A C 1
ATOM 5684 O O . PRO A 1 696 ? -26.065 6.886 62.880 1.00 68.94 696 PRO A O 1
ATOM 5687 N N . LYS A 1 697 ? -27.660 7.764 61.562 1.00 67.06 697 LYS A N 1
ATOM 5688 C CA . LYS A 1 697 ? -28.821 7.352 62.365 1.00 67.06 697 LYS A CA 1
ATOM 5689 C C . LYS A 1 697 ? -29.480 6.046 61.905 1.00 67.06 697 LYS A C 1
ATOM 5691 O O . LYS A 1 697 ? -30.318 5.535 62.639 1.00 67.06 697 LYS A O 1
ATOM 5696 N N . ILE A 1 698 ? -29.141 5.516 60.725 1.00 76.00 698 ILE A N 1
ATOM 5697 C CA . ILE A 1 698 ? -29.735 4.254 60.258 1.00 76.00 698 ILE A CA 1
ATOM 5698 C C . ILE A 1 698 ? -29.232 3.118 61.147 1.00 76.00 698 ILE A C 1
ATOM 5700 O O . ILE A 1 698 ? -28.025 2.925 61.298 1.00 76.00 698 ILE A O 1
ATOM 5704 N N . THR A 1 699 ? -30.162 2.354 61.716 1.00 75.25 699 THR A N 1
ATOM 5705 C CA . THR A 1 699 ? -29.820 1.203 62.558 1.00 75.25 699 THR A CA 1
ATOM 5706 C C . THR A 1 699 ? -29.509 -0.007 61.677 1.00 75.25 699 THR A C 1
ATOM 5708 O O . THR A 1 699 ? -30.351 -0.444 60.889 1.00 75.25 699 THR A O 1
ATOM 5711 N N . PHE A 1 700 ? -28.296 -0.552 61.804 1.00 78.94 700 PHE A N 1
ATOM 5712 C CA . PHE A 1 700 ? -27.882 -1.772 61.110 1.00 78.94 700 PHE A CA 1
ATOM 5713 C C . PHE A 1 700 ? -28.563 -3.006 61.718 1.00 78.94 700 PHE A C 1
ATOM 5715 O O . PHE A 1 700 ? -28.608 -3.166 62.939 1.00 78.94 700 PHE A O 1
ATOM 5722 N N . VAL A 1 701 ? -29.069 -3.893 60.859 1.00 69.00 701 VAL A N 1
ATOM 5723 C CA . VAL A 1 701 ? -29.768 -5.123 61.251 1.00 69.00 701 VAL A CA 1
ATOM 5724 C C . VAL A 1 701 ? -29.082 -6.315 60.586 1.00 69.00 701 VAL A C 1
ATOM 5726 O O . VAL A 1 701 ? -28.791 -6.282 59.390 1.00 69.00 701 VAL A O 1
ATOM 5729 N N . LYS A 1 702 ? -28.808 -7.369 61.363 1.00 66.88 702 LYS A N 1
ATOM 5730 C CA . LYS A 1 702 ? -28.279 -8.635 60.843 1.00 66.88 702 LYS A CA 1
ATOM 5731 C C . LYS A 1 702 ? -29.414 -9.438 60.206 1.00 66.88 702 LYS A C 1
ATOM 5733 O O . LYS A 1 702 ? -30.538 -9.388 60.691 1.00 66.88 702 LYS A O 1
ATOM 5738 N N . GLU A 1 703 ? -29.107 -10.213 59.170 1.00 54.84 703 GLU A N 1
ATOM 5739 C CA . GLU A 1 703 ? -30.072 -11.013 58.385 1.00 54.84 703 GLU A CA 1
ATOM 5740 C C . GLU A 1 703 ? -30.945 -11.948 59.246 1.00 54.84 703 GLU A C 1
ATOM 5742 O O . GLU A 1 703 ? -32.105 -12.181 58.930 1.00 54.84 703 GLU A O 1
ATOM 5747 N N . ASN A 1 704 ? -30.425 -12.378 60.402 1.00 51.41 704 ASN A N 1
ATOM 5748 C CA . ASN A 1 704 ? -31.111 -13.245 61.367 1.00 51.41 704 ASN A CA 1
ATOM 5749 C C . ASN A 1 704 ? -31.588 -12.519 62.637 1.00 51.41 704 ASN A C 1
ATOM 5751 O O . ASN A 1 704 ? -31.879 -13.166 63.646 1.00 51.41 704 ASN A O 1
ATOM 5755 N N . SER A 1 705 ? -31.617 -11.186 62.650 1.00 45.00 705 SER A N 1
ATOM 5756 C CA . SER A 1 705 ? -32.188 -10.453 63.778 1.00 45.00 705 SER A CA 1
ATOM 5757 C C . SER A 1 705 ? -33.694 -10.738 63.837 1.00 45.00 705 SER A C 1
ATOM 5759 O O . SER A 1 705 ? -34.397 -10.401 62.884 1.00 45.00 705 SER A O 1
ATOM 5761 N N . PRO A 1 706 ? -34.221 -11.336 64.923 1.00 45.09 706 PRO A N 1
ATOM 5762 C CA . PRO A 1 706 ? -35.651 -11.576 65.034 1.00 45.09 706 PRO A CA 1
ATOM 5763 C C . PRO A 1 706 ? -36.394 -10.241 64.947 1.00 45.09 706 PRO A C 1
ATOM 5765 O O . PRO A 1 706 ? -36.037 -9.278 65.634 1.00 45.09 706 PRO A O 1
ATOM 5768 N N . SER A 1 707 ? -37.427 -10.184 64.107 1.00 50.16 707 SER A N 1
ATOM 5769 C CA . SER A 1 707 ? -38.374 -9.071 64.077 1.00 50.16 707 SER A CA 1
ATOM 5770 C C . SER A 1 707 ? -38.893 -8.848 65.497 1.00 50.16 707 SER A C 1
ATOM 5772 O O . SER A 1 707 ? -39.465 -9.762 66.095 1.00 50.16 707 SER A O 1
ATOM 5774 N N . LYS A 1 708 ? -38.626 -7.667 66.069 1.00 55.38 708 LYS A N 1
ATOM 5775 C CA . LYS A 1 708 ? -39.030 -7.339 67.442 1.00 55.38 708 LYS A CA 1
ATOM 5776 C C . LYS A 1 708 ? -40.546 -7.439 67.542 1.00 55.38 708 LYS A C 1
ATOM 5778 O O . LYS A 1 708 ? -41.264 -6.660 66.923 1.00 55.38 708 LYS A O 1
ATOM 5783 N N . ILE A 1 709 ? -41.005 -8.405 68.323 1.00 63.66 709 ILE A N 1
ATOM 5784 C CA . ILE A 1 709 ? -42.420 -8.635 68.570 1.00 63.66 709 ILE A CA 1
ATOM 5785 C C . ILE A 1 709 ? -42.909 -7.546 69.534 1.00 63.66 709 ILE A C 1
ATOM 5787 O O . ILE A 1 709 ? -42.220 -7.217 70.501 1.00 63.66 709 ILE A O 1
ATOM 5791 N N . SER A 1 710 ? -44.059 -6.939 69.268 1.00 74.50 710 SER A N 1
ATOM 5792 C CA . SER A 1 710 ? -44.626 -5.865 70.093 1.00 74.50 710 SER A CA 1
ATOM 5793 C C . SER A 1 710 ? -45.782 -6.376 70.949 1.00 74.50 710 SER A C 1
ATOM 5795 O O . SER A 1 710 ? -46.532 -7.251 70.531 1.00 74.50 710 SER A O 1
ATOM 5797 N N . HIS A 1 711 ? -45.955 -5.803 72.139 1.00 82.25 711 HIS A N 1
ATOM 5798 C CA . HIS A 1 711 ? -47.153 -5.969 72.963 1.00 82.25 711 HIS A CA 1
ATOM 5799 C C . HIS A 1 711 ? -47.875 -4.627 73.063 1.00 82.25 711 HIS A C 1
ATOM 5801 O O . HIS A 1 711 ? -47.346 -3.671 73.631 1.00 82.25 711 HIS A O 1
ATOM 5807 N N . LEU A 1 712 ? -49.065 -4.549 72.474 1.00 84.44 712 LEU A N 1
ATOM 5808 C CA . LEU A 1 712 ? -49.894 -3.349 72.443 1.00 84.44 712 LEU A CA 1
ATOM 5809 C C . LEU A 1 712 ? -51.031 -3.468 73.456 1.00 84.44 712 LEU A C 1
ATOM 5811 O O . LEU A 1 712 ? -51.834 -4.397 73.383 1.00 84.44 712 LEU A O 1
ATOM 5815 N N . ILE A 1 713 ? -51.105 -2.524 74.389 1.00 88.31 713 ILE A N 1
ATOM 5816 C CA . ILE A 1 713 ? -52.134 -2.461 75.427 1.00 88.31 713 ILE A CA 1
ATOM 5817 C C . ILE A 1 713 ? -53.030 -1.259 75.128 1.00 88.31 713 ILE A C 1
ATOM 5819 O O . ILE A 1 713 ? -52.627 -0.119 75.347 1.00 88.31 713 ILE A O 1
ATOM 5823 N N . PHE A 1 714 ? -54.231 -1.512 74.621 1.00 87.81 714 PHE A N 1
ATOM 5824 C CA . PHE A 1 714 ? -55.269 -0.502 74.435 1.00 87.81 714 PHE A CA 1
ATOM 5825 C C . PHE A 1 714 ? -56.040 -0.332 75.736 1.00 87.81 714 PHE A C 1
ATOM 5827 O O . PHE A 1 714 ? -56.549 -1.310 76.279 1.00 87.81 714 PHE A O 1
ATOM 5834 N N . VAL A 1 715 ? -56.113 0.896 76.232 1.00 89.12 715 VAL A N 1
ATOM 5835 C CA . VAL A 1 715 ? -56.873 1.273 77.422 1.00 89.12 715 VAL A CA 1
ATOM 5836 C C . VAL A 1 715 ? -57.959 2.227 76.958 1.00 89.12 715 VAL A C 1
ATOM 5838 O O . VAL A 1 715 ? -57.668 3.367 76.603 1.00 89.12 715 VAL A O 1
ATOM 5841 N N . CYS A 1 716 ? -59.180 1.719 76.874 1.00 88.12 716 CYS A N 1
ATOM 5842 C CA . CYS A 1 716 ? -60.309 2.389 76.248 1.00 88.12 716 CYS A CA 1
ATOM 5843 C C . CYS A 1 716 ? -61.317 2.816 77.315 1.00 88.12 716 CYS A C 1
ATOM 5845 O O . CYS A 1 716 ? -61.789 1.976 78.088 1.00 88.12 716 CYS A O 1
ATOM 5847 N N . ASP A 1 717 ? -61.661 4.096 77.328 1.00 85.44 717 ASP A N 1
ATOM 5848 C CA . ASP A 1 717 ? -62.718 4.622 78.184 1.00 85.44 717 ASP A CA 1
ATOM 5849 C C . ASP A 1 717 ? -64.092 4.113 77.730 1.00 85.44 717 ASP A C 1
ATOM 5851 O O . ASP A 1 717 ? -64.418 4.082 76.540 1.00 85.44 717 ASP A O 1
ATOM 5855 N N . HIS A 1 718 ? -64.867 3.671 78.710 1.00 84.31 718 HIS A N 1
ATOM 5856 C CA . HIS A 1 718 ? -66.228 3.165 78.612 1.00 84.31 718 HIS A CA 1
ATOM 5857 C C . HIS A 1 718 ? -67.141 3.923 79.602 1.00 84.31 718 HIS A C 1
ATOM 5859 O O . HIS A 1 718 ? -68.125 3.393 80.126 1.00 84.31 718 HIS A O 1
ATOM 5865 N N . SER A 1 719 ? -66.803 5.172 79.905 1.00 80.81 719 SER A N 1
ATOM 5866 C CA . SER A 1 719 ? -67.627 6.082 80.690 1.00 80.81 719 SER A CA 1
ATOM 5867 C C . SER A 1 719 ? -69.019 6.277 80.075 1.00 80.81 719 SER A C 1
ATOM 5869 O O . SER A 1 719 ? -69.274 6.026 78.893 1.00 80.81 719 SER A O 1
ATOM 5871 N N . GLY A 1 720 ? -69.961 6.771 80.880 1.00 76.88 720 GLY A N 1
ATOM 5872 C CA . GLY A 1 720 ? -71.306 7.081 80.396 1.00 76.88 720 GLY A CA 1
ATOM 5873 C C . GLY A 1 720 ? -71.311 8.144 79.289 1.00 76.88 720 GLY A C 1
ATOM 5874 O O . GLY A 1 720 ? -72.207 8.124 78.446 1.00 76.88 720 GLY A O 1
ATOM 5875 N N . SER A 1 721 ? -70.312 9.037 79.251 1.00 77.50 721 SER A N 1
ATOM 5876 C CA . SER A 1 721 ? -70.186 10.075 78.221 1.00 77.50 721 SER A CA 1
ATOM 5877 C C . SER A 1 721 ? -69.818 9.520 76.849 1.00 77.50 721 SER A C 1
ATOM 5879 O O . SER A 1 721 ? -70.303 10.051 75.847 1.00 77.50 721 SER A O 1
ATOM 5881 N N . MET A 1 722 ? -69.113 8.388 76.790 1.00 78.88 722 MET A N 1
ATOM 5882 C CA . MET A 1 722 ? -68.791 7.698 75.536 1.00 78.88 722 MET A CA 1
ATOM 5883 C C . MET A 1 722 ? -70.032 7.165 74.806 1.00 78.88 722 MET A C 1
ATOM 5885 O O . MET A 1 722 ? -69.983 6.935 73.597 1.00 78.88 722 MET A O 1
ATOM 5889 N N . ASN A 1 723 ? -71.163 7.008 75.501 1.00 74.31 723 ASN A N 1
ATOM 5890 C CA . ASN A 1 723 ? -72.444 6.618 74.901 1.00 74.31 723 ASN A CA 1
ATOM 5891 C C . ASN A 1 723 ? -73.256 7.794 74.352 1.00 74.31 723 ASN A C 1
ATOM 5893 O O . ASN A 1 723 ? -74.302 7.575 73.741 1.00 74.31 723 ASN A O 1
ATOM 5897 N N . ASN A 1 724 ? -72.795 9.030 74.540 1.00 74.06 724 ASN A N 1
ATOM 5898 C CA . ASN A 1 724 ? -73.448 10.177 73.932 1.00 74.06 724 ASN A CA 1
ATOM 5899 C C . ASN A 1 724 ? -73.193 10.190 72.421 1.00 74.06 724 ASN A C 1
ATOM 5901 O O . ASN A 1 724 ? -72.124 9.809 71.935 1.00 74.06 724 ASN A O 1
ATOM 5905 N N . GLU A 1 725 ? -74.191 10.649 71.668 1.00 69.38 725 GLU A N 1
ATOM 5906 C CA . GLU A 1 725 ? -74.047 10.860 70.231 1.00 69.38 725 GLU A CA 1
ATOM 5907 C C . GLU A 1 725 ? -72.964 11.909 69.964 1.00 69.38 725 GLU A C 1
ATOM 5909 O O . GLU A 1 725 ? -72.997 13.022 70.498 1.00 69.38 725 GLU A O 1
ATOM 5914 N N . VAL A 1 726 ? -72.000 11.568 69.110 1.00 65.88 726 VAL A N 1
ATOM 5915 C CA . VAL A 1 726 ? -70.917 12.491 68.762 1.00 65.88 726 VAL A CA 1
ATOM 5916 C C . VAL A 1 726 ? -71.455 13.524 67.774 1.00 65.88 726 VAL A C 1
ATOM 5918 O O . VAL A 1 726 ? -71.578 13.270 66.572 1.00 65.88 726 VAL A O 1
ATOM 5921 N N . ALA A 1 727 ? -71.791 14.715 68.268 1.00 51.41 727 ALA A N 1
ATOM 5922 C CA . ALA A 1 727 ? -72.268 15.803 67.424 1.00 51.41 727 ALA A CA 1
ATOM 5923 C C . ALA A 1 727 ? -71.169 16.280 66.445 1.00 51.41 727 ALA A C 1
ATOM 5925 O O . ALA A 1 727 ? -70.066 16.643 66.843 1.00 51.41 727 ALA A O 1
ATOM 5926 N N . ASN A 1 728 ? -71.506 16.355 65.150 1.00 52.75 728 ASN A N 1
ATOM 5927 C CA . ASN A 1 728 ? -70.758 17.071 64.100 1.00 52.75 728 ASN A CA 1
ATOM 5928 C C . ASN A 1 728 ? -69.335 16.587 63.726 1.00 52.75 728 ASN A C 1
ATOM 5930 O O . ASN A 1 728 ? -68.411 17.392 63.637 1.00 52.75 728 ASN A O 1
ATOM 5934 N N . GLN A 1 729 ? -69.161 15.324 63.312 1.00 52.06 729 GLN A N 1
ATOM 5935 C CA . GLN A 1 729 ? -67.955 14.910 62.554 1.00 52.06 729 GLN A CA 1
ATOM 5936 C C . GLN A 1 729 ? -68.225 14.266 61.180 1.00 52.06 729 GLN A C 1
ATOM 5938 O O . GLN A 1 729 ? -67.374 13.565 60.632 1.00 52.06 729 GLN A O 1
ATOM 5943 N N . LYS A 1 730 ? -69.374 14.553 60.549 1.00 51.03 730 LYS A N 1
ATOM 5944 C CA . LYS A 1 730 ? -69.697 14.038 59.199 1.00 51.03 730 LYS A CA 1
ATOM 5945 C C . LYS A 1 730 ? -68.620 14.345 58.141 1.00 51.03 730 LYS A C 1
ATOM 5947 O O . LYS A 1 730 ? -68.444 13.541 57.232 1.00 51.03 730 LYS A O 1
ATOM 5952 N N . SER A 1 731 ? -67.891 15.465 58.230 1.00 51.16 731 SER A N 1
ATOM 5953 C CA . SER A 1 731 ? -66.896 15.850 57.210 1.00 51.16 731 SER A CA 1
ATOM 5954 C C . SER A 1 731 ? -65.563 15.102 57.326 1.00 51.16 731 SER A C 1
ATOM 5956 O O . SER A 1 731 ? -65.017 14.686 56.304 1.00 51.16 731 SER A O 1
ATOM 5958 N N . PHE A 1 732 ? -65.057 14.881 58.545 1.00 51.69 732 PHE A N 1
ATOM 5959 C CA . PHE A 1 732 ? -63.795 14.169 58.766 1.00 51.69 732 PHE A CA 1
ATOM 5960 C C . PHE A 1 732 ? -63.919 12.710 58.321 1.00 51.69 732 PHE A C 1
ATOM 5962 O O . PHE A 1 732 ? -63.158 12.255 57.464 1.00 51.69 732 PHE A O 1
ATOM 5969 N N . TRP A 1 733 ? -64.954 12.018 58.806 1.00 50.78 733 TRP A N 1
ATOM 5970 C CA . TRP A 1 733 ? -65.181 10.608 58.505 1.00 50.78 733 TRP A CA 1
ATOM 5971 C C . TRP A 1 733 ? -65.509 10.372 57.024 1.00 50.78 733 TRP A C 1
ATOM 5973 O O . TRP A 1 733 ? -64.889 9.505 56.411 1.00 50.78 733 TRP A O 1
ATOM 5983 N N . ASN A 1 734 ? -66.359 11.188 56.386 1.00 49.53 734 ASN A N 1
ATOM 5984 C CA . ASN A 1 734 ? -66.628 11.037 54.946 1.00 49.53 734 ASN A CA 1
ATOM 5985 C C . ASN A 1 734 ? -65.366 11.214 54.077 1.00 49.53 734 ASN A C 1
ATOM 5987 O O . ASN A 1 734 ? -65.235 10.542 53.052 1.00 49.53 734 ASN A O 1
ATOM 5991 N N . SER A 1 735 ? -64.415 12.065 54.487 1.00 48.09 735 SER A N 1
ATOM 5992 C CA . SER A 1 735 ? -63.129 12.227 53.784 1.00 48.09 735 SER A CA 1
ATOM 5993 C C . SER A 1 735 ? -62.146 11.074 54.031 1.00 48.09 735 SER A C 1
ATOM 5995 O O . SER A 1 735 ? -61.347 10.735 53.158 1.00 48.09 735 SER A O 1
ATOM 5997 N N . PHE A 1 736 ? -62.213 10.448 55.209 1.00 46.88 736 PHE A N 1
ATOM 5998 C CA . PHE A 1 736 ? -61.333 9.348 55.599 1.00 46.88 736 PHE A CA 1
ATOM 5999 C C . PHE A 1 736 ? -61.756 8.020 54.939 1.00 46.88 736 PHE A C 1
ATOM 6001 O O . PHE A 1 736 ? -60.911 7.242 54.485 1.00 46.88 736 PHE A O 1
ATOM 6008 N N . TRP A 1 737 ? -63.067 7.790 54.796 1.00 47.50 737 TRP A N 1
ATOM 6009 C CA . TRP A 1 737 ? -63.639 6.575 54.198 1.00 47.50 737 TRP A CA 1
ATOM 6010 C C . TRP A 1 737 ? -63.603 6.543 52.665 1.00 47.50 737 TRP A C 1
ATOM 6012 O O . TRP A 1 737 ? -63.379 5.480 52.089 1.00 47.50 737 TRP A O 1
ATOM 6022 N N . THR A 1 738 ? -63.726 7.687 51.986 1.00 46.78 738 THR A N 1
ATOM 6023 C CA . THR A 1 738 ? -63.679 7.745 50.507 1.00 46.78 738 THR A CA 1
ATOM 6024 C C . THR A 1 738 ? -62.338 7.309 49.912 1.00 46.78 738 THR A C 1
ATOM 6026 O O . THR A 1 738 ? -62.281 6.965 48.735 1.00 46.78 738 THR A O 1
ATOM 6029 N N . LYS A 1 739 ? -61.259 7.270 50.704 1.00 41.75 739 LYS A N 1
ATOM 6030 C CA . LYS A 1 739 ? -59.925 6.868 50.233 1.00 41.75 739 LYS A CA 1
ATOM 6031 C C . LYS A 1 739 ? -59.557 5.403 50.464 1.00 41.75 739 LYS A C 1
ATOM 6033 O O . LYS A 1 739 ? -58.488 5.009 50.013 1.00 41.75 739 LYS A O 1
ATOM 6038 N N . SER A 1 740 ? -60.358 4.604 51.176 1.00 37.97 740 SER A N 1
ATOM 6039 C CA . SER A 1 740 ? -59.846 3.322 51.687 1.00 37.97 740 SER A CA 1
ATOM 6040 C C . SER A 1 740 ? -60.720 2.073 51.529 1.00 37.97 740 SER A C 1
ATOM 6042 O O . SER A 1 740 ? -60.236 1.004 51.886 1.00 37.97 740 SER A O 1
ATOM 6044 N N . SER A 1 741 ? -61.904 2.140 50.905 1.00 36.66 741 SER A N 1
ATOM 6045 C CA . SER A 1 741 ? -62.677 0.924 50.589 1.00 36.66 741 SER A CA 1
ATOM 6046 C C . SER A 1 741 ? -63.529 1.078 49.324 1.00 36.66 741 SER A C 1
ATOM 6048 O O . SER A 1 741 ? -64.525 1.794 49.329 1.00 36.66 741 SER A O 1
ATOM 6050 N N . GLN A 1 742 ? -63.182 0.357 48.252 1.00 36.47 742 GLN A N 1
ATOM 6051 C CA . GLN A 1 742 ? -64.006 0.228 47.039 1.00 36.47 742 GLN A CA 1
ATOM 6052 C C . GLN A 1 742 ? -65.096 -0.857 47.139 1.00 36.47 742 GLN A C 1
ATOM 6054 O O . GLN A 1 742 ? -65.809 -1.064 46.171 1.00 36.47 742 GLN A O 1
ATOM 6059 N N . ASN A 1 743 ? -65.270 -1.530 48.282 1.00 37.09 743 ASN A N 1
ATOM 6060 C CA . ASN A 1 743 ? -66.240 -2.626 48.428 1.00 37.09 743 ASN A CA 1
ATOM 6061 C C . ASN A 1 743 ? -66.906 -2.658 49.813 1.00 37.09 743 ASN A C 1
ATOM 6063 O O . ASN A 1 743 ? -66.865 -3.667 50.509 1.00 37.09 743 ASN A O 1
ATOM 6067 N N . VAL A 1 744 ? -67.548 -1.563 50.219 1.00 38.56 744 VAL A N 1
ATOM 6068 C CA . VAL A 1 744 ? -68.591 -1.635 51.252 1.00 38.56 744 VAL A CA 1
ATOM 6069 C C . VAL A 1 744 ? -69.822 -0.937 50.700 1.00 38.56 744 VAL A C 1
ATOM 6071 O O . VAL A 1 744 ? -69.826 0.274 50.491 1.00 38.56 744 VAL A O 1
ATOM 6074 N N . THR A 1 745 ? -70.856 -1.722 50.412 1.00 35.94 745 THR A N 1
ATOM 6075 C CA . THR A 1 745 ? -72.189 -1.226 50.074 1.00 35.94 745 THR A CA 1
ATOM 6076 C C . THR A 1 745 ? -72.666 -0.301 51.185 1.00 35.94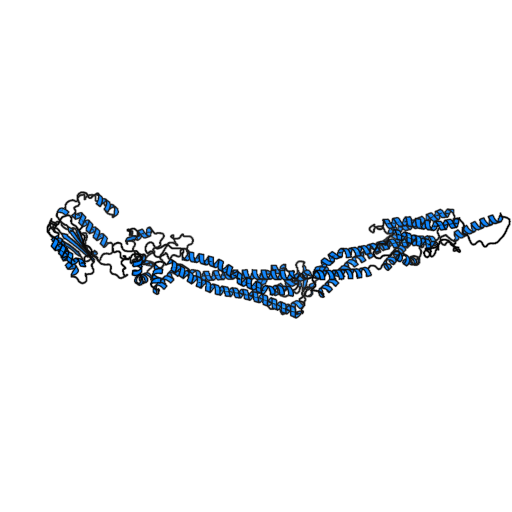 745 THR A C 1
ATOM 6078 O O . THR A 1 745 ? -72.851 -0.724 52.327 1.00 35.94 745 THR A O 1
ATOM 6081 N N . ALA A 1 746 ? -72.834 0.972 50.840 1.00 35.03 746 ALA A N 1
ATOM 6082 C CA . ALA A 1 746 ? -73.386 1.989 51.710 1.00 35.03 746 ALA A CA 1
ATOM 6083 C C . ALA A 1 746 ? -74.846 1.648 52.043 1.00 35.03 746 ALA A C 1
ATOM 6085 O O . ALA A 1 746 ? -75.752 1.977 51.284 1.00 35.03 746 ALA A O 1
ATOM 6086 N N . ASN A 1 747 ? -75.071 1.007 53.191 1.00 37.03 747 ASN A N 1
ATOM 6087 C CA . ASN A 1 747 ? -76.351 1.112 53.882 1.00 37.03 747 ASN A CA 1
ATOM 6088 C C . ASN A 1 747 ? -76.355 2.434 54.653 1.00 37.03 747 ASN A C 1
ATOM 6090 O O . ASN A 1 747 ? -75.658 2.622 55.651 1.00 37.03 747 ASN A O 1
ATOM 6094 N N . SER A 1 748 ? -77.113 3.374 54.110 1.00 43.66 748 SER A N 1
ATOM 6095 C CA . SER A 1 748 ? -77.243 4.765 54.512 1.00 43.66 748 SER A CA 1
ATOM 6096 C C . SER A 1 748 ? -78.253 4.960 55.649 1.00 43.66 748 SER A C 1
ATOM 6098 O O . SER A 1 748 ? -79.247 5.637 55.425 1.00 43.66 748 SER A O 1
ATOM 6100 N N . ASP A 1 749 ? -78.026 4.391 56.841 1.00 44.34 749 ASP A N 1
ATOM 6101 C CA . ASP A 1 749 ? -78.983 4.558 57.962 1.00 44.34 749 ASP A CA 1
ATOM 6102 C C . ASP A 1 749 ? -78.392 4.500 59.392 1.00 44.34 749 ASP A C 1
ATOM 6104 O O . ASP A 1 749 ? -79.048 4.090 60.345 1.00 44.34 749 ASP A O 1
ATOM 6108 N N . LYS A 1 750 ? -77.150 4.954 59.606 1.00 46.84 750 LYS A N 1
ATOM 6109 C CA . LYS A 1 750 ? -76.625 5.193 60.971 1.00 46.84 750 LYS A CA 1
ATOM 6110 C C . LYS A 1 750 ? -76.125 6.627 61.123 1.00 46.84 750 LYS A C 1
ATOM 6112 O O . LYS A 1 750 ? -74.931 6.888 61.002 1.00 46.84 750 LYS A O 1
ATOM 6117 N N . SER A 1 751 ? -77.040 7.573 61.344 1.00 52.50 751 SER A N 1
ATOM 6118 C CA . SER A 1 751 ? -76.699 8.987 61.571 1.00 52.50 751 SER A CA 1
ATOM 6119 C C . SER A 1 751 ? -76.338 9.338 63.015 1.00 52.50 751 SER A C 1
ATOM 6121 O O . SER A 1 751 ? -75.921 10.468 63.244 1.00 52.50 751 SER A O 1
ATOM 6123 N N . ASN A 1 752 ? -76.445 8.398 63.955 1.00 58.53 752 ASN A N 1
ATOM 6124 C CA . ASN A 1 752 ? -76.255 8.646 65.382 1.00 58.53 752 ASN A CA 1
ATOM 6125 C C . ASN A 1 752 ? -75.272 7.607 65.939 1.00 58.53 752 ASN A C 1
ATOM 6127 O O . ASN A 1 752 ? -75.692 6.598 66.497 1.00 58.53 752 ASN A O 1
ATOM 6131 N N . ARG A 1 753 ? -73.968 7.805 65.694 1.00 67.94 753 ARG A N 1
ATOM 6132 C CA . ARG A 1 753 ? -72.923 6.954 66.283 1.00 67.94 753 ARG A CA 1
ATOM 6133 C C . ARG A 1 753 ? -72.469 7.523 67.622 1.00 67.94 753 ARG A C 1
ATOM 6135 O O . ARG A 1 753 ? -72.300 8.740 67.746 1.00 67.94 753 ARG A O 1
ATOM 6142 N N . THR A 1 754 ? -72.251 6.653 68.599 1.00 77.81 754 THR A N 1
ATOM 6143 C CA . THR A 1 754 ? -71.699 7.046 69.904 1.00 77.81 754 THR A CA 1
ATOM 6144 C C . THR A 1 754 ? -70.171 7.140 69.852 1.00 77.81 754 THR A C 1
ATOM 6146 O O . THR A 1 754 ? -69.531 6.610 68.934 1.00 77.81 754 THR A O 1
ATOM 6149 N N . GLY A 1 755 ? -69.559 7.823 70.826 1.00 76.69 755 GLY A N 1
ATOM 6150 C CA . GLY A 1 755 ? -68.096 7.881 70.959 1.00 76.69 755 GLY A CA 1
ATOM 6151 C C . GLY A 1 755 ? -67.486 6.486 71.112 1.00 76.69 755 GLY A C 1
ATOM 6152 O O . GLY A 1 755 ? -66.459 6.175 70.505 1.00 76.69 755 GLY A O 1
ATOM 6153 N N . TRP A 1 756 ? -68.192 5.615 71.831 1.00 81.12 756 TRP A N 1
ATOM 6154 C CA . TRP A 1 756 ? -67.861 4.211 72.021 1.00 81.12 756 TRP A CA 1
ATOM 6155 C C . TRP A 1 756 ? -67.820 3.420 70.707 1.00 81.12 756 TRP A C 1
ATOM 6157 O O . TRP A 1 756 ? -66.830 2.743 70.424 1.00 81.12 756 TRP A O 1
ATOM 6167 N N . GLU A 1 757 ? -68.845 3.550 69.858 1.00 77.50 757 GLU A N 1
ATOM 6168 C CA . GLU A 1 757 ? -68.871 2.878 68.550 1.00 77.50 757 GLU A CA 1
ATOM 6169 C C . GLU A 1 757 ? -67.707 3.327 67.653 1.00 77.50 757 GLU A C 1
ATOM 6171 O O . GLU A 1 757 ? -67.101 2.505 66.963 1.00 77.50 757 GLU A O 1
ATOM 6176 N N . CYS A 1 758 ? -67.352 4.615 67.690 1.00 76.12 758 CYS A N 1
ATOM 6177 C CA . CYS A 1 758 ? -66.225 5.153 66.921 1.00 76.12 758 CYS A CA 1
ATOM 6178 C C . CYS A 1 758 ? -64.876 4.620 67.428 1.00 76.12 758 CYS A C 1
ATOM 6180 O O . CYS A 1 758 ? -63.999 4.279 66.629 1.00 76.12 758 CYS A O 1
ATOM 6182 N N . LEU A 1 759 ? -64.707 4.536 68.751 1.00 81.25 759 LEU A N 1
ATOM 6183 C CA . LEU A 1 759 ? -63.491 4.023 69.377 1.00 81.25 759 LEU A CA 1
ATOM 6184 C C . LEU A 1 759 ? -63.288 2.533 69.072 1.00 81.25 759 LEU A C 1
ATOM 6186 O O . LEU A 1 759 ? -62.194 2.132 68.668 1.00 81.25 759 LEU A O 1
ATOM 6190 N N . LEU A 1 760 ? -64.340 1.721 69.210 1.00 78.69 760 LEU A N 1
ATOM 6191 C CA . LEU A 1 760 ? -64.296 0.295 68.883 1.00 78.69 760 LEU A CA 1
ATOM 6192 C C . LEU A 1 760 ? -63.942 0.056 67.414 1.00 78.69 760 LEU A C 1
ATOM 6194 O O . LEU A 1 760 ? -63.078 -0.768 67.115 1.00 78.69 760 LEU A O 1
ATOM 6198 N N . GLU A 1 761 ? -64.546 0.808 66.494 1.00 74.19 761 GLU A N 1
ATOM 6199 C CA . GLU A 1 761 ? -64.242 0.703 65.065 1.00 74.19 761 GLU A CA 1
ATOM 6200 C C . GLU A 1 761 ? -62.778 1.063 64.760 1.00 74.19 761 GLU A C 1
ATOM 6202 O O . GLU A 1 761 ? -62.120 0.380 63.969 1.00 74.19 761 GLU A O 1
ATOM 6207 N N . ALA A 1 762 ? -62.226 2.085 65.424 1.00 76.62 762 ALA A N 1
ATOM 6208 C CA . ALA A 1 762 ? -60.817 2.451 65.291 1.00 76.62 762 ALA A CA 1
ATOM 6209 C C . ALA A 1 762 ? -59.881 1.330 65.777 1.00 76.62 762 ALA A C 1
ATOM 6211 O O . ALA A 1 762 ? -58.907 0.999 65.092 1.00 76.62 762 ALA A O 1
ATOM 6212 N N . VAL A 1 763 ? -60.196 0.705 66.917 1.00 79.00 763 VAL A N 1
ATOM 6213 C CA . VAL A 1 763 ? -59.440 -0.439 67.453 1.00 79.00 763 VAL A CA 1
ATOM 6214 C C . VAL A 1 763 ? -59.541 -1.648 66.518 1.00 79.00 763 VAL A C 1
ATOM 6216 O O . VAL A 1 763 ? -58.516 -2.245 66.188 1.00 79.00 763 VAL A O 1
ATOM 6219 N N . HIS A 1 764 ? -60.734 -1.977 66.012 1.00 75.44 764 HIS A N 1
ATOM 6220 C CA . HIS A 1 764 ? -60.932 -3.074 65.054 1.00 75.44 764 HIS A CA 1
ATOM 6221 C C . HIS A 1 764 ? -60.088 -2.884 63.799 1.00 75.44 764 HIS A C 1
ATOM 6223 O O . HIS A 1 764 ? -59.350 -3.782 63.392 1.00 75.44 764 HIS A O 1
ATOM 6229 N N . ARG A 1 765 ? -60.144 -1.687 63.214 1.00 69.19 765 ARG A N 1
ATOM 6230 C CA . ARG A 1 765 ? -59.401 -1.374 61.996 1.00 69.19 765 ARG A CA 1
ATOM 6231 C C . ARG A 1 765 ? -57.896 -1.386 62.224 1.00 69.19 765 ARG A C 1
ATOM 6233 O O . ARG A 1 765 ? -57.142 -1.837 61.364 1.00 69.19 765 ARG A O 1
ATOM 6240 N N . PHE A 1 766 ? -57.444 -0.921 63.387 1.00 78.00 766 PHE A N 1
ATOM 6241 C CA . PHE A 1 766 ? -56.042 -1.031 63.767 1.00 78.00 766 PHE A CA 1
ATOM 6242 C C . PHE A 1 766 ? -55.594 -2.501 63.807 1.00 78.00 766 PHE A C 1
ATOM 6244 O O . PHE A 1 766 ? -54.561 -2.845 63.229 1.00 78.00 766 PHE A O 1
ATOM 6251 N N . ILE A 1 767 ? -56.380 -3.374 64.443 1.00 75.25 767 ILE A N 1
ATOM 6252 C CA . ILE A 1 767 ? -56.096 -4.812 64.539 1.00 75.25 767 ILE A CA 1
ATOM 6253 C C . ILE A 1 767 ? -56.083 -5.456 63.147 1.00 75.25 767 ILE A C 1
ATOM 6255 O O . ILE A 1 767 ? -55.155 -6.197 62.828 1.00 75.25 767 ILE A O 1
ATOM 6259 N N . GLU A 1 768 ? -57.046 -5.130 62.286 1.00 69.56 768 GLU A N 1
ATOM 6260 C CA . GLU A 1 768 ? -57.127 -5.631 60.908 1.00 69.56 768 GLU A CA 1
ATOM 6261 C C . GLU A 1 768 ? -55.897 -5.237 60.070 1.00 69.56 768 GLU A C 1
ATOM 6263 O O . GLU A 1 768 ? -55.274 -6.079 59.418 1.00 69.56 768 GLU A O 1
ATOM 6268 N N . ILE A 1 769 ? -55.467 -3.971 60.147 1.00 65.00 769 ILE A N 1
ATOM 6269 C CA . ILE A 1 769 ? -54.247 -3.493 59.475 1.00 65.00 769 ILE A CA 1
ATOM 6270 C C . ILE A 1 769 ? -53.015 -4.263 59.961 1.00 65.00 769 ILE A C 1
ATOM 6272 O O . ILE A 1 769 ? -52.116 -4.550 59.166 1.00 65.00 769 ILE A O 1
ATOM 6276 N N . ARG A 1 770 ? -52.947 -4.587 61.257 1.00 68.81 770 ARG A N 1
ATOM 6277 C CA . ARG A 1 770 ? -51.818 -5.323 61.842 1.00 68.81 770 ARG A CA 1
ATOM 6278 C C . ARG A 1 770 ? -51.827 -6.801 61.457 1.00 68.81 770 ARG A C 1
ATOM 6280 O O . ARG A 1 770 ? -50.759 -7.307 61.106 1.00 68.81 770 ARG A O 1
ATOM 6287 N N . LYS A 1 771 ? -52.997 -7.453 61.423 1.00 65.44 771 LYS A N 1
ATOM 6288 C CA . LYS A 1 771 ? -53.168 -8.828 60.913 1.00 65.44 771 LYS A CA 1
ATOM 6289 C C . LYS A 1 771 ? -52.655 -8.959 59.475 1.00 65.44 771 LYS A C 1
ATOM 6291 O O . LYS A 1 771 ? -51.899 -9.870 59.162 1.00 65.44 771 LYS A O 1
ATOM 6296 N N . ASN A 1 772 ? -52.958 -7.991 58.615 1.00 57.81 772 ASN A N 1
ATOM 6297 C CA . ASN A 1 772 ? -52.596 -8.052 57.195 1.00 57.81 772 ASN A CA 1
ATOM 6298 C C . ASN A 1 772 ? -51.105 -7.772 56.884 1.00 57.81 772 ASN A C 1
ATOM 6300 O O . ASN A 1 772 ? -50.701 -7.889 55.730 1.00 57.81 772 ASN A O 1
ATOM 6304 N N . ARG A 1 773 ? -50.268 -7.391 57.867 1.00 53.31 773 ARG A N 1
ATOM 6305 C CA . ARG A 1 773 ? -48.887 -6.890 57.647 1.00 53.31 773 ARG A CA 1
ATOM 6306 C C . ARG A 1 773 ? -47.766 -7.719 58.300 1.00 53.31 773 ARG A C 1
ATOM 6308 O O . ARG A 1 773 ? -46.735 -7.160 58.657 1.00 53.31 773 ARG A O 1
ATOM 6315 N N . LEU A 1 774 ? -47.933 -9.042 58.428 1.00 50.81 774 LEU A N 1
ATOM 6316 C CA . LEU A 1 774 ? -46.924 -9.993 58.958 1.00 50.81 774 LEU A CA 1
ATOM 6317 C C . LEU A 1 774 ? -46.555 -9.817 60.446 1.00 50.81 774 LEU A C 1
ATOM 6319 O O . LEU A 1 774 ? -45.617 -10.444 60.932 1.00 50.81 774 LEU A O 1
ATOM 6323 N N . CYS A 1 775 ? -47.316 -9.031 61.208 1.00 59.84 775 CYS A N 1
ATOM 6324 C CA . CYS A 1 775 ? -47.122 -8.870 62.651 1.00 59.84 775 CYS A CA 1
ATOM 6325 C C . CYS A 1 775 ? -47.966 -9.860 63.466 1.00 59.84 775 CYS A C 1
ATOM 6327 O O . CYS A 1 775 ? -48.435 -9.509 64.542 1.00 59.84 775 CYS A O 1
ATOM 6329 N N . MET A 1 776 ? -48.184 -11.081 62.961 1.00 58.31 776 MET A N 1
ATOM 6330 C CA . MET A 1 776 ? -49.063 -12.069 63.608 1.00 58.31 776 MET A CA 1
ATOM 6331 C C . MET A 1 776 ? -48.630 -12.370 65.045 1.00 58.31 776 MET A C 1
ATOM 6333 O O . MET A 1 776 ? -49.454 -12.490 65.937 1.00 58.31 776 MET A O 1
ATOM 6337 N N . ASN A 1 777 ? -47.325 -12.373 65.302 1.00 63.06 777 ASN A N 1
ATOM 6338 C CA . ASN A 1 777 ? -46.800 -12.666 66.630 1.00 63.06 777 ASN A CA 1
ATOM 6339 C C . ASN A 1 777 ? -46.977 -11.519 67.642 1.00 63.06 777 ASN A C 1
ATOM 6341 O O . ASN A 1 777 ? -46.643 -11.717 68.807 1.00 63.06 777 ASN A O 1
ATOM 6345 N N . ASP A 1 778 ? -47.450 -10.332 67.234 1.00 72.62 778 ASP A N 1
ATOM 6346 C CA . ASP A 1 778 ? -47.678 -9.232 68.175 1.00 72.62 778 ASP A CA 1
ATOM 6347 C C . ASP A 1 778 ? -48.802 -9.594 69.163 1.00 72.62 778 ASP A C 1
ATOM 6349 O O . ASP A 1 778 ? -49.837 -10.162 68.810 1.00 72.62 778 ASP A O 1
ATOM 6353 N N . ARG A 1 779 ? -48.596 -9.228 70.428 1.00 79.19 779 ARG A N 1
ATOM 6354 C CA . ARG A 1 779 ? -49.560 -9.431 71.509 1.00 79.19 779 ARG A CA 1
ATOM 6355 C C . ARG A 1 779 ? -50.475 -8.216 71.603 1.00 79.19 779 ARG A C 1
ATOM 6357 O O . ARG A 1 779 ? -49.987 -7.083 71.569 1.00 79.19 779 ARG A O 1
ATOM 6364 N N . ILE A 1 780 ? -51.776 -8.425 71.797 1.00 82.69 780 ILE A N 1
ATOM 6365 C CA . ILE A 1 780 ? -52.727 -7.332 72.037 1.00 82.69 780 ILE A CA 1
ATOM 6366 C C . ILE A 1 780 ? -53.500 -7.576 73.329 1.00 82.69 780 ILE A C 1
ATOM 6368 O O . ILE A 1 780 ? -54.085 -8.637 73.549 1.00 82.69 780 ILE A O 1
ATOM 6372 N N . THR A 1 781 ? -53.530 -6.549 74.172 1.00 86.19 781 THR A N 1
ATOM 6373 C CA . THR A 1 781 ? -54.402 -6.477 75.340 1.00 86.19 781 THR A CA 1
ATOM 6374 C C . THR A 1 781 ? -55.362 -5.309 75.166 1.00 86.19 781 THR A C 1
ATOM 6376 O O . THR A 1 781 ? -54.937 -4.213 74.816 1.00 86.19 781 THR A O 1
ATOM 6379 N N . ILE A 1 782 ? -56.648 -5.534 75.426 1.00 86.56 782 ILE A N 1
ATOM 6380 C CA . ILE A 1 782 ? -57.671 -4.485 75.457 1.00 86.56 782 ILE A CA 1
ATOM 6381 C C . ILE A 1 782 ? -58.217 -4.421 76.880 1.00 86.56 782 ILE A C 1
ATOM 6383 O O . ILE A 1 782 ? -58.723 -5.414 77.412 1.00 86.56 782 ILE A O 1
ATOM 6387 N N . ILE A 1 783 ? -58.078 -3.257 77.498 1.00 88.69 783 ILE A N 1
ATOM 6388 C CA . ILE A 1 783 ? -58.560 -2.912 78.830 1.00 88.69 783 ILE A CA 1
ATOM 6389 C C . ILE A 1 783 ? -59.653 -1.875 78.637 1.00 88.69 783 ILE A C 1
ATOM 6391 O O . ILE A 1 783 ? -59.420 -0.853 78.001 1.00 88.69 783 ILE A O 1
ATOM 6395 N N . LEU A 1 784 ? -60.827 -2.136 79.194 1.00 88.06 784 LEU A N 1
ATOM 6396 C CA . LEU A 1 784 ? -61.880 -1.137 79.292 1.00 88.06 784 LEU A CA 1
ATOM 6397 C C . LEU A 1 784 ? -61.921 -0.581 80.697 1.00 88.06 784 LEU A C 1
ATOM 6399 O O . LEU A 1 784 ? -61.721 -1.335 81.651 1.00 88.06 784 LEU A O 1
ATOM 6403 N N . PHE A 1 785 ? -62.221 0.702 80.834 1.00 88.00 785 PHE A N 1
ATOM 6404 C CA . PHE A 1 785 ? -62.395 1.304 82.146 1.00 88.00 785 PHE A CA 1
ATOM 6405 C C . PHE A 1 785 ? -63.597 2.243 82.194 1.00 88.00 785 PHE A C 1
ATOM 6407 O O . PHE A 1 785 ? -63.977 2.822 81.187 1.00 88.00 785 PHE A O 1
ATOM 6414 N 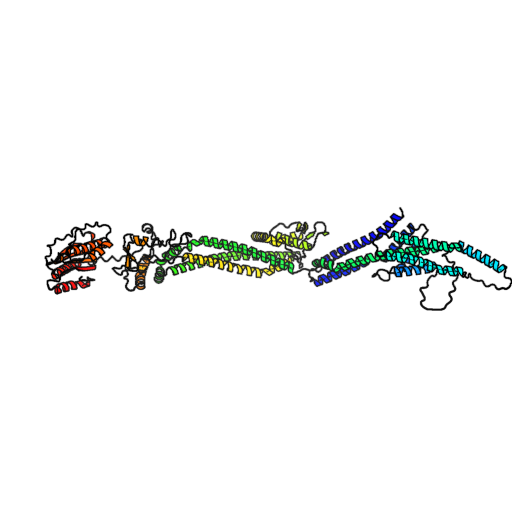N . GLY A 1 786 ? -64.211 2.323 83.369 1.00 85.75 786 GLY A N 1
ATOM 6415 C CA . GLY A 1 786 ? -65.334 3.185 83.710 1.00 85.75 786 GLY A CA 1
ATOM 6416 C C . GLY A 1 786 ? -65.196 3.601 85.178 1.00 85.75 786 GLY A C 1
ATOM 6417 O O . GLY A 1 786 ? -64.171 4.151 85.563 1.00 85.75 786 GLY A O 1
ATOM 6418 N N . ASN A 1 787 ? -66.146 3.235 86.042 1.00 82.62 787 ASN A N 1
ATOM 6419 C CA . ASN A 1 787 ? -65.937 3.238 87.504 1.00 82.62 787 ASN A CA 1
ATOM 6420 C C . ASN A 1 787 ? -64.878 2.208 87.945 1.00 82.62 787 ASN A C 1
ATOM 6422 O O . ASN A 1 787 ? -64.137 2.435 88.902 1.00 82.62 787 ASN A O 1
ATOM 6426 N N . GLU A 1 788 ? -64.822 1.075 87.244 1.00 84.12 788 GLU A N 1
ATOM 6427 C CA . GLU A 1 788 ? -63.849 -0.005 87.425 1.00 84.12 788 GLU A CA 1
ATOM 6428 C C . GLU A 1 788 ? -63.101 -0.263 86.110 1.00 84.12 788 GLU A C 1
ATOM 6430 O O . GLU A 1 788 ? -63.536 0.176 85.048 1.00 84.12 788 GLU A O 1
ATOM 6435 N N . ALA A 1 789 ? -61.983 -0.991 86.154 1.00 86.75 789 ALA A N 1
ATOM 6436 C CA . ALA A 1 789 ? -61.250 -1.391 84.955 1.00 86.75 789 ALA A CA 1
ATOM 6437 C C . ALA A 1 789 ? -61.245 -2.908 84.793 1.00 86.75 789 ALA A C 1
ATOM 6439 O O . ALA A 1 789 ? -60.997 -3.649 85.745 1.00 86.75 789 ALA A O 1
ATOM 6440 N N . LYS A 1 790 ? -61.469 -3.372 83.564 1.00 84.00 790 LYS A N 1
ATOM 6441 C CA . LYS A 1 790 ? -61.534 -4.790 83.229 1.00 84.00 790 LYS A CA 1
ATOM 6442 C C . LYS A 1 790 ? -60.755 -5.088 81.961 1.00 84.00 790 LYS A C 1
ATOM 6444 O O . LYS A 1 790 ? -60.887 -4.419 80.938 1.00 84.00 790 LYS A O 1
ATOM 6449 N N . ARG A 1 791 ? -59.957 -6.152 82.011 1.00 84.81 791 ARG A N 1
ATOM 6450 C CA . ARG A 1 791 ? -59.279 -6.689 80.835 1.00 84.81 791 ARG A CA 1
ATOM 6451 C C . ARG A 1 791 ? -60.286 -7.478 79.997 1.00 84.81 791 ARG A C 1
ATOM 6453 O O . ARG A 1 791 ? -60.746 -8.534 80.420 1.00 84.81 791 ARG A O 1
ATOM 6460 N N . MET A 1 792 ? -60.636 -6.954 78.828 1.00 76.56 792 MET A N 1
ATOM 6461 C CA . MET A 1 792 ? -61.604 -7.577 77.918 1.00 76.56 792 MET A CA 1
ATOM 6462 C C . MET A 1 792 ? -60.943 -8.541 76.946 1.00 76.56 792 MET A C 1
ATOM 6464 O O . MET A 1 792 ? -61.541 -9.538 76.552 1.00 76.56 792 MET A O 1
ATOM 6468 N N . HIS A 1 793 ? -59.690 -8.271 76.590 1.00 74.56 793 HIS A N 1
ATOM 6469 C CA . HIS A 1 793 ? -58.924 -9.138 75.714 1.00 74.56 793 HIS A CA 1
ATOM 6470 C C . HIS A 1 793 ? -57.470 -9.213 76.168 1.00 74.56 793 HIS A C 1
ATOM 6472 O O . HIS A 1 793 ? -56.884 -8.193 76.523 1.00 74.56 793 HIS A O 1
ATOM 6478 N N . ASN A 1 794 ? -56.887 -10.411 76.179 1.00 72.06 794 ASN A N 1
ATOM 6479 C CA . ASN A 1 794 ? -55.499 -10.643 76.583 1.00 72.06 794 ASN A CA 1
ATOM 6480 C C . ASN A 1 794 ? -54.958 -11.912 75.936 1.00 72.06 794 ASN A C 1
ATOM 6482 O O . ASN A 1 794 ? -54.772 -12.925 76.609 1.00 72.06 794 ASN A O 1
ATOM 6486 N N . GLN A 1 795 ? -54.776 -11.873 74.625 1.00 68.94 795 GLN A N 1
ATOM 6487 C CA . GLN A 1 795 ? -54.294 -13.028 73.883 1.00 68.94 795 GLN A CA 1
ATOM 6488 C C . GLN A 1 795 ? -52.860 -12.831 73.423 1.00 68.94 795 GLN A C 1
ATOM 6490 O O . GLN A 1 795 ? -52.424 -11.711 73.165 1.00 68.94 795 GLN A O 1
ATOM 6495 N N . ASP A 1 796 ? -52.148 -13.951 73.324 1.00 62.22 796 ASP A N 1
ATOM 6496 C CA . ASP A 1 796 ? -50.715 -14.007 73.041 1.00 62.22 796 ASP A CA 1
ATOM 6497 C C . ASP A 1 796 ? -50.360 -13.806 71.556 1.00 62.22 796 ASP A C 1
ATOM 6499 O O . ASP A 1 796 ? -49.188 -13.610 71.248 1.00 62.22 796 ASP A O 1
ATOM 6503 N N . ASN A 1 797 ? -51.343 -13.846 70.648 1.00 65.69 797 ASN A N 1
ATOM 6504 C CA . ASN A 1 797 ? -51.167 -13.726 69.198 1.00 65.69 797 ASN A CA 1
ATOM 6505 C C . ASN A 1 797 ? -52.383 -13.006 68.575 1.00 65.69 797 ASN A C 1
ATOM 6507 O O . ASN A 1 797 ? -53.515 -13.166 69.033 1.00 65.69 797 ASN A O 1
ATOM 6511 N N . LEU A 1 798 ? -52.150 -12.210 67.531 1.00 66.81 798 LEU A N 1
ATOM 6512 C CA . LEU A 1 798 ? -53.178 -11.497 66.770 1.00 66.81 798 LEU A CA 1
ATOM 6513 C C . LEU A 1 798 ? -54.154 -12.410 66.013 1.00 66.81 798 LEU A C 1
ATOM 6515 O O . LEU A 1 798 ? -55.308 -12.025 65.832 1.00 66.81 798 LEU A O 1
ATOM 6519 N N . GLU A 1 799 ? -53.733 -13.591 65.558 1.00 60.31 799 GLU A N 1
ATOM 6520 C CA . GLU A 1 7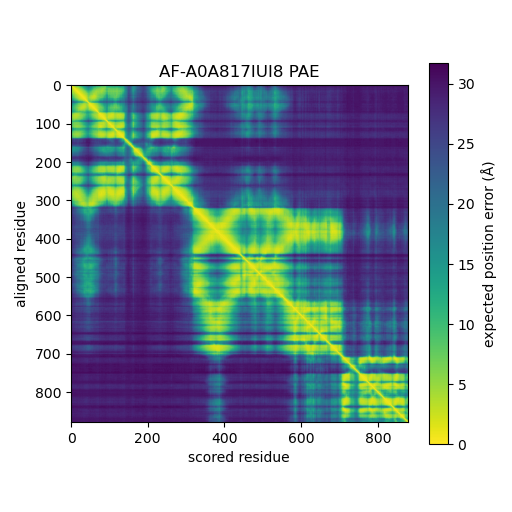99 ? -54.566 -14.524 64.779 1.00 60.31 799 GLU A CA 1
ATOM 6521 C C . GLU A 1 799 ? -55.785 -15.024 65.558 1.00 60.31 799 GLU A C 1
ATOM 6523 O O . GLU A 1 799 ? -56.846 -15.222 64.972 1.00 60.31 799 GLU A O 1
ATOM 6528 N N . SER A 1 800 ? -55.661 -15.174 66.878 1.00 61.16 800 SER A N 1
ATOM 6529 C CA . SER A 1 800 ? -56.723 -15.710 67.734 1.00 61.16 800 SER A CA 1
ATOM 6530 C C . SER A 1 800 ? -57.779 -14.675 68.143 1.00 61.16 800 SER A C 1
ATOM 6532 O O . SER A 1 800 ? -58.773 -15.036 68.780 1.00 61.16 800 SER A O 1
ATOM 6534 N N . ILE A 1 801 ? -57.585 -13.398 67.785 1.00 67.25 801 ILE A N 1
ATOM 6535 C CA . ILE A 1 801 ? -58.522 -12.324 68.128 1.00 67.25 801 ILE A CA 1
ATOM 6536 C C . ILE A 1 801 ? -59.742 -12.424 67.219 1.00 67.25 801 ILE A C 1
ATOM 6538 O O . ILE A 1 801 ? -59.679 -12.045 66.045 1.00 67.25 801 ILE A O 1
ATOM 6542 N N . ASP A 1 802 ? -60.854 -12.897 67.767 1.00 64.75 802 ASP A N 1
ATOM 6543 C CA . ASP A 1 802 ? -62.157 -12.805 67.121 1.00 64.75 802 ASP A CA 1
ATOM 6544 C C . ASP A 1 802 ? -62.662 -11.353 67.178 1.00 64.75 802 ASP A C 1
ATOM 6546 O O . ASP A 1 802 ? -62.950 -10.818 68.250 1.00 64.75 802 ASP A O 1
ATOM 6550 N N . LEU A 1 803 ? -62.712 -10.707 66.010 1.00 61.06 803 LEU A N 1
ATOM 6551 C CA . LEU A 1 803 ? -63.176 -9.327 65.861 1.00 61.06 803 LEU A CA 1
ATOM 6552 C C . LEU A 1 803 ? -64.705 -9.222 65.927 1.00 61.06 803 LEU A C 1
ATOM 6554 O O . LEU A 1 803 ? -65.210 -8.162 66.274 1.00 61.06 803 LEU A O 1
ATOM 6558 N N . GLU A 1 804 ? -65.458 -10.285 65.638 1.00 56.91 804 GLU A N 1
ATOM 6559 C CA . GLU A 1 804 ? -66.925 -10.266 65.748 1.00 56.91 804 GLU A CA 1
ATOM 6560 C C . GLU A 1 804 ? -67.377 -10.448 67.209 1.00 56.91 804 GLU A C 1
ATOM 6562 O O . GLU A 1 804 ? -68.379 -9.870 67.634 1.00 56.91 804 GLU A O 1
ATOM 6567 N N . GLY A 1 805 ? -66.579 -11.159 68.014 1.00 54.72 805 GLY A N 1
ATOM 6568 C CA . GLY A 1 805 ? -66.772 -11.335 69.459 1.00 54.72 805 GLY A CA 1
ATOM 6569 C C . GLY A 1 805 ? -66.446 -10.110 70.332 1.00 54.72 805 GLY A C 1
ATOM 6570 O O . GLY A 1 805 ? -66.701 -10.134 71.535 1.00 54.72 805 GLY A O 1
ATOM 6571 N N . LEU A 1 806 ? -65.915 -9.027 69.751 1.00 58.72 806 LEU A N 1
ATOM 6572 C CA . LEU A 1 806 ? -65.609 -7.754 70.427 1.00 58.72 806 LEU A CA 1
ATOM 6573 C C . LEU A 1 806 ? -66.834 -6.824 70.590 1.00 58.72 806 LEU A C 1
ATOM 6575 O O . LEU A 1 806 ? -66.683 -5.664 70.969 1.00 58.72 806 LEU A O 1
ATOM 6579 N N . ASN A 1 807 ? -68.053 -7.319 70.351 1.00 56.25 807 ASN A N 1
ATOM 6580 C CA . ASN A 1 807 ? -69.300 -6.622 70.686 1.00 56.25 807 ASN A CA 1
ATOM 6581 C C . ASN A 1 807 ? -69.494 -6.593 72.211 1.00 56.25 807 ASN A C 1
ATOM 6583 O O . ASN A 1 807 ? -70.133 -7.458 72.814 1.00 56.25 807 ASN A O 1
ATOM 6587 N N . ILE A 1 808 ? -68.863 -5.616 72.853 1.00 58.75 808 ILE A N 1
ATOM 6588 C CA . ILE A 1 808 ? -68.818 -5.503 74.305 1.00 58.75 808 ILE A CA 1
ATOM 6589 C C . ILE A 1 808 ? -70.110 -4.858 74.818 1.00 58.75 808 ILE A C 1
ATOM 6591 O O . ILE A 1 808 ? -70.504 -3.782 74.375 1.00 58.75 808 ILE A O 1
ATOM 6595 N N . ASN A 1 809 ? -70.769 -5.540 75.757 1.00 56.72 809 ASN A N 1
ATOM 6596 C CA . ASN A 1 809 ? -72.013 -5.085 76.370 1.00 56.72 809 ASN A CA 1
ATOM 6597 C C . ASN A 1 809 ? -71.761 -3.854 77.265 1.00 56.72 809 ASN A C 1
ATOM 6599 O O . ASN A 1 809 ? -70.790 -3.829 78.021 1.00 56.72 809 ASN A O 1
ATOM 6603 N N . ILE A 1 810 ? -72.640 -2.855 77.190 1.00 53.94 810 ILE A N 1
ATOM 6604 C CA . ILE A 1 810 ? -72.392 -1.479 77.662 1.00 53.94 810 ILE A CA 1
ATOM 6605 C C . ILE A 1 810 ? -72.399 -1.341 79.209 1.00 53.94 810 ILE A C 1
ATOM 6607 O O . ILE A 1 810 ? -71.934 -0.349 79.764 1.00 53.94 810 ILE A O 1
ATOM 6611 N N . ASP A 1 811 ? -72.824 -2.366 79.946 1.00 59.12 811 ASP A N 1
ATOM 6612 C CA . ASP A 1 811 ? -72.986 -2.283 81.408 1.00 59.12 811 ASP A CA 1
ATOM 6613 C C . ASP A 1 811 ? -71.769 -2.769 82.228 1.00 59.12 811 ASP A C 1
ATOM 6615 O O . ASP A 1 811 ? -71.863 -2.941 83.443 1.00 59.12 811 ASP A O 1
ATOM 6619 N N . ILE A 1 812 ? -70.614 -3.034 81.603 1.00 62.28 812 ILE A N 1
ATOM 6620 C CA . ILE A 1 812 ? -69.550 -3.839 82.241 1.00 62.28 812 ILE A CA 1
ATOM 6621 C C . ILE A 1 812 ? -68.670 -3.067 83.238 1.00 62.28 812 ILE A C 1
ATOM 6623 O O . ILE A 1 812 ? -68.240 -3.668 84.221 1.00 62.28 812 ILE A O 1
ATOM 6627 N N . CYS A 1 813 ? -68.382 -1.781 83.008 1.00 64.50 813 CYS A N 1
ATOM 6628 C CA . CYS A 1 813 ? -67.398 -1.030 83.809 1.00 64.50 813 CYS A CA 1
ATOM 6629 C C . CYS A 1 813 ? -67.988 0.158 84.595 1.00 64.50 813 CYS A C 1
ATOM 6631 O O . CYS A 1 813 ? -67.255 0.822 85.325 1.00 64.50 813 CYS A O 1
ATOM 6633 N N . GLY A 1 814 ? -69.299 0.417 84.496 1.00 67.94 814 GLY A N 1
ATOM 6634 C CA . GLY A 1 814 ? -69.969 1.565 85.127 1.00 67.94 814 GLY A CA 1
ATOM 6635 C C . GLY A 1 814 ? -69.738 2.899 84.400 1.00 67.94 814 GLY A C 1
ATOM 6636 O O . GLY A 1 814 ? -68.906 2.990 83.509 1.00 67.94 814 GLY A O 1
ATOM 6637 N N . ALA A 1 815 ? -70.491 3.941 84.774 1.00 72.75 815 ALA A N 1
ATOM 6638 C CA . ALA A 1 815 ? -70.603 5.184 83.995 1.00 72.75 815 ALA A CA 1
ATOM 6639 C C . ALA A 1 815 ? -69.533 6.269 84.271 1.00 72.75 815 ALA A C 1
ATOM 6641 O O . ALA A 1 815 ? -69.636 7.357 83.707 1.00 72.75 815 ALA A O 1
ATOM 6642 N N . GLY A 1 816 ? -68.554 6.025 85.145 1.00 78.25 816 GLY A N 1
ATOM 6643 C CA . GLY A 1 816 ? -67.507 6.996 85.484 1.00 78.25 816 GLY A CA 1
ATOM 6644 C C . GLY A 1 816 ? -66.227 6.873 84.664 1.00 78.25 816 GLY A C 1
ATOM 6645 O O . GLY A 1 816 ? -66.173 6.094 83.725 1.00 78.25 816 GLY A O 1
ATOM 6646 N N . THR A 1 817 ? -65.201 7.632 85.053 1.00 85.00 817 THR A N 1
ATOM 6647 C CA . THR A 1 817 ? -63.897 7.730 84.373 1.00 85.00 817 THR A CA 1
ATOM 6648 C C . THR A 1 817 ? -62.773 7.593 85.413 1.00 85.00 817 THR A C 1
ATOM 6650 O O . THR A 1 817 ? -62.146 8.561 85.853 1.00 85.00 817 THR A O 1
ATOM 6653 N N . ASN A 1 818 ? -62.549 6.368 85.887 1.00 87.69 818 ASN A N 1
ATOM 6654 C CA . ASN A 1 818 ? -61.603 6.047 86.955 1.00 87.69 818 ASN A CA 1
ATOM 6655 C C . ASN A 1 818 ? -60.227 5.656 86.393 1.00 87.69 818 ASN A C 1
ATOM 6657 O O . ASN A 1 818 ? -59.937 4.488 86.111 1.00 87.69 818 ASN A O 1
ATOM 6661 N N . PHE A 1 819 ? -59.343 6.647 86.274 1.00 88.19 819 PHE A N 1
ATOM 6662 C CA . PHE A 1 819 ? -57.976 6.434 85.789 1.00 88.19 819 PHE A CA 1
ATOM 6663 C C . PHE A 1 819 ? -57.142 5.571 86.739 1.00 88.19 819 PHE A C 1
ATOM 6665 O O . PHE A 1 819 ? -56.301 4.805 86.274 1.00 88.19 819 PHE A O 1
ATOM 6672 N N . SER A 1 820 ? -57.377 5.652 88.053 1.00 86.31 820 SER A N 1
ATOM 6673 C CA . SER A 1 820 ? -56.647 4.850 89.042 1.00 86.31 820 SER A CA 1
ATOM 6674 C C . SER A 1 820 ? -56.885 3.352 88.810 1.00 86.31 820 SER A C 1
ATOM 6676 O O . SER A 1 820 ? -55.933 2.571 88.699 1.00 86.31 820 SER A O 1
ATOM 6678 N N . ALA A 1 821 ? -58.145 2.956 88.590 1.00 86.25 821 ALA A N 1
ATOM 6679 C CA . ALA A 1 821 ? -58.499 1.586 88.224 1.00 86.25 821 ALA A CA 1
ATOM 6680 C C . ALA A 1 821 ? -57.851 1.158 86.894 1.00 86.25 821 ALA A C 1
ATOM 6682 O O . ALA A 1 821 ? -57.269 0.072 86.808 1.00 86.25 821 ALA A O 1
ATOM 6683 N N . ALA A 1 822 ? -57.895 2.023 85.874 1.00 88.62 822 ALA A N 1
ATOM 6684 C CA . ALA A 1 822 ? -57.298 1.757 84.565 1.00 88.62 822 ALA A CA 1
ATOM 6685 C C . ALA A 1 822 ? -55.780 1.537 84.663 1.00 88.62 822 ALA A C 1
ATOM 6687 O O . ALA A 1 822 ? -55.248 0.545 84.161 1.00 88.62 822 ALA A O 1
ATOM 6688 N N . PHE A 1 823 ? -55.079 2.423 85.369 1.00 89.62 823 PHE A N 1
ATOM 6689 C CA . PHE A 1 823 ? -53.636 2.342 85.561 1.00 89.62 823 PHE A CA 1
ATOM 6690 C C . PHE A 1 823 ? -53.215 1.126 86.376 1.00 89.62 823 PHE A C 1
ATOM 6692 O O . PHE A 1 823 ? -52.230 0.471 86.023 1.00 89.62 823 PHE A O 1
ATOM 6699 N N . LYS A 1 824 ? -53.979 0.769 87.411 1.00 87.75 824 LYS A N 1
ATOM 6700 C CA . LYS A 1 824 ? -53.755 -0.462 88.171 1.00 87.75 824 LYS A CA 1
ATOM 6701 C C . LYS A 1 824 ? -53.875 -1.699 87.278 1.00 87.75 824 LYS A C 1
ATOM 6703 O O . LYS A 1 824 ? -52.983 -2.541 87.294 1.00 87.75 824 LYS A O 1
ATOM 6708 N N . MET A 1 825 ? -54.900 -1.764 86.428 1.00 89.69 825 MET A N 1
ATOM 6709 C CA . MET A 1 825 ? -55.091 -2.875 85.488 1.00 89.69 825 MET A CA 1
ATOM 6710 C C . MET A 1 825 ? -53.974 -2.954 84.432 1.00 89.69 825 MET A C 1
ATOM 6712 O O . MET A 1 825 ? -53.530 -4.048 84.068 1.00 89.69 825 MET A O 1
ATOM 6716 N N . VAL A 1 826 ? -53.464 -1.812 83.956 1.00 89.38 826 VAL A N 1
ATOM 6717 C CA . VAL A 1 826 ? -52.280 -1.770 83.076 1.00 89.38 826 VAL A CA 1
ATOM 6718 C C . VAL A 1 826 ? -51.048 -2.297 83.811 1.00 89.38 826 VAL A C 1
ATOM 6720 O O . VAL A 1 826 ? -50.325 -3.121 83.254 1.00 89.38 826 VAL A O 1
ATOM 6723 N N . ALA A 1 827 ? -50.815 -1.869 85.054 1.00 86.31 827 ALA A N 1
ATOM 6724 C CA . ALA A 1 827 ? -49.672 -2.313 85.850 1.00 86.31 827 ALA A CA 1
ATOM 6725 C C . ALA A 1 827 ? -49.723 -3.826 86.104 1.00 86.31 827 ALA A C 1
ATOM 6727 O O . ALA A 1 827 ? -48.738 -4.515 85.856 1.00 86.31 827 ALA A O 1
ATOM 6728 N N . GLU A 1 828 ? -50.885 -4.359 86.489 1.00 86.88 828 GLU A N 1
ATOM 6729 C CA . GLU A 1 828 ? -51.112 -5.799 86.664 1.00 86.88 828 GLU A CA 1
ATOM 6730 C C . GLU A 1 828 ? -50.872 -6.578 85.362 1.00 86.88 828 GLU A C 1
ATOM 6732 O O . GLU A 1 828 ? -50.242 -7.634 85.371 1.00 86.88 828 GLU A O 1
ATOM 6737 N N . THR A 1 829 ? -51.312 -6.034 84.221 1.00 86.69 829 THR A N 1
ATOM 6738 C CA . THR A 1 829 ? -51.060 -6.624 82.896 1.00 86.69 829 THR A CA 1
ATOM 6739 C C . THR A 1 829 ? -49.567 -6.664 82.579 1.00 86.69 829 THR A C 1
ATOM 6741 O O . THR A 1 829 ? -49.052 -7.698 82.159 1.00 86.69 829 THR A O 1
ATOM 6744 N N . LEU A 1 830 ? -48.851 -5.560 82.797 1.00 84.62 830 LEU A N 1
ATOM 6745 C CA . LEU A 1 830 ? -47.408 -5.489 82.571 1.00 84.62 830 LEU A CA 1
ATOM 6746 C C . LEU A 1 830 ? -46.645 -6.434 83.509 1.00 84.62 830 LEU A C 1
ATOM 6748 O O . LEU A 1 830 ? -45.720 -7.111 83.068 1.00 84.62 830 LEU A O 1
ATOM 6752 N N . GLU A 1 831 ? -47.035 -6.530 84.781 1.00 82.56 831 GLU A N 1
ATOM 6753 C CA . GLU A 1 831 ? -46.451 -7.468 85.747 1.00 82.56 831 GLU A CA 1
ATOM 6754 C C . GLU A 1 831 ? -46.650 -8.928 85.356 1.00 82.56 831 GLU A C 1
ATOM 6756 O O . GLU A 1 831 ? -45.741 -9.739 85.526 1.00 82.56 831 GLU A O 1
ATOM 6761 N N . GLU A 1 832 ? -47.838 -9.276 84.872 1.00 81.12 832 GLU A N 1
ATOM 6762 C CA . GLU A 1 832 ? -48.157 -10.620 84.400 1.00 81.12 832 GLU A CA 1
ATOM 6763 C C . GLU A 1 832 ? -47.303 -10.990 83.185 1.00 81.12 832 GLU A C 1
ATOM 6765 O O . GLU A 1 832 ? -46.679 -12.049 83.177 1.00 81.12 832 GLU A O 1
ATOM 6770 N N . VAL A 1 833 ? -47.199 -10.093 82.197 1.00 77.00 833 VAL A N 1
ATOM 6771 C CA . VAL A 1 833 ? -46.378 -10.322 80.997 1.00 77.00 833 VAL A CA 1
ATOM 6772 C C . VAL A 1 833 ? -44.885 -10.392 81.337 1.00 77.00 833 VAL A C 1
ATOM 6774 O O . VAL A 1 833 ? -44.175 -11.230 80.787 1.00 77.00 833 VAL A O 1
ATOM 6777 N N . ASN A 1 834 ? -44.405 -9.567 82.273 1.00 74.62 834 ASN A N 1
ATOM 6778 C CA . ASN A 1 834 ? -42.989 -9.519 82.661 1.00 74.62 834 ASN A CA 1
ATOM 6779 C C . ASN A 1 834 ? -42.562 -10.667 83.597 1.00 74.62 834 ASN A C 1
ATOM 6781 O O . ASN A 1 834 ? -41.368 -10.960 83.705 1.00 74.62 834 ASN A O 1
ATOM 6785 N N . ARG A 1 835 ? -43.505 -11.321 84.295 1.00 72.94 835 ARG A N 1
ATOM 6786 C CA . ARG A 1 835 ? -43.229 -12.501 85.139 1.00 72.94 835 ARG A CA 1
ATOM 6787 C C . ARG A 1 835 ? -42.873 -13.744 84.324 1.00 72.94 835 ARG A C 1
ATOM 6789 O O . ARG A 1 835 ? -42.182 -14.626 84.835 1.00 72.94 835 ARG A O 1
ATOM 6796 N N . ASP A 1 836 ? -43.305 -13.803 83.071 1.00 67.44 836 ASP A N 1
ATOM 6797 C CA . ASP A 1 836 ? -43.061 -14.927 82.179 1.00 67.44 836 ASP A CA 1
ATOM 6798 C C . ASP A 1 836 ? -41.681 -14.793 81.493 1.00 67.44 836 ASP A C 1
ATOM 6800 O O . ASP A 1 836 ? -41.464 -13.972 80.597 1.00 67.44 836 ASP A O 1
ATOM 6804 N N . ARG A 1 837 ? -40.690 -15.568 81.964 1.00 53.28 837 ARG A N 1
ATOM 6805 C CA . ARG A 1 837 ? -39.266 -15.415 81.587 1.00 53.28 837 ARG A CA 1
ATOM 6806 C C . ARG A 1 837 ? -38.975 -15.689 80.107 1.00 53.28 837 ARG A C 1
ATOM 6808 O O . ARG A 1 837 ? -37.992 -15.151 79.598 1.00 53.28 837 ARG A O 1
ATOM 6815 N N . GLU A 1 838 ? -39.807 -16.461 79.408 1.00 54.19 838 GLU A N 1
ATOM 6816 C CA . GLU A 1 838 ? -39.670 -16.674 77.956 1.00 54.19 838 GLU A CA 1
ATOM 6817 C C . GLU A 1 838 ? -40.230 -15.503 77.125 1.00 54.19 838 GLU A C 1
ATOM 6819 O O . GLU A 1 838 ? -39.900 -15.353 75.945 1.00 54.19 838 GLU A O 1
ATOM 6824 N N . ARG A 1 839 ? -41.018 -14.619 77.753 1.00 54.84 839 ARG A N 1
ATOM 6825 C CA . ARG A 1 839 ? -41.803 -13.556 77.109 1.00 54.84 839 ARG A CA 1
ATOM 6826 C C . ARG A 1 839 ? -41.290 -12.133 77.356 1.00 54.84 839 ARG A C 1
ATOM 6828 O O . ARG A 1 839 ? -41.859 -11.184 76.828 1.00 54.84 839 ARG A O 1
ATOM 6835 N N . ASN A 1 840 ? -40.121 -11.964 77.979 1.00 52.22 840 ASN A N 1
ATOM 6836 C CA . ASN A 1 840 ? -39.380 -10.686 78.066 1.00 52.22 840 ASN A CA 1
ATOM 6837 C C . ASN A 1 840 ? -38.836 -10.155 76.710 1.00 52.22 840 ASN A C 1
ATOM 6839 O O . ASN A 1 840 ? -37.893 -9.364 76.667 1.00 52.22 840 ASN A O 1
ATOM 6843 N N . ARG A 1 841 ? -39.397 -10.601 75.581 1.00 58.94 841 ARG A N 1
ATOM 6844 C CA . ARG A 1 841 ? -39.000 -10.218 74.216 1.00 58.94 841 ARG A CA 1
ATOM 6845 C C . ARG A 1 841 ? -39.879 -9.123 73.612 1.00 58.94 841 ARG A C 1
ATOM 6847 O O . ARG A 1 841 ? -39.534 -8.615 72.547 1.00 58.94 841 ARG A O 1
ATOM 6854 N N . PHE A 1 842 ? -40.994 -8.776 74.257 1.00 67.06 842 PHE A N 1
ATOM 6855 C CA . PHE A 1 842 ? -41.937 -7.816 73.700 1.00 67.06 842 PHE A CA 1
ATOM 6856 C C . PHE A 1 842 ? -41.485 -6.370 73.901 1.00 67.06 842 PHE A C 1
ATOM 6858 O O . PHE A 1 842 ? -41.138 -5.954 75.005 1.00 67.06 842 PHE A O 1
ATOM 6865 N N . GLN A 1 843 ? -41.581 -5.564 72.845 1.00 70.44 843 GLN A N 1
ATOM 6866 C CA . GLN A 1 843 ? -41.622 -4.114 72.997 1.00 70.44 843 GLN A CA 1
ATOM 6867 C C . GLN A 1 843 ? -43.032 -3.709 73.457 1.00 70.44 843 GLN A C 1
ATOM 6869 O O . GLN A 1 843 ? -43.983 -3.836 72.691 1.00 70.44 843 GLN A O 1
ATOM 6874 N N . GLN A 1 844 ? -43.174 -3.231 74.696 1.00 76.19 844 GLN A N 1
ATOM 6875 C CA . GLN A 1 844 ? -44.473 -2.885 75.290 1.00 76.19 844 GLN A CA 1
ATOM 6876 C C . GLN A 1 844 ? -44.873 -1.438 74.974 1.00 76.19 844 GLN A C 1
ATOM 6878 O O . GLN A 1 844 ? -44.054 -0.517 75.050 1.00 76.19 844 GLN A O 1
ATOM 6883 N N . SER A 1 845 ? -46.133 -1.222 74.600 1.00 81.00 845 SER A N 1
ATOM 6884 C CA . SER A 1 845 ? -46.706 0.108 74.357 1.00 81.00 845 SER A CA 1
ATOM 6885 C C . SER A 1 845 ? -48.129 0.181 74.897 1.00 81.00 845 SER A C 1
ATOM 6887 O O . SER A 1 845 ? -48.938 -0.704 74.629 1.00 81.00 845 SER A O 1
ATOM 6889 N N . VAL A 1 846 ? -48.419 1.239 75.654 1.00 83.25 846 VAL A N 1
ATOM 6890 C CA . VAL A 1 846 ? -49.741 1.509 76.232 1.00 83.25 846 VAL A CA 1
ATOM 6891 C C . VAL A 1 846 ? -50.359 2.674 75.472 1.00 83.25 846 VAL A C 1
ATOM 6893 O O . VAL A 1 846 ? -49.731 3.725 75.343 1.00 83.25 846 VAL A O 1
ATOM 6896 N N . ILE A 1 847 ? -51.566 2.467 74.958 1.00 84.94 847 ILE A N 1
ATOM 6897 C CA . ILE A 1 847 ? -52.349 3.446 74.206 1.00 84.94 847 ILE A CA 1
ATOM 6898 C C . ILE A 1 847 ? -53.582 3.742 75.049 1.00 84.94 847 ILE A C 1
ATOM 6900 O O . ILE A 1 847 ? -54.469 2.897 75.157 1.00 84.94 847 ILE A O 1
ATOM 6904 N N . PHE A 1 848 ? -53.598 4.911 75.681 1.00 85.31 848 PHE A N 1
ATOM 6905 C CA . PHE A 1 848 ? -54.676 5.341 76.566 1.00 85.31 848 PHE A CA 1
ATOM 6906 C C . PHE A 1 848 ? -55.602 6.297 75.813 1.00 85.31 848 PHE A C 1
ATOM 6908 O O . PHE A 1 848 ? -55.115 7.272 75.246 1.00 85.31 848 PHE A O 1
ATOM 6915 N N . MET A 1 849 ? -56.900 5.991 75.772 1.00 86.56 849 MET A N 1
ATOM 6916 C CA . MET A 1 849 ? -57.911 6.706 74.986 1.00 86.56 849 MET A CA 1
ATOM 6917 C C . MET A 1 849 ? -59.127 6.988 75.872 1.00 86.56 849 MET A C 1
ATOM 6919 O O . MET A 1 849 ? -59.729 6.045 76.387 1.00 86.56 849 MET A O 1
ATOM 6923 N N . THR A 1 850 ? -59.466 8.265 76.057 1.00 85.56 850 THR A N 1
ATOM 6924 C CA . THR A 1 850 ? -60.469 8.732 77.031 1.00 85.56 850 THR A CA 1
ATOM 6925 C C . THR A 1 850 ? -61.191 9.983 76.540 1.00 85.56 850 THR A C 1
ATOM 6927 O O . THR A 1 850 ? -60.581 10.788 75.840 1.00 85.56 850 THR A O 1
ATOM 6930 N N . ASP A 1 851 ? -62.474 10.152 76.879 1.00 81.44 851 ASP A N 1
ATOM 6931 C CA . ASP A 1 851 ? -63.240 11.377 76.575 1.00 81.44 851 ASP A CA 1
ATOM 6932 C C . ASP A 1 851 ? -63.453 12.277 77.800 1.00 81.44 851 ASP A C 1
ATOM 6934 O O . ASP A 1 851 ? -63.756 13.462 77.646 1.00 81.44 851 ASP A O 1
ATOM 6938 N N . GLY A 1 852 ? -63.287 11.719 79.001 1.00 77.75 852 GLY A N 1
ATOM 6939 C CA . GLY A 1 852 ? -63.499 12.406 80.267 1.00 77.75 852 GLY A CA 1
ATOM 6940 C C . GLY A 1 852 ? -62.224 12.712 81.051 1.00 77.75 852 GLY A C 1
ATOM 6941 O O . GLY A 1 852 ? -61.167 12.103 80.856 1.00 77.75 852 GLY A O 1
ATOM 6942 N N . ASP A 1 853 ? -62.372 13.644 81.992 1.00 79.00 853 ASP A N 1
ATOM 6943 C CA . ASP A 1 853 ? -61.397 13.906 83.045 1.00 79.00 853 ASP A CA 1
ATOM 6944 C C . ASP A 1 853 ? -61.448 12.810 84.131 1.00 79.00 853 ASP A C 1
ATOM 6946 O O . ASP A 1 853 ? -62.499 12.212 84.383 1.00 79.00 853 ASP A O 1
ATOM 6950 N N . PRO A 1 854 ? -60.326 12.557 84.822 1.00 81.31 854 PRO A N 1
ATOM 6951 C CA . PRO A 1 854 ? -60.256 11.575 85.896 1.00 81.31 854 PRO A CA 1
ATOM 6952 C C . PRO A 1 854 ? -61.136 11.957 87.093 1.00 81.31 854 PRO A C 1
ATOM 6954 O O . PRO A 1 854 ? -61.110 13.097 87.554 1.00 81.31 854 PRO A O 1
ATOM 6957 N N . GLN A 1 855 ? -61.855 10.980 87.652 1.00 75.75 855 GLN A N 1
ATOM 6958 C CA . GLN A 1 855 ? -62.723 11.191 88.821 1.00 75.75 855 GLN A CA 1
ATOM 6959 C C . GLN A 1 855 ? -61.978 11.322 90.162 1.00 75.75 855 GLN A C 1
ATOM 6961 O O . GLN A 1 855 ? -62.467 12.014 91.051 1.00 75.75 855 GLN A O 1
ATOM 6966 N N . ASP A 1 856 ? -60.802 10.699 90.294 1.00 75.00 856 ASP A N 1
ATOM 6967 C CA . ASP A 1 856 ? -60.024 10.607 91.539 1.00 75.00 856 ASP A CA 1
ATOM 6968 C C . ASP A 1 856 ? -58.554 11.022 91.333 1.00 75.00 856 ASP A C 1
ATOM 6970 O O . ASP A 1 856 ? -58.080 11.111 90.200 1.00 75.00 856 ASP A O 1
ATOM 6974 N N . ASP A 1 857 ? -57.798 11.231 92.420 1.00 74.50 857 ASP A N 1
ATOM 6975 C CA . ASP A 1 857 ? -56.339 11.418 92.354 1.00 74.50 857 ASP A CA 1
ATOM 6976 C C . ASP A 1 857 ? -55.643 10.106 91.951 1.00 74.50 857 ASP A C 1
ATOM 6978 O O . ASP A 1 857 ? -55.526 9.166 92.733 1.00 74.50 857 ASP A O 1
ATOM 6982 N N . TRP A 1 858 ? -55.177 10.052 90.705 1.00 78.94 858 TRP A N 1
ATOM 6983 C CA . TRP A 1 858 ? -54.526 8.902 90.065 1.00 78.94 858 TRP A CA 1
ATOM 6984 C C . TRP A 1 858 ? -52.992 8.971 90.114 1.00 78.94 858 TRP A C 1
ATOM 6986 O O . TRP A 1 858 ? -52.298 8.144 89.507 1.00 78.94 858 TRP A O 1
ATOM 6996 N N . THR A 1 859 ? -52.431 9.983 90.787 1.00 76.31 859 THR A N 1
ATOM 6997 C CA . THR A 1 859 ? -50.995 10.294 90.738 1.00 76.31 859 THR A CA 1
ATOM 6998 C C . THR A 1 859 ? -50.143 9.142 91.275 1.00 76.31 859 THR A C 1
ATOM 7000 O O . THR A 1 859 ? -49.078 8.851 90.723 1.00 76.31 859 THR A O 1
ATOM 7003 N N . ALA A 1 860 ? -50.607 8.450 92.319 1.00 77.12 860 ALA A N 1
ATOM 7004 C CA . ALA A 1 860 ? -49.898 7.323 92.922 1.00 77.12 860 ALA A CA 1
ATOM 7005 C C . ALA A 1 860 ? -49.817 6.113 91.973 1.00 77.12 860 ALA A C 1
ATOM 7007 O O . ALA A 1 860 ? -48.744 5.523 91.803 1.00 77.12 860 ALA A O 1
ATOM 7008 N N . GLU A 1 861 ? -50.914 5.771 91.295 1.00 79.81 861 GLU A N 1
ATOM 7009 C CA . GLU A 1 861 ? -50.969 4.659 90.343 1.00 79.81 861 GLU A CA 1
ATOM 7010 C C . GLU A 1 861 ? -50.189 4.960 89.062 1.00 79.81 861 GLU A C 1
ATOM 7012 O O . GLU A 1 861 ? -49.469 4.082 88.575 1.00 79.81 861 GLU A O 1
ATOM 7017 N N . LEU A 1 862 ? -50.224 6.200 88.550 1.00 77.94 862 LEU A N 1
ATOM 7018 C CA . LEU A 1 862 ? -49.370 6.570 87.416 1.00 77.94 862 LEU A CA 1
ATOM 7019 C C . LEU A 1 862 ? -47.885 6.547 87.802 1.00 77.94 862 LEU A C 1
ATOM 7021 O O . LEU A 1 862 ? -47.050 6.085 87.020 1.00 77.94 862 LEU A O 1
ATOM 7025 N N . GLN A 1 863 ? -47.521 6.996 89.007 1.00 75.62 863 GLN A N 1
ATOM 7026 C CA . GLN A 1 863 ? -46.144 6.875 89.496 1.00 75.62 863 GLN A CA 1
ATOM 7027 C C . GLN A 1 863 ? -45.712 5.409 89.616 1.00 75.62 863 GLN A C 1
ATOM 7029 O O . GLN A 1 863 ? -44.564 5.083 89.300 1.00 75.62 863 GLN A O 1
ATOM 7034 N N . ASN A 1 864 ? -46.620 4.514 90.017 1.00 76.81 864 ASN A N 1
ATOM 7035 C CA . ASN A 1 864 ? -46.356 3.080 90.046 1.00 76.81 864 ASN A CA 1
ATOM 7036 C C . ASN A 1 864 ? -46.147 2.511 88.631 1.00 76.81 864 ASN A C 1
ATOM 7038 O O . ASN A 1 864 ? -45.170 1.800 88.401 1.00 76.81 864 ASN A O 1
ATOM 7042 N N . LEU A 1 865 ? -46.969 2.904 87.650 1.00 75.81 865 LEU A N 1
ATOM 7043 C CA . LEU A 1 865 ? -46.751 2.578 86.232 1.00 75.81 865 LEU A CA 1
ATOM 7044 C C . LEU A 1 865 ? -45.407 3.095 85.711 1.00 75.81 865 LEU A C 1
ATOM 7046 O O . LEU A 1 865 ? -44.692 2.392 84.995 1.00 75.81 865 LEU A O 1
ATOM 7050 N N . CYS A 1 866 ? -45.008 4.297 86.124 1.00 69.00 866 CYS A N 1
ATOM 7051 C CA . CYS A 1 866 ? -43.713 4.872 85.778 1.00 69.00 866 CYS A CA 1
ATOM 7052 C C . CYS A 1 866 ? -42.523 4.070 86.337 1.00 69.00 866 CYS A C 1
ATOM 7054 O O . CYS A 1 866 ? -41.397 4.298 85.901 1.00 69.00 866 CYS A O 1
ATOM 7056 N N . ARG A 1 867 ? -42.705 3.103 87.246 1.00 67.50 867 ARG A N 1
ATOM 7057 C CA . ARG A 1 867 ? -41.619 2.185 87.652 1.00 67.50 867 ARG A CA 1
ATOM 7058 C C . ARG A 1 867 ? -41.282 1.160 86.563 1.00 67.50 867 ARG A C 1
ATOM 7060 O O . ARG A 1 867 ? -40.148 0.689 86.507 1.00 67.50 867 ARG A O 1
ATOM 7067 N N . TYR A 1 868 ? -42.199 0.912 85.627 1.00 63.38 868 TYR A N 1
ATOM 7068 C CA . TYR A 1 868 ? -42.007 0.043 84.459 1.00 63.38 868 TYR A CA 1
ATOM 7069 C C . TYR A 1 868 ? -41.296 0.743 83.278 1.00 63.38 868 TYR A C 1
ATOM 7071 O O . TYR A 1 868 ? -41.090 0.145 82.219 1.00 63.38 868 TYR A O 1
ATOM 7079 N N . ARG A 1 869 ? -40.832 1.995 83.449 1.00 52.75 869 ARG A N 1
ATOM 7080 C CA . ARG A 1 869 ? -40.213 2.832 82.392 1.00 52.75 869 ARG A CA 1
ATOM 7081 C C . ARG A 1 869 ? -38.961 2.243 81.740 1.00 52.75 869 ARG A C 1
ATOM 7083 O O . ARG A 1 869 ? -38.615 2.656 80.642 1.00 52.75 869 ARG A O 1
ATOM 7090 N N . LYS A 1 870 ? -38.269 1.294 82.385 1.00 48.31 870 LYS A N 1
ATOM 7091 C CA . LYS A 1 870 ? -37.112 0.613 81.773 1.00 48.31 870 LYS A CA 1
ATOM 7092 C C . LYS A 1 870 ? -37.508 -0.328 80.616 1.00 48.31 870 LYS A C 1
ATOM 7094 O O . LYS A 1 870 ? -36.635 -0.647 79.817 1.00 48.31 870 LYS A O 1
ATOM 7099 N N . GLY A 1 871 ? -38.784 -0.729 80.502 1.00 45.78 871 GLY A N 1
ATOM 7100 C CA . GLY A 1 871 ? -39.326 -1.545 79.397 1.00 45.78 871 GLY A CA 1
ATOM 7101 C C . GLY A 1 871 ? -40.300 -0.814 78.453 1.00 45.78 871 GLY A C 1
ATOM 7102 O O . GLY A 1 871 ? -40.503 -1.250 77.322 1.00 45.78 871 GLY A O 1
ATOM 7103 N N . LEU A 1 872 ? -40.864 0.323 78.877 1.00 44.84 872 LEU A N 1
ATOM 7104 C CA . LEU A 1 872 ? -41.800 1.144 78.094 1.00 44.84 872 LEU A CA 1
ATOM 7105 C C . LEU A 1 872 ? -41.058 2.202 77.261 1.00 44.84 872 LEU A C 1
ATOM 7107 O O . LEU A 1 872 ? -40.485 3.142 77.810 1.00 44.84 872 LEU A O 1
ATOM 7111 N N . LYS A 1 873 ? -41.093 2.081 75.927 1.00 41.53 873 LYS A N 1
ATOM 7112 C CA . LYS A 1 873 ? -40.454 3.052 75.012 1.00 41.53 873 LYS A CA 1
ATOM 7113 C C . LYS A 1 873 ? -41.233 4.360 74.845 1.00 41.53 873 LYS A C 1
ATOM 7115 O O . LYS A 1 873 ? -40.616 5.394 74.609 1.00 41.53 873 LYS A O 1
ATOM 7120 N N . SER A 1 874 ? -42.559 4.326 74.950 1.00 43.25 874 SER A N 1
ATOM 7121 C CA . SER A 1 874 ? -43.412 5.513 74.844 1.00 43.25 874 SER A CA 1
ATOM 7122 C C . SER A 1 874 ? -44.677 5.342 75.677 1.00 43.25 874 SER A C 1
ATOM 7124 O O . SER A 1 874 ? -45.304 4.284 75.647 1.00 43.25 874 SER A O 1
ATOM 7126 N N . PHE A 1 875 ? -45.050 6.397 76.395 1.00 38.19 875 PHE A N 1
ATOM 7127 C CA . PHE A 1 875 ? -46.345 6.546 77.045 1.00 38.19 875 PHE A CA 1
ATOM 7128 C C . PHE A 1 875 ? -46.930 7.858 76.530 1.00 38.19 875 PHE A C 1
ATOM 7130 O O . PHE A 1 875 ? -46.354 8.921 76.770 1.00 38.19 875 PHE A O 1
ATOM 7137 N N . SER A 1 876 ? -48.003 7.769 75.755 1.00 39.62 876 SER A N 1
ATOM 7138 C CA . SER A 1 876 ? -48.708 8.914 75.187 1.00 39.62 876 SER A CA 1
ATOM 7139 C C . SER A 1 876 ? -50.166 8.834 75.620 1.00 39.62 876 SER A C 1
ATOM 7141 O O . SER A 1 876 ? -50.837 7.840 75.354 1.00 39.62 876 SER A O 1
ATOM 7143 N N . ILE A 1 877 ? -50.617 9.872 76.324 1.00 35.41 877 ILE A N 1
ATOM 7144 C CA . ILE A 1 877 ? -52.032 10.121 76.607 1.00 35.41 877 ILE A CA 1
ATOM 7145 C C . ILE A 1 877 ? -52.531 10.959 75.429 1.00 35.41 877 ILE A C 1
ATOM 7147 O O . ILE A 1 877 ? -51.927 11.998 75.142 1.00 35.41 877 ILE A O 1
ATOM 7151 N N . HIS A 1 878 ? -53.541 10.467 74.714 1.00 35.94 878 HIS A N 1
ATOM 7152 C CA . HIS A 1 878 ? -54.123 11.137 73.554 1.00 35.94 878 HIS A CA 1
ATOM 7153 C C . HIS A 1 878 ? -55.562 11.538 73.811 1.00 35.94 878 HIS A C 1
ATOM 7155 O O . HIS A 1 878 ? -56.299 10.696 74.371 1.00 35.94 878 HIS A O 1
#

Sequence (878 aa):
MSNIFESWKVLGFFQSEQTKNEQTIKDFETKLREKAMKVTYENAQTNRDEARHMLENEFNNLITEVISITMNLDSLWKRSLEMAFSLLNTLDKSELPTYDHISAYLTFLQNLDSSEAQPISIDASLSKICDTCIARASGLDALDSLSHQTDTRVQTHGKPCKFFDKNKLDIIIEASQINQRQRRLFSLEGAPQEQESLVLSHEQRKEIVKLPEIFKTLESFVKPILIEKQDDKLSNDIGVVQKIITAVDKITQDFNNEGKTFSYCLSKEGRDALSIYAVLSIGLYFYSRCKTDRLNTHKRVNDSKAELVEKFLPWFFITENDDMNMANKLIQKISSALDKTFELHIKELINSKLDENIHTFYRSVIIGELGDEAYDAEDSWLEKYVLEPEKLIEGRFKEKWTKFRMDLDDELSKISYKVLSRLMNIFDAMKSVKEVAEKHDGNSLYFVDTLFEPCGDQSSHRPSDKRNCMFQLFYGYLVGDQVPERITIRNYVTYSVKSHWKTMVAEFPDLDIEIKQMFRSIQNVFDAGTISYLGNFLFHLIDQNSKTEQTIISEPKSLIDTNFKEFHDRLIKQVLVCTEKCPCCKRICDADHHLDINAPIGRGSNRHCCKLGHQIRGMGGIRFESTDEASLLSCEIIKDTDIIVITKNERKIWKEFKEENLDWDFGDPRIRDTLKTPYSHIWNRIGEQLCKKYKPKITFVKENSPSKISHLIFVCDHSGSMNNEVANQKSFWNSFWTKSSQNVTANSDKSNRTGWECLLEAVHRFIEIRKNRLCMNDRITIILFGNEAKRMHNQDNLESIDLEGLNINIDICGAGTNFSAAFKMVAETLEEVNRDRERNRFQQSVIFMTDGDPQDDWTAELQNLCRYRKGLKSFSIH

Secondary structure (DSSP, 8-state):
-HHHHHHHHHHHHHHHHHHHHHHHHHHHHHHHHHHHHHHHHH-TT--HHHHHHHHHHHHHHHHHHHHHHH--HHHHHHHHHHHHHHHHHHH--S-PPPHHHHHTTHHHHHHT---TTS---HHHHHHHHHHHHHHHHTT----SS----------------TTB-HHHHHHHHHHHHHHHHHHHHT---------------HHHHHHHTTHHHHHHHHHHHHHHHHHHTSSS-SS-HHHHHHHHHHHHHHHHHHHHHHHHTTT--B-HHHHHHHHHHHHHHHHHHHHHHHHHHHHHHHHHHHHTHHHHHHHHGGGT---HHHHHHHHHHHHHHHHHHHHHHHHHHHHHHHHHHHHHHGGGG-HHHHHHHHHHHTTT--HHHHHHHHH-HHHHHHHHHHHHHHHHHHHHHHHHHHHHHHHHHHHHHHHHHHHHHHHHHHHHHTT---BTTTTEEE-S-TTS--HHHHHHHHHHHHHHHHHT----SEEE-TTS-EEEEPHHHHHHHHHSPPPPHHHHHHHHHTHHHHTT---SBHHHHHHHHHHTHHHHHHHHHHHHHHHHHHHHHHHHHHHHHHHT----B-TTT-PBP---TTS-TTSPTTSGGG-EE-TT----GGGGT-B-TTT-BBP---TTT--TTSEEEETTTEEEEHHHHHHH-TTEE---GGG-TT---SHHHHHHHHHHHHHHHH-TTPBP--TTPPP--EEEEEEEE--GGGGSB-TT-HHHHHHHHTTT-S-----------BHHHHHHHHHHHHHHHHHTTT-TT-EEEEEEESSSEEEEEEESSGGG--SSTT---TTSS-SS--HHHHHHHHHHHHHHHHH-TT-TT-EEEEEEE-SS--SS--HHHHHHHGGGGGTEEEEEE-

Radius of gyration: 72.61 Å; Cα contacts (8 Å, |Δi|>4): 957; chains: 1; bounding box: 147×66×213 Å

Mean predicted aligned error: 20.95 Å

Nearest PDB structures (foldseek):
  2ok5-assembly1_A  TM=7.311E-01  e=7.373E-03  Homo sapiens